Protein AF-0000000075062071 (afdb_homodimer)

Secondary structure (DSSP, 8-state):
-------------------HHHHHHHHTT--S---S-----EEEEEEEEEEE-TTS-EEEEEEEEEEEE-TT-EEEEE--TTSSHHHHHHHHTT---TTEEEEEEEEETTB-----BTTEEEE-SS----TTSBHHHHHHHHHHHHS-TTS-HHHHHHHHHHHHHHTT-GGGTTSB---SSS----HHHHHHHHHHHHHTT--SEEEEESTTTT--HHHHHHHHHHHHHHHHTT-EEEEEESS--HHHHTT-SEEEEEETTEEEEEEEHHHHHHHHHHTT-PPPTTS-HHHHHHHHT-THHHHHHHHHHHH--------S-GGGTS-HHHHHHHHHHHHHTSHHHHHHHHHHHHHHH---------S--S-HHHHHHHHHHHHHHHHHH-IIIIIHHHHHHHHHHHHHHHHTTT-TTSHHHHHHHHHHHHHIIIIIHHGGGGGHHHHHHHHHHHHHHHHTT-S-HHHHHHHHHHHHHHHHHHHHHHHHHHHHHHHT-S-SHHHHHHHHHHHHHHHHHHHHHHHHHHTT-SSHHHHHHHHHHHHHHHHHTSSSSS-GGGSPTTTIIIIIHHH-HHHHHHHHHHHHHHTT-EE--SSTTSPPEEHHHIIIIIS---TTS-HHHHHHHHHHHHHHHHHHHHHHHHHHHHHHHHHHHHHHHHHHHHHHTTS-----GGGG-----STHHHHHHHHHHHTT-/-------------------HHHHHHHHTT--S---S-----EEEEEEEEEEE-TTS-EEEEEEEEEEEE-TT-EEEEE--TTSSHHHHHHHHTT---TTEEEEEEEEETTB-----BTTEEEE-SS----TTSBHHHHHHHHHHHHS-TTS-HHHHHHHHHHHHHHTT-GGGTTSB---SSS----HHHHHHHHHHHHHTT--SEEEEESTTTT--HHHHHHHHHHHHHHHHTT-EEEEEESS--HHHHTT-SEEEEEETTEEEEEEEHHHHHHHHHHTT-PPPTTS-HHHHHHHHT-THHHHHHHHHHHH--------S-GGGTS-HHHHHHHHHHHHHTSHHHHHHHHHHHHHHH---------S--S-HHHHHHHHHHHHHHHHHH-IIIIIHHHHHHHHHHHHHHHHTTT-TTSSHHHHHHHHHHHHIIIIIHHGGGGGHHHHHHHHHHHHHHHHTT-S-HHHHHHHHHHHHHHHHHHHHHHHHHHHHHHHT-S-SHHHHHHHHHHHHHHHHHHHHHHHHHHTT-SSHHHHHHHHHHHHHHHHHTSSSSS-GGGSPTTTIIIIIHHH-HHHHHHHHHHHHHHTT-EE--SSTTSPPEEHHHIIIIIS---TTS-HHHHHHHHHHHHHHHHHHHHHHHHHHHHHHHHHHHHHHHHHHHHHHTTS-----GGGG-----STHHHHHHHHHTTTT-

Organism: Cucurbita maxima (NCBI:txid3661)

Structure (mmCIF, N/CA/C/O backbone):
data_AF-0000000075062071-model_v1
#
loop_
_entity.id
_entity.type
_entity.pdbx_description
1 polymer 'ABC transporter G family member 11'
#
loop_
_atom_site.group_PDB
_atom_site.id
_atom_site.type_symbol
_atom_site.label_atom_id
_atom_site.label_alt_id
_atom_site.label_comp_id
_atom_site.label_asym_id
_atom_site.label_entity_id
_atom_site.label_seq_id
_atom_site.pdbx_PDB_ins_code
_atom_site.Cartn_x
_atom_site.Cartn_y
_atom_site.Cartn_z
_atom_site.occupancy
_atom_site.B_iso_or_equiv
_atom_site.auth_seq_id
_atom_site.auth_comp_id
_atom_site.auth_asym_id
_atom_site.auth_atom_id
_atom_site.pdbx_PDB_model_num
ATOM 1 N N . MET A 1 1 ? -57.875 64.312 19.984 1 25.91 1 MET A N 1
ATOM 2 C CA . MET A 1 1 ? -57.719 63.688 18.688 1 25.91 1 MET A CA 1
ATOM 3 C C . MET A 1 1 ? -56.5 62.781 18.688 1 25.91 1 MET A C 1
ATOM 5 O O . MET A 1 1 ? -55.375 63.25 18.609 1 25.91 1 MET A O 1
ATOM 9 N N . GLU A 1 2 ? -56.406 61.75 19.469 1 24.42 2 GLU A N 1
ATOM 10 C CA . GLU A 1 2 ? -55.5 60.812 20.141 1 24.42 2 GLU A CA 1
ATOM 11 C C . GLU A 1 2 ? -54.844 59.844 19.156 1 24.42 2 GLU A C 1
ATOM 13 O O . GLU A 1 2 ? -55.562 59.125 18.438 1 24.42 2 GLU A O 1
ATOM 18 N N . ILE A 1 3 ? -53.781 60.281 18.406 1 28.36 3 ILE A N 1
ATOM 19 C CA . ILE A 1 3 ? -53.094 59.625 17.312 1 28.36 3 ILE A CA 1
ATOM 20 C C . ILE A 1 3 ? -52.75 58.219 17.703 1 28.36 3 ILE A C 1
ATOM 22 O O . ILE A 1 3 ? -52 58 18.672 1 28.36 3 ILE A O 1
ATOM 26 N N . GLU A 1 4 ? -53.625 57.281 17.578 1 25.61 4 GLU A N 1
ATOM 27 C CA . GLU A 1 4 ? -53.562 55.844 17.859 1 25.61 4 GLU A CA 1
ATOM 28 C C . GLU A 1 4 ? -52.281 55.219 17.328 1 25.61 4 GLU A C 1
ATOM 30 O O . GLU A 1 4 ? -52 55.344 16.141 1 25.61 4 GLU A O 1
ATOM 35 N N . ALA A 1 5 ? -51.188 55.094 18.125 1 28.3 5 ALA A N 1
ATOM 36 C CA . ALA A 1 5 ? -49.812 54.594 18.062 1 28.3 5 ALA A CA 1
ATOM 37 C C . ALA A 1 5 ? -49.812 53.188 17.453 1 28.3 5 ALA A C 1
ATOM 39 O O . ALA A 1 5 ? -50.312 52.25 18.031 1 28.3 5 ALA A O 1
ATOM 40 N N . SER A 1 6 ? -50.031 53 16.156 1 24.84 6 SER A N 1
ATOM 41 C CA . SER A 1 6 ? -50 51.75 15.383 1 24.84 6 SER A CA 1
ATOM 42 C C . SER A 1 6 ? -48.812 50.906 15.734 1 24.84 6 SER A C 1
ATOM 44 O O . SER A 1 6 ? -47.656 51.344 15.633 1 24.84 6 SER A O 1
ATOM 46 N N . LYS A 1 7 ? -48.781 49.938 16.688 1 28.42 7 LYS A N 1
ATOM 47 C CA . LYS A 1 7 ? -47.938 48.969 17.344 1 28.42 7 LYS A CA 1
ATOM 48 C C . LYS A 1 7 ? -47.281 48.031 16.328 1 28.42 7 LYS A C 1
ATOM 50 O O . LYS A 1 7 ? -47.969 47.375 15.539 1 28.42 7 LYS A O 1
ATOM 55 N N . SER A 1 8 ? -46 48.406 15.883 1 26.2 8 SER A N 1
ATOM 56 C CA . SER A 1 8 ? -45.094 47.844 14.891 1 26.2 8 SER A CA 1
ATOM 57 C C . SER A 1 8 ? -44.938 46.344 15.055 1 26.2 8 SER A C 1
ATOM 59 O O . SER A 1 8 ? -44.781 45.844 16.172 1 26.2 8 SER A O 1
ATOM 61 N N . THR A 1 9 ? -45.531 45.406 14.258 1 26.28 9 THR A N 1
ATOM 62 C CA . THR A 1 9 ? -45.594 44 13.969 1 26.28 9 THR A CA 1
ATOM 63 C C . THR A 1 9 ? -44.188 43.375 14.047 1 26.28 9 THR A C 1
ATOM 65 O O . THR A 1 9 ? -43.219 43.938 13.555 1 26.28 9 THR A O 1
ATOM 68 N N . GLY A 1 10 ? -43.812 42.406 15.062 1 24.23 10 GLY A N 1
ATOM 69 C CA . GLY A 1 10 ? -42.719 41.625 15.641 1 24.23 10 GLY A CA 1
ATOM 70 C C . GLY A 1 10 ? -41.781 41.094 14.602 1 24.23 10 GLY A C 1
ATOM 71 O O . GLY A 1 10 ? -42.125 41.031 13.414 1 24.23 10 GLY A O 1
ATOM 72 N N . ASN A 1 11 ? -40.406 41 14.875 1 25.75 11 ASN A N 1
ATOM 73 C CA . ASN A 1 11 ? -39.094 40.75 14.258 1 25.75 11 ASN A CA 1
ATOM 74 C C . ASN A 1 11 ? -39.094 39.438 13.469 1 25.75 11 ASN A C 1
ATOM 76 O O . ASN A 1 11 ? -39.375 38.375 14.016 1 25.75 11 ASN A O 1
ATOM 80 N N . GLY A 1 12 ? -39.438 39.375 12.18 1 25.47 12 GLY A N 1
ATOM 81 C CA . GLY A 1 12 ? -39.312 38.375 11.117 1 25.47 12 GLY A CA 1
ATOM 82 C C . GLY A 1 12 ? -38 37.625 11.18 1 25.47 12 GLY A C 1
ATOM 83 O O . GLY A 1 12 ? -36.938 38.156 10.844 1 25.47 12 GLY A O 1
ATOM 84 N N . ALA A 1 13 ? -37.75 36.875 12.219 1 30.92 13 ALA A N 1
ATOM 85 C CA . ALA A 1 13 ? -36.719 35.844 12.172 1 30.92 13 ALA A CA 1
ATOM 86 C C . ALA A 1 13 ? -36.625 35.188 10.789 1 30.92 13 ALA A C 1
ATOM 88 O O . ALA A 1 13 ? -37.531 34.469 10.375 1 30.92 13 ALA A O 1
ATOM 89 N N . ALA A 1 14 ? -36.188 35.906 9.805 1 31.5 14 ALA A N 1
ATOM 90 C CA . ALA A 1 14 ? -35.781 35.438 8.477 1 31.5 14 ALA A CA 1
ATOM 91 C C . ALA A 1 14 ? -35.25 34 8.539 1 31.5 14 ALA A C 1
ATOM 93 O O . ALA A 1 14 ? -34.188 33.75 9.109 1 31.5 14 ALA A O 1
ATOM 94 N N . GLY A 1 15 ? -36.031 33 8.719 1 32.72 15 GLY A N 1
ATOM 95 C CA . GLY A 1 15 ? -35.781 31.578 8.57 1 32.72 15 GLY A CA 1
ATOM 96 C C . GLY A 1 15 ? -34.812 31.281 7.438 1 32.72 15 GLY A C 1
ATOM 97 O O . GLY A 1 15 ? -35.031 31.688 6.297 1 32.72 15 GLY A O 1
ATOM 98 N N . ILE A 1 16 ? -33.531 31.422 7.637 1 37.22 16 ILE A N 1
ATOM 99 C CA . ILE A 1 16 ? -32.469 31 6.715 1 37.22 16 ILE A CA 1
ATOM 100 C C . ILE A 1 16 ? -32.938 29.781 5.926 1 37.22 16 ILE A C 1
ATOM 102 O O . ILE A 1 16 ? -33.062 28.688 6.473 1 37.22 16 ILE A O 1
ATOM 106 N N . GLY A 1 17 ? -34 29.859 5.125 1 36.31 17 GLY A N 1
ATOM 107 C CA . GLY A 1 17 ? -34.656 28.891 4.258 1 36.31 17 GLY A CA 1
ATOM 108 C C . GLY A 1 17 ? -33.656 28.125 3.387 1 36.31 17 GLY A C 1
ATOM 109 O O . GLY A 1 17 ? -32.594 28.641 3.08 1 36.31 17 GLY A O 1
ATOM 110 N N . LEU A 1 18 ? -33.625 26.812 3.432 1 44.75 18 LEU A N 1
ATOM 111 C CA . LEU A 1 18 ? -32.938 25.875 2.57 1 44.75 18 LEU A CA 1
ATOM 112 C C . LEU A 1 18 ? -33.062 26.266 1.104 1 44.75 18 LEU A C 1
ATOM 114 O O . LEU A 1 18 ? -34.031 26.922 0.722 1 44.75 18 LEU A O 1
ATOM 118 N N . SER A 1 19 ? -32.031 26.297 0.402 1 45.47 19 SER A N 1
ATOM 119 C CA . SER A 1 19 ? -32.156 26.438 -1.041 1 45.47 19 SER A CA 1
ATOM 120 C C . SER A 1 19 ? -33.344 25.609 -1.558 1 45.47 19 SER A C 1
ATOM 122 O O . SER A 1 19 ? -33.719 24.609 -0.945 1 45.47 19 SER A O 1
ATOM 124 N N . PRO A 1 20 ? -34.156 26.188 -2.416 1 43.16 20 PRO A N 1
ATOM 125 C CA . PRO A 1 20 ? -35.344 25.531 -2.955 1 43.16 20 PRO A CA 1
ATOM 126 C C . PRO A 1 20 ? -35.094 24.062 -3.314 1 43.16 20 PRO A C 1
ATOM 128 O O . PRO A 1 20 ? -35.969 23.234 -3.145 1 43.16 20 PRO A O 1
ATOM 131 N N . LEU A 1 21 ? -33.969 23.859 -3.852 1 43.28 21 LEU A N 1
ATOM 132 C CA . LEU A 1 21 ? -33.719 22.484 -4.262 1 43.28 21 LEU A CA 1
ATOM 133 C C . LEU A 1 21 ? -33.625 21.562 -3.051 1 43.28 21 LEU A C 1
ATOM 135 O O . LEU A 1 21 ? -34.125 20.438 -3.076 1 43.28 21 LEU A O 1
ATOM 139 N N . SER A 1 22 ? -33.094 22.078 -2.045 1 49.66 22 SER A N 1
ATOM 140 C CA . SER A 1 22 ? -33 21.297 -0.816 1 49.66 22 SER A CA 1
ATOM 141 C C . SER A 1 22 ? -34.375 21.062 -0.21 1 49.66 22 SER A C 1
ATOM 143 O O . SER A 1 22 ? -34.656 19.984 0.322 1 49.66 22 SER A O 1
ATOM 145 N N . GLU A 1 23 ? -35.188 22.047 -0.355 1 48.25 23 GLU A N 1
ATOM 146 C CA . GLU A 1 23 ? -36.562 21.953 0.166 1 48.25 23 GLU A CA 1
ATOM 147 C C . GLU A 1 23 ? -37.344 20.859 -0.552 1 48.25 23 GLU A C 1
ATOM 149 O O . GLU A 1 23 ? -38.125 20.125 0.074 1 48.25 23 GLU A O 1
ATOM 154 N N . THR A 1 24 ? -37.094 20.812 -1.845 1 45.97 24 THR A N 1
ATOM 155 C CA . THR A 1 24 ? -37.875 19.828 -2.604 1 45.97 24 THR A CA 1
ATOM 156 C C . THR A 1 24 ? -37.469 18.406 -2.219 1 45.97 24 THR A C 1
ATOM 158 O O . THR A 1 24 ? -38.312 17.531 -2.113 1 45.97 24 THR A O 1
ATOM 161 N N . LEU A 1 25 ? -36.219 18.156 -2.1 1 49.75 25 LEU A N 1
ATOM 162 C CA . LEU A 1 25 ? -35.75 16.812 -1.772 1 49.75 25 LEU A CA 1
ATOM 163 C C . LEU A 1 25 ? -36.281 16.375 -0.407 1 49.75 25 LEU A C 1
ATOM 165 O O . LEU A 1 25 ? -36.625 15.203 -0.221 1 49.75 25 LEU A O 1
ATOM 169 N N . TRP A 1 26 ? -36.469 17.328 0.489 1 49.81 26 TRP A N 1
ATOM 170 C CA . TRP A 1 26 ? -36.875 17.016 1.854 1 49.81 26 TRP A CA 1
ATOM 171 C C . TRP A 1 26 ? -38.375 17.172 2.029 1 49.81 26 TRP A C 1
ATOM 173 O O . TRP A 1 26 ? -39 16.5 2.867 1 49.81 26 TRP A O 1
ATOM 183 N N . ARG A 1 27 ? -39.125 18.031 1.349 1 46.03 27 ARG A N 1
ATOM 184 C CA . ARG A 1 27 ? -40.562 18.156 1.433 1 46.03 27 ARG A CA 1
ATOM 185 C C . ARG A 1 27 ? -41.25 16.859 0.984 1 46.03 27 ARG A C 1
ATOM 187 O O . ARG A 1 27 ? -42.312 16.484 1.53 1 46.03 27 ARG A O 1
ATOM 194 N N . GLU A 1 28 ? -40.844 16.312 -0.117 1 44.28 28 GLU A N 1
ATOM 195 C CA . GLU A 1 28 ? -41.562 15.133 -0.619 1 44.28 28 GLU A CA 1
ATOM 196 C C . GLU A 1 28 ? -41.469 13.977 0.371 1 44.28 28 GLU A C 1
ATOM 198 O O . GLU A 1 28 ? -42.344 13.109 0.393 1 44.28 28 GLU A O 1
ATOM 203 N N . LYS A 1 29 ? -40.531 13.812 1.103 1 45.44 29 LYS A N 1
ATOM 204 C CA . LYS A 1 29 ? -40.375 12.641 1.963 1 45.44 29 LYS A CA 1
ATOM 205 C C . LYS A 1 29 ? -40.875 12.914 3.371 1 45.44 29 LYS A C 1
ATOM 207 O O . LYS A 1 29 ? -40.906 12.023 4.223 1 45.44 29 LYS A O 1
ATOM 212 N N . ALA A 1 30 ? -40.938 14.188 3.93 1 43.5 30 ALA A N 1
ATOM 213 C CA . ALA A 1 30 ? -41.531 14.438 5.25 1 43.5 30 ALA A CA 1
ATOM 214 C C . ALA A 1 30 ? -43.031 14.156 5.258 1 43.5 30 ALA A C 1
ATOM 216 O O . ALA A 1 30 ? -43.812 14.898 4.656 1 43.5 30 ALA A O 1
ATOM 217 N N . LYS A 1 31 ? -43.531 13.078 5.012 1 37.41 31 LYS A N 1
ATOM 218 C CA . LYS A 1 31 ? -44.938 12.859 5.281 1 37.41 31 LYS A CA 1
ATOM 219 C C . LYS A 1 31 ? -45.438 13.727 6.441 1 37.41 31 LYS A C 1
ATOM 221 O O . LYS A 1 31 ? -46.625 13.828 6.684 1 37.41 31 LYS A O 1
ATOM 226 N N . THR A 1 32 ? -44.906 13.391 7.754 1 36.38 32 THR A N 1
ATOM 227 C CA . THR A 1 32 ? -45.625 13.914 8.914 1 36.38 32 THR A CA 1
ATOM 228 C C . THR A 1 32 ? -45.75 15.438 8.82 1 36.38 32 THR A C 1
ATOM 230 O O . THR A 1 32 ? -44.969 16.078 8.117 1 36.38 32 THR A O 1
ATOM 233 N N . GLU A 1 33 ? -46.594 16.031 9.992 1 34.31 33 GLU A N 1
ATOM 234 C CA . GLU A 1 33 ? -46.875 17.406 10.391 1 34.31 33 GLU A CA 1
ATOM 235 C C . GLU A 1 33 ? -45.625 18.281 10.328 1 34.31 33 GLU A C 1
ATOM 237 O O . GLU A 1 33 ? -44.656 18.031 11.055 1 34.31 33 GLU A O 1
ATOM 242 N N . ILE A 1 34 ? -45.25 18.625 9.328 1 38.81 34 ILE A N 1
ATOM 243 C CA . ILE A 1 34 ? -44.219 19.625 9.102 1 38.81 34 ILE A CA 1
ATOM 244 C C . ILE A 1 34 ? -44.375 20.766 10.102 1 38.81 34 ILE A C 1
ATOM 246 O O . ILE A 1 34 ? -45.219 21.641 9.922 1 38.81 34 ILE A O 1
ATOM 250 N N . VAL A 1 35 ? -44.719 20.484 11.375 1 37.69 35 VAL A N 1
ATOM 251 C CA . VAL A 1 35 ? -44.938 21.75 12.062 1 37.69 35 VAL A CA 1
ATOM 252 C C . VAL A 1 35 ? -43.812 22.719 11.719 1 37.69 35 VAL A C 1
ATOM 254 O O . VAL A 1 35 ? -44.031 23.906 11.484 1 37.69 35 VAL A O 1
ATOM 257 N N . GLY A 1 36 ? -42.406 22.641 12.484 1 39.09 36 GLY A N 1
ATOM 258 C CA . GLY A 1 36 ? -41.344 23.625 12.633 1 39.09 36 GLY A CA 1
ATOM 259 C C . GLY A 1 36 ? -40.188 23.375 11.695 1 39.09 36 GLY A C 1
ATOM 260 O O . GLY A 1 36 ? -40.188 22.422 10.914 1 39.09 36 GLY A O 1
ATOM 261 N N . GLY A 1 37 ? -39.156 24.391 11.641 1 46.62 37 GLY A N 1
ATOM 262 C CA . GLY A 1 37 ? -37.969 24.578 10.844 1 46.62 37 GLY A CA 1
ATOM 263 C C . GLY A 1 37 ? -37.094 23.344 10.758 1 46.62 37 GLY A C 1
ATOM 264 O O . GLY A 1 37 ? -36.969 22.594 11.727 1 46.62 37 GLY A O 1
ATOM 265 N N . VAL A 1 38 ? -36.906 22.641 9.594 1 55.25 38 VAL A N 1
ATOM 266 C CA . VAL A 1 38 ? -36.219 21.438 9.117 1 55.25 38 VAL A CA 1
ATOM 267 C C . VAL A 1 38 ? -34.719 21.5 9.516 1 55.25 38 VAL A C 1
ATOM 269 O O . VAL A 1 38 ? -33.906 20.828 8.914 1 55.25 38 VAL A O 1
ATOM 272 N N . SER A 1 39 ? -34.281 22.125 10.43 1 71.81 39 SER A N 1
ATOM 273 C CA . SER A 1 39 ? -32.906 22.234 10.867 1 71.81 39 SER A CA 1
ATOM 274 C C . SER A 1 39 ? -32.562 21.125 11.867 1 71.81 39 SER A C 1
ATOM 276 O O . SER A 1 39 ? -33.438 20.594 12.531 1 71.81 39 SER A O 1
ATOM 278 N N . ALA A 1 40 ? -31.297 20.484 11.719 1 81.25 40 ALA A N 1
ATOM 279 C CA . ALA A 1 40 ? -30.844 19.422 12.609 1 81.25 40 ALA A CA 1
ATOM 280 C C . ALA A 1 40 ? -30.109 20 13.82 1 81.25 40 ALA A C 1
ATOM 282 O O . ALA A 1 40 ? -29.094 20.672 13.68 1 81.25 40 ALA A O 1
ATOM 283 N N . ARG A 1 41 ? -30.781 19.781 14.984 1 85.5 41 ARG A N 1
ATOM 284 C CA . ARG A 1 41 ? -30.156 20.156 16.25 1 85.5 41 ARG A CA 1
ATOM 285 C C . ARG A 1 41 ? -29.641 18.938 17 1 85.5 41 ARG A C 1
ATOM 287 O O . ARG A 1 41 ? -30.406 18 17.25 1 85.5 41 ARG A O 1
ATOM 294 N N . LEU A 1 42 ? -28.359 18.953 17.266 1 89.94 42 LEU A N 1
ATOM 295 C CA . LEU A 1 42 ? -27.75 17.828 17.953 1 89.94 42 LEU A CA 1
ATOM 296 C C . LEU A 1 42 ? -27.344 18.203 19.375 1 89.94 42 LEU A C 1
ATOM 298 O O . LEU A 1 42 ? -26.766 19.281 19.594 1 89.94 42 LEU A O 1
ATOM 302 N N . THR A 1 43 ? -27.812 17.375 20.344 1 91.12 43 THR A N 1
ATOM 303 C CA . THR A 1 43 ? -27.438 17.578 21.734 1 91.12 43 THR A CA 1
ATOM 304 C C . THR A 1 43 ? -26.906 16.297 22.344 1 91.12 43 THR A C 1
ATOM 306 O O . THR A 1 43 ? -27.344 15.195 21.984 1 91.12 43 THR A O 1
ATOM 309 N N . TRP A 1 44 ? -25.906 16.391 23.125 1 91.5 44 TRP A N 1
ATOM 310 C CA . TRP A 1 44 ? -25.422 15.25 23.906 1 91.5 44 TRP A CA 1
ATOM 311 C C . TRP A 1 44 ? -25.156 15.648 25.359 1 91.5 44 TRP A C 1
ATOM 313 O O . TRP A 1 44 ? -24.703 16.766 25.625 1 91.5 44 TRP A O 1
ATOM 323 N N . LYS A 1 45 ? -25.578 14.773 26.203 1 91.75 45 LYS A N 1
ATOM 324 C CA . LYS A 1 45 ? -25.469 15.031 27.641 1 91.75 45 LYS A CA 1
ATOM 325 C C . LYS A 1 45 ? -24.766 13.883 28.359 1 91.75 45 LYS A C 1
ATOM 327 O O . LYS A 1 45 ? -25.172 12.727 28.234 1 91.75 45 LYS A O 1
ATOM 332 N N . ASP A 1 46 ? -23.703 14.234 29.109 1 91.38 46 ASP A N 1
ATOM 333 C CA . ASP A 1 46 ? -22.953 13.297 29.938 1 91.38 46 ASP A CA 1
ATOM 334 C C . ASP A 1 46 ? -22.516 12.078 29.125 1 91.38 46 ASP A C 1
ATOM 336 O O . ASP A 1 46 ? -22.781 10.938 29.516 1 91.38 46 ASP A O 1
ATOM 340 N N . LEU A 1 47 ? -21.953 12.383 28.062 1 91.25 47 LEU A N 1
ATOM 341 C CA . LEU A 1 47 ? -21.531 11.32 27.156 1 91.25 47 LEU A CA 1
ATOM 342 C C . LEU A 1 47 ? -20.219 10.695 27.641 1 91.25 47 LEU A C 1
ATOM 344 O O . LEU A 1 47 ? -19.219 11.391 27.828 1 91.25 47 LEU A O 1
ATOM 348 N N . THR A 1 48 ? -20.219 9.414 27.922 1 92.25 48 THR A N 1
ATOM 349 C CA . THR A 1 48 ? -19.047 8.664 28.344 1 92.25 48 THR A CA 1
ATOM 350 C C . THR A 1 48 ? -18.859 7.438 27.469 1 92.25 48 THR A C 1
ATOM 352 O O . THR A 1 48 ? -19.812 6.715 27.172 1 92.25 48 THR A O 1
ATOM 355 N N . VAL A 1 49 ? -17.688 7.32 26.953 1 90.12 49 VAL A N 1
ATOM 356 C CA . VAL A 1 49 ? -17.359 6.184 26.109 1 90.12 49 VAL A CA 1
ATOM 357 C C . VAL A 1 49 ? -16.234 5.371 26.719 1 90.12 49 VAL A C 1
ATOM 359 O O . VAL A 1 49 ? -15.18 5.922 27.062 1 90.12 49 VAL A O 1
ATOM 362 N N . MET A 1 50 ? -16.453 4.109 26.859 1 86.75 50 MET A N 1
ATOM 363 C CA . MET A 1 50 ? -15.445 3.189 27.391 1 86.75 50 MET A CA 1
ATOM 364 C C . MET A 1 50 ? -15.078 2.131 26.359 1 86.75 50 MET A C 1
ATOM 366 O O . MET A 1 50 ? -15.945 1.646 25.625 1 86.75 50 MET A O 1
ATOM 370 N N . VAL A 1 51 ? -13.773 1.875 26.203 1 82.25 51 VAL A N 1
ATOM 371 C CA . VAL A 1 51 ? -13.312 0.876 25.25 1 82.25 51 VAL A CA 1
ATOM 372 C C . VAL A 1 51 ? -12.617 -0.263 26 1 82.25 51 VAL A C 1
ATOM 374 O O . VAL A 1 51 ? -11.891 -0.03 26.969 1 82.25 51 VAL A O 1
ATOM 377 N N . SER A 1 52 ? -12.914 -1.445 25.578 1 77.19 52 SER A N 1
ATOM 378 C CA . SER A 1 52 ? -12.25 -2.617 26.156 1 77.19 52 SER A CA 1
ATOM 379 C C . SER A 1 52 ? -10.953 -2.93 25.406 1 77.19 52 SER A C 1
ATOM 381 O O . SER A 1 52 ? -10.938 -3.018 24.188 1 77.19 52 SER A O 1
ATOM 383 N N . LEU A 1 53 ? -9.836 -2.869 26.094 1 72.56 53 LEU A N 1
ATOM 384 C CA . LEU A 1 53 ? -8.539 -3.195 25.516 1 72.56 53 LEU A CA 1
ATOM 385 C C . LEU A 1 53 ? -8.328 -4.707 25.469 1 72.56 53 LEU A C 1
ATOM 387 O O . LEU A 1 53 ? -9.086 -5.461 26.078 1 72.56 53 LEU A O 1
ATOM 391 N N . SER A 1 54 ? -7.367 -5.156 24.609 1 63.84 54 SER A N 1
ATOM 392 C CA . SER A 1 54 ? -7.082 -6.574 24.406 1 63.84 54 SER A CA 1
ATOM 393 C C . SER A 1 54 ? -6.711 -7.258 25.719 1 63.84 54 SER A C 1
ATOM 395 O O . SER A 1 54 ? -6.984 -8.445 25.906 1 63.84 54 SER A O 1
ATOM 397 N N . ASN A 1 55 ? -6.109 -6.492 26.719 1 61.78 55 ASN A N 1
ATOM 398 C CA . ASN A 1 55 ? -5.695 -7.078 27.984 1 61.78 55 ASN A CA 1
ATOM 399 C C . ASN A 1 55 ? -6.855 -7.145 28.984 1 61.78 55 ASN A C 1
ATOM 401 O O . ASN A 1 55 ? -6.68 -7.566 30.125 1 61.78 55 ASN A O 1
ATOM 405 N N . GLY A 1 56 ? -8.062 -6.828 28.469 1 63.06 56 GLY A N 1
ATOM 406 C CA . GLY A 1 56 ? -9.234 -6.922 29.328 1 63.06 56 GLY A CA 1
ATOM 407 C C . GLY A 1 56 ? -9.5 -5.652 30.109 1 63.06 56 GLY A C 1
ATOM 408 O O . GLY A 1 56 ? -10.539 -5.531 30.766 1 63.06 56 GLY A O 1
ATOM 409 N N . GLU A 1 57 ? -8.539 -4.789 30.016 1 72.31 57 GLU A N 1
ATOM 410 C CA . GLU A 1 57 ? -8.734 -3.557 30.766 1 72.31 57 GLU A CA 1
ATOM 411 C C . GLU A 1 57 ? -9.633 -2.582 30.016 1 72.31 57 GLU A C 1
ATOM 413 O O . GLU A 1 57 ? -9.672 -2.586 28.781 1 72.31 57 GLU A O 1
ATOM 418 N N . VAL A 1 58 ? -10.547 -1.978 30.812 1 76.81 58 VAL A N 1
ATOM 419 C CA . VAL A 1 58 ? -11.461 -0.993 30.234 1 76.81 58 VAL A CA 1
ATOM 420 C C . VAL A 1 58 ? -10.867 0.407 30.391 1 76.81 58 VAL A C 1
ATOM 422 O O . VAL A 1 58 ? -10.406 0.781 31.469 1 76.81 58 VAL A O 1
ATOM 425 N N . GLN A 1 59 ? -10.703 1.089 29.344 1 82 59 GLN A N 1
ATOM 426 C CA . GLN A 1 59 ? -10.18 2.451 29.344 1 82 59 GLN A CA 1
ATOM 427 C C . GLN A 1 59 ? -11.273 3.457 28.984 1 82 59 GLN A C 1
ATOM 429 O O . GLN A 1 59 ? -12.031 3.246 28.031 1 82 59 GLN A O 1
ATOM 434 N N . LYS A 1 60 ? -11.453 4.438 29.922 1 84.69 60 LYS A N 1
ATOM 435 C CA . LYS A 1 60 ? -12.383 5.52 29.609 1 84.69 60 LYS A CA 1
ATOM 436 C C . LYS A 1 60 ? -11.766 6.504 28.625 1 84.69 60 LYS A C 1
ATOM 438 O O . LYS A 1 60 ? -10.797 7.195 28.938 1 84.69 60 LYS A O 1
ATOM 443 N N . VAL A 1 61 ? -12.273 6.566 27.453 1 86.94 61 VAL A N 1
ATOM 444 C CA . VAL A 1 61 ? -11.758 7.457 26.422 1 86.94 61 VAL A CA 1
ATOM 445 C C . VAL A 1 61 ? -12.43 8.828 26.531 1 86.94 61 VAL A C 1
ATOM 447 O O . VAL A 1 61 ? -11.781 9.859 26.375 1 86.94 61 VAL A O 1
ATOM 450 N N . LEU A 1 62 ? -13.742 8.852 26.734 1 92.12 62 LEU A N 1
ATOM 451 C CA . LEU A 1 62 ? -14.5 10.078 26.953 1 92.12 62 LEU A CA 1
ATOM 452 C C . LEU A 1 62 ? -15.195 10.047 28.312 1 92.12 62 LEU A C 1
ATOM 454 O O . LEU A 1 62 ? -15.703 9.008 28.734 1 92.12 62 LEU A O 1
ATOM 458 N N . GLU A 1 63 ? -15.172 11.258 28.984 1 93.06 63 GLU A N 1
ATOM 459 C CA . GLU A 1 63 ? -15.719 11.297 30.328 1 93.06 63 GLU A CA 1
ATOM 460 C C . GLU A 1 63 ? -16.734 12.43 30.484 1 93.06 63 GLU A C 1
ATOM 462 O O . GLU A 1 63 ? -16.359 13.562 30.812 1 93.06 63 GLU A O 1
ATOM 467 N N . GLY A 1 64 ? -17.938 12.109 30.422 1 90.69 64 GLY A N 1
ATOM 468 C CA . GLY A 1 64 ? -19.031 13 30.766 1 90.69 64 GLY A CA 1
ATOM 469 C C . GLY A 1 64 ? -19.062 14.266 29.922 1 90.69 64 GLY A C 1
ATOM 470 O O . GLY A 1 64 ? -19.109 15.375 30.469 1 90.69 64 GLY A O 1
ATOM 471 N N . LEU A 1 65 ? -19.078 14.172 28.672 1 93.5 65 LEU A N 1
ATOM 472 C CA . LEU A 1 65 ? -19.062 15.312 27.766 1 93.5 65 LEU A CA 1
ATOM 473 C C . LEU A 1 65 ? -20.469 15.82 27.5 1 93.5 65 LEU A C 1
ATOM 475 O O . LEU A 1 65 ? -21.391 15.023 27.328 1 93.5 65 LEU A O 1
ATOM 479 N N . THR A 1 66 ? -20.672 17.078 27.625 1 93.88 66 THR A N 1
ATOM 480 C CA . THR A 1 66 ? -21.938 17.734 27.328 1 93.88 66 THR A CA 1
ATOM 481 C C . THR A 1 66 ? -21.734 18.844 26.297 1 93.88 66 THR A C 1
ATOM 483 O O . THR A 1 66 ? -20.766 19.594 26.359 1 93.88 66 THR A O 1
ATOM 486 N N . GLY A 1 67 ? -22.547 18.922 25.328 1 93.62 67 GLY A N 1
ATOM 487 C CA . GLY A 1 67 ? -22.469 19.938 24.297 1 93.62 67 GLY A CA 1
ATOM 488 C C . GLY A 1 67 ? -23.641 19.922 23.344 1 93.62 67 GLY A C 1
ATOM 489 O O . GLY A 1 67 ? -24.609 19.172 23.547 1 93.62 67 GLY A O 1
ATOM 490 N N . TYR A 1 68 ? -23.625 20.859 22.453 1 93.75 68 TYR A N 1
ATOM 491 C CA . TYR A 1 68 ? -24.703 20.938 21.469 1 93.75 68 TYR A CA 1
ATOM 492 C C . TYR A 1 68 ? -24.172 21.484 20.156 1 93.75 68 TYR A C 1
ATOM 494 O O . TYR A 1 68 ? -23.078 22.062 20.094 1 93.75 68 TYR A O 1
ATOM 502 N N . ALA A 1 69 ? -24.859 21.266 19.094 1 92.38 69 ALA A N 1
ATOM 503 C CA . ALA A 1 69 ? -24.625 21.812 17.766 1 92.38 69 ALA A CA 1
ATOM 504 C C . ALA A 1 69 ? -25.922 22.297 17.141 1 92.38 69 ALA A C 1
ATOM 506 O O . ALA A 1 69 ? -26.922 21.562 17.109 1 92.38 69 ALA A O 1
ATOM 507 N N . GLU A 1 70 ? -25.906 23.516 16.781 1 89.88 70 GLU A N 1
ATOM 508 C CA . GLU A 1 70 ? -27.094 24.141 16.203 1 89.88 70 GLU A CA 1
ATOM 509 C C . GLU A 1 70 ? -26.922 24.375 14.703 1 89.88 70 GLU A C 1
ATOM 511 O O . GLU A 1 70 ? -25.797 24.484 14.211 1 89.88 70 GLU A O 1
ATOM 516 N N . PRO A 1 71 ? -28.062 24.438 14.055 1 89.56 71 PRO A N 1
ATOM 517 C CA . PRO A 1 71 ? -27.984 24.75 12.625 1 89.56 71 PRO A CA 1
ATOM 518 C C . PRO A 1 71 ? -27.422 26.156 12.367 1 89.56 71 PRO A C 1
ATOM 520 O O . PRO A 1 71 ? -27.719 27.094 13.109 1 89.56 71 PRO A O 1
ATOM 523 N N . GLY A 1 72 ? -26.547 26.281 11.383 1 88.75 72 GLY A N 1
ATOM 524 C CA . GLY A 1 72 ? -25.953 27.562 11.039 1 88.75 72 GLY A CA 1
ATOM 525 C C . GLY A 1 72 ? -24.625 27.812 11.727 1 88.75 72 GLY A C 1
ATOM 526 O O . GLY A 1 72 ? -24.016 28.875 11.531 1 88.75 72 GLY A O 1
ATOM 527 N N . THR A 1 73 ? -24.297 26.828 12.5 1 90.94 73 THR A N 1
ATOM 528 C CA . THR A 1 73 ? -23.047 27.016 13.234 1 90.94 73 THR A CA 1
ATOM 529 C C . THR A 1 73 ? -22 25.984 12.789 1 90.94 73 THR A C 1
ATOM 531 O O . THR A 1 73 ? -22.328 24.828 12.531 1 90.94 73 THR A O 1
ATOM 534 N N . PHE A 1 74 ? -20.844 26.484 12.602 1 94.44 74 PHE A N 1
ATOM 535 C CA . PHE A 1 74 ? -19.688 25.656 12.305 1 94.44 74 PHE A CA 1
ATOM 536 C C . PHE A 1 74 ? -18.875 25.391 13.562 1 94.44 74 PHE A C 1
ATOM 538 O O . PHE A 1 74 ? -18.156 26.266 14.039 1 94.44 74 PHE A O 1
ATOM 545 N N . THR A 1 75 ? -18.984 24.141 14.133 1 95.81 75 THR A N 1
ATOM 546 C CA . THR A 1 75 ? -18.312 23.766 15.375 1 95.81 75 THR A CA 1
ATOM 547 C C . THR A 1 75 ? -17.016 23.047 15.094 1 95.81 75 THR A C 1
ATOM 549 O O . THR A 1 75 ? -17 22.047 14.367 1 95.81 75 THR A O 1
ATOM 552 N N . ALA A 1 76 ? -15.898 23.5 15.633 1 95.81 76 ALA A N 1
ATOM 553 C CA . ALA A 1 76 ? -14.586 22.875 15.5 1 95.81 76 ALA A CA 1
ATOM 554 C C . ALA A 1 76 ? -14.219 22.094 16.75 1 95.81 76 ALA A C 1
ATOM 556 O O . ALA A 1 76 ? -14.227 22.641 17.859 1 95.81 76 ALA A O 1
ATOM 557 N N . LEU A 1 77 ? -14.078 20.859 16.578 1 95.5 77 LEU A N 1
ATOM 558 C CA . LEU A 1 77 ? -13.578 20 17.641 1 95.5 77 LEU A CA 1
ATOM 559 C C . LEU A 1 77 ? -12.055 19.922 17.609 1 95.5 77 LEU A C 1
ATOM 561 O O . LEU A 1 77 ? -11.469 19.422 16.656 1 95.5 77 LEU A O 1
ATOM 565 N N . MET A 1 78 ? -11.422 20.453 18.656 1 93.94 78 MET A N 1
ATOM 566 C CA . MET A 1 78 ? -9.969 20.516 18.688 1 93.94 78 MET A CA 1
ATOM 567 C C . MET A 1 78 ? -9.414 19.875 19.953 1 93.94 78 MET A C 1
ATOM 569 O O . MET A 1 78 ? -10.117 19.766 20.953 1 93.94 78 MET A O 1
ATOM 573 N N . GLY A 1 79 ? -8.234 19.422 19.922 1 90.31 79 GLY A N 1
ATOM 574 C CA . GLY A 1 79 ? -7.523 18.766 21.016 1 90.31 79 GLY A CA 1
ATOM 575 C C . GLY A 1 79 ? -6.273 18.047 20.562 1 90.31 79 GLY A C 1
ATOM 576 O O . GLY A 1 79 ? -6.07 17.812 19.375 1 90.31 79 GLY A O 1
ATOM 577 N N . PRO A 1 80 ? -5.508 17.766 21.547 1 86.94 80 PRO A N 1
ATOM 578 C CA . PRO A 1 80 ? -4.293 17.016 21.219 1 86.94 80 PRO A CA 1
ATOM 579 C C . PRO A 1 80 ? -4.59 15.602 20.734 1 86.94 80 PRO A C 1
ATOM 581 O O . PRO A 1 80 ? -5.742 15.164 20.75 1 86.94 80 PRO A O 1
ATOM 584 N N . SER A 1 81 ? -3.537 14.984 20.172 1 79 81 SER A N 1
ATOM 585 C CA . SER A 1 81 ? -3.701 13.617 19.688 1 79 81 SER A CA 1
ATOM 586 C C . SER A 1 81 ? -4.09 12.672 20.828 1 79 81 SER A C 1
ATOM 588 O O . SER A 1 81 ? -3.518 12.734 21.906 1 79 81 SER A O 1
ATOM 590 N N . GLY A 1 82 ? -5.094 11.859 20.672 1 78.75 82 GLY A N 1
ATOM 591 C CA . GLY A 1 82 ? -5.543 10.898 21.672 1 78.75 82 GLY A CA 1
ATOM 592 C C . GLY A 1 82 ? -6.539 11.477 22.656 1 78.75 82 GLY A C 1
ATOM 593 O O . GLY A 1 82 ? -6.844 10.859 23.672 1 78.75 82 GLY A O 1
ATOM 594 N N . SER A 1 83 ? -6.973 12.664 22.359 1 85.94 83 SER A N 1
ATOM 595 C CA . SER A 1 83 ? -7.898 13.312 23.297 1 85.94 83 SER A CA 1
ATOM 596 C C . SER A 1 83 ? -9.312 12.75 23.141 1 85.94 83 SER A C 1
ATOM 598 O O . SER A 1 83 ? -10.172 13 23.984 1 85.94 83 SER A O 1
ATOM 600 N N . GLY A 1 84 ? -9.562 12.008 22.062 1 87.56 84 GLY A N 1
ATOM 601 C CA . GLY A 1 84 ? -10.875 11.406 21.875 1 87.56 84 GLY A CA 1
ATOM 602 C C . GLY A 1 84 ? -11.719 12.109 20.828 1 87.56 84 GLY A C 1
ATOM 603 O O . GLY A 1 84 ? -12.938 11.93 20.781 1 87.56 84 GLY A O 1
ATOM 604 N N . LYS A 1 85 ? -11.141 12.984 20 1 90.44 85 LYS A N 1
ATOM 605 C CA . LYS A 1 85 ? -11.875 13.742 18.984 1 90.44 85 LYS A CA 1
ATOM 606 C C . LYS A 1 85 ? -12.641 12.812 18.047 1 90.44 85 LYS A C 1
ATOM 608 O O . LYS A 1 85 ? -13.844 12.992 17.828 1 90.44 85 LYS A O 1
ATOM 613 N N . SER A 1 86 ? -11.953 11.82 17.531 1 87.69 86 SER A N 1
ATOM 614 C CA . SER A 1 86 ? -12.57 10.891 16.594 1 87.69 86 SER A CA 1
ATOM 615 C C . SER A 1 86 ? -13.602 10.008 17.281 1 87.69 86 SER A C 1
ATOM 617 O O . SER A 1 86 ? -14.633 9.672 16.688 1 87.69 86 SER A O 1
ATOM 619 N N . THR A 1 87 ? -13.375 9.609 18.531 1 87.62 87 THR A N 1
ATOM 620 C CA . THR A 1 87 ? -14.328 8.812 19.281 1 87.62 87 THR A CA 1
ATOM 621 C C . THR A 1 87 ? -15.609 9.594 19.547 1 87.62 87 THR A C 1
ATOM 623 O O . THR A 1 87 ? -16.703 9.031 19.5 1 87.62 87 THR A O 1
ATOM 626 N N . LEU A 1 88 ? -15.43 10.844 19.844 1 92 88 LEU A N 1
ATOM 627 C CA . LEU A 1 88 ? -16.609 11.68 20.047 1 92 88 LEU A CA 1
ATOM 628 C C . LEU A 1 88 ? -17.406 11.805 18.766 1 92 88 LEU A C 1
ATOM 630 O O . LEU A 1 88 ? -18.641 11.68 18.781 1 92 88 LEU A O 1
ATOM 634 N N . LEU A 1 89 ? -16.734 12.078 17.641 1 90.38 89 LEU A N 1
ATOM 635 C CA . LEU A 1 89 ? -17.422 12.18 16.359 1 90.38 89 LEU A CA 1
ATOM 636 C C . LEU A 1 89 ? -18.125 10.867 16.016 1 90.38 89 LEU A C 1
ATOM 638 O O . LEU A 1 89 ? -19.25 10.875 15.5 1 90.38 89 LEU A O 1
ATOM 642 N N . ASP A 1 90 ? -17.438 9.758 16.312 1 86.44 90 ASP A N 1
ATOM 643 C CA . ASP A 1 90 ? -18.031 8.445 16.047 1 86.44 90 ASP A CA 1
ATOM 644 C C . ASP A 1 90 ? -19.234 8.195 16.938 1 86.44 90 ASP A C 1
ATOM 646 O O . ASP A 1 90 ? -20.219 7.578 16.516 1 86.44 90 ASP A O 1
ATOM 650 N N . ALA A 1 91 ? -19.125 8.602 18.125 1 86.31 91 ALA A N 1
ATOM 651 C CA . ALA A 1 91 ? -20.234 8.438 19.062 1 86.31 91 ALA A CA 1
ATOM 652 C C . ALA A 1 91 ? -21.453 9.266 18.625 1 86.31 91 ALA A C 1
ATOM 654 O O . ALA A 1 91 ? -22.578 8.797 18.688 1 86.31 91 ALA A O 1
ATOM 655 N N . LEU A 1 92 ? -21.156 10.461 18.203 1 88.19 92 LEU A N 1
ATOM 656 C CA . LEU A 1 92 ? -22.234 11.359 17.781 1 88.19 92 LEU A CA 1
ATOM 657 C C . LEU A 1 92 ? -22.875 10.875 16.484 1 88.19 92 LEU A C 1
ATOM 659 O O . LEU A 1 92 ? -24.062 11.094 16.25 1 88.19 92 LEU A O 1
ATOM 663 N N . SER A 1 93 ? -22.094 10.258 15.641 1 82.44 93 SER A N 1
ATOM 664 C CA . SER A 1 93 ? -22.609 9.789 14.359 1 82.44 93 SER A CA 1
ATOM 665 C C . SER A 1 93 ? -23.141 8.359 14.469 1 82.44 93 SER A C 1
ATOM 667 O O . SER A 1 93 ? -23.5 7.75 13.461 1 82.44 93 SER A O 1
ATOM 669 N N . SER A 1 94 ? -23.094 7.793 15.617 1 76.06 94 SER A N 1
ATOM 670 C CA . SER A 1 94 ? -23.578 6.441 15.875 1 76.06 94 SER A CA 1
ATOM 671 C C . SER A 1 94 ? -22.766 5.406 15.109 1 76.06 94 SER A C 1
ATOM 673 O O . SER A 1 94 ? -23.328 4.469 14.531 1 76.06 94 SER A O 1
ATOM 675 N N . ARG A 1 95 ? -21.484 5.715 14.969 1 72.94 95 ARG A N 1
ATOM 676 C CA . ARG A 1 95 ? -20.578 4.809 14.266 1 72.94 95 ARG A CA 1
ATOM 677 C C . ARG A 1 95 ? -19.547 4.223 15.219 1 72.94 95 ARG A C 1
ATOM 679 O O . ARG A 1 95 ? -18.422 3.896 14.805 1 72.94 95 ARG A O 1
ATOM 686 N N . LEU A 1 96 ? -19.844 4.109 16.359 1 70.75 96 LEU A N 1
ATOM 687 C CA . LEU A 1 96 ? -18.891 3.613 17.344 1 70.75 96 LEU A CA 1
ATOM 688 C C . LEU A 1 96 ? -18.562 2.143 17.094 1 70.75 96 LEU A C 1
ATOM 690 O O . LEU A 1 96 ? -19.438 1.375 16.672 1 70.75 96 LEU A O 1
ATOM 694 N N . ALA A 1 97 ? -17.297 1.845 17.359 1 65.38 97 ALA A N 1
ATOM 695 C CA . ALA A 1 97 ? -16.828 0.467 17.219 1 65.38 97 ALA A CA 1
ATOM 696 C C . ALA A 1 97 ? -17.578 -0.463 18.172 1 65.38 97 ALA A C 1
ATOM 698 O O . ALA A 1 97 ? -18.125 -0.018 19.188 1 65.38 97 ALA A O 1
ATOM 699 N N . SER A 1 98 ? -17.594 -1.678 17.922 1 63.94 98 SER A N 1
ATOM 700 C CA . SER A 1 98 ? -18.359 -2.684 18.656 1 63.94 98 SER A CA 1
ATOM 701 C C . SER A 1 98 ? -17.75 -2.932 20.031 1 63.94 98 SER A C 1
ATOM 703 O O . SER A 1 98 ? -18.422 -3.396 20.953 1 63.94 98 SER A O 1
ATOM 705 N N . ASN A 1 99 ? -16.5 -2.584 20.141 1 68.69 99 ASN A N 1
ATOM 706 C CA . ASN A 1 99 ? -15.852 -2.803 21.438 1 68.69 99 ASN A CA 1
ATOM 707 C C . ASN A 1 99 ? -16 -1.591 22.344 1 68.69 99 ASN A C 1
ATOM 709 O O . ASN A 1 99 ? -15.383 -1.525 23.406 1 68.69 99 ASN A O 1
ATOM 713 N N . ALA A 1 100 ? -16.797 -0.684 21.875 1 74.31 100 ALA A N 1
ATOM 714 C CA . ALA A 1 100 ? -16.969 0.536 22.656 1 74.31 100 ALA A CA 1
ATOM 715 C C . ALA A 1 100 ? -18.359 0.603 23.281 1 74.31 100 ALA A C 1
ATOM 717 O O . ALA A 1 100 ? -19.344 0.18 22.656 1 74.31 100 ALA A O 1
ATOM 718 N N . PHE A 1 101 ? -18.391 0.959 24.578 1 79.06 101 PHE A N 1
ATOM 719 C CA . PHE A 1 101 ? -19.641 1.117 25.312 1 79.06 101 PHE A CA 1
ATOM 720 C C . PHE A 1 101 ? -19.953 2.592 25.531 1 79.06 101 PHE A C 1
ATOM 722 O O . PHE A 1 101 ? -19.078 3.373 25.891 1 79.06 101 PHE A O 1
ATOM 729 N N . LEU A 1 102 ? -21.141 2.947 25.109 1 83.44 102 LEU A N 1
ATOM 730 C CA . LEU A 1 102 ? -21.578 4.34 25.188 1 83.44 102 LEU A CA 1
ATOM 731 C C . LEU A 1 102 ? -22.562 4.547 26.312 1 83.44 102 LEU A C 1
ATOM 733 O O . LEU A 1 102 ? -23.469 3.73 26.516 1 83.44 102 LEU A O 1
ATOM 737 N N . SER A 1 103 ? -22.188 5.465 27.234 1 84.19 103 SER A N 1
ATOM 738 C CA . SER A 1 103 ? -23.125 5.926 28.25 1 84.19 103 SER A CA 1
ATOM 739 C C . SER A 1 103 ? -23.453 7.402 28.078 1 84.19 103 SER A C 1
ATOM 741 O O . SER A 1 103 ? -22.625 8.18 27.594 1 84.19 103 SER A O 1
ATOM 743 N N . GLY A 1 104 ? -24.688 7.812 28.234 1 86.44 104 GLY A N 1
ATOM 744 C CA . GLY A 1 104 ? -25.172 9.172 28.016 1 86.44 104 GLY A CA 1
ATOM 745 C C . GLY A 1 104 ? -26.281 9.258 27 1 86.44 104 GLY A C 1
ATOM 746 O O . GLY A 1 104 ? -26.828 8.234 26.578 1 86.44 104 GLY A O 1
ATOM 747 N N . THR A 1 105 ? -26.719 10.453 26.734 1 85.44 105 THR A N 1
ATOM 748 C CA . THR A 1 105 ? -27.844 10.617 25.828 1 85.44 105 THR A CA 1
ATOM 749 C C . THR A 1 105 ? -27.469 11.508 24.656 1 85.44 105 THR A C 1
ATOM 751 O O . THR A 1 105 ? -26.812 12.531 24.828 1 85.44 105 THR A O 1
ATOM 754 N N . ILE A 1 106 ? -27.703 11.039 23.531 1 86.88 106 ILE A N 1
ATOM 755 C CA . ILE A 1 106 ? -27.562 11.812 22.297 1 86.88 106 ILE A CA 1
ATOM 756 C C . ILE A 1 106 ? -28.938 12.031 21.672 1 86.88 106 ILE A C 1
ATOM 758 O O . ILE A 1 106 ? -29.672 11.07 21.438 1 86.88 106 ILE A O 1
ATOM 762 N N . LEU A 1 107 ? -29.281 13.227 21.516 1 85.25 107 LEU A N 1
ATOM 763 C CA . LEU A 1 107 ? -30.594 13.531 20.984 1 85.25 107 LEU A CA 1
ATOM 764 C C . LEU A 1 107 ? -30.484 14.352 19.688 1 85.25 107 LEU A C 1
ATOM 766 O O . LEU A 1 107 ? -29.672 15.273 19.609 1 85.25 107 LEU A O 1
ATOM 770 N N . LEU A 1 108 ? -31.172 13.898 18.719 1 83.75 108 LEU A N 1
ATOM 771 C CA . LEU A 1 108 ? -31.328 14.664 17.484 1 83.75 108 LEU A CA 1
ATOM 772 C C . LEU A 1 108 ? -32.719 15.289 17.406 1 83.75 108 LEU A C 1
ATOM 774 O O . LEU A 1 108 ? -33.719 14.57 17.391 1 83.75 108 LEU A O 1
ATOM 778 N N . ASN A 1 109 ? -32.75 16.531 17.328 1 81.94 109 ASN A N 1
ATOM 779 C CA . ASN A 1 109 ? -34 17.25 17.375 1 81.94 109 ASN A CA 1
ATOM 780 C C . ASN A 1 109 ? -34.875 16.781 18.547 1 81.94 109 ASN A C 1
ATOM 782 O O . ASN A 1 109 ? -36.062 16.531 18.375 1 81.94 109 ASN A O 1
ATOM 786 N N . GLY A 1 110 ? -34.219 16.469 19.641 1 76.69 110 GLY A N 1
ATOM 787 C CA . GLY A 1 110 ? -34.938 16.125 20.875 1 76.69 110 GLY A CA 1
ATOM 788 C C . GLY A 1 110 ? -35.312 14.656 20.953 1 76.69 110 GLY A C 1
ATOM 789 O O . GLY A 1 110 ? -35.938 14.227 21.922 1 76.69 110 GLY A O 1
ATOM 790 N N . ARG A 1 111 ? -34.969 13.961 19.969 1 76.56 111 ARG A N 1
ATOM 791 C CA . ARG A 1 111 ? -35.344 12.547 19.984 1 76.56 111 ARG A CA 1
ATOM 792 C C . ARG A 1 111 ? -34.094 11.664 19.953 1 76.56 111 ARG A C 1
ATOM 794 O O . ARG A 1 111 ? -33.062 12.047 19.406 1 76.56 111 ARG A O 1
ATOM 801 N N . LYS A 1 112 ? -34.281 10.562 20.703 1 70.56 112 LYS A N 1
ATOM 802 C CA . LYS A 1 112 ? -33.188 9.602 20.734 1 70.56 112 LYS A CA 1
ATOM 803 C C . LYS A 1 112 ? -33.125 8.797 19.438 1 70.56 112 LYS A C 1
ATOM 805 O O . LYS A 1 112 ? -34.062 8.07 19.094 1 70.56 112 LYS A O 1
ATOM 810 N N . THR A 1 113 ? -32.75 9.5 18.328 1 58.34 113 THR A N 1
ATOM 811 C CA . THR A 1 113 ? -32.781 8.734 17.078 1 58.34 113 THR A CA 1
ATOM 812 C C . THR A 1 113 ? -31.359 8.305 16.688 1 58.34 113 THR A C 1
ATOM 814 O O . THR A 1 113 ? -30.391 9.008 16.984 1 58.34 113 THR A O 1
ATOM 817 N N . LYS A 1 114 ? -31.266 7.047 16.406 1 56.5 114 LYS A N 1
ATOM 818 C CA . LYS A 1 114 ? -30.047 6.582 15.758 1 56.5 114 LYS A CA 1
ATOM 819 C C . LYS A 1 114 ? -29.859 7.258 14.398 1 56.5 114 LYS A C 1
ATOM 821 O O . LYS A 1 114 ? -30.797 7.383 13.625 1 56.5 114 LYS A O 1
ATOM 826 N N . LEU A 1 115 ? -28.891 8.07 14.344 1 55.75 115 LEU A N 1
ATOM 827 C CA . LEU A 1 115 ? -28.609 8.812 13.109 1 55.75 115 LEU A CA 1
ATOM 828 C C . LEU A 1 115 ? -28.641 7.875 11.906 1 55.75 115 LEU A C 1
ATOM 830 O O . LEU A 1 115 ? -27.984 6.836 11.906 1 55.75 115 LEU A O 1
ATOM 834 N N . SER A 1 116 ? -29.797 7.875 11.164 1 55.59 116 SER A N 1
ATOM 835 C CA . SER A 1 116 ? -29.969 7.074 9.953 1 55.59 116 SER A CA 1
ATOM 836 C C . SER A 1 116 ? -29.078 7.598 8.82 1 55.59 116 SER A C 1
ATOM 838 O O . SER A 1 116 ? -28.688 8.766 8.82 1 55.59 116 SER A O 1
ATOM 840 N N . PHE A 1 117 ? -28.766 6.703 7.934 1 55.94 117 PHE A N 1
ATOM 841 C CA . PHE A 1 117 ? -28.047 7.008 6.695 1 55.94 117 PHE A CA 1
ATOM 842 C C . PHE A 1 117 ? -28.812 8.031 5.871 1 55.94 117 PHE A C 1
ATOM 844 O O . PHE A 1 117 ? -30.047 7.988 5.789 1 55.94 117 PHE A O 1
ATOM 851 N N . GLY A 1 118 ? -28.172 9.281 5.516 1 59.56 118 GLY A N 1
ATOM 852 C CA . GLY A 1 118 ? -28.766 10.305 4.66 1 59.56 118 GLY A CA 1
ATOM 853 C C . GLY A 1 118 ? -28.984 11.625 5.375 1 59.56 118 GLY A C 1
ATOM 854 O O . GLY A 1 118 ? -28.797 12.688 4.789 1 59.56 118 GLY A O 1
ATOM 855 N N . ALA A 1 119 ? -29.469 11.406 6.602 1 64.88 119 ALA A N 1
ATOM 856 C CA . ALA A 1 119 ? -29.656 12.648 7.348 1 64.88 119 ALA A CA 1
ATOM 857 C C . ALA A 1 119 ? -28.312 13.211 7.82 1 64.88 119 ALA A C 1
ATOM 859 O O . ALA A 1 119 ? -28.141 14.43 7.898 1 64.88 119 ALA A O 1
ATOM 860 N N . ALA A 1 120 ? -27.5 12.242 8.016 1 77.81 120 ALA A N 1
ATOM 861 C CA . ALA A 1 120 ? -26.172 12.625 8.469 1 77.81 120 ALA A CA 1
ATOM 862 C C . ALA A 1 120 ? -25.094 12.102 7.523 1 77.81 120 ALA A C 1
ATOM 864 O O . ALA A 1 120 ? -25.234 11.008 6.965 1 77.81 120 ALA A O 1
ATOM 865 N N . ALA A 1 121 ? -24.266 13 7.176 1 82.12 121 ALA A N 1
ATOM 866 C CA . ALA A 1 121 ? -23.141 12.602 6.336 1 82.12 121 ALA A CA 1
ATOM 867 C C . ALA A 1 121 ? -21.828 12.625 7.125 1 82.12 121 ALA A C 1
ATOM 869 O O . ALA A 1 121 ? -21.625 13.492 7.973 1 82.12 121 ALA A O 1
ATOM 870 N N . TYR A 1 122 ? -21.109 11.586 6.918 1 83.94 122 TYR A N 1
ATOM 871 C CA . TYR A 1 122 ? -19.812 11.469 7.574 1 83.94 122 TYR A CA 1
ATOM 872 C C . TYR A 1 122 ? -18.688 11.43 6.547 1 83.94 122 TYR A C 1
ATOM 874 O O . TYR A 1 122 ? -18.703 10.602 5.637 1 83.94 122 TYR A O 1
ATOM 882 N N . VAL A 1 123 ? -17.844 12.359 6.633 1 83.75 123 VAL A N 1
ATOM 883 C CA . VAL A 1 123 ? -16.656 12.383 5.781 1 83.75 123 VAL A CA 1
ATOM 884 C C . VAL A 1 123 ? -15.445 11.906 6.578 1 83.75 123 VAL A C 1
ATOM 886 O O . VAL A 1 123 ? -15.062 12.531 7.566 1 83.75 123 VAL A O 1
ATOM 889 N N . THR A 1 124 ? -14.867 10.797 6.133 1 80.88 124 THR A N 1
ATOM 890 C CA . THR A 1 124 ? -13.727 10.219 6.836 1 80.88 124 THR A CA 1
ATOM 891 C C . THR A 1 124 ? -12.43 10.891 6.406 1 80.88 124 THR A C 1
ATOM 893 O O . THR A 1 124 ? -12.414 11.695 5.473 1 80.88 124 THR A O 1
ATOM 896 N N . GLN A 1 125 ? -11.414 10.445 7.078 1 75.75 125 GLN A N 1
ATOM 897 C CA . GLN A 1 125 ? -10.094 11.031 6.836 1 75.75 125 GLN A CA 1
ATOM 898 C C . GLN A 1 125 ? -9.492 10.508 5.535 1 75.75 125 GLN A C 1
ATOM 900 O O . GLN A 1 125 ? -8.844 11.258 4.801 1 75.75 125 GLN A O 1
ATOM 905 N N . ASP A 1 126 ? -9.742 9.266 5.211 1 75.81 126 ASP A N 1
ATOM 906 C CA . ASP A 1 126 ? -9.156 8.672 4.016 1 75.81 126 ASP A CA 1
ATOM 907 C C . ASP A 1 126 ? -10.07 8.859 2.805 1 75.81 126 ASP A C 1
ATOM 909 O O . ASP A 1 126 ? -11.289 8.695 2.91 1 75.81 126 ASP A O 1
ATOM 913 N N . ASP A 1 127 ? -9.383 9.328 1.725 1 77.06 127 ASP A N 1
ATOM 914 C CA . ASP A 1 127 ? -10.133 9.539 0.492 1 77.06 127 ASP A CA 1
ATOM 915 C C . ASP A 1 127 ? -9.992 8.344 -0.445 1 77.06 127 ASP A C 1
ATOM 917 O O . ASP A 1 127 ? -9.039 8.258 -1.214 1 77.06 127 ASP A O 1
ATOM 921 N N . ASN A 1 128 ? -10.836 7.395 -0.332 1 83.88 128 ASN A N 1
ATOM 922 C CA . ASN A 1 128 ? -10.82 6.266 -1.257 1 83.88 128 ASN A CA 1
ATOM 923 C C . ASN A 1 128 ? -11.758 6.496 -2.438 1 83.88 128 ASN A C 1
ATOM 925 O O . ASN A 1 128 ? -12.953 6.215 -2.348 1 83.88 128 ASN A O 1
ATOM 929 N N . LEU A 1 129 ? -11.258 7.137 -3.5 1 90.38 129 LEU A N 1
ATOM 930 C CA . LEU A 1 129 ? -12.016 7.414 -4.715 1 90.38 129 LEU A CA 1
ATOM 931 C C . LEU A 1 129 ? -11.484 6.598 -5.887 1 90.38 129 LEU A C 1
ATOM 933 O O . LEU A 1 129 ? -10.367 6.078 -5.828 1 90.38 129 LEU A O 1
ATOM 937 N N . ILE A 1 130 ? -12.352 6.461 -6.812 1 92 130 ILE A N 1
ATOM 938 C CA . ILE A 1 130 ? -11.938 5.77 -8.023 1 92 130 ILE A CA 1
ATOM 939 C C . ILE A 1 130 ? -11.07 6.699 -8.875 1 92 130 ILE A C 1
ATOM 941 O O . ILE A 1 130 ? -11.555 7.711 -9.383 1 92 130 ILE A O 1
ATOM 945 N N . GLY A 1 131 ? -9.852 6.367 -9.086 1 91.19 131 GLY A N 1
ATOM 946 C CA . GLY A 1 131 ? -8.859 7.25 -9.672 1 91.19 131 GLY A CA 1
ATOM 947 C C . GLY A 1 131 ? -9.055 7.457 -11.164 1 91.19 131 GLY A C 1
ATOM 948 O O . GLY A 1 131 ? -8.609 8.469 -11.719 1 91.19 131 GLY A O 1
ATOM 949 N N . THR A 1 132 ? -9.797 6.629 -11.836 1 93.31 132 THR A N 1
ATOM 950 C CA . THR A 1 132 ? -9.898 6.688 -13.289 1 93.31 132 THR A CA 1
ATOM 951 C C . THR A 1 132 ? -11.055 7.59 -13.711 1 93.31 132 THR A C 1
ATOM 953 O O . THR A 1 132 ? -11.141 7.984 -14.875 1 93.31 132 THR A O 1
ATOM 956 N N . LEU A 1 133 ? -11.875 7.914 -12.805 1 94.94 133 LEU A N 1
ATOM 957 C CA . LEU A 1 133 ? -13.031 8.75 -13.125 1 94.94 133 LEU A CA 1
ATOM 958 C C . LEU A 1 133 ? -12.68 10.227 -13 1 94.94 133 LEU A C 1
ATOM 960 O O . LEU A 1 133 ? -11.781 10.602 -12.242 1 94.94 133 LEU A O 1
ATOM 964 N N . THR A 1 134 ? -13.344 11.008 -13.789 1 96.25 134 THR A N 1
ATOM 965 C CA . THR A 1 134 ? -13.219 12.453 -13.641 1 96.25 134 THR A CA 1
ATOM 966 C C . THR A 1 134 ? -14.031 12.945 -12.445 1 96.25 134 THR A C 1
ATOM 968 O O . THR A 1 134 ? -14.852 12.211 -11.898 1 96.25 134 THR A O 1
ATOM 971 N N . VAL A 1 135 ? -13.758 14.164 -12.062 1 96.19 135 VAL A N 1
ATOM 972 C CA . VAL A 1 135 ? -14.477 14.773 -10.945 1 96.19 135 VAL A CA 1
ATOM 973 C C . VAL A 1 135 ? -15.969 14.812 -11.258 1 96.19 135 VAL A C 1
ATOM 975 O O . VAL A 1 135 ? -16.797 14.383 -10.445 1 96.19 135 VAL A O 1
ATOM 978 N N . ARG A 1 136 ? -16.312 15.203 -12.398 1 96.25 136 ARG A N 1
ATOM 979 C CA . ARG A 1 136 ? -17.703 15.305 -12.82 1 96.25 136 ARG A CA 1
ATOM 980 C C . ARG A 1 136 ? -18.375 13.938 -12.844 1 96.25 136 ARG A C 1
ATOM 982 O O . ARG A 1 136 ? -19.5 13.781 -12.367 1 96.25 136 ARG A O 1
ATOM 989 N N . GLU A 1 137 ? -17.734 13.016 -13.359 1 95.75 137 GLU A N 1
ATOM 990 C CA . GLU A 1 137 ? -18.266 11.656 -13.414 1 95.75 137 GLU A CA 1
ATOM 991 C C . GLU A 1 137 ? -18.484 11.086 -12.016 1 95.75 137 GLU A C 1
ATOM 993 O O . GLU A 1 137 ? -19.484 10.43 -11.75 1 95.75 137 GLU A O 1
ATOM 998 N N . THR A 1 138 ? -17.469 11.289 -11.203 1 95.62 138 THR A N 1
ATOM 999 C CA . THR A 1 138 ? -17.547 10.773 -9.844 1 95.62 138 THR A CA 1
ATOM 1000 C C . THR A 1 138 ? -18.781 11.32 -9.117 1 95.62 138 THR A C 1
ATOM 1002 O O . THR A 1 138 ? -19.531 10.562 -8.492 1 95.62 138 THR A O 1
ATOM 1005 N N . ILE A 1 139 ? -19.016 12.586 -9.234 1 95.06 139 ILE A N 1
ATOM 1006 C CA . ILE A 1 139 ? -20.156 13.227 -8.578 1 95.06 139 ILE A CA 1
ATOM 1007 C C . ILE A 1 139 ? -21.453 12.797 -9.258 1 95.06 139 ILE A C 1
ATOM 1009 O O . ILE A 1 139 ? -22.469 12.555 -8.594 1 95.06 139 ILE A O 1
ATOM 1013 N N . ALA A 1 140 ? -21.406 12.648 -10.531 1 94.62 140 ALA A N 1
ATOM 1014 C CA . ALA A 1 140 ? -22.578 12.258 -11.289 1 94.62 140 ALA A CA 1
ATOM 1015 C C . ALA A 1 140 ? -23.016 10.836 -10.938 1 94.62 140 ALA A C 1
ATOM 1017 O O . ALA A 1 140 ? -24.219 10.57 -10.758 1 94.62 140 ALA A O 1
ATOM 1018 N N . TYR A 1 141 ? -22.109 9.93 -10.875 1 94.12 141 TYR A N 1
ATOM 1019 C CA . TYR A 1 141 ? -22.438 8.555 -10.516 1 94.12 141 TYR A CA 1
ATOM 1020 C C . TYR A 1 141 ? -22.984 8.477 -9.094 1 94.12 141 TYR A C 1
ATOM 1022 O O . TYR A 1 141 ? -23.938 7.73 -8.82 1 94.12 141 TYR A O 1
ATOM 1030 N N . SER A 1 142 ? -22.359 9.219 -8.234 1 91.94 142 SER A N 1
ATOM 1031 C CA . SER A 1 142 ? -22.859 9.227 -6.863 1 91.94 142 SER A CA 1
ATOM 1032 C C . SER A 1 142 ? -24.266 9.781 -6.785 1 91.94 142 SER A C 1
ATOM 1034 O O . SER A 1 142 ? -25.094 9.297 -6.008 1 91.94 142 SER A O 1
ATOM 1036 N N . ALA A 1 143 ? -24.531 10.781 -7.559 1 90.94 143 ALA A N 1
ATOM 1037 C CA . ALA A 1 143 ? -25.859 11.375 -7.598 1 90.94 143 ALA A CA 1
ATOM 1038 C C . ALA A 1 143 ? -26.891 10.367 -8.094 1 90.94 143 ALA A C 1
ATOM 1040 O O . ALA A 1 143 ? -28 10.281 -7.543 1 90.94 143 ALA A O 1
ATOM 1041 N N . ARG A 1 144 ? -26.516 9.664 -9.055 1 90.5 144 ARG A N 1
ATOM 1042 C CA . ARG A 1 144 ? -27.438 8.688 -9.633 1 90.5 144 ARG A CA 1
ATOM 1043 C C . ARG A 1 144 ? -27.656 7.516 -8.688 1 90.5 144 ARG A C 1
ATOM 1045 O O . ARG A 1 144 ? -28.703 6.855 -8.742 1 90.5 144 ARG A O 1
ATOM 1052 N N . LEU A 1 145 ? -26.75 7.289 -7.852 1 89.88 145 LEU A N 1
ATOM 1053 C CA . LEU A 1 145 ? -26.828 6.168 -6.918 1 89.88 145 LEU A CA 1
ATOM 1054 C C . LEU A 1 145 ? -27.656 6.539 -5.695 1 89.88 145 LEU A C 1
ATOM 1056 O O . LEU A 1 145 ? -28.266 5.672 -5.066 1 89.88 145 LEU A O 1
ATOM 1060 N N . ARG A 1 146 ? -27.75 7.812 -5.41 1 86.19 146 ARG A N 1
ATOM 1061 C CA . ARG A 1 146 ? -28.328 8.195 -4.125 1 86.19 146 ARG A CA 1
ATOM 1062 C C . ARG A 1 146 ? -29.656 8.93 -4.324 1 86.19 146 ARG A C 1
ATOM 1064 O O . ARG A 1 146 ? -30.531 8.891 -3.455 1 86.19 146 ARG A O 1
ATOM 1071 N N . LEU A 1 147 ? -29.797 9.617 -5.367 1 85.44 147 LEU A N 1
ATOM 1072 C CA . LEU A 1 147 ? -30.984 10.422 -5.602 1 85.44 147 LEU A CA 1
ATOM 1073 C C . LEU A 1 147 ? -32.125 9.555 -6.125 1 85.44 147 LEU A C 1
ATOM 1075 O O . LEU A 1 147 ? -31.891 8.508 -6.727 1 85.44 147 LEU A O 1
ATOM 1079 N N . PRO A 1 148 ? -33.281 9.984 -5.836 1 84.69 148 PRO A N 1
ATOM 1080 C CA . PRO A 1 148 ? -34.438 9.188 -6.234 1 84.69 148 PRO A CA 1
ATOM 1081 C C . PRO A 1 148 ? -34.562 9.031 -7.75 1 84.69 148 PRO A C 1
ATOM 1083 O O . PRO A 1 148 ? -34.188 9.938 -8.5 1 84.69 148 PRO A O 1
ATOM 1086 N N . ASP A 1 149 ? -35.156 7.957 -8.141 1 84.88 149 ASP A N 1
ATOM 1087 C CA . ASP A 1 149 ? -35.312 7.613 -9.547 1 84.88 149 ASP A CA 1
ATOM 1088 C C . ASP A 1 149 ? -36.281 8.586 -10.242 1 84.88 149 ASP A C 1
ATOM 1090 O O . ASP A 1 149 ? -36.125 8.859 -11.438 1 84.88 149 ASP A O 1
ATOM 1094 N N . LYS A 1 150 ? -37.188 9.047 -9.5 1 82.75 150 LYS A N 1
ATOM 1095 C CA . LYS A 1 150 ? -38.25 9.859 -10.078 1 82.75 150 LYS A CA 1
ATOM 1096 C C . LYS A 1 150 ? -37.75 11.258 -10.43 1 82.75 150 LYS A C 1
ATOM 1098 O O . LYS A 1 150 ? -38.344 11.969 -11.227 1 82.75 150 LYS A O 1
ATOM 1103 N N . MET A 1 151 ? -36.625 11.562 -9.953 1 85.56 151 MET A N 1
ATOM 1104 C CA . MET A 1 151 ? -36.062 12.867 -10.25 1 85.56 151 MET A CA 1
ATOM 1105 C C . MET A 1 151 ? -35.562 12.93 -11.68 1 85.56 151 MET A C 1
ATOM 1107 O O . MET A 1 151 ? -34.781 12.062 -12.109 1 85.56 151 MET A O 1
ATOM 1111 N N . PRO A 1 152 ? -36.094 13.883 -12.422 1 88.44 152 PRO A N 1
ATOM 1112 C CA . PRO A 1 152 ? -35.656 14.008 -13.805 1 88.44 152 PRO A CA 1
ATOM 1113 C C . PRO A 1 152 ? -34.156 14.273 -13.914 1 88.44 152 PRO A C 1
ATOM 1115 O O . PRO A 1 152 ? -33.562 14.875 -13.016 1 88.44 152 PRO A O 1
ATOM 1118 N N . TRP A 1 153 ? -33.625 13.906 -14.977 1 88.12 153 TRP A N 1
ATOM 1119 C CA . TRP A 1 153 ? -32.156 14 -15.195 1 88.12 153 TRP A CA 1
ATOM 1120 C C . TRP A 1 153 ? -31.719 15.453 -15.234 1 88.12 153 TRP A C 1
ATOM 1122 O O . TRP A 1 153 ? -30.609 15.781 -14.789 1 88.12 153 TRP A O 1
ATOM 1132 N N . GLU A 1 154 ? -32.531 16.312 -15.711 1 90.62 154 GLU A N 1
ATOM 1133 C CA . GLU A 1 154 ? -32.188 17.719 -15.781 1 90.62 154 GLU A CA 1
ATOM 1134 C C . GLU A 1 154 ? -31.969 18.312 -14.398 1 90.62 154 GLU A C 1
ATOM 1136 O O . GLU A 1 154 ? -31.062 19.109 -14.188 1 90.62 154 GLU A O 1
ATOM 1141 N N . GLN A 1 155 ? -32.75 17.859 -13.523 1 89.12 155 GLN A N 1
ATOM 1142 C CA . GLN A 1 155 ? -32.625 18.328 -12.148 1 89.12 155 GLN A CA 1
ATOM 1143 C C . GLN A 1 155 ? -31.375 17.75 -11.492 1 89.12 155 GLN A C 1
ATOM 1145 O O . GLN A 1 155 ? -30.703 18.422 -10.719 1 89.12 155 GLN A O 1
ATOM 1150 N N . LYS A 1 156 ? -31.188 16.531 -11.789 1 89.69 156 LYS A N 1
ATOM 1151 C CA . LYS A 1 156 ? -29.984 15.914 -11.25 1 89.69 156 LYS A CA 1
ATOM 1152 C C . LYS A 1 156 ? -28.719 16.609 -11.766 1 89.69 156 LYS A C 1
ATOM 1154 O O . LYS A 1 156 ? -27.797 16.859 -11.008 1 89.69 156 LYS A O 1
ATOM 1159 N N . ARG A 1 157 ? -28.766 16.891 -13.039 1 92.06 157 ARG A N 1
ATOM 1160 C CA . ARG A 1 157 ? -27.625 17.547 -13.656 1 92.06 157 ARG A CA 1
ATOM 1161 C C . ARG A 1 157 ? -27.406 18.938 -13.055 1 92.06 157 ARG A C 1
ATOM 1163 O O . ARG A 1 157 ? -26.266 19.359 -12.852 1 92.06 157 ARG A O 1
ATOM 1170 N N . ALA A 1 158 ? -28.422 19.562 -12.836 1 90.19 158 ALA A N 1
ATOM 1171 C CA . ALA A 1 158 ? -28.344 20.891 -12.219 1 90.19 158 ALA A CA 1
ATOM 1172 C C . ALA A 1 158 ? -27.75 20.797 -10.812 1 90.19 158 ALA A C 1
ATOM 1174 O O . ALA A 1 158 ? -26.969 21.656 -10.406 1 90.19 158 ALA A O 1
ATOM 1175 N N . LEU A 1 159 ? -28.156 19.797 -10.164 1 88.62 159 LEU A N 1
ATOM 1176 C CA . LEU A 1 159 ? -27.641 19.578 -8.82 1 88.62 159 LEU A CA 1
ATOM 1177 C C . LEU A 1 159 ? -26.156 19.266 -8.844 1 88.62 159 LEU A C 1
ATOM 1179 O O . LEU A 1 159 ? -25.406 19.734 -7.984 1 88.62 159 LEU A O 1
ATOM 1183 N N . ILE A 1 160 ? -25.812 18.516 -9.805 1 92.56 160 ILE A N 1
ATOM 1184 C CA . ILE A 1 160 ? -24.422 18.141 -9.953 1 92.56 160 ILE A CA 1
ATOM 1185 C C . ILE A 1 160 ? -23.578 19.375 -10.25 1 92.56 160 ILE A C 1
ATOM 1187 O O . ILE A 1 160 ? -22.562 19.609 -9.602 1 92.56 160 ILE A O 1
ATOM 1191 N N . GLU A 1 161 ? -24.031 20.141 -11.172 1 91.06 161 GLU A N 1
ATOM 1192 C CA . GLU A 1 161 ? -23.281 21.328 -11.555 1 91.06 161 GLU A CA 1
ATOM 1193 C C . GLU A 1 161 ? -23.234 22.344 -10.422 1 91.06 161 GLU A C 1
ATOM 1195 O O . GLU A 1 161 ? -22.219 23.016 -10.219 1 91.06 161 GLU A O 1
ATOM 1200 N N . SER A 1 162 ? -24.297 22.375 -9.727 1 86.38 162 SER A N 1
ATOM 1201 C CA . SER A 1 162 ? -24.344 23.281 -8.586 1 86.38 162 SER A CA 1
ATOM 1202 C C . SER A 1 162 ? -23.359 22.859 -7.492 1 86.38 162 SER A C 1
ATOM 1204 O O . SER A 1 162 ? -22.719 23.688 -6.859 1 86.38 162 SER A O 1
ATOM 1206 N N . THR A 1 163 ? -23.312 21.609 -7.27 1 88.69 163 THR A N 1
ATOM 1207 C CA . THR A 1 163 ? -22.406 21.094 -6.262 1 88.69 163 THR A CA 1
ATOM 1208 C C . THR A 1 163 ? -20.953 21.328 -6.672 1 88.69 163 THR A C 1
ATOM 1210 O O . THR A 1 163 ? -20.109 21.656 -5.836 1 88.69 163 THR A O 1
ATOM 1213 N N . ILE A 1 164 ? -20.688 21.172 -7.961 1 91.31 164 ILE A N 1
ATOM 1214 C CA . ILE A 1 164 ? -19.344 21.391 -8.484 1 91.31 164 ILE A CA 1
ATOM 1215 C C . ILE A 1 164 ? -18.953 22.844 -8.281 1 91.31 164 ILE A C 1
ATOM 1217 O O . ILE A 1 164 ? -17.828 23.141 -7.84 1 91.31 164 ILE A O 1
ATOM 1221 N N . ILE A 1 165 ? -19.859 23.656 -8.469 1 84.56 165 ILE A N 1
ATOM 1222 C CA . ILE A 1 165 ? -19.609 25.094 -8.336 1 84.56 165 ILE A CA 1
ATOM 1223 C C . ILE A 1 165 ? -19.469 25.453 -6.855 1 84.56 165 ILE A C 1
ATOM 1225 O O . ILE A 1 165 ? -18.578 26.203 -6.469 1 84.56 165 ILE A O 1
ATOM 1229 N N . GLU A 1 166 ? -20.312 24.859 -6.094 1 80.25 166 GLU A N 1
ATOM 1230 C CA . GLU A 1 166 ? -20.312 25.141 -4.66 1 80.25 166 GLU A CA 1
ATOM 1231 C C . GLU A 1 166 ? -18.984 24.719 -4.02 1 80.25 166 GLU A C 1
ATOM 1233 O O . GLU A 1 166 ? -18.531 25.344 -3.064 1 80.25 166 GLU A O 1
ATOM 1238 N N . MET A 1 167 ? -18.422 23.703 -4.574 1 86.88 167 MET A N 1
ATOM 1239 C CA . MET A 1 167 ? -17.188 23.188 -3.998 1 86.88 167 MET A CA 1
ATOM 1240 C C . MET A 1 167 ? -15.969 23.766 -4.727 1 86.88 167 MET A C 1
ATOM 1242 O O . MET A 1 167 ? -14.836 23.438 -4.387 1 86.88 167 MET A O 1
ATOM 1246 N N . GLY A 1 168 ? -16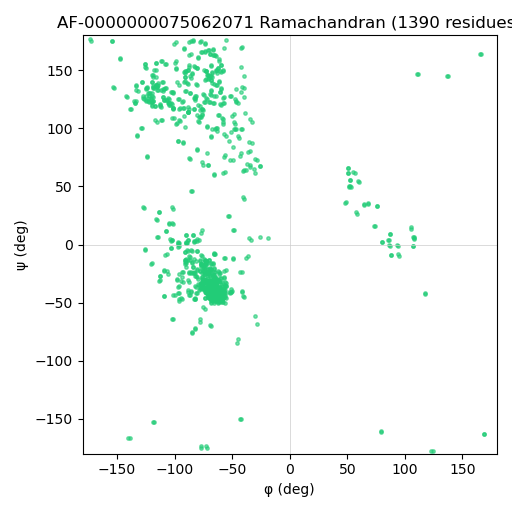.141 24.609 -5.699 1 83.12 168 GLY A N 1
ATOM 1247 C CA . GLY A 1 168 ? -15.055 25.234 -6.434 1 83.12 168 GLY A CA 1
ATOM 1248 C C . GLY A 1 168 ? -14.281 24.25 -7.293 1 83.12 168 GLY A C 1
ATOM 1249 O O . GLY A 1 168 ? -13.055 24.312 -7.367 1 83.12 168 GLY A O 1
ATOM 1250 N N . LEU A 1 169 ? -14.953 23.312 -7.84 1 88.69 169 LEU A N 1
ATOM 1251 C CA . LEU A 1 169 ? -14.297 22.266 -8.625 1 88.69 169 LEU A CA 1
ATOM 1252 C C . LEU A 1 169 ? -14.523 22.5 -10.117 1 88.69 169 LEU A C 1
ATOM 1254 O O . LEU A 1 169 ? -14.305 21.594 -10.922 1 88.69 169 LEU A O 1
ATOM 1258 N N . GLN A 1 170 ? -14.883 23.641 -10.547 1 87.56 170 GLN A N 1
ATOM 1259 C CA . GLN A 1 170 ? -15.234 23.922 -11.938 1 87.56 170 GLN A CA 1
ATOM 1260 C C . GLN A 1 170 ? -14.023 23.797 -12.852 1 87.56 170 GLN A C 1
ATOM 1262 O O . GLN A 1 170 ? -14.117 23.266 -13.961 1 87.56 170 GLN A O 1
ATOM 1267 N N . ASP A 1 171 ? -12.852 24.188 -12.422 1 84.88 171 ASP A N 1
ATOM 1268 C CA . ASP A 1 171 ? -11.648 24.188 -13.25 1 84.88 171 ASP A CA 1
ATOM 1269 C C . ASP A 1 171 ? -11.125 22.781 -13.469 1 84.88 171 ASP A C 1
ATOM 1271 O O . ASP A 1 171 ? -10.414 22.516 -14.445 1 84.88 171 ASP A O 1
ATOM 1275 N N . CYS A 1 172 ? -11.445 21.922 -12.516 1 88.88 172 CYS A N 1
ATOM 1276 C CA . CYS A 1 172 ? -10.922 20.562 -12.625 1 88.88 172 CYS A CA 1
ATOM 1277 C C . CYS A 1 172 ? -12.047 19.547 -12.805 1 88.88 172 CYS A C 1
ATOM 1279 O O . CYS A 1 172 ? -11.867 18.359 -12.531 1 88.88 172 CYS A O 1
ATOM 1281 N N . ALA A 1 173 ? -13.156 19.969 -13.234 1 93.38 173 ALA A N 1
ATOM 1282 C CA . ALA A 1 173 ? -14.344 19.109 -13.328 1 93.38 173 ALA A CA 1
ATOM 1283 C C . ALA A 1 173 ? -14.109 17.953 -14.297 1 93.38 173 ALA A C 1
ATOM 1285 O O . ALA A 1 173 ? -14.641 16.859 -14.102 1 93.38 173 ALA A O 1
ATOM 1286 N N . ASP A 1 174 ? -13.297 18.141 -15.312 1 94 174 ASP A N 1
ATOM 1287 C CA . ASP A 1 174 ? -13.094 17.109 -16.328 1 94 174 ASP A CA 1
ATOM 1288 C C . ASP A 1 174 ? -11.719 16.453 -16.188 1 94 174 ASP A C 1
ATOM 1290 O O . ASP A 1 174 ? -11.273 15.727 -17.078 1 94 174 ASP A O 1
ATOM 1294 N N . THR A 1 175 ? -11.109 16.719 -15.125 1 93.44 175 THR A N 1
ATOM 1295 C CA . THR A 1 175 ? -9.836 16.094 -14.828 1 93.44 175 THR A CA 1
ATOM 1296 C C . THR A 1 175 ? -10.039 14.797 -14.039 1 93.44 175 THR A C 1
ATOM 1298 O O . THR A 1 175 ? -10.961 14.703 -13.234 1 93.44 175 THR A O 1
ATOM 1301 N N . VAL A 1 176 ? -9.227 13.828 -14.297 1 94.38 176 VAL A N 1
ATOM 1302 C CA . VAL A 1 176 ? -9.328 12.539 -13.609 1 94.38 176 VAL A CA 1
ATOM 1303 C C . VAL A 1 176 ? -8.836 12.688 -12.172 1 94.38 176 VAL A C 1
ATOM 1305 O O . VAL A 1 176 ? -8.031 13.578 -11.867 1 94.38 176 VAL A O 1
ATOM 1308 N N . ILE A 1 177 ? -9.344 11.953 -11.234 1 93.12 177 ILE A N 1
ATOM 1309 C CA . ILE A 1 177 ? -8.938 11.969 -9.828 1 93.12 177 ILE A CA 1
ATOM 1310 C C . ILE A 1 177 ? -7.488 11.516 -9.703 1 93.12 177 ILE A C 1
ATOM 1312 O O . ILE A 1 177 ? -6.695 12.141 -9 1 93.12 177 ILE A O 1
ATOM 1316 N N . GLY A 1 178 ? -7.125 10.508 -10.414 1 87.56 178 GLY A N 1
ATOM 1317 C CA . GLY A 1 178 ? -5.73 10.102 -10.469 1 87.56 178 GLY A CA 1
ATOM 1318 C C . GLY A 1 178 ? -5.465 8.781 -9.781 1 87.56 178 GLY A C 1
ATOM 1319 O O . GLY A 1 178 ? -6.168 8.414 -8.836 1 87.56 178 GLY A O 1
ATOM 1320 N N . ASN A 1 179 ? -4.527 8.008 -10.289 1 79.12 179 ASN A N 1
ATOM 1321 C CA . ASN A 1 179 ? -3.994 6.766 -9.742 1 79.12 179 ASN A CA 1
ATOM 1322 C C . ASN A 1 179 ? -2.479 6.68 -9.906 1 79.12 179 ASN A C 1
ATOM 1324 O O . ASN A 1 179 ? -1.813 7.699 -10.102 1 79.12 179 ASN A O 1
ATOM 1328 N N . TRP A 1 180 ? -1.904 5.57 -9.719 1 67.88 180 TRP A N 1
ATOM 1329 C CA . TRP A 1 180 ? -0.455 5.406 -9.758 1 67.88 180 TRP A CA 1
ATOM 1330 C C . TRP A 1 180 ? 0.09 5.68 -11.156 1 67.88 180 TRP A C 1
ATOM 1332 O O . TRP A 1 180 ? 1.236 6.105 -11.312 1 67.88 180 TRP A O 1
ATOM 1342 N N . HIS A 1 181 ? -0.719 5.543 -12.148 1 70 181 HIS A N 1
ATOM 1343 C CA . HIS A 1 181 ? -0.229 5.699 -13.508 1 70 181 HIS A CA 1
ATOM 1344 C C . HIS A 1 181 ? -0.752 6.984 -14.141 1 70 181 HIS A C 1
ATOM 1346 O O . HIS A 1 181 ? -0.158 7.504 -15.086 1 70 181 HIS A O 1
ATOM 1352 N N . LEU A 1 182 ? -1.911 7.477 -13.57 1 76.06 182 LEU A N 1
ATOM 1353 C CA . LEU A 1 182 ? -2.529 8.68 -14.109 1 76.06 182 LEU A CA 1
ATOM 1354 C C . LEU A 1 182 ? -2.432 9.836 -13.125 1 76.06 182 LEU A C 1
ATOM 1356 O O . LEU A 1 182 ? -2.938 9.75 -12 1 76.06 182 LEU A O 1
ATOM 1360 N N . ARG A 1 183 ? -1.749 10.898 -13.555 1 80.81 183 ARG A N 1
ATOM 1361 C CA . ARG A 1 183 ? -1.701 12.094 -12.711 1 80.81 183 ARG A CA 1
ATOM 1362 C C . ARG A 1 183 ? -3.062 12.773 -12.648 1 80.81 183 ARG A C 1
ATOM 1364 O O . ARG A 1 183 ? -3.713 12.969 -13.68 1 80.81 183 ARG A O 1
ATOM 1371 N N . GLY A 1 184 ? -3.568 12.922 -11.469 1 87.69 184 GLY A N 1
ATOM 1372 C CA . GLY A 1 184 ? -4.891 13.508 -11.328 1 87.69 184 GLY A CA 1
ATOM 1373 C C . GLY A 1 184 ? -4.887 14.805 -10.531 1 87.69 184 GLY A C 1
ATOM 1374 O O . GLY A 1 184 ? -3.93 15.57 -10.602 1 87.69 184 GLY A O 1
ATOM 1375 N N . ILE A 1 185 ? -5.965 15.062 -9.938 1 88.06 185 ILE A N 1
ATOM 1376 C CA . ILE A 1 185 ? -6.211 16.297 -9.203 1 88.06 185 ILE A CA 1
ATOM 1377 C C . ILE A 1 185 ? -5.355 16.328 -7.938 1 88.06 185 ILE A C 1
ATOM 1379 O O . ILE A 1 185 ? -4.75 15.32 -7.562 1 88.06 185 ILE A O 1
ATOM 1383 N N . SER A 1 186 ? -5.227 17.516 -7.367 1 81.12 186 SER A N 1
ATOM 1384 C CA . SER A 1 186 ? -4.418 17.719 -6.168 1 81.12 186 SER A CA 1
ATOM 1385 C C . SER A 1 186 ? -5.102 17.156 -4.934 1 81.12 186 SER A C 1
ATOM 1387 O O . SER A 1 186 ? -6.277 16.781 -4.984 1 81.12 186 SER A O 1
ATOM 1389 N N . GLY A 1 187 ? -4.359 17.016 -3.85 1 81.62 187 GLY A N 1
ATOM 1390 C CA . GLY A 1 187 ? -4.91 16.516 -2.604 1 81.62 187 GLY A CA 1
ATOM 1391 C C . GLY A 1 187 ? -6.059 17.344 -2.074 1 81.62 187 GLY A C 1
ATOM 1392 O O . GLY A 1 187 ? -7.043 16.812 -1.562 1 81.62 187 GLY A O 1
ATOM 1393 N N . GLY A 1 188 ? -5.922 18.641 -2.211 1 83.25 188 GLY A N 1
ATOM 1394 C CA . GLY A 1 188 ? -6.992 19.531 -1.772 1 83.25 188 GLY A CA 1
ATOM 1395 C C . GLY A 1 188 ? -8.258 19.391 -2.602 1 83.25 188 GLY A C 1
ATOM 1396 O O . GLY A 1 188 ? -9.367 19.438 -2.066 1 83.25 188 GLY A O 1
ATOM 1397 N N . GLU A 1 189 ? -8.039 19.234 -3.885 1 86.19 189 GLU A N 1
ATOM 1398 C CA . GLU A 1 189 ? -9.18 19.031 -4.77 1 86.19 189 GLU A CA 1
ATOM 1399 C C . GLU A 1 189 ? -9.852 17.688 -4.496 1 86.19 189 GLU A C 1
ATOM 1401 O O . GLU A 1 189 ? -11.078 17.578 -4.539 1 86.19 189 GLU A O 1
ATOM 1406 N N . LYS A 1 190 ? -9.031 16.734 -4.195 1 90.75 190 LYS A N 1
ATOM 1407 C CA . LYS A 1 190 ? -9.562 15.414 -3.881 1 90.75 190 LYS A CA 1
ATOM 1408 C C . LYS A 1 190 ? -10.438 15.445 -2.631 1 90.75 190 LYS A C 1
ATOM 1410 O O . LYS A 1 190 ? -11.477 14.797 -2.576 1 90.75 190 LYS A O 1
ATOM 1415 N N . ARG A 1 191 ? -10.016 16.156 -1.693 1 89.19 191 ARG A N 1
ATOM 1416 C CA . ARG A 1 191 ? -10.781 16.297 -0.464 1 89.19 191 ARG A CA 1
ATOM 1417 C C . ARG A 1 191 ? -12.125 16.984 -0.733 1 89.19 191 ARG A C 1
ATOM 1419 O O . ARG A 1 191 ? -13.148 16.578 -0.185 1 89.19 191 ARG A O 1
ATOM 1426 N N . ARG A 1 192 ? -12.078 17.984 -1.511 1 88.62 192 ARG A N 1
ATOM 1427 C CA . ARG A 1 192 ? -13.305 18.719 -1.838 1 88.62 192 ARG A CA 1
ATOM 1428 C C . ARG A 1 192 ? -14.266 17.828 -2.623 1 88.62 192 ARG A C 1
ATOM 1430 O O . ARG A 1 192 ? -15.484 17.953 -2.477 1 88.62 192 ARG A O 1
ATOM 1437 N N . VAL A 1 193 ? -13.711 16.969 -3.416 1 92.69 193 VAL A N 1
ATOM 1438 C CA . VAL A 1 193 ? -14.555 16.016 -4.141 1 92.69 193 VAL A CA 1
ATOM 1439 C C . VAL A 1 193 ? -15.211 15.062 -3.158 1 92.69 193 VAL A C 1
ATOM 1441 O O . VAL A 1 193 ? -16.391 14.742 -3.295 1 92.69 193 VAL A O 1
ATOM 1444 N N . SER A 1 194 ? -14.445 14.562 -2.209 1 90.81 194 SER A N 1
ATOM 1445 C CA . SER A 1 194 ? -14.977 13.656 -1.195 1 90.81 194 SER A CA 1
ATOM 1446 C C . SER A 1 194 ? -16.125 14.305 -0.423 1 90.81 194 SER A C 1
ATOM 1448 O O . SER A 1 194 ? -17.109 13.641 -0.099 1 90.81 194 SER A O 1
ATOM 1450 N N . ILE A 1 195 ? -15.992 15.531 -0.154 1 88.31 195 ILE A N 1
ATOM 1451 C CA . ILE A 1 195 ? -17.031 16.266 0.556 1 88.31 195 ILE A CA 1
ATOM 1452 C C . ILE A 1 195 ? -18.234 16.469 -0.366 1 88.31 195 ILE A C 1
ATOM 1454 O O . ILE A 1 195 ? -19.391 16.344 0.063 1 88.31 195 ILE A O 1
ATOM 1458 N N . ALA A 1 196 ? -17.938 16.797 -1.617 1 90.06 196 ALA A N 1
ATOM 1459 C CA . ALA A 1 196 ? -18.984 17.031 -2.602 1 90.06 196 ALA A CA 1
ATOM 1460 C C . ALA A 1 196 ? -19.906 15.82 -2.732 1 90.06 196 ALA A C 1
ATOM 1462 O O . ALA A 1 196 ? -21.125 15.969 -2.859 1 90.06 196 ALA A O 1
ATOM 1463 N N . ILE A 1 197 ? -19.328 14.688 -2.686 1 90.19 197 ILE A N 1
ATOM 1464 C CA . ILE A 1 197 ? -20.094 13.445 -2.828 1 90.19 197 ILE A CA 1
ATOM 1465 C C . ILE A 1 197 ? -21.062 13.297 -1.654 1 90.19 197 ILE A C 1
ATOM 1467 O O . ILE A 1 197 ? -22.188 12.828 -1.828 1 90.19 197 ILE A O 1
ATOM 1471 N N . GLU A 1 198 ? -20.672 13.734 -0.522 1 84.44 198 GLU A N 1
ATOM 1472 C CA . GLU A 1 198 ? -21.5 13.555 0.676 1 84.44 198 GLU A CA 1
ATOM 1473 C C . GLU A 1 198 ? -22.562 14.633 0.789 1 84.44 198 GLU A C 1
ATOM 1475 O O . GLU A 1 198 ? -23.625 14.406 1.375 1 84.44 198 GLU A O 1
ATOM 1480 N N . ILE A 1 199 ? -22.312 15.758 0.182 1 83.31 199 ILE A N 1
ATOM 1481 C CA . ILE A 1 199 ? -23.25 16.859 0.362 1 83.31 199 ILE A CA 1
ATOM 1482 C C . ILE A 1 199 ? -24.312 16.812 -0.74 1 83.31 199 ILE A C 1
ATOM 1484 O O . ILE A 1 199 ? -25.25 17.609 -0.726 1 83.31 199 ILE A O 1
ATOM 1488 N N . LEU A 1 200 ? -24.094 15.953 -1.615 1 82.31 200 LEU A N 1
ATOM 1489 C CA . LEU A 1 200 ? -25 15.828 -2.744 1 82.31 200 LEU A CA 1
ATOM 1490 C C . LEU A 1 200 ? -26.438 15.617 -2.264 1 82.31 200 LEU A C 1
ATOM 1492 O O . LEU A 1 200 ? -27.375 16.125 -2.871 1 82.31 200 LEU A O 1
ATOM 1496 N N . MET A 1 201 ? -26.516 14.852 -1.132 1 76.62 201 MET A N 1
ATOM 1497 C CA . MET A 1 201 ? -27.844 14.555 -0.594 1 76.62 201 MET A CA 1
ATOM 1498 C C . MET A 1 201 ? -28.344 15.703 0.277 1 76.62 201 MET A C 1
ATOM 1500 O O . MET A 1 201 ? -29.453 15.641 0.807 1 76.62 201 MET A O 1
ATOM 1504 N N . ARG A 1 202 ? -27.578 16.672 0.343 1 77.94 202 ARG A N 1
ATOM 1505 C CA . ARG A 1 202 ? -27.906 17.844 1.144 1 77.94 202 ARG A CA 1
ATOM 1506 C C . ARG A 1 202 ? -28.266 17.453 2.576 1 77.94 202 ARG A C 1
ATOM 1508 O O . ARG A 1 202 ? -29.328 17.797 3.078 1 77.94 202 ARG A O 1
ATOM 1515 N N . PRO A 1 203 ? -27.344 16.766 3.133 1 80.94 203 PRO A N 1
ATOM 1516 C CA . PRO A 1 203 ? -27.578 16.391 4.531 1 80.94 203 PRO A CA 1
ATOM 1517 C C . PRO A 1 203 ? -27.656 17.609 5.457 1 80.94 203 PRO A C 1
ATOM 1519 O O . PRO A 1 203 ? -27.062 18.656 5.172 1 80.94 203 PRO A O 1
ATOM 1522 N N . ARG A 1 204 ? -28.453 17.422 6.527 1 83.81 204 ARG A N 1
ATOM 1523 C CA . ARG A 1 204 ? -28.609 18.516 7.477 1 83.81 204 ARG A CA 1
ATOM 1524 C C . ARG A 1 204 ? -27.516 18.484 8.539 1 83.81 204 ARG A C 1
ATOM 1526 O O . ARG A 1 204 ? -27.234 19.5 9.164 1 83.81 204 ARG A O 1
ATOM 1533 N N . LEU A 1 205 ? -27.016 17.328 8.68 1 87.69 205 LEU A N 1
ATOM 1534 C CA . LEU A 1 205 ? -25.938 17.156 9.641 1 87.69 205 LEU A CA 1
ATOM 1535 C C . LEU A 1 205 ? -24.672 16.641 8.953 1 87.69 205 LEU A C 1
ATOM 1537 O O . LEU A 1 205 ? -24.719 15.641 8.242 1 87.69 205 LEU A O 1
ATOM 1541 N N . LEU A 1 206 ? -23.656 17.391 9.117 1 90.44 206 LEU A N 1
ATOM 1542 C CA . LEU A 1 206 ? -22.391 17.016 8.484 1 90.44 206 LEU A CA 1
ATOM 1543 C C . LEU A 1 206 ? -21.297 16.797 9.523 1 90.44 206 LEU A C 1
ATOM 1545 O O . LEU A 1 206 ? -21.047 17.688 10.352 1 90.44 206 LEU A O 1
ATOM 1549 N N . PHE A 1 207 ? -20.75 15.609 9.57 1 91.94 207 PHE A N 1
ATOM 1550 C CA . PHE A 1 207 ? -19.609 15.289 10.414 1 91.94 207 PHE A CA 1
ATOM 1551 C C . PHE A 1 207 ? -18.344 15.117 9.57 1 91.94 207 PHE A C 1
ATOM 1553 O O . PHE A 1 207 ? -18.344 14.344 8.602 1 91.94 207 PHE A O 1
ATOM 1560 N N . LEU A 1 208 ? -17.312 15.844 9.859 1 93.19 208 LEU A N 1
ATOM 1561 C CA . LEU A 1 208 ? -16.062 15.727 9.117 1 93.19 208 LEU A CA 1
ATOM 1562 C C . LEU A 1 208 ? -14.906 15.391 10.055 1 93.19 208 LEU A C 1
ATOM 1564 O O . LEU A 1 208 ? -14.688 16.094 11.055 1 93.19 208 LEU A O 1
ATOM 1568 N N . ASP A 1 209 ? -14.266 14.312 9.75 1 90.62 209 ASP A N 1
ATOM 1569 C CA . ASP A 1 209 ? -13.102 13.922 10.539 1 90.62 209 ASP A CA 1
ATOM 1570 C C . ASP A 1 209 ? -11.805 14.391 9.883 1 90.62 209 ASP A C 1
ATOM 1572 O O . ASP A 1 209 ? -11.352 13.797 8.898 1 90.62 209 ASP A O 1
ATOM 1576 N N . GLU A 1 210 ? -11.195 15.352 10.406 1 89.12 210 GLU A N 1
ATOM 1577 C CA . GLU A 1 210 ? -9.922 15.938 9.992 1 89.12 210 GLU A CA 1
ATOM 1578 C C . GLU A 1 210 ? -9.93 16.266 8.5 1 89.12 210 GLU A C 1
ATOM 1580 O O . GLU A 1 210 ? -9.039 15.82 7.766 1 89.12 210 GLU A O 1
ATOM 1585 N N . PRO A 1 211 ? -10.812 17.125 8.078 1 89.56 211 PRO A N 1
ATOM 1586 C CA . PRO A 1 211 ? -10.93 17.469 6.652 1 89.56 211 PRO A CA 1
ATOM 1587 C C . PRO A 1 211 ? -9.734 18.266 6.133 1 89.56 211 PRO A C 1
ATOM 1589 O O . PRO A 1 211 ? -9.516 18.328 4.922 1 89.56 211 PRO A O 1
ATOM 1592 N N . THR A 1 212 ? -8.969 18.906 7.027 1 87.56 212 THR A N 1
ATOM 1593 C CA . THR A 1 212 ? -7.875 19.781 6.59 1 87.56 212 THR A CA 1
ATOM 1594 C C . THR A 1 212 ? -6.531 19.078 6.766 1 87.56 212 THR A C 1
ATOM 1596 O O . THR A 1 212 ? -5.48 19.656 6.488 1 87.56 212 THR A O 1
ATOM 1599 N N . SER A 1 213 ? -6.539 17.891 7.176 1 80.75 213 SER A N 1
ATOM 1600 C CA . SER A 1 213 ? -5.293 17.156 7.41 1 80.75 213 SER A CA 1
ATOM 1601 C C . SER A 1 213 ? -4.566 16.875 6.102 1 80.75 213 SER A C 1
ATOM 1603 O O . SER A 1 213 ? -5.191 16.469 5.121 1 80.75 213 SER A O 1
ATOM 1605 N N . GLY A 1 214 ? -3.295 17.156 6.07 1 72.19 214 GLY A N 1
ATOM 1606 C CA . GLY A 1 214 ? -2.48 16.859 4.902 1 72.19 214 GLY A CA 1
ATOM 1607 C C . GLY A 1 214 ? -2.619 17.875 3.795 1 72.19 214 GLY A C 1
ATOM 1608 O O . GLY A 1 214 ? -2.068 17.703 2.707 1 72.19 214 GLY A O 1
ATOM 1609 N N . LEU A 1 215 ? -3.418 18.922 4.039 1 79.19 215 LEU A N 1
ATOM 1610 C CA . LEU A 1 215 ? -3.617 19.953 3.029 1 79.19 215 LEU A CA 1
ATOM 1611 C C . LEU A 1 215 ? -2.73 21.156 3.309 1 79.19 215 LEU A C 1
ATOM 1613 O O . LEU A 1 215 ? -2.346 21.406 4.453 1 79.19 215 LEU A O 1
ATOM 1617 N N . ASP A 1 216 ? -2.383 21.859 2.227 1 76.56 216 ASP A N 1
ATOM 1618 C CA . ASP A 1 216 ? -1.678 23.125 2.4 1 76.56 216 ASP A CA 1
ATOM 1619 C C . ASP A 1 216 ? -2.621 24.203 2.912 1 76.56 216 ASP A C 1
ATOM 1621 O O . ASP A 1 216 ? -3.836 24.016 2.955 1 76.56 216 ASP A O 1
ATOM 1625 N N . SER A 1 217 ? -2.15 25.266 3.232 1 78.69 217 SER A N 1
ATOM 1626 C CA . SER A 1 217 ? -2.902 26.344 3.887 1 78.69 217 SER A CA 1
ATOM 1627 C C . SER A 1 217 ? -3.998 26.875 2.977 1 78.69 217 SER A C 1
ATOM 1629 O O . SER A 1 217 ? -5.121 27.125 3.426 1 78.69 217 SER A O 1
ATOM 1631 N N . ALA A 1 218 ? -3.605 27.016 1.716 1 79.5 218 ALA A N 1
ATOM 1632 C CA . ALA A 1 218 ? -4.598 27.578 0.797 1 79.5 218 ALA A CA 1
ATOM 1633 C C . ALA A 1 218 ? -5.758 26.609 0.593 1 79.5 218 ALA A C 1
ATOM 1635 O O . ALA A 1 218 ? -6.922 27.016 0.586 1 79.5 218 ALA A O 1
ATOM 1636 N N . SER A 1 219 ? -5.406 25.406 0.429 1 82.5 219 SER A N 1
ATOM 1637 C CA . SER A 1 219 ? -6.43 24.391 0.242 1 82.5 219 SER A CA 1
ATOM 1638 C C . SER A 1 219 ? -7.27 24.203 1.504 1 82.5 219 SER A C 1
ATOM 1640 O O . SER A 1 219 ? -8.484 24.016 1.425 1 82.5 219 SER A O 1
ATOM 1642 N N . ALA A 1 220 ? -6.605 24.203 2.637 1 86.69 220 ALA A N 1
ATOM 1643 C CA . ALA A 1 220 ? -7.332 24.078 3.9 1 86.69 220 ALA A CA 1
ATOM 1644 C C . ALA A 1 220 ? -8.312 25.25 4.078 1 86.69 220 ALA A C 1
ATOM 1646 O O . ALA A 1 220 ? -9.43 25.047 4.547 1 86.69 220 ALA A O 1
ATOM 1647 N N . PHE A 1 221 ? -7.855 26.438 3.779 1 85.81 221 PHE A N 1
ATOM 1648 C CA . PHE A 1 221 ? -8.711 27.609 3.857 1 85.81 221 PHE A CA 1
ATOM 1649 C C . PHE A 1 221 ? -9.914 27.469 2.932 1 85.81 221 PHE A C 1
ATOM 1651 O O . PHE A 1 221 ? -11.039 27.797 3.316 1 85.81 221 PHE A O 1
ATOM 1658 N N . PHE A 1 222 ? -9.586 26.938 1.762 1 83.88 222 PHE A N 1
ATOM 1659 C CA . PHE A 1 222 ? -10.648 26.75 0.775 1 83.88 222 PHE A CA 1
ATOM 1660 C C . PHE A 1 222 ? -11.695 25.766 1.279 1 83.88 222 PHE A C 1
ATOM 1662 O O . PHE A 1 222 ? -12.898 26.047 1.202 1 83.88 222 PHE A O 1
ATOM 1669 N N . VAL A 1 223 ? -11.305 24.734 1.77 1 87.38 223 VAL A N 1
ATOM 1670 C CA . VAL A 1 223 ? -12.203 23.688 2.26 1 87.38 223 VAL A CA 1
ATOM 1671 C C . VAL A 1 223 ? -13.016 24.219 3.439 1 87.38 223 VAL A C 1
ATOM 1673 O O . VAL A 1 223 ? -14.227 24.016 3.508 1 87.38 223 VAL A O 1
ATOM 1676 N N . THR A 1 224 ? -12.414 24.891 4.371 1 90.56 224 THR A N 1
ATOM 1677 C CA . THR A 1 224 ? -13.094 25.406 5.555 1 90.56 224 THR A CA 1
ATOM 1678 C C . THR A 1 224 ? -14.102 26.484 5.176 1 90.56 224 THR A C 1
ATOM 1680 O O . THR A 1 224 ? -15.188 26.547 5.758 1 90.56 224 THR A O 1
ATOM 1683 N N . GLN A 1 225 ? -13.703 27.266 4.242 1 87.25 225 GLN A N 1
ATOM 1684 C CA . GLN A 1 225 ? -14.625 28.297 3.77 1 87.25 225 GLN A CA 1
ATOM 1685 C C . GLN A 1 225 ? -15.859 27.672 3.135 1 87.25 225 GLN A C 1
ATOM 1687 O O . GLN A 1 225 ? -16.969 28.172 3.299 1 87.25 225 GLN A O 1
ATOM 1692 N N . THR A 1 226 ? -15.594 26.703 2.43 1 84.5 226 THR A N 1
ATOM 1693 C CA . THR A 1 226 ? -16.703 25.984 1.806 1 84.5 226 THR A CA 1
ATOM 1694 C C . THR A 1 226 ? -17.609 25.375 2.865 1 84.5 226 THR A C 1
ATOM 1696 O O . THR A 1 226 ? -18.844 25.438 2.754 1 84.5 226 THR A O 1
ATOM 1699 N N . LEU A 1 227 ? -17.078 24.828 3.83 1 88.44 227 LEU A N 1
ATOM 1700 C CA . LEU A 1 227 ? -17.844 24.234 4.906 1 88.44 227 LEU A CA 1
ATOM 1701 C C . LEU A 1 227 ? -18.625 25.297 5.688 1 88.44 227 LEU A C 1
ATOM 1703 O O . LEU A 1 227 ? -19.75 25.047 6.125 1 88.44 227 LEU A O 1
ATOM 1707 N N . ARG A 1 228 ? -18 26.406 5.906 1 90.12 228 ARG A N 1
ATOM 1708 C CA . ARG A 1 228 ? -18.672 27.516 6.586 1 90.12 228 ARG A CA 1
ATOM 1709 C C . ARG A 1 228 ? -19.875 28 5.785 1 90.12 228 ARG A C 1
ATOM 1711 O O . ARG A 1 228 ? -20.922 28.297 6.355 1 90.12 228 ARG A O 1
ATOM 1718 N N . ALA A 1 229 ? -19.625 28.047 4.508 1 83.19 229 ALA A N 1
ATOM 1719 C CA . ALA A 1 229 ? -20.734 28.453 3.635 1 83.19 229 ALA A CA 1
ATOM 1720 C C . ALA A 1 229 ? -21.891 27.469 3.721 1 83.19 229 ALA A C 1
ATOM 1722 O O . ALA A 1 229 ? -23.062 27.859 3.695 1 83.19 229 ALA A O 1
ATOM 1723 N N . LEU A 1 230 ? -21.578 26.281 3.824 1 83.44 230 LEU A N 1
ATOM 1724 C CA . LEU A 1 230 ? -22.594 25.25 3.959 1 83.44 230 LEU A CA 1
ATOM 1725 C C . LEU A 1 230 ? -23.328 25.391 5.285 1 83.44 230 LEU A C 1
ATOM 1727 O O . LEU A 1 230 ? -24.547 25.172 5.352 1 83.44 230 LEU A O 1
ATOM 1731 N N . SER A 1 231 ? -22.625 25.672 6.301 1 87.88 231 SER A N 1
ATOM 1732 C CA . SER A 1 231 ? -23.25 25.875 7.605 1 87.88 231 SER A CA 1
ATOM 1733 C C . SER A 1 231 ? -24.188 27.078 7.602 1 87.88 231 SER A C 1
ATOM 1735 O O . SER A 1 231 ? -25.25 27.031 8.219 1 87.88 231 SER A O 1
ATOM 1737 N N . ARG A 1 232 ? -23.828 28.094 6.945 1 83.94 232 ARG A N 1
ATOM 1738 C CA . ARG A 1 232 ? -24.625 29.312 6.895 1 83.94 232 ARG A CA 1
ATOM 1739 C C . ARG A 1 232 ? -25.922 29.094 6.129 1 83.94 232 ARG A C 1
ATOM 1741 O O . ARG A 1 232 ? -26.906 29.812 6.332 1 83.94 232 ARG A O 1
ATOM 1748 N N . ASP A 1 233 ? -25.875 28.062 5.328 1 78.5 233 ASP A N 1
ATOM 1749 C CA . ASP A 1 233 ? -27.078 27.703 4.594 1 78.5 233 ASP A CA 1
ATOM 1750 C C . ASP A 1 233 ? -28.031 26.906 5.477 1 78.5 233 ASP A C 1
ATOM 1752 O O . ASP A 1 233 ? -29.078 26.453 5.012 1 78.5 233 ASP A O 1
ATOM 1756 N N . GLY A 1 234 ? -27.719 26.734 6.73 1 80.81 234 GLY A N 1
ATOM 1757 C CA . GLY A 1 234 ? -28.641 26.125 7.668 1 80.81 234 GLY A CA 1
ATOM 1758 C C . GLY A 1 234 ? -28.234 24.719 8.094 1 80.81 234 GLY A C 1
ATOM 1759 O O . GLY A 1 234 ? -28.984 24.031 8.773 1 80.81 234 GLY A O 1
ATOM 1760 N N . ARG A 1 235 ? -27.172 24.312 7.703 1 86.44 235 ARG A N 1
ATOM 1761 C CA . ARG A 1 235 ? -26.703 22.984 8.062 1 86.44 235 ARG A CA 1
ATOM 1762 C C . ARG A 1 235 ? -25.875 23.031 9.344 1 86.44 235 ARG A C 1
ATOM 1764 O O . ARG A 1 235 ? -25.328 24.078 9.711 1 86.44 235 ARG A O 1
ATOM 1771 N N . THR A 1 236 ? -25.969 21.891 10.055 1 90.81 236 THR A N 1
ATOM 1772 C CA . THR A 1 236 ? -25.125 21.734 11.227 1 90.81 236 THR A CA 1
ATOM 1773 C C . THR A 1 236 ? -23.828 21.016 10.859 1 90.81 236 THR A C 1
ATOM 1775 O O . THR A 1 236 ? -23.859 19.891 10.352 1 90.81 236 THR A O 1
ATOM 1778 N N . VAL A 1 237 ? -22.734 21.688 11.039 1 93.12 237 VAL A N 1
ATOM 1779 C CA . VAL A 1 237 ? -21.453 21.141 10.625 1 93.12 237 VAL A CA 1
ATOM 1780 C C . VAL A 1 237 ? -20.547 20.984 11.836 1 93.12 237 VAL A C 1
ATOM 1782 O O . VAL A 1 237 ? -20.344 21.938 12.602 1 93.12 237 VAL A O 1
ATOM 1785 N N . ILE A 1 238 ? -20.047 19.797 12.102 1 94.69 238 ILE A N 1
ATOM 1786 C CA . ILE A 1 238 ? -19.047 19.531 13.141 1 94.69 238 ILE A CA 1
ATOM 1787 C C . ILE A 1 238 ? -17.797 18.938 12.508 1 94.69 238 ILE A C 1
ATOM 1789 O O . ILE A 1 238 ? -17.875 17.953 11.758 1 94.69 238 ILE A O 1
ATOM 1793 N N . ALA A 1 239 ? -16.656 19.5 12.742 1 94.69 239 ALA A N 1
ATOM 1794 C CA . ALA A 1 239 ? -15.414 19.016 12.148 1 94.69 239 ALA A CA 1
ATOM 1795 C C . ALA A 1 239 ? -14.312 18.922 13.195 1 94.69 239 ALA A C 1
ATOM 1797 O O . ALA A 1 239 ? -14.203 19.766 14.078 1 94.69 239 ALA A O 1
ATOM 1798 N N . SER A 1 240 ? -13.641 17.812 13.18 1 94.12 240 SER A N 1
ATOM 1799 C CA . SER A 1 240 ? -12.445 17.703 14 1 94.12 240 SER A CA 1
ATOM 1800 C C . SER A 1 240 ? -11.234 18.328 13.305 1 94.12 240 SER A C 1
ATOM 1802 O O . SER A 1 240 ? -11 18.078 12.125 1 94.12 240 SER A O 1
ATOM 1804 N N . ILE A 1 241 ? -10.547 19.219 14 1 90.5 241 ILE A N 1
ATOM 1805 C CA . ILE A 1 241 ? -9.398 19.906 13.438 1 90.5 241 ILE A CA 1
ATOM 1806 C C . ILE A 1 241 ? -8.18 19.703 14.328 1 90.5 241 ILE A C 1
ATOM 1808 O O . ILE A 1 241 ? -8.273 19.797 15.555 1 90.5 241 ILE A O 1
ATOM 1812 N N . HIS A 1 242 ? -7.137 19.422 13.789 1 80.88 242 HIS A N 1
ATOM 1813 C CA . HIS A 1 242 ? -5.918 19.219 14.562 1 80.88 242 HIS A CA 1
ATOM 1814 C C . HIS A 1 242 ? -5.215 20.547 14.836 1 80.88 242 HIS A C 1
ATOM 1816 O O . HIS A 1 242 ? -5.129 20.984 15.984 1 80.88 242 HIS A O 1
ATOM 1822 N N . GLN A 1 243 ? -4.543 21.125 13.844 1 81.31 243 GLN A N 1
ATOM 1823 C CA . GLN A 1 243 ? -3.82 22.375 13.984 1 81.31 243 GLN A CA 1
ATOM 1824 C C . GLN A 1 243 ? -4.133 23.328 12.828 1 81.31 243 GLN A C 1
ATOM 1826 O O . GLN A 1 243 ? -3.389 23.391 11.852 1 81.31 243 GLN A O 1
ATOM 1831 N N . PRO A 1 244 ? -5.102 24.156 13.078 1 85.62 244 PRO A N 1
ATOM 1832 C CA . PRO A 1 244 ? -5.473 25.062 11.992 1 85.62 244 PRO A CA 1
ATOM 1833 C C . PRO A 1 244 ? -4.578 26.297 11.93 1 85.62 244 PRO A C 1
ATOM 1835 O O . PRO A 1 244 ? -3.971 26.688 12.938 1 85.62 244 PRO A O 1
ATOM 1838 N N . SER A 1 245 ? -4.465 26.875 10.742 1 85.12 245 SER A N 1
ATOM 1839 C CA . SER A 1 245 ? -3.82 28.172 10.594 1 85.12 245 SER A CA 1
ATOM 1840 C C . SER A 1 245 ? -4.68 29.281 11.18 1 85.12 245 SER A C 1
ATOM 1842 O O . SER A 1 245 ? -5.848 29.062 11.516 1 85.12 245 SER A O 1
ATOM 1844 N N . SER A 1 246 ? -4.129 30.438 11.344 1 84.38 246 SER A N 1
ATOM 1845 C CA . SER A 1 246 ? -4.844 31.562 11.93 1 84.38 246 SER A CA 1
ATOM 1846 C C . SER A 1 246 ? -6.051 31.953 11.078 1 84.38 246 SER A C 1
ATOM 1848 O O . SER A 1 246 ? -7.117 32.25 11.609 1 84.38 246 SER A O 1
ATOM 1850 N N . GLU A 1 247 ? -5.828 31.828 9.805 1 81.5 247 GLU A N 1
ATOM 1851 C CA . GLU A 1 247 ? -6.91 32.188 8.898 1 81.5 247 GLU A CA 1
ATOM 1852 C C . GLU A 1 247 ? -8.055 31.188 8.961 1 81.5 247 GLU A C 1
ATOM 1854 O O . GLU A 1 247 ? -9.227 31.562 8.867 1 81.5 247 GLU A O 1
ATOM 1859 N N . VAL A 1 248 ? -7.754 30.016 9.117 1 87.88 248 VAL A N 1
ATOM 1860 C CA . VAL A 1 248 ? -8.75 28.953 9.172 1 87.88 248 VAL A CA 1
ATOM 1861 C C . VAL A 1 248 ? -9.477 29 10.516 1 87.88 248 VAL A C 1
ATOM 1863 O O . VAL A 1 248 ? -10.688 28.781 10.578 1 87.88 248 VAL A O 1
ATOM 1866 N N . PHE A 1 249 ? -8.773 29.328 11.57 1 89.12 249 PHE A N 1
ATOM 1867 C CA . PHE A 1 249 ? -9.352 29.359 12.914 1 89.12 249 PHE A CA 1
ATOM 1868 C C . PHE A 1 249 ? -10.43 30.422 13.016 1 89.12 249 PHE A C 1
ATOM 1870 O O . PHE A 1 249 ? -11.43 30.25 13.719 1 89.12 249 PHE A O 1
ATOM 1877 N N . GLU A 1 250 ? -10.242 31.469 12.328 1 85.81 250 GLU A N 1
ATOM 1878 C CA . GLU A 1 250 ? -11.172 32.594 12.383 1 85.81 250 GLU A CA 1
ATOM 1879 C C . GLU A 1 250 ? -12.5 32.25 11.719 1 85.81 250 GLU A C 1
ATOM 1881 O O . GLU A 1 250 ? -13.508 32.906 11.938 1 85.81 250 GLU A O 1
ATOM 1886 N N . LEU A 1 251 ? -12.5 31.188 11.016 1 89.5 251 LEU A N 1
ATOM 1887 C CA . LEU A 1 251 ? -13.695 30.828 10.258 1 89.5 251 LEU A CA 1
ATOM 1888 C C . LEU A 1 251 ? -14.656 30 11.109 1 89.5 251 LEU A C 1
ATOM 1890 O O . LEU A 1 251 ? -15.82 29.828 10.75 1 89.5 251 LEU A O 1
ATOM 1894 N N . PHE A 1 252 ? -14.242 29.578 12.242 1 93.69 252 PHE A N 1
ATOM 1895 C CA . PHE A 1 252 ? -15.086 28.75 13.094 1 93.69 252 PHE A CA 1
ATOM 1896 C C . PHE A 1 252 ? -16 29.609 13.953 1 93.69 252 PHE A C 1
ATOM 1898 O O . PHE A 1 252 ? -15.617 30.688 14.391 1 93.69 252 PHE A O 1
ATOM 1905 N N . ASP A 1 253 ? -17.156 29.141 14.242 1 93.88 253 ASP A N 1
ATOM 1906 C CA . ASP A 1 253 ? -18.109 29.828 15.094 1 93.88 253 ASP A CA 1
ATOM 1907 C C . ASP A 1 253 ? -18.031 29.328 16.531 1 93.88 253 ASP A C 1
ATOM 1909 O O . ASP A 1 253 ? -18.031 30.125 17.469 1 93.88 253 ASP A O 1
ATOM 1913 N N . GLN A 1 254 ? -18.047 28.062 16.625 1 95.19 254 GLN A N 1
ATOM 1914 C CA . GLN A 1 254 ? -18.016 27.406 17.938 1 95.19 254 GLN A CA 1
ATOM 1915 C C . GLN A 1 254 ? -16.781 26.531 18.094 1 95.19 254 GLN A C 1
ATOM 1917 O O . GLN A 1 254 ? -16.312 25.938 17.109 1 95.19 254 GLN A O 1
ATOM 1922 N N . LEU A 1 255 ? -16.297 26.484 19.312 1 95.44 255 LEU A N 1
ATOM 1923 C CA . LEU A 1 255 ? -15.094 25.734 19.609 1 95.44 255 LEU A CA 1
ATOM 1924 C C . LEU A 1 255 ? -15.336 24.719 20.719 1 95.44 255 LEU A C 1
ATOM 1926 O O . LEU A 1 255 ? -15.93 25.047 21.734 1 95.44 255 LEU A O 1
ATOM 1930 N N . TYR A 1 256 ? -15.062 23.5 20.438 1 95.88 256 TYR A N 1
ATOM 1931 C CA . TYR A 1 256 ? -15.07 22.406 21.422 1 95.88 256 TYR A CA 1
ATOM 1932 C C . TYR A 1 256 ? -13.656 21.906 21.688 1 95.88 256 TYR A C 1
ATOM 1934 O O . TYR A 1 256 ? -13.07 21.234 20.828 1 95.88 256 TYR A O 1
ATOM 1942 N N . LEU A 1 257 ? -13.117 22.219 22.844 1 95.56 257 LEU A N 1
ATOM 1943 C CA . LEU A 1 257 ? -11.758 21.828 23.188 1 95.56 257 LEU A CA 1
ATOM 1944 C C . LEU A 1 257 ? -11.758 20.641 24.141 1 95.56 257 LEU A C 1
ATOM 1946 O O . LEU A 1 257 ? -12.344 20.703 25.219 1 95.56 257 LEU A O 1
ATOM 1950 N N . LEU A 1 258 ? -11.102 19.609 23.672 1 94.25 258 LEU A N 1
ATOM 1951 C CA . LEU A 1 258 ? -11.023 18.359 24.438 1 94.25 258 LEU A CA 1
ATOM 1952 C C . LEU A 1 258 ? -9.586 18.062 24.844 1 94.25 258 LEU A C 1
ATOM 1954 O O . LEU A 1 258 ? -8.656 18.297 24.078 1 94.25 258 LEU A O 1
ATOM 1958 N N . SER A 1 259 ? -9.414 17.641 26.047 1 92.62 259 SER A N 1
ATOM 1959 C CA . SER A 1 259 ? -8.125 17.141 26.516 1 92.62 259 SER A CA 1
ATOM 1960 C C . SER A 1 259 ? -8.305 15.953 27.453 1 92.62 259 SER A C 1
ATOM 1962 O O . SER A 1 259 ? -9.062 16.016 28.422 1 92.62 259 SER A O 1
ATOM 1964 N N . GLY A 1 260 ? -7.676 14.859 27.234 1 87.44 260 GLY A N 1
ATOM 1965 C CA . GLY A 1 260 ? -7.77 13.656 28.047 1 87.44 260 GLY A CA 1
ATOM 1966 C C . GLY A 1 260 ? -9.18 13.125 28.172 1 87.44 260 GLY A C 1
ATOM 1967 O O . GLY A 1 260 ? -9.57 12.602 29.219 1 87.44 260 GLY A O 1
ATOM 1968 N N . GLY A 1 261 ? -9.961 13.375 27.234 1 91.25 261 GLY A N 1
ATOM 1969 C CA . GLY A 1 261 ? -11.328 12.883 27.25 1 91.25 261 GLY A CA 1
ATOM 1970 C C . GLY A 1 261 ? -12.289 13.789 28 1 91.25 261 GLY A C 1
ATOM 1971 O O . GLY A 1 261 ? -13.461 13.453 28.172 1 91.25 261 GLY A O 1
ATOM 1972 N N . LYS A 1 262 ? -11.836 14.898 28.453 1 93.25 262 LYS A N 1
ATOM 1973 C CA . LYS A 1 262 ? -12.656 15.844 29.203 1 93.25 262 LYS A CA 1
ATOM 1974 C C . LYS A 1 262 ? -12.805 17.156 28.453 1 93.25 262 LYS A C 1
ATOM 1976 O O . LYS A 1 262 ? -11.961 17.516 27.625 1 93.25 262 LYS A O 1
ATOM 1981 N N . THR A 1 263 ? -13.867 17.875 28.75 1 94.94 263 THR A N 1
ATOM 1982 C CA . THR A 1 263 ? -14.109 19.172 28.109 1 94.94 263 THR A CA 1
ATOM 1983 C C . THR A 1 263 ? -13.328 20.281 28.797 1 94.94 263 THR A C 1
ATOM 1985 O O . THR A 1 263 ? -13.469 20.484 30 1 94.94 263 THR A O 1
ATOM 1988 N N . VAL A 1 264 ? -12.578 20.953 28.062 1 94.69 264 VAL A N 1
ATOM 1989 C CA . VAL A 1 264 ? -11.805 22.078 28.594 1 94.69 264 VAL A CA 1
ATOM 1990 C C . VAL A 1 264 ? -12.547 23.391 28.344 1 94.69 264 VAL A C 1
ATOM 1992 O O . VAL A 1 264 ? -12.531 24.297 29.172 1 94.69 264 VAL A O 1
ATOM 1995 N N . TYR A 1 265 ? -13.086 23.453 27.156 1 95.12 265 TYR A N 1
ATOM 1996 C CA . TYR A 1 265 ? -13.836 24.641 26.766 1 95.12 265 TYR A CA 1
ATOM 1997 C C . TYR A 1 265 ? -14.898 24.312 25.719 1 95.12 265 TYR A C 1
ATOM 1999 O O . TYR A 1 265 ? -14.656 23.484 24.828 1 95.12 265 TYR A O 1
ATOM 2007 N N . PHE A 1 266 ? -16.047 24.797 25.891 1 96.06 266 PHE A N 1
ATOM 2008 C CA . PHE A 1 266 ? -17.109 24.734 24.906 1 96.06 266 PHE A CA 1
ATOM 2009 C C . PHE A 1 266 ? -17.859 26.047 24.812 1 96.06 266 PHE A C 1
ATOM 2011 O O . PHE A 1 266 ? -18.422 26.516 25.812 1 96.06 266 PHE A O 1
ATOM 2018 N N . GLY A 1 267 ? -17.781 26.656 23.656 1 93.62 267 GLY A N 1
ATOM 2019 C CA . GLY A 1 267 ? -18.438 27.922 23.453 1 93.62 267 GLY A CA 1
ATOM 2020 C C . GLY A 1 267 ? -18.031 28.625 22.172 1 93.62 267 GLY A C 1
ATOM 2021 O O . GLY A 1 267 ? -17.516 27.984 21.25 1 93.62 267 GLY A O 1
ATOM 2022 N N . LEU A 1 268 ? -18.312 29.891 22.094 1 93.81 268 LEU A N 1
ATOM 2023 C CA . LEU A 1 268 ? -17.984 30.672 20.906 1 93.81 268 LEU A CA 1
ATOM 2024 C C . LEU A 1 268 ? -16.484 30.906 20.812 1 93.81 268 LEU A C 1
ATOM 2026 O O . LEU A 1 268 ? -15.805 31.078 21.828 1 93.81 268 LEU A O 1
ATOM 2030 N N . VAL A 1 269 ? -15.953 30.938 19.625 1 92.94 269 VAL A N 1
ATOM 2031 C CA . VAL A 1 269 ? -14.523 31.109 19.391 1 92.94 269 VAL A CA 1
ATOM 2032 C C . VAL A 1 269 ? -14.094 32.5 19.875 1 92.94 269 VAL A C 1
ATOM 2034 O O . VAL A 1 269 ? -13 32.656 20.422 1 92.94 269 VAL A O 1
ATOM 2037 N N . SER A 1 270 ? -14.898 33.5 19.719 1 88.44 270 SER A N 1
ATOM 2038 C CA . SER A 1 270 ? -14.586 34.875 20.109 1 88.44 270 SER A CA 1
ATOM 2039 C C . SER A 1 270 ? -14.422 35 21.625 1 88.44 270 SER A C 1
ATOM 2041 O O . SER A 1 270 ? -13.641 35.812 22.094 1 88.44 270 SER A O 1
ATOM 2043 N N . GLU A 1 271 ? -15.109 34.125 22.281 1 92.25 271 GLU A N 1
ATOM 2044 C CA . GLU A 1 271 ? -15.086 34.188 23.75 1 92.25 271 GLU A CA 1
ATOM 2045 C C . GLU A 1 271 ? -13.953 33.344 24.312 1 92.25 271 GLU A C 1
ATOM 2047 O O . GLU A 1 271 ? -13.617 33.469 25.5 1 92.25 271 GLU A O 1
ATOM 2052 N N . ALA A 1 272 ? -13.453 32.562 23.5 1 91.81 272 ALA A N 1
ATOM 2053 C CA . ALA A 1 272 ? -12.406 31.656 23.969 1 91.81 272 ALA A CA 1
ATOM 2054 C C . ALA A 1 272 ? -11.156 32.438 24.391 1 91.81 272 ALA A C 1
ATOM 2056 O O . ALA A 1 272 ? -10.484 32.062 25.359 1 91.81 272 ALA A O 1
ATOM 2057 N N . TYR A 1 273 ? -10.883 33.5 23.703 1 89 273 TYR A N 1
ATOM 2058 C CA . TYR A 1 273 ? -9.734 34.344 24.016 1 89 273 TYR A CA 1
ATOM 2059 C C . TYR A 1 273 ? -9.836 34.906 25.422 1 89 273 TYR A C 1
ATOM 2061 O O . TYR A 1 273 ? -8.875 34.844 26.188 1 89 273 TYR A O 1
ATOM 2069 N N . GLU A 1 274 ? -10.984 35.438 25.672 1 90.12 274 GLU A N 1
ATOM 2070 C CA . GLU A 1 274 ? -11.219 36.031 26.984 1 90.12 274 GLU A CA 1
ATOM 2071 C C . GLU A 1 274 ? -11.266 34.969 28.078 1 90.12 274 GLU A C 1
ATOM 2073 O O . GLU A 1 274 ? -10.812 35.219 29.188 1 90.12 274 GLU A O 1
ATOM 2078 N N . PHE A 1 275 ? -11.867 33.875 27.812 1 92.88 275 PHE A N 1
ATOM 2079 C CA . PHE A 1 275 ? -11.938 32.781 28.781 1 92.88 275 PHE A CA 1
ATOM 2080 C C . PHE A 1 275 ? -10.547 32.344 29.234 1 92.88 275 PHE A C 1
ATOM 2082 O O . PHE A 1 275 ? -10.297 32.219 30.422 1 92.88 275 PHE A O 1
ATOM 2089 N N . PHE A 1 276 ? -9.617 32.188 28.297 1 92.38 276 PHE A N 1
ATOM 2090 C CA . PHE A 1 276 ? -8.258 31.766 28.625 1 92.38 276 PHE A CA 1
ATOM 2091 C C . PHE A 1 276 ? -7.512 32.875 29.359 1 92.38 276 PHE A C 1
ATOM 2093 O O . PHE A 1 276 ? -6.707 32.594 30.25 1 92.38 276 PHE A O 1
ATOM 2100 N N . ALA A 1 277 ? -7.789 34.094 28.953 1 89.81 277 ALA A N 1
ATOM 2101 C CA . ALA A 1 277 ? -7.172 35.219 29.656 1 89.81 277 ALA A CA 1
ATOM 2102 C C . ALA A 1 277 ? -7.641 35.281 31.109 1 89.81 277 ALA A C 1
ATOM 2104 O O . ALA A 1 277 ? -6.84 35.5 32.031 1 89.81 277 ALA A O 1
ATOM 2105 N N . GLN A 1 278 ? -8.914 35.031 31.359 1 91.38 278 GLN A N 1
ATOM 2106 C CA . GLN A 1 278 ? -9.492 35.094 32.688 1 91.38 278 GLN A CA 1
ATOM 2107 C C . GLN A 1 278 ? -9.031 33.875 33.531 1 91.38 278 GLN A C 1
ATOM 2109 O O . GLN A 1 278 ? -8.922 34 34.75 1 91.38 278 GLN A O 1
ATOM 2114 N N . ALA A 1 279 ? -8.797 32.812 32.875 1 91.12 279 ALA A N 1
ATOM 2115 C CA . ALA A 1 279 ? -8.359 31.609 33.562 1 91.12 279 ALA A CA 1
ATOM 2116 C C . ALA A 1 279 ? -6.883 31.703 33.938 1 91.12 279 ALA A C 1
ATOM 2118 O O . ALA A 1 279 ? -6.363 30.844 34.656 1 91.12 279 ALA A O 1
ATOM 2119 N N . GLY A 1 280 ? -6.16 32.75 33.438 1 87 280 GLY A N 1
ATOM 2120 C CA . GLY A 1 280 ? -4.773 32.938 33.812 1 87 280 GLY A CA 1
ATOM 2121 C C . GLY A 1 280 ? -3.793 32.594 32.719 1 87 280 GLY A C 1
ATOM 2122 O O . GLY A 1 280 ? -2.582 32.562 32.938 1 87 280 GLY A O 1
ATOM 2123 N N . PHE A 1 281 ? -4.344 32.312 31.594 1 89.06 281 PHE A N 1
ATOM 2124 C CA . PHE A 1 281 ? -3.473 31.953 30.484 1 89.06 281 PHE A CA 1
ATOM 2125 C C . PHE A 1 281 ? -3.713 32.844 29.281 1 89.06 281 PHE A C 1
ATOM 2127 O O . PHE A 1 281 ? -4.164 32.406 28.234 1 89.06 281 PHE A O 1
ATOM 2134 N N . PRO A 1 282 ? -3.248 34.031 29.328 1 87.44 282 PRO A N 1
ATOM 2135 C CA . PRO A 1 282 ? -3.471 34.938 28.203 1 87.44 282 PRO A CA 1
ATOM 2136 C C . PRO A 1 282 ? -2.631 34.594 26.969 1 87.44 282 PRO A C 1
ATOM 2138 O O . PRO A 1 282 ? -1.505 34.094 27.109 1 87.44 282 PRO A O 1
ATOM 2141 N N . CYS A 1 283 ? -3.186 34.75 25.844 1 86.25 283 CYS A N 1
ATOM 2142 C CA . CYS A 1 283 ? -2.504 34.469 24.594 1 86.25 283 CYS A CA 1
ATOM 2143 C C . CYS A 1 283 ? -1.449 35.531 24.281 1 86.25 283 CYS A C 1
ATOM 2145 O O . CYS A 1 283 ? -1.748 36.719 24.281 1 86.25 283 CYS A O 1
ATOM 2147 N N . PRO A 1 284 ? -0.211 35.094 24.047 1 82.06 284 PRO A N 1
ATOM 2148 C CA . PRO A 1 284 ? 0.84 36.062 23.703 1 82.06 284 PRO A CA 1
ATOM 2149 C C . PRO A 1 284 ? 0.585 36.75 22.375 1 82.06 284 PRO A C 1
ATOM 2151 O O . PRO A 1 284 ? -0.173 36.25 21.547 1 82.06 284 PRO A O 1
ATOM 2154 N N . ALA A 1 285 ? 1.32 37.844 22.25 1 78.25 285 ALA A N 1
ATOM 2155 C CA . ALA A 1 285 ? 1.196 38.594 21 1 78.25 285 ALA A CA 1
ATOM 2156 C C . ALA A 1 285 ? 1.827 37.844 19.844 1 78.25 285 ALA A C 1
ATOM 2158 O O . ALA A 1 285 ? 2.811 37.125 20.031 1 78.25 285 ALA A O 1
ATOM 2159 N N . LEU A 1 286 ? 1.289 37.875 18.672 1 77.44 286 LEU A N 1
ATOM 2160 C CA . LEU A 1 286 ? 1.814 37.312 17.438 1 77.44 286 LEU A CA 1
ATOM 2161 C C . LEU A 1 286 ? 1.704 35.781 17.422 1 77.44 286 LEU A C 1
ATOM 2163 O O . LEU A 1 286 ? 2.551 35.094 16.844 1 77.44 286 LEU A O 1
ATOM 2167 N N . ARG A 1 287 ? 0.882 35.312 18.328 1 82.56 287 ARG A N 1
ATOM 2168 C CA . ARG A 1 287 ? 0.623 33.875 18.344 1 82.56 287 ARG A CA 1
ATOM 2169 C C . ARG A 1 287 ? -0.802 33.562 17.891 1 82.56 287 ARG A C 1
ATOM 2171 O O . ARG A 1 287 ? -1.736 34.281 18.234 1 82.56 287 ARG A O 1
ATOM 2178 N N . ASN A 1 288 ? -0.827 32.531 17.156 1 85.44 288 ASN A N 1
ATOM 2179 C CA . ASN A 1 288 ? -2.146 32.031 16.797 1 85.44 288 ASN A CA 1
ATOM 2180 C C . ASN A 1 288 ? -2.893 31.5 18.016 1 85.44 288 ASN A C 1
ATOM 2182 O O . ASN A 1 288 ? -2.365 30.656 18.75 1 85.44 288 ASN A O 1
ATOM 2186 N N . PRO A 1 289 ? -4.035 32.031 18.312 1 86.88 289 PRO A N 1
ATOM 2187 C CA . PRO A 1 289 ? -4.789 31.578 19.484 1 86.88 289 PRO A CA 1
ATOM 2188 C C . PRO A 1 289 ? -4.969 30.062 19.531 1 86.88 289 PRO A C 1
ATOM 2190 O O . PRO A 1 289 ? -4.887 29.453 20.609 1 86.88 289 PRO A O 1
ATOM 2193 N N . SER A 1 290 ? -5.242 29.484 18.422 1 88.62 290 SER A N 1
ATOM 2194 C CA . SER A 1 290 ? -5.422 28.031 18.391 1 88.62 290 SER A CA 1
ATOM 2195 C C . SER A 1 290 ? -4.164 27.312 18.859 1 88.62 290 SER A C 1
ATOM 2197 O O . SER A 1 290 ? -4.25 26.312 19.562 1 88.62 290 SER A O 1
ATOM 2199 N N . ASP A 1 291 ? -3.016 27.828 18.469 1 87.56 291 ASP A N 1
ATOM 2200 C CA . ASP A 1 291 ? -1.755 27.25 18.906 1 87.56 291 ASP A CA 1
ATOM 2201 C C . ASP A 1 291 ? -1.594 27.375 20.422 1 87.56 291 ASP A C 1
ATOM 2203 O O . ASP A 1 291 ? -1.088 26.453 21.078 1 87.56 291 ASP A O 1
ATOM 2207 N N . HIS A 1 292 ? -2.002 28.484 20.875 1 87.62 292 HIS A N 1
ATOM 2208 C CA . HIS A 1 292 ? -1.9 28.75 22.297 1 87.62 292 HIS A CA 1
ATOM 2209 C C . HIS A 1 292 ? -2.807 27.812 23.094 1 87.62 292 HIS A C 1
ATOM 2211 O O . HIS A 1 292 ? -2.389 27.25 24.109 1 87.62 292 HIS A O 1
ATOM 2217 N N . PHE A 1 293 ? -4.035 27.656 22.656 1 90.19 293 PHE A N 1
ATOM 2218 C CA . PHE A 1 293 ? -4.984 26.781 23.344 1 90.19 293 PHE A CA 1
ATOM 2219 C C . PHE A 1 293 ? -4.477 25.344 23.375 1 90.19 293 PHE A C 1
ATOM 2221 O O . PHE A 1 293 ? -4.535 24.688 24.406 1 90.19 293 PHE A O 1
ATOM 2228 N N . LEU A 1 294 ? -3.992 24.922 22.266 1 87.38 294 LEU A N 1
ATOM 2229 C CA . LEU A 1 294 ? -3.525 23.531 22.156 1 87.38 294 LEU A CA 1
ATOM 2230 C C . LEU A 1 294 ? -2.279 23.312 23.016 1 87.38 294 LEU A C 1
ATOM 2232 O O . LEU A 1 294 ? -2.08 22.234 23.547 1 87.38 294 LEU A O 1
ATOM 2236 N N . ARG A 1 295 ? -1.444 24.297 23.031 1 84.88 295 ARG A N 1
ATOM 2237 C CA . ARG A 1 295 ? -0.245 24.188 23.859 1 84.88 295 ARG A CA 1
ATOM 2238 C C . ARG A 1 295 ? -0.605 24.078 25.328 1 84.88 295 ARG A C 1
ATOM 2240 O O . ARG A 1 295 ? 0.054 23.359 26.078 1 84.88 295 ARG A O 1
ATOM 2247 N N . CYS A 1 296 ? -1.62 24.75 25.703 1 86.5 296 CYS A N 1
ATOM 2248 C CA . CYS A 1 296 ? -2.041 24.766 27.094 1 86.5 296 CYS A CA 1
ATOM 2249 C C . CYS A 1 296 ? -2.629 23.422 27.5 1 86.5 296 CYS A C 1
ATOM 2251 O O . CYS A 1 296 ? -2.545 23.031 28.672 1 86.5 296 CYS A O 1
ATOM 2253 N N . ILE A 1 297 ? -3.121 22.703 26.562 1 88.44 297 ILE A N 1
ATOM 2254 C CA . ILE A 1 297 ? -3.902 21.531 26.953 1 88.44 297 ILE A CA 1
ATOM 2255 C C . ILE A 1 297 ? -3.188 20.266 26.5 1 88.44 297 ILE A C 1
ATOM 2257 O O . ILE A 1 297 ? -3.76 19.172 26.547 1 88.44 297 ILE A O 1
ATOM 2261 N N . ASN A 1 298 ? -2.027 20.344 26 1 86 298 ASN A N 1
ATOM 2262 C CA . ASN A 1 298 ? -1.289 19.188 25.516 1 86 298 ASN A CA 1
ATOM 2263 C C . ASN A 1 298 ? -0.224 18.734 26.5 1 86 298 ASN A C 1
ATOM 2265 O O . ASN A 1 298 ? 0.826 19.375 26.625 1 86 298 ASN A O 1
ATOM 2269 N N . SER A 1 299 ? -0.435 17.656 27.109 1 80.5 299 SER A N 1
ATOM 2270 C CA . SER A 1 299 ? 0.474 17.141 28.125 1 80.5 299 SER A CA 1
ATOM 2271 C C . SER A 1 299 ? 1.754 16.594 27.5 1 80.5 299 SER A C 1
ATOM 2273 O O . SER A 1 299 ? 2.752 16.406 28.203 1 80.5 299 SER A O 1
ATOM 2275 N N . ASP A 1 300 ? 1.74 16.406 26.266 1 77.56 300 ASP A N 1
ATOM 2276 C CA . ASP A 1 300 ? 2.91 15.836 25.609 1 77.56 300 ASP A CA 1
ATOM 2277 C C . ASP A 1 300 ? 4.078 16.812 25.609 1 77.56 300 ASP A C 1
ATOM 2279 O O . ASP A 1 300 ? 5.242 16.406 25.578 1 77.56 300 ASP A O 1
ATOM 2283 N N . PHE A 1 301 ? 3.758 18.078 25.734 1 75.31 301 PHE A N 1
ATOM 2284 C CA . PHE A 1 301 ? 4.805 19.078 25.75 1 75.31 301 PHE A CA 1
ATOM 2285 C C . PHE A 1 301 ? 5.668 18.938 27 1 75.31 301 PHE A C 1
ATOM 2287 O O . PHE A 1 301 ? 6.871 19.219 26.969 1 75.31 301 PHE A O 1
ATOM 2294 N N . ASP A 1 302 ? 5.016 18.578 28 1 76.44 302 ASP A N 1
ATOM 2295 C CA . ASP A 1 302 ? 5.766 18.391 29.25 1 76.44 302 ASP A CA 1
ATOM 2296 C C . ASP A 1 302 ? 6.711 17.188 29.125 1 76.44 302 ASP A C 1
ATOM 2298 O O . ASP A 1 302 ? 7.832 17.234 29.641 1 76.44 302 ASP A O 1
ATOM 2302 N N . LYS A 1 303 ? 6.18 16.188 28.516 1 74.19 303 LYS A N 1
ATOM 2303 C CA . LYS A 1 303 ? 7.043 15.023 28.297 1 74.19 303 LYS A CA 1
ATOM 2304 C C . LYS A 1 303 ? 8.242 15.391 27.438 1 74.19 303 LYS A C 1
ATOM 2306 O O . LYS A 1 303 ? 9.359 14.938 27.688 1 74.19 303 LYS A O 1
ATOM 2311 N N . VAL A 1 304 ? 7.992 16.188 26.5 1 74.75 304 VAL A N 1
ATOM 2312 C CA . VAL A 1 304 ? 9.055 16.609 25.594 1 74.75 304 VAL A CA 1
ATOM 2313 C C . VAL A 1 304 ? 10.07 17.453 26.344 1 74.75 304 VAL A C 1
ATOM 2315 O O . VAL A 1 304 ? 11.281 17.266 26.203 1 74.75 304 VAL A O 1
ATOM 2318 N N . LYS A 1 305 ? 9.586 18.375 27.125 1 72.81 305 LYS A N 1
ATOM 2319 C CA . LYS A 1 305 ? 10.477 19.25 27.891 1 72.81 305 LYS A CA 1
ATOM 2320 C C . LYS A 1 305 ? 11.305 18.453 28.891 1 72.81 305 LYS A C 1
ATOM 2322 O O . LYS A 1 305 ? 12.492 18.719 29.078 1 72.81 305 LYS A O 1
ATOM 2327 N N . ALA A 1 306 ? 10.617 17.484 29.438 1 73.69 306 ALA A N 1
ATOM 2328 C CA . ALA A 1 306 ? 11.312 16.625 30.391 1 73.69 306 ALA A CA 1
ATOM 2329 C C . ALA A 1 306 ? 12.406 15.812 29.719 1 73.69 306 ALA A C 1
ATOM 2331 O O . ALA A 1 306 ? 13.508 15.664 30.25 1 73.69 306 ALA A O 1
ATOM 2332 N N . THR A 1 307 ? 12.07 15.352 28.578 1 73.12 307 THR A N 1
ATOM 2333 C CA . THR A 1 307 ? 13.031 14.547 27.828 1 73.12 307 THR A CA 1
ATOM 2334 C C . THR A 1 307 ? 14.195 15.414 27.344 1 73.12 307 THR A C 1
ATOM 2336 O O . THR A 1 307 ? 15.344 14.977 27.359 1 73.12 307 THR A O 1
ATOM 2339 N N . LEU A 1 308 ? 13.875 16.594 26.922 1 70.19 308 LEU A N 1
ATOM 2340 C CA . LEU A 1 308 ? 14.906 17.5 26.422 1 70.19 308 LEU A CA 1
ATOM 2341 C C . LEU A 1 308 ? 15.812 17.969 27.547 1 70.19 308 LEU A C 1
ATOM 2343 O O . LEU A 1 308 ? 17.016 18.141 27.359 1 70.19 308 LEU A O 1
ATOM 2347 N N . LYS A 1 309 ? 15.211 18.312 28.672 1 64.19 309 LYS A N 1
ATOM 2348 C CA . LYS A 1 309 ? 16 18.703 29.844 1 64.19 309 LYS A CA 1
ATOM 2349 C C . LYS A 1 309 ? 16.984 17.609 30.234 1 64.19 309 LYS A C 1
ATOM 2351 O O . LYS A 1 309 ? 18.109 17.891 30.641 1 64.19 309 LYS A O 1
ATOM 2356 N N . GLY A 1 310 ? 16.438 16.375 30.188 1 57.06 310 GLY A N 1
ATOM 2357 C CA . GLY A 1 310 ? 17.312 15.25 30.484 1 57.06 310 GLY A CA 1
ATOM 2358 C C . GLY A 1 310 ? 18.375 15.023 29.422 1 57.06 310 GLY A C 1
ATOM 2359 O O . GLY A 1 310 ? 19.469 14.523 29.734 1 57.06 310 GLY A O 1
ATOM 2360 N N . SER A 1 311 ? 17.922 15.055 28.266 1 56.25 311 SER A N 1
ATOM 2361 C CA . SER A 1 311 ? 18.844 14.758 27.172 1 56.25 311 SER A CA 1
ATOM 2362 C C . SER A 1 311 ? 19.875 15.859 27.016 1 56.25 311 SER A C 1
ATOM 2364 O O . SER A 1 311 ? 21.078 15.586 26.875 1 56.25 311 SER A O 1
ATOM 2366 N N . MET A 1 312 ? 19.391 17.188 26.484 1 51.75 312 MET A N 1
ATOM 2367 C CA . MET A 1 312 ? 20.312 18.219 26.016 1 51.75 312 MET A CA 1
ATOM 2368 C C . MET A 1 312 ? 20.688 19.156 27.156 1 51.75 312 MET A C 1
ATOM 2370 O O . MET A 1 312 ? 19.859 19.484 28 1 51.75 312 MET A O 1
ATOM 2374 N N . LYS A 1 313 ? 21.875 19.062 27.828 1 47.53 313 LYS A N 1
ATOM 2375 C CA . LYS A 1 313 ? 22.469 20.188 28.547 1 47.53 313 LYS A CA 1
ATOM 2376 C C . LYS A 1 313 ? 21.875 21.516 28.062 1 47.53 313 LYS A C 1
ATOM 2378 O O . LYS A 1 313 ? 22.531 22.562 28.172 1 47.53 313 LYS A O 1
ATOM 2383 N N . LEU A 1 314 ? 20.938 21.438 27.25 1 48.59 314 LEU A N 1
ATOM 2384 C CA . LEU A 1 314 ? 20.516 22.688 26.609 1 48.59 314 LEU A CA 1
ATOM 2385 C C . LEU A 1 314 ? 19.781 23.578 27.609 1 48.59 314 LEU A C 1
ATOM 2387 O O . LEU A 1 314 ? 18.891 23.125 28.312 1 48.59 314 LEU A O 1
ATOM 2391 N N . ARG A 1 315 ? 20.531 24.547 28.062 1 44.5 315 ARG A N 1
ATOM 2392 C CA . ARG A 1 315 ? 20 25.734 28.734 1 44.5 315 ARG A CA 1
ATOM 2393 C C . ARG A 1 315 ? 18.719 26.219 28.062 1 44.5 315 ARG A C 1
ATOM 2395 O O . ARG A 1 315 ? 18.766 26.75 26.953 1 44.5 315 ARG A O 1
ATOM 2402 N N . PHE A 1 316 ? 17.656 25.422 28.078 1 47.97 316 PHE A N 1
ATOM 2403 C CA . PHE A 1 316 ? 16.406 26.047 27.641 1 47.97 316 PHE A CA 1
ATOM 2404 C C . PHE A 1 316 ? 16.344 27.5 28.078 1 47.97 316 PHE A C 1
ATOM 2406 O O . PHE A 1 316 ? 16.5 27.797 29.266 1 47.97 316 PHE A O 1
ATOM 2413 N N . GLU A 1 317 ? 16.828 28.375 27.344 1 44.38 317 GLU A N 1
ATOM 2414 C CA . GLU A 1 317 ? 16.609 29.766 27.688 1 44.38 317 GLU A CA 1
ATOM 2415 C C . GLU A 1 317 ? 15.18 30 28.156 1 44.38 317 GLU A C 1
ATOM 2417 O O . GLU A 1 317 ? 14.227 29.469 27.578 1 44.38 317 GLU A O 1
ATOM 2422 N N . SER A 1 318 ? 14.969 30.062 29.438 1 44.41 318 SER A N 1
ATOM 2423 C CA . SER A 1 318 ? 13.75 30.438 30.141 1 44.41 318 SER A CA 1
ATOM 2424 C C . SER A 1 318 ? 12.875 31.359 29.297 1 44.41 318 SER A C 1
ATOM 2426 O O . SER A 1 318 ? 13.273 32.469 28.969 1 44.41 318 SER A O 1
ATOM 2428 N N . SER A 1 319 ? 12.344 30.906 28.266 1 50 319 SER A N 1
ATOM 2429 C CA . SER A 1 319 ? 11.398 31.812 27.641 1 50 319 SER A CA 1
ATOM 2430 C C . SER A 1 319 ? 10.375 32.344 28.641 1 50 319 SER A C 1
ATOM 2432 O O . SER A 1 319 ? 10.07 31.672 29.625 1 50 319 SER A O 1
ATOM 2434 N N . ASP A 1 320 ? 10.172 33.562 28.766 1 50.78 320 ASP A N 1
ATOM 2435 C CA . ASP A 1 320 ? 9.219 34.344 29.547 1 50.78 320 ASP A CA 1
ATOM 2436 C C . ASP A 1 320 ? 7.793 33.812 29.359 1 50.78 320 ASP A C 1
ATOM 2438 O O . ASP A 1 320 ? 6.828 34.531 29.672 1 50.78 320 ASP A O 1
ATOM 2442 N N . ASP A 1 321 ? 7.586 32.656 28.781 1 57 321 ASP A N 1
ATOM 2443 C CA . ASP A 1 321 ? 6.203 32.219 28.641 1 57 321 ASP A CA 1
ATOM 2444 C C . ASP A 1 321 ? 5.652 31.688 29.953 1 57 321 ASP A C 1
ATOM 2446 O O . ASP A 1 321 ? 6.262 30.812 30.594 1 57 321 ASP A O 1
ATOM 2450 N N . PRO A 1 322 ? 4.723 32.406 30.594 1 57.84 322 PRO A N 1
ATOM 2451 C CA . PRO A 1 322 ? 4.121 31.969 31.859 1 57.84 322 PRO A CA 1
ATOM 2452 C C . PRO A 1 322 ? 3.766 30.484 31.875 1 57.84 322 PRO A C 1
ATOM 2454 O O . PRO A 1 322 ? 3.727 29.875 32.938 1 57.84 322 PRO A O 1
ATOM 2457 N N . LEU A 1 323 ? 3.574 29.891 30.672 1 63.34 323 LEU A N 1
ATOM 2458 C CA . LEU A 1 323 ? 3.195 28.484 30.609 1 63.34 323 LEU A CA 1
ATOM 2459 C C . LEU A 1 323 ? 4.375 27.594 30.969 1 63.34 323 LEU A C 1
ATOM 2461 O O . LEU A 1 323 ? 4.188 26.422 31.312 1 63.34 323 LEU A O 1
ATOM 2465 N N . GLU A 1 324 ? 5.547 28.156 30.969 1 64.44 324 GLU A N 1
ATOM 2466 C CA . GLU A 1 324 ? 6.73 27.344 31.25 1 64.44 324 GLU A CA 1
ATOM 2467 C C . GLU A 1 324 ? 6.855 27.047 32.75 1 64.44 324 GLU A C 1
ATOM 2469 O O . GLU A 1 324 ? 7.48 26.062 33.125 1 64.44 324 GLU A O 1
ATOM 2474 N N . GLN A 1 325 ? 6.145 27.891 33.531 1 64.25 325 GLN A N 1
ATOM 2475 C CA . GLN A 1 325 ? 6.305 27.719 34.969 1 64.25 325 GLN A CA 1
ATOM 2476 C C . GLN A 1 325 ? 5.266 26.734 35.531 1 64.25 325 GLN A C 1
ATOM 2478 O O . GLN A 1 325 ? 5.434 26.203 36.625 1 64.25 325 GLN A O 1
ATOM 2483 N N . ILE A 1 326 ? 4.188 26.516 34.781 1 73.38 326 ILE A N 1
ATOM 2484 C CA . ILE A 1 326 ? 3.113 25.656 35.25 1 73.38 326 ILE A CA 1
ATOM 2485 C C . ILE A 1 326 ? 3.084 24.359 34.438 1 73.38 326 ILE A C 1
ATOM 2487 O O . ILE A 1 326 ? 3.303 24.375 33.219 1 73.38 326 ILE A O 1
ATOM 2491 N N . SER A 1 327 ? 3.002 23.25 35.188 1 80.5 327 SER A N 1
ATOM 2492 C CA . SER A 1 327 ? 2.857 21.969 34.5 1 80.5 327 SER A CA 1
ATOM 2493 C C . SER A 1 327 ? 1.576 21.938 33.688 1 80.5 327 SER A C 1
ATOM 2495 O O . SER A 1 327 ? 0.573 22.547 34.031 1 80.5 327 SER A O 1
ATOM 2497 N N . THR A 1 328 ? 1.644 21.375 32.531 1 84.62 328 THR A N 1
ATOM 2498 C CA . THR A 1 328 ? 0.484 21.281 31.656 1 84.62 328 THR A CA 1
ATOM 2499 C C . THR A 1 328 ? -0.672 20.578 32.344 1 84.62 328 THR A C 1
ATOM 2501 O O . THR A 1 328 ? -1.838 20.906 32.125 1 84.62 328 THR A O 1
ATOM 2504 N N . ALA A 1 329 ? -0.387 19.562 33.219 1 84.12 329 ALA A N 1
ATOM 2505 C CA . ALA A 1 329 ? -1.439 18.859 33.938 1 84.12 329 ALA A CA 1
ATOM 2506 C C . ALA A 1 329 ? -2.197 19.828 34.875 1 84.12 329 ALA A C 1
ATOM 2508 O O . ALA A 1 329 ? -3.42 19.75 34.969 1 84.12 329 ALA A O 1
ATOM 2509 N N . GLU A 1 330 ? -1.433 20.656 35.469 1 86.88 330 GLU A N 1
ATOM 2510 C CA . GLU A 1 330 ? -2.047 21.656 36.344 1 86.88 330 GLU A CA 1
ATOM 2511 C C . GLU A 1 330 ? -2.848 22.672 35.531 1 86.88 330 GLU A C 1
ATOM 2513 O O . GLU A 1 330 ? -3.904 23.141 35.969 1 86.88 330 GLU A O 1
ATOM 2518 N N . ALA A 1 331 ? -2.281 23.047 34.438 1 89.12 331 ALA A N 1
ATOM 2519 C CA . ALA A 1 331 ? -2.998 23.969 33.562 1 89.12 331 ALA A CA 1
ATOM 2520 C C . ALA A 1 331 ? -4.328 23.375 33.094 1 89.12 331 ALA A C 1
ATOM 2522 O O . ALA A 1 331 ? -5.348 24.062 33.094 1 89.12 331 ALA A O 1
ATOM 2523 N N . ILE A 1 332 ? -4.355 22.156 32.781 1 90.81 332 ILE A N 1
ATOM 2524 C CA . ILE A 1 332 ? -5.559 21.469 32.312 1 90.81 332 ILE A CA 1
ATOM 2525 C C . ILE A 1 332 ? -6.586 21.422 33.438 1 90.81 332 ILE A C 1
ATOM 2527 O O . ILE A 1 332 ? -7.77 21.688 33.219 1 90.81 332 ILE A O 1
ATOM 2531 N N . ARG A 1 333 ? -6.141 21.047 34.625 1 90.62 333 ARG A N 1
ATOM 2532 C CA . ARG A 1 333 ? -7.039 20.969 35.781 1 90.62 333 ARG A CA 1
ATOM 2533 C C . ARG A 1 333 ? -7.648 22.344 36.094 1 90.62 333 ARG A C 1
ATOM 2535 O O . ARG A 1 333 ? -8.844 22.438 36.375 1 90.62 333 ARG A O 1
ATOM 2542 N N . THR A 1 334 ? -6.789 23.312 36 1 91.31 334 THR A N 1
ATOM 2543 C CA . THR A 1 334 ? -7.258 24.672 36.25 1 91.31 334 THR A CA 1
ATOM 2544 C C . THR A 1 334 ? -8.289 25.094 35.219 1 91.31 334 THR A C 1
ATOM 2546 O O . THR A 1 334 ? -9.305 25.703 35.562 1 91.31 334 THR A O 1
ATOM 2549 N N . LEU A 1 335 ? -8.023 24.797 34.031 1 93.31 335 LEU A N 1
ATOM 2550 C CA . LEU A 1 335 ? -8.914 25.188 32.969 1 93.31 335 LEU A CA 1
ATOM 2551 C C . LEU A 1 335 ? -10.234 24.422 33.031 1 93.31 335 LEU A C 1
ATOM 2553 O O . LEU A 1 335 ? -11.305 25 32.781 1 93.31 335 LEU A O 1
ATOM 2557 N N . ILE A 1 336 ? -10.188 23.156 33.375 1 93.12 336 ILE A N 1
ATOM 2558 C CA . ILE A 1 336 ? -11.398 22.328 33.5 1 93.12 336 ILE A CA 1
ATOM 2559 C C . ILE A 1 336 ? -12.25 22.859 34.656 1 93.12 336 ILE A C 1
ATOM 2561 O O . ILE A 1 336 ? -13.469 22.969 34.531 1 93.12 336 ILE A O 1
ATOM 2565 N N . ASP A 1 337 ? -11.609 23.125 35.75 1 93 337 ASP A N 1
ATOM 2566 C CA . ASP A 1 337 ? -12.32 23.641 36.906 1 93 337 ASP A CA 1
ATOM 2567 C C . ASP A 1 337 ? -12.906 25.031 36.625 1 93 337 ASP A C 1
ATOM 2569 O O . ASP A 1 337 ? -14.016 25.328 37.062 1 93 337 ASP A O 1
ATOM 2573 N N . PHE A 1 338 ? -12.102 25.781 35.938 1 93.38 338 PHE A N 1
ATOM 2574 C CA . PHE A 1 338 ? -12.578 27.109 35.562 1 93.38 338 PHE A CA 1
ATOM 2575 C C . PHE A 1 338 ? -13.773 27.016 34.625 1 93.38 338 PHE A C 1
ATOM 2577 O O . PHE A 1 338 ? -14.711 27.812 34.75 1 93.38 338 PHE A O 1
ATOM 2584 N N . TYR A 1 339 ? -13.781 26.156 33.75 1 94 339 TYR A N 1
ATOM 2585 C CA . TYR A 1 339 ? -14.891 25.984 32.812 1 94 339 TYR A CA 1
ATOM 2586 C C . TYR A 1 339 ? -16.141 25.531 33.531 1 94 339 TYR A C 1
ATOM 2588 O O . TYR A 1 339 ? -17.25 25.984 33.219 1 94 339 TYR A O 1
ATOM 2596 N N . ARG A 1 340 ? -16.031 24.609 34.469 1 91.5 340 ARG A N 1
ATOM 2597 C CA . ARG A 1 340 ? -17.172 24.078 35.188 1 91.5 340 ARG A CA 1
ATOM 2598 C C . ARG A 1 340 ? -17.906 25.172 35.938 1 91.5 340 ARG A C 1
ATOM 2600 O O . ARG A 1 340 ? -19.125 25.109 36.125 1 91.5 340 ARG A O 1
ATOM 2607 N N . SER A 1 341 ? -17.156 26.172 36.312 1 91 341 SER A N 1
ATOM 2608 C CA . SER A 1 341 ? -17.75 27.266 37.062 1 91 341 SER A CA 1
ATOM 2609 C C . SER A 1 341 ? -18 28.484 36.188 1 91 341 SER A C 1
ATOM 2611 O O . SER A 1 341 ? -18.5 29.5 36.688 1 91 341 SER A O 1
ATOM 2613 N N . SER A 1 342 ? -17.766 28.422 35 1 90.88 342 SER A N 1
ATOM 2614 C CA . SER A 1 342 ? -17.844 29.562 34.094 1 90.88 342 SER A CA 1
ATOM 2615 C C . SER A 1 342 ? -19.266 29.75 33.594 1 90.88 342 SER A C 1
ATOM 2617 O O . SER A 1 342 ? -20.109 28.859 33.719 1 90.88 342 SER A O 1
ATOM 2619 N N . GLN A 1 343 ? -19.516 30.891 33.062 1 88.88 343 GLN A N 1
ATOM 2620 C CA . GLN A 1 343 ? -20.797 31.219 32.469 1 88.88 343 GLN A CA 1
ATOM 2621 C C . GLN A 1 343 ? -21.031 30.422 31.188 1 88.88 343 GLN A C 1
ATOM 2623 O O . GLN A 1 343 ? -22.172 30.078 30.859 1 88.88 343 GLN A O 1
ATOM 2628 N N . GLN A 1 344 ? -20 30.125 30.516 1 90.06 344 GLN A N 1
ATOM 2629 C CA . GLN A 1 344 ? -20.109 29.375 29.281 1 90.06 344 GLN A CA 1
ATOM 2630 C C . GLN A 1 344 ? -20.656 27.969 29.531 1 90.06 344 GLN A C 1
ATOM 2632 O O . GLN A 1 344 ? -21.469 27.469 28.766 1 90.06 344 GLN A O 1
ATOM 2637 N N . CYS A 1 345 ? -20.219 27.297 30.578 1 92 345 CYS A N 1
ATOM 2638 C CA . CYS A 1 345 ? -20.688 25.969 30.922 1 92 345 CYS A CA 1
ATOM 2639 C C . CYS A 1 345 ? -22.172 25.984 31.297 1 92 345 CYS A C 1
ATOM 2641 O O . CYS A 1 345 ? -22.938 25.109 30.859 1 92 345 CYS A O 1
ATOM 2643 N N . TYR A 1 346 ? -22.578 26.953 32.062 1 91.56 346 TYR A N 1
ATOM 2644 C CA . TYR A 1 346 ? -23.969 27.062 32.469 1 91.56 346 TYR A CA 1
ATOM 2645 C C . TYR A 1 346 ? -24.859 27.344 31.266 1 91.56 346 TYR A C 1
ATOM 2647 O O . TYR A 1 346 ? -25.953 26.781 31.156 1 91.56 346 TYR A O 1
ATOM 2655 N N . ALA A 1 347 ? -24.344 28.203 30.438 1 91 347 ALA A N 1
ATOM 2656 C CA . ALA A 1 347 ? -25.094 28.516 29.234 1 91 347 ALA A CA 1
ATOM 2657 C C . ALA A 1 347 ? -25.25 27.281 28.344 1 91 347 ALA A C 1
ATOM 2659 O O . ALA A 1 347 ? -26.297 27.094 27.703 1 91 347 ALA A O 1
ATOM 2660 N N . ALA A 1 348 ? -24.234 26.531 28.25 1 92.19 348 ALA A N 1
ATOM 2661 C CA . ALA A 1 348 ? -24.266 25.312 27.438 1 92.19 348 ALA A CA 1
ATOM 2662 C C . ALA A 1 348 ? -25.266 24.312 28 1 92.19 348 ALA A C 1
ATOM 2664 O O . ALA A 1 348 ? -26.031 23.703 27.266 1 92.19 348 ALA A O 1
ATOM 2665 N N . LYS A 1 349 ? -25.281 24.125 29.297 1 91.94 349 LYS A N 1
ATOM 2666 C CA . LYS A 1 349 ? -26.188 23.188 29.938 1 91.94 349 LYS A CA 1
ATOM 2667 C C . LYS A 1 349 ? -27.641 23.641 29.781 1 91.94 349 LYS A C 1
ATOM 2669 O O . LYS A 1 349 ? -28.531 22.812 29.562 1 91.94 349 LYS A O 1
ATOM 2674 N N . GLU A 1 350 ? -27.781 24.875 29.859 1 91.69 350 GLU A N 1
ATOM 2675 C CA . GLU A 1 350 ? -29.125 25.422 29.688 1 91.69 350 GLU A CA 1
ATOM 2676 C C . GLU A 1 350 ? -29.625 25.234 28.25 1 91.69 350 GLU A C 1
ATOM 2678 O O . GLU A 1 350 ? -30.781 24.859 28.031 1 91.69 350 GLU A O 1
ATOM 2683 N N . LYS A 1 351 ? -28.781 25.547 27.375 1 91.81 351 LYS A N 1
ATOM 2684 C CA . LYS A 1 351 ? -29.156 25.391 25.969 1 91.81 351 LYS A CA 1
ATOM 2685 C C . LYS A 1 351 ? -29.438 23.922 25.641 1 91.81 351 LYS A C 1
ATOM 2687 O O . LYS A 1 351 ? -30.328 23.625 24.828 1 91.81 351 LYS A O 1
ATOM 2692 N N . VAL A 1 352 ? -28.656 23.031 26.172 1 92.25 352 VAL A N 1
ATOM 2693 C CA . VAL A 1 352 ? -28.859 21.609 25.953 1 92.25 352 VAL A CA 1
ATOM 2694 C C . VAL A 1 352 ? -30.219 21.172 26.5 1 92.25 352 VAL A C 1
ATOM 2696 O O . VAL A 1 352 ? -30.938 20.406 25.859 1 92.25 352 VAL A O 1
ATOM 2699 N N . GLU A 1 353 ? -30.594 21.688 27.625 1 89.69 353 GLU A N 1
ATOM 2700 C CA . GLU A 1 353 ? -31.891 21.344 28.219 1 89.69 353 GLU A CA 1
ATOM 2701 C C . GLU A 1 353 ? -33.031 21.922 27.406 1 89.69 353 GLU A C 1
ATOM 2703 O O . GLU A 1 353 ? -34.062 21.281 27.219 1 89.69 353 GLU A O 1
ATOM 2708 N N . GLU A 1 354 ? -32.812 23.078 26.938 1 89.06 354 GLU A N 1
ATOM 2709 C CA . GLU A 1 354 ? -33.812 23.719 26.094 1 89.06 354 GLU A CA 1
ATOM 2710 C C . GLU A 1 354 ? -34 22.953 24.797 1 89.06 354 GLU A C 1
ATOM 2712 O O . GLU A 1 354 ? -35.156 22.734 24.359 1 89.06 354 GLU A O 1
ATOM 2717 N N . MET A 1 355 ? -32.969 22.641 24.203 1 87 355 MET A N 1
ATOM 2718 C CA . MET A 1 355 ? -33.031 21.953 22.906 1 87 355 MET A CA 1
ATOM 2719 C C . MET A 1 355 ? -33.531 20.531 23.078 1 87 355 MET A C 1
ATOM 2721 O O . MET A 1 355 ? -34.156 19.969 22.156 1 87 355 MET A O 1
ATOM 2725 N N . SER A 1 356 ? -33.25 19.922 24.156 1 84.12 356 SER A N 1
ATOM 2726 C CA . SER A 1 356 ? -33.688 18.562 24.422 1 84.12 356 SER A CA 1
ATOM 2727 C C . SER A 1 356 ? -35.219 18.516 24.578 1 84.12 356 SER A C 1
ATOM 2729 O O . SER A 1 356 ? -35.844 17.484 24.328 1 84.12 356 SER A O 1
ATOM 2731 N N . LYS A 1 357 ? -35.812 19.531 24.953 1 78.38 357 LYS A N 1
ATOM 2732 C CA . LYS A 1 357 ? -37.25 19.578 25.188 1 78.38 357 LYS A CA 1
ATOM 2733 C C . LYS A 1 357 ? -38 19.828 23.891 1 78.38 357 LYS A C 1
ATOM 2735 O O . LYS A 1 357 ? -39.188 19.5 23.781 1 78.38 357 LYS A O 1
ATOM 2740 N N . PHE A 1 358 ? -37.219 20.359 22.922 1 72.56 358 PHE A N 1
ATOM 2741 C CA . PHE A 1 358 ? -37.875 20.625 21.641 1 72.56 358 PHE A CA 1
ATOM 2742 C C . PHE A 1 358 ? -38 19.344 20.828 1 72.56 358 PHE A C 1
ATOM 2744 O O . PHE A 1 358 ? -37.031 18.656 20.562 1 72.56 358 PHE A O 1
ATOM 2751 N N . LYS A 1 359 ? -39.156 18.766 20.703 1 66.81 359 LYS A N 1
ATOM 2752 C CA . LYS A 1 359 ? -39.406 17.578 19.891 1 66.81 359 LYS A CA 1
ATOM 2753 C C . LYS A 1 359 ? -39.562 17.953 18.422 1 66.81 359 LYS A C 1
ATOM 2755 O O . LYS A 1 359 ? -40.625 18.438 18.016 1 66.81 359 LYS A O 1
ATOM 2760 N N . GLY A 1 360 ? -38.438 18.109 17.781 1 64.81 360 GLY A N 1
ATOM 2761 C CA . GLY A 1 360 ? -38.5 18.469 16.375 1 64.81 360 GLY A CA 1
ATOM 2762 C C . GLY A 1 360 ? -38.844 17.297 15.469 1 64.81 360 GLY A C 1
ATOM 2763 O O . GLY A 1 360 ? -39.281 16.25 15.945 1 64.81 360 GLY A O 1
ATOM 2764 N N . THR A 1 361 ? -38.781 17.531 14.078 1 62.69 361 THR A N 1
ATOM 2765 C CA . THR A 1 361 ? -39.125 16.594 13.023 1 62.69 361 THR A CA 1
ATOM 2766 C C . THR A 1 361 ? -38.125 15.438 12.977 1 62.69 361 THR A C 1
ATOM 2768 O O . THR A 1 361 ? -36.938 15.641 13.203 1 62.69 361 THR A O 1
ATOM 2771 N N . VAL A 1 362 ? -38.625 14.172 12.992 1 59.97 362 VAL A N 1
ATOM 2772 C CA . VAL A 1 362 ? -37.812 12.984 12.844 1 59.97 362 VAL A CA 1
ATOM 2773 C C . VAL A 1 362 ? -37.156 12.969 11.461 1 59.97 362 VAL A C 1
ATOM 2775 O O . VAL A 1 362 ? -37.844 13.055 10.445 1 59.97 362 VAL A O 1
ATOM 2778 N N . LEU A 1 363 ? -35.969 13.336 11.391 1 58.72 363 LEU A N 1
ATOM 2779 C CA . LEU A 1 363 ? -35.219 13.297 10.141 1 58.72 363 LEU A CA 1
ATOM 2780 C C . LEU A 1 363 ? -34.906 11.859 9.727 1 58.72 363 LEU A C 1
ATOM 2782 O O . LEU A 1 363 ? -34 11.234 10.25 1 58.72 363 LEU A O 1
ATOM 2786 N N . ASP A 1 364 ? -35.875 10.977 9.328 1 53.22 364 ASP A N 1
ATOM 2787 C CA . ASP A 1 364 ? -35.656 9.586 8.945 1 53.22 364 ASP A CA 1
ATOM 2788 C C . ASP A 1 364 ? -35.281 9.484 7.469 1 53.22 364 ASP A C 1
ATOM 2790 O O . ASP A 1 364 ? -36.156 9.461 6.594 1 53.22 364 ASP A O 1
ATOM 2794 N N . LEU A 1 365 ? -34.344 10.328 6.977 1 52.97 365 LEU A N 1
ATOM 2795 C CA . LEU A 1 365 ? -34.062 10 5.586 1 52.97 365 LEU A CA 1
ATOM 2796 C C . LEU A 1 365 ? -33.344 8.656 5.484 1 52.97 365 LEU A C 1
ATOM 2798 O O . LEU A 1 365 ? -32.344 8.438 6.16 1 52.97 365 LEU A O 1
ATOM 2802 N N . GLY A 1 366 ? -34.031 7.605 5.305 1 55.09 366 GLY A N 1
ATOM 2803 C CA . GLY A 1 366 ? -33.438 6.305 5.039 1 55.09 366 GLY A CA 1
ATOM 2804 C C . GLY A 1 366 ? -32.281 6.371 4.074 1 55.09 366 GLY A C 1
ATOM 2805 O O . GLY A 1 366 ? -31.922 7.445 3.572 1 55.09 366 GLY A O 1
ATOM 2806 N N . GLY A 1 367 ? -31.469 5.359 3.828 1 58.88 367 GLY A N 1
ATOM 2807 C CA . GLY A 1 367 ? -30.359 5.113 2.924 1 58.88 367 GLY A CA 1
ATOM 2808 C C . GLY A 1 367 ? -30.609 5.613 1.515 1 58.88 367 GLY A C 1
ATOM 2809 O O . GLY A 1 367 ? -31.344 6.586 1.318 1 58.88 367 GLY A O 1
ATOM 2810 N N . SER A 1 368 ? -30.125 5.113 0.465 1 64.06 368 SER A N 1
ATOM 2811 C CA . SER A 1 368 ? -30.25 5.414 -0.958 1 64.06 368 SER A CA 1
ATOM 2812 C C . SER A 1 368 ? -31.703 5.359 -1.413 1 64.06 368 SER A C 1
ATOM 2814 O O . SER A 1 368 ? -32.438 4.469 -1.009 1 64.06 368 SER A O 1
ATOM 2816 N N . GLN A 1 369 ? -32.125 6.469 -2.047 1 70.19 369 GLN A N 1
ATOM 2817 C CA . GLN A 1 369 ? -33.5 6.57 -2.543 1 70.19 369 GLN A CA 1
ATOM 2818 C C . GLN A 1 369 ? -33.594 6.02 -3.961 1 70.19 369 GLN A C 1
ATOM 2820 O O . GLN A 1 369 ? -34.688 5.984 -4.535 1 70.19 369 GLN A O 1
ATOM 2825 N N . ALA A 1 370 ? -32.469 5.535 -4.352 1 78.81 370 ALA A N 1
ATOM 2826 C CA . ALA A 1 370 ? -32.5 4.957 -5.691 1 78.81 370 ALA A CA 1
ATOM 2827 C C . ALA A 1 370 ? -32.938 3.498 -5.656 1 78.81 370 ALA A C 1
ATOM 2829 O O . ALA A 1 370 ? -32.688 2.789 -4.68 1 78.81 370 ALA A O 1
ATOM 2830 N N . SER A 1 371 ? -33.656 3.123 -6.668 1 86.25 371 SER A N 1
ATOM 2831 C CA . SER A 1 371 ? -34.094 1.74 -6.793 1 86.25 371 SER A CA 1
ATOM 2832 C C . SER A 1 371 ? -32.906 0.795 -7.016 1 86.25 371 SER A C 1
ATOM 2834 O O . SER A 1 371 ? -31.812 1.233 -7.371 1 86.25 371 SER A O 1
ATOM 2836 N N . PHE A 1 372 ? -33.219 -0.457 -6.785 1 90 372 PHE A N 1
ATOM 2837 C CA . PHE A 1 372 ? -32.188 -1.492 -6.941 1 90 372 PHE A CA 1
ATOM 2838 C C . PHE A 1 372 ? -31.672 -1.536 -8.375 1 90 372 PHE A C 1
ATOM 2840 O O . PHE A 1 372 ? -30.469 -1.631 -8.602 1 90 372 PHE A O 1
ATOM 2847 N N . PHE A 1 373 ? -32.5 -1.438 -9.344 1 91.44 373 PHE A N 1
ATOM 2848 C CA . PHE A 1 373 ? -32.125 -1.558 -10.742 1 91.44 373 PHE A CA 1
ATOM 2849 C C . PHE A 1 373 ? -31.312 -0.349 -11.188 1 91.44 373 PHE A C 1
ATOM 2851 O O . PHE A 1 373 ? -30.375 -0.482 -11.977 1 91.44 373 PHE A O 1
ATOM 2858 N N . MET A 1 374 ? -31.656 0.769 -10.648 1 90.62 374 MET A N 1
ATOM 2859 C CA . MET A 1 374 ? -30.891 1.969 -10.977 1 90.62 374 MET A CA 1
ATOM 2860 C C . MET A 1 374 ? -29.5 1.923 -10.352 1 90.62 374 MET A C 1
ATOM 2862 O O . MET A 1 374 ? -28.531 2.32 -10.984 1 90.62 374 MET A O 1
ATOM 2866 N N . GLN A 1 375 ? -29.516 1.46 -9.18 1 93.06 375 GLN A N 1
ATOM 2867 C CA . GLN A 1 375 ? -28.234 1.313 -8.516 1 93.06 375 GLN A CA 1
ATOM 2868 C C . GLN A 1 375 ? -27.344 0.333 -9.273 1 93.06 375 GLN A C 1
ATOM 2870 O O . GLN A 1 375 ? -26.172 0.622 -9.531 1 93.06 375 GLN A O 1
ATOM 2875 N N . ALA A 1 376 ? -27.953 -0.769 -9.656 1 94.19 376 ALA A N 1
ATOM 2876 C CA . ALA A 1 376 ? -27.203 -1.799 -10.359 1 94.19 376 ALA A CA 1
ATOM 2877 C C . ALA A 1 376 ? -26.719 -1.295 -11.719 1 94.19 376 ALA A C 1
ATOM 2879 O O . ALA A 1 376 ? -25.578 -1.556 -12.125 1 94.19 376 ALA A O 1
ATOM 2880 N N . PHE A 1 377 ? -27.562 -0.628 -12.359 1 94.94 377 PHE A N 1
ATOM 2881 C CA . PHE A 1 377 ? -27.219 -0.108 -13.68 1 94.94 377 PHE A CA 1
ATOM 2882 C C . PHE A 1 377 ? -26.125 0.944 -13.578 1 94.94 377 PHE A C 1
ATOM 2884 O O . PHE A 1 377 ? -25.156 0.925 -14.352 1 94.94 377 PHE A O 1
ATOM 2891 N N . THR A 1 378 ? -26.219 1.864 -12.617 1 94.56 378 THR A N 1
ATOM 2892 C CA . THR A 1 378 ? -25.25 2.934 -12.445 1 94.56 378 THR A CA 1
ATOM 2893 C C . THR A 1 378 ? -23.891 2.367 -12.008 1 94.56 378 THR A C 1
ATOM 2895 O O . THR A 1 378 ? -22.844 2.789 -12.508 1 94.56 378 THR A O 1
ATOM 2898 N N . LEU A 1 379 ? -23.984 1.464 -11.141 1 95.56 379 LEU A N 1
ATOM 2899 C CA . LEU A 1 379 ? -22.75 0.839 -10.68 1 95.56 379 LEU A CA 1
ATOM 2900 C C . LEU A 1 379 ? -22.078 0.067 -11.805 1 95.56 379 LEU A C 1
ATOM 2902 O O . LEU A 1 379 ? -20.844 0.037 -11.898 1 95.56 379 LEU A O 1
ATOM 2906 N N . THR A 1 380 ? -22.875 -0.599 -12.617 1 96.75 380 THR A N 1
ATOM 2907 C CA . THR A 1 380 ? -22.328 -1.339 -13.75 1 96.75 380 THR A CA 1
ATOM 2908 C C . THR A 1 380 ? -21.625 -0.397 -14.727 1 96.75 380 THR A C 1
ATOM 2910 O O . THR A 1 380 ? -20.516 -0.681 -15.188 1 96.75 380 THR A O 1
ATOM 2913 N N . LYS A 1 381 ? -22.281 0.64 -14.984 1 96.38 381 LYS A N 1
ATOM 2914 C CA . LYS A 1 381 ? -21.703 1.619 -15.898 1 96.38 381 LYS A CA 1
ATOM 2915 C C . LYS A 1 381 ? -20.406 2.201 -15.32 1 96.38 381 LYS A C 1
ATOM 2917 O O . LYS A 1 381 ? -19.406 2.326 -16.031 1 96.38 381 LYS A O 1
ATOM 2922 N N . ARG A 1 382 ? -20.438 2.525 -14.062 1 95.31 382 ARG A N 1
ATOM 2923 C CA . ARG A 1 382 ? -19.281 3.09 -13.383 1 95.31 382 ARG A CA 1
ATOM 2924 C C . ARG A 1 382 ? -18.125 2.105 -13.367 1 95.31 382 ARG A C 1
ATOM 2926 O O . ARG A 1 382 ? -16.984 2.471 -13.688 1 95.31 382 ARG A O 1
ATOM 2933 N N . SER A 1 383 ? -18.422 0.922 -13.031 1 94.88 383 SER A N 1
ATOM 2934 C CA . SER A 1 383 ? -17.391 -0.104 -12.961 1 94.88 383 SER A CA 1
ATOM 2935 C C . SER A 1 383 ? -16.828 -0.425 -14.344 1 94.88 383 SER A C 1
ATOM 2937 O O . SER A 1 383 ? -15.641 -0.683 -14.5 1 94.88 383 SER A O 1
ATOM 2939 N N . PHE A 1 384 ? -17.703 -0.413 -15.336 1 95.62 384 PHE A N 1
ATOM 2940 C CA . PHE A 1 384 ? -17.266 -0.673 -16.703 1 95.62 384 PHE A CA 1
ATOM 2941 C C . PHE A 1 384 ? -16.297 0.398 -17.172 1 95.62 384 PHE A C 1
ATOM 2943 O O . PHE A 1 384 ? -15.273 0.087 -17.781 1 95.62 384 PHE A O 1
ATOM 2950 N N . VAL A 1 385 ? -16.594 1.633 -16.812 1 94.88 385 VAL A N 1
ATOM 2951 C CA . VAL A 1 385 ? -15.719 2.74 -17.203 1 94.88 385 VAL A CA 1
ATOM 2952 C C . VAL A 1 385 ? -14.391 2.646 -16.469 1 94.88 385 VAL A C 1
ATOM 2954 O O . VAL A 1 385 ? -13.328 2.848 -17.062 1 94.88 385 VAL A O 1
ATOM 2957 N N . ASN A 1 386 ? -14.461 2.375 -15.219 1 92.81 386 ASN A N 1
ATOM 2958 C CA . ASN A 1 386 ? -13.25 2.211 -14.422 1 92.81 386 ASN A CA 1
ATOM 2959 C C . ASN A 1 386 ? -12.367 1.09 -14.961 1 92.81 386 ASN A C 1
ATOM 2961 O O . ASN A 1 386 ? -11.164 1.272 -15.133 1 92.81 386 ASN A O 1
ATOM 2965 N N . MET A 1 387 ? -13.008 -0.049 -15.297 1 93.19 387 MET A N 1
ATOM 2966 C CA . MET A 1 387 ? -12.266 -1.215 -15.773 1 93.19 387 MET A CA 1
ATOM 2967 C C . MET A 1 387 ? -11.711 -0.97 -17.172 1 93.19 387 MET A C 1
ATOM 2969 O O . MET A 1 387 ? -10.633 -1.472 -17.516 1 93.19 387 MET A O 1
ATOM 2973 N N . SER A 1 388 ? -12.375 -0.211 -17.969 1 93.94 388 SER A N 1
ATOM 2974 C CA . SER A 1 388 ? -11.938 0.074 -19.344 1 93.94 388 SER A CA 1
ATOM 2975 C C . SER A 1 388 ? -10.781 1.067 -19.359 1 93.94 388 SER A C 1
ATOM 2977 O O . SER A 1 388 ? -9.93 1.017 -20.234 1 93.94 388 SER A O 1
ATOM 2979 N N . ARG A 1 389 ? -10.766 1.992 -18.344 1 91.75 389 ARG A N 1
ATOM 2980 C CA . ARG A 1 389 ? -9.766 3.051 -18.344 1 91.75 389 ARG A CA 1
ATOM 2981 C C . ARG A 1 389 ? -8.539 2.648 -17.531 1 91.75 389 ARG A C 1
ATOM 2983 O O . ARG A 1 389 ? -7.449 3.195 -17.734 1 91.75 389 ARG A O 1
ATOM 2990 N N . ASP A 1 390 ? -8.68 1.779 -16.656 1 87.94 390 ASP A N 1
ATOM 2991 C CA . ASP A 1 390 ? -7.555 1.317 -15.844 1 87.94 390 ASP A CA 1
ATOM 2992 C C . ASP A 1 390 ? -6.754 0.244 -16.578 1 87.94 390 ASP A C 1
ATOM 2994 O O . ASP A 1 390 ? -7.23 -0.878 -16.75 1 87.94 390 ASP A O 1
ATOM 2998 N N . PHE A 1 391 ? -5.586 0.478 -16.875 1 83.31 391 PHE A N 1
ATOM 2999 C CA . PHE A 1 391 ? -4.75 -0.427 -17.656 1 83.31 391 PHE A CA 1
ATOM 3000 C C . PHE A 1 391 ? -4.344 -1.639 -16.828 1 83.31 391 PHE A C 1
ATOM 3002 O O . PHE A 1 391 ? -4.18 -2.736 -17.359 1 83.31 391 PHE A O 1
ATOM 3009 N N . GLY A 1 392 ? -4.199 -1.441 -15.547 1 78.19 392 GLY A N 1
ATOM 3010 C CA . GLY A 1 392 ? -3.734 -2.514 -14.68 1 78.19 392 GLY A CA 1
ATOM 3011 C C . GLY A 1 392 ? -4.832 -3.484 -14.289 1 78.19 392 GLY A C 1
ATOM 3012 O O . GLY A 1 392 ? -4.559 -4.574 -13.781 1 78.19 392 GLY A O 1
ATOM 3013 N N . TYR A 1 393 ? -6.023 -3.184 -14.672 1 81.06 393 TYR A N 1
ATOM 3014 C CA . TYR A 1 393 ? -7.148 -4 -14.242 1 81.06 393 TYR A CA 1
ATOM 3015 C C . TYR A 1 393 ? -7.289 -5.242 -15.117 1 81.06 393 TYR A C 1
ATOM 3017 O O . TYR A 1 393 ? -6.762 -6.305 -14.781 1 81.06 393 TYR A O 1
ATOM 3025 N N . TYR A 1 394 ? -7.75 -5.133 -16.438 1 87.81 394 TYR A N 1
ATOM 3026 C CA . TYR A 1 394 ? -7.961 -6.289 -17.297 1 87.81 394 TYR A CA 1
ATOM 3027 C C . TYR A 1 394 ? -7.094 -6.207 -18.547 1 87.81 394 TYR A C 1
ATOM 3029 O O . TYR A 1 394 ? -6.816 -7.223 -19.188 1 87.81 394 TYR A O 1
ATOM 3037 N N . TRP A 1 395 ? -6.566 -5.094 -18.875 1 89.75 395 TRP A N 1
ATOM 3038 C CA . TRP A 1 395 ? -5.785 -4.953 -20.109 1 89.75 395 TRP A CA 1
ATOM 3039 C C . TRP A 1 395 ? -4.43 -5.637 -19.969 1 89.75 395 TRP A C 1
ATOM 3041 O O . TRP A 1 395 ? -3.977 -6.328 -20.875 1 89.75 395 TRP A O 1
ATOM 3051 N N . LEU A 1 396 ? -3.848 -5.348 -18.859 1 84.75 396 LEU A N 1
ATOM 3052 C CA . LEU A 1 396 ? -2.578 -6.023 -18.625 1 84.75 396 LEU A CA 1
ATOM 3053 C C . LEU A 1 396 ? -2.768 -7.535 -18.594 1 84.75 396 LEU A C 1
ATOM 3055 O O . LEU A 1 396 ? -1.908 -8.281 -19.062 1 84.75 396 LEU A O 1
ATOM 3059 N N . ARG A 1 397 ? -3.803 -7.992 -18.078 1 87.56 397 ARG A N 1
ATOM 3060 C CA . ARG A 1 397 ? -4.117 -9.414 -18.047 1 87.56 397 ARG A CA 1
ATOM 3061 C C . ARG A 1 397 ? -4.344 -9.969 -19.453 1 87.56 397 ARG A C 1
ATOM 3063 O O . ARG A 1 397 ? -3.922 -11.078 -19.75 1 87.56 397 ARG A O 1
ATOM 3070 N N . LEU A 1 398 ? -4.996 -9.188 -20.219 1 91.88 398 LEU A N 1
ATOM 3071 C CA . LEU A 1 398 ? -5.223 -9.594 -21.594 1 91.88 398 LEU A CA 1
ATOM 3072 C C . LEU A 1 398 ? -3.898 -9.828 -22.312 1 91.88 398 LEU A C 1
ATOM 3074 O O . LEU A 1 398 ? -3.725 -10.844 -23 1 91.88 398 LEU A O 1
ATOM 3078 N N . VAL A 1 399 ? -2.998 -8.977 -22.125 1 90.56 399 VAL A N 1
ATOM 3079 C CA . VAL A 1 399 ? -1.707 -9.078 -22.797 1 90.56 399 VAL A CA 1
ATOM 3080 C C . VAL A 1 399 ? -0.978 -10.336 -22.328 1 90.56 399 VAL A C 1
ATOM 3082 O O . VAL A 1 399 ? -0.451 -11.094 -23.156 1 90.56 399 VAL A O 1
ATOM 3085 N N . ILE A 1 400 ? -0.999 -10.57 -21.141 1 86.31 400 ILE A N 1
ATOM 3086 C CA . ILE A 1 400 ? -0.245 -11.703 -20.609 1 86.31 400 ILE A CA 1
ATOM 3087 C C . ILE A 1 400 ? -0.92 -13.008 -21.016 1 86.31 400 ILE A C 1
ATOM 3089 O O . ILE A 1 400 ? -0.245 -14 -21.297 1 86.31 400 ILE A O 1
ATOM 3093 N N . TYR A 1 401 ? -2.232 -13.039 -21.016 1 91.06 401 TYR A N 1
ATOM 3094 C CA . TYR A 1 401 ? -2.951 -14.227 -21.469 1 91.06 401 TYR A CA 1
ATOM 3095 C C . TYR A 1 401 ? -2.637 -14.547 -22.922 1 91.06 401 TYR A C 1
ATOM 3097 O O . TYR A 1 401 ? -2.408 -15.703 -23.281 1 91.06 401 TYR A O 1
ATOM 3105 N N . VAL A 1 402 ? -2.576 -13.547 -23.656 1 93.12 402 VAL A N 1
ATOM 3106 C CA . VAL A 1 402 ? -2.297 -13.734 -25.078 1 93.12 402 VAL A CA 1
ATOM 3107 C C . VAL A 1 402 ? -0.867 -14.234 -25.266 1 93.12 402 VAL A C 1
ATOM 3109 O O . VAL A 1 402 ? -0.624 -15.172 -26.031 1 93.12 402 VAL A O 1
ATOM 3112 N N . VAL A 1 403 ? 0.002 -13.695 -24.531 1 90.94 403 VAL A N 1
ATOM 3113 C CA . VAL A 1 403 ? 1.401 -14.094 -24.641 1 90.94 403 VAL A CA 1
ATOM 3114 C C . VAL A 1 403 ? 1.559 -15.555 -24.219 1 90.94 403 VAL A C 1
ATOM 3116 O O . VAL A 1 403 ? 2.205 -16.344 -24.922 1 90.94 403 VAL A O 1
ATOM 3119 N N . VAL A 1 404 ? 1.007 -15.93 -23.188 1 90.06 404 VAL A N 1
ATOM 3120 C CA . VAL A 1 404 ? 1.139 -17.281 -22.672 1 90.06 404 VAL A CA 1
ATOM 3121 C C . VAL A 1 404 ? 0.456 -18.266 -23.625 1 90.06 404 VAL A C 1
ATOM 3123 O O . VAL A 1 404 ? 0.974 -19.359 -23.859 1 90.06 404 VAL A O 1
ATOM 3126 N N . THR A 1 405 ? -0.651 -17.891 -24.172 1 93 405 THR A N 1
ATOM 3127 C CA . THR A 1 405 ? -1.374 -18.797 -25.047 1 93 405 THR A CA 1
ATOM 3128 C C . THR A 1 405 ? -0.655 -18.938 -26.391 1 93 405 THR A C 1
ATOM 3130 O O . THR A 1 405 ? -0.707 -20 -27.016 1 93 405 THR A O 1
ATOM 3133 N N . ILE A 1 406 ? -0.003 -17.875 -26.75 1 94.12 406 ILE A N 1
ATOM 3134 C CA . ILE A 1 406 ? 0.827 -17.984 -27.938 1 94.12 406 ILE A CA 1
ATOM 3135 C C . ILE A 1 406 ? 1.977 -18.953 -27.672 1 94.12 406 ILE A C 1
ATOM 3137 O O . ILE A 1 406 ? 2.316 -19.766 -28.547 1 94.12 406 ILE A O 1
ATOM 3141 N N . CYS A 1 407 ? 2.467 -18.922 -26.547 1 92 407 CYS A N 1
ATOM 3142 C CA . CYS A 1 407 ? 3.523 -19.844 -26.172 1 92 407 CYS A CA 1
ATOM 3143 C C . CYS A 1 407 ? 3.004 -21.281 -26.156 1 92 407 CYS A C 1
ATOM 3145 O O . CYS A 1 407 ? 3.645 -22.188 -26.703 1 92 407 CYS A O 1
ATOM 3147 N N . ILE A 1 408 ? 1.867 -21.5 -25.641 1 93.38 408 ILE A N 1
ATOM 3148 C CA . ILE A 1 408 ? 1.26 -22.828 -25.625 1 93.38 408 ILE A CA 1
ATOM 3149 C C . ILE A 1 408 ? 0.982 -23.297 -27.047 1 93.38 408 ILE A C 1
ATOM 3151 O O . ILE A 1 408 ? 1.311 -24.438 -27.422 1 93.38 408 ILE A O 1
ATOM 3155 N N . GLY A 1 409 ? 0.441 -22.375 -27.812 1 93.69 409 GLY A N 1
ATOM 3156 C CA . GLY A 1 409 ? 0.105 -22.719 -29.188 1 93.69 409 GLY A CA 1
ATOM 3157 C C . GLY A 1 409 ? 1.316 -23.078 -30.031 1 93.69 409 GLY A C 1
ATOM 3158 O O . GLY A 1 409 ? 1.246 -23.969 -30.891 1 93.69 409 GLY A O 1
ATOM 3159 N N . THR A 1 410 ? 2.398 -22.469 -29.719 1 93.5 410 THR A N 1
ATOM 3160 C CA . THR A 1 410 ? 3.607 -22.734 -30.484 1 93.5 410 THR A CA 1
ATOM 3161 C C . THR A 1 410 ? 4.289 -24.016 -30 1 93.5 410 THR A C 1
ATOM 3163 O O . THR A 1 410 ? 4.93 -24.719 -30.781 1 93.5 410 THR A O 1
ATOM 3166 N N . ILE A 1 411 ? 4.102 -24.328 -28.844 1 92.25 411 ILE A N 1
ATOM 3167 C CA . ILE A 1 411 ? 4.703 -25.547 -28.297 1 92.25 411 ILE A CA 1
ATOM 3168 C C . ILE A 1 411 ? 3.904 -26.766 -28.734 1 92.25 411 ILE A C 1
ATOM 3170 O O . ILE A 1 411 ? 4.477 -27.812 -29.031 1 92.25 411 ILE A O 1
ATOM 3174 N N . TYR A 1 412 ? 2.619 -26.641 -28.766 1 93.94 412 TYR A N 1
ATOM 3175 C CA . TYR A 1 412 ? 1.739 -27.719 -29.188 1 93.94 412 TYR A CA 1
ATOM 3176 C C . TYR A 1 412 ? 1.246 -27.516 -30.609 1 93.94 412 TYR A C 1
ATOM 3178 O O . TYR A 1 412 ? 0.124 -27.891 -30.953 1 93.94 412 TYR A O 1
ATOM 3186 N N . LEU A 1 413 ? 2.08 -26.891 -31.359 1 92.75 413 LEU A N 1
ATOM 3187 C CA . LEU A 1 413 ? 1.672 -26.531 -32.719 1 92.75 413 LEU A CA 1
ATOM 3188 C C . LEU A 1 413 ? 1.313 -27.781 -33.531 1 92.75 413 LEU A C 1
ATOM 3190 O O . LEU A 1 413 ? 2.115 -28.719 -33.625 1 92.75 413 LEU A O 1
ATOM 3194 N N . ASN A 1 414 ? 0.165 -27.828 -33.969 1 90.38 414 ASN A N 1
ATOM 3195 C CA . ASN A 1 414 ? -0.322 -28.906 -34.844 1 90.38 414 ASN A CA 1
ATOM 3196 C C . ASN A 1 414 ? -0.012 -30.281 -34.25 1 90.38 414 ASN A C 1
ATOM 3198 O O . ASN A 1 414 ? 0.689 -31.094 -34.844 1 90.38 414 ASN A O 1
ATOM 3202 N N . VAL A 1 415 ? -0.58 -30.625 -33.156 1 87.81 415 VAL A N 1
ATOM 3203 C CA . VAL A 1 415 ? -0.324 -31.844 -32.375 1 87.81 415 VAL A CA 1
ATOM 3204 C C . VAL A 1 415 ? -0.721 -33.062 -33.219 1 87.81 415 VAL A C 1
ATOM 3206 O O . VAL A 1 415 ? -0.051 -34.094 -33.188 1 87.81 415 VAL A O 1
ATOM 3209 N N . GLY A 1 416 ? -1.75 -33.031 -34 1 88 416 GLY A N 1
ATOM 3210 C CA . GLY A 1 416 ? -2.145 -34.125 -34.906 1 88 416 GLY A CA 1
ATOM 3211 C C . GLY A 1 416 ? -2.867 -35.25 -34.188 1 88 416 GLY A C 1
ATOM 3212 O O . GLY A 1 416 ? -3.52 -35 -33.156 1 88 416 GLY A O 1
ATOM 3213 N N . THR A 1 417 ? -2.965 -36.5 -34.781 1 90.44 417 THR A N 1
ATOM 3214 C CA . THR A 1 417 ? -3.695 -37.625 -34.219 1 90.44 417 THR A CA 1
ATOM 3215 C C . THR A 1 417 ? -2.807 -38.844 -34.125 1 90.44 417 THR A C 1
ATOM 3217 O O . THR A 1 417 ? -3.275 -39.969 -34.375 1 90.44 417 THR A O 1
ATOM 3220 N N . GLY A 1 418 ? -1.513 -38.531 -33.906 1 89.06 418 GLY A N 1
ATOM 3221 C CA . GLY A 1 418 ? -0.61 -39.656 -33.688 1 89.06 418 GLY A CA 1
ATOM 3222 C C . GLY A 1 418 ? -0.717 -40.25 -32.281 1 89.06 418 GLY A C 1
ATOM 3223 O O . GLY A 1 418 ? -1.504 -39.75 -31.469 1 89.06 418 GLY A O 1
ATOM 3224 N N . TYR A 1 419 ? -0.012 -41.312 -32.031 1 87.25 419 TYR A N 1
ATOM 3225 C CA . TYR A 1 419 ? -0.076 -41.969 -30.734 1 87.25 419 TYR A CA 1
ATOM 3226 C C . TYR A 1 419 ? 0.41 -41.031 -29.625 1 87.25 419 TYR A C 1
ATOM 3228 O O . TYR A 1 419 ? -0.201 -40.938 -28.562 1 87.25 419 TYR A O 1
ATOM 3236 N N . ASN A 1 420 ? 1.442 -40.312 -29.875 1 84.5 420 ASN A N 1
ATOM 3237 C CA . ASN A 1 420 ? 2 -39.375 -28.891 1 84.5 420 ASN A CA 1
ATOM 3238 C C . ASN A 1 420 ? 1.119 -38.156 -28.719 1 84.5 420 ASN A C 1
ATOM 3240 O O . ASN A 1 420 ? 1.26 -37.406 -27.75 1 84.5 420 ASN A O 1
ATOM 3244 N N . SER A 1 421 ? 0.261 -38 -29.641 1 90.25 421 SER A N 1
ATOM 3245 C CA . SER A 1 421 ? -0.608 -36.844 -29.594 1 90.25 421 SER A CA 1
ATOM 3246 C C . SER A 1 421 ? -1.686 -36.969 -28.531 1 90.25 421 SER A C 1
ATOM 3248 O O . SER A 1 421 ? -2.277 -36 -28.094 1 90.25 421 SER A O 1
ATOM 3250 N N . ILE A 1 422 ? -1.954 -38.25 -28.125 1 89.94 422 ILE A N 1
ATOM 3251 C CA . ILE A 1 422 ? -2.99 -38.5 -27.125 1 89.94 422 ILE A CA 1
ATOM 3252 C C . ILE A 1 422 ? -2.609 -37.812 -25.812 1 89.94 422 ILE A C 1
ATOM 3254 O O . ILE A 1 422 ? -3.375 -37.031 -25.266 1 89.94 422 ILE A O 1
ATOM 3258 N N . LEU A 1 423 ? -1.45 -38.062 -25.422 1 87.81 423 LEU A N 1
ATOM 3259 C CA . LEU A 1 423 ? -0.999 -37.469 -24.156 1 87.81 423 LEU A CA 1
ATOM 3260 C C . LEU A 1 423 ? -0.748 -35.969 -24.312 1 87.81 423 LEU A C 1
ATOM 3262 O O . LEU A 1 423 ? -0.957 -35.219 -23.375 1 87.81 423 LEU A O 1
ATOM 3266 N N . ALA A 1 424 ? -0.331 -35.594 -25.453 1 91.19 424 ALA A N 1
ATOM 3267 C CA . ALA A 1 424 ? -0.069 -34.188 -25.719 1 91.19 424 ALA A CA 1
ATOM 3268 C C . ALA A 1 424 ? -1.354 -33.375 -25.641 1 91.19 424 ALA A C 1
ATOM 3270 O O . ALA A 1 424 ? -1.366 -32.281 -25.062 1 91.19 424 ALA A O 1
ATOM 3271 N N . ARG A 1 425 ? -2.395 -33.938 -26.156 1 94 425 ARG A N 1
ATOM 3272 C CA . ARG A 1 425 ? -3.68 -33.25 -26.109 1 94 425 ARG A CA 1
ATOM 3273 C C . ARG A 1 425 ? -4.207 -33.156 -24.688 1 94 425 ARG A C 1
ATOM 3275 O O . ARG A 1 425 ? -4.777 -32.125 -24.297 1 94 425 ARG A O 1
ATOM 3282 N N . GLY A 1 426 ? -4.008 -34.188 -23.938 1 92.62 426 GLY A N 1
ATOM 3283 C CA . GLY A 1 426 ? -4.402 -34.188 -22.531 1 92.62 426 GLY A CA 1
ATOM 3284 C C . GLY A 1 426 ? -3.605 -33.188 -21.703 1 92.62 426 GLY A C 1
ATOM 3285 O O . GLY A 1 426 ? -4.168 -32.469 -20.859 1 92.62 426 GLY A O 1
ATOM 3286 N N . SER A 1 427 ? -2.336 -33.156 -21.969 1 92.75 427 SER A N 1
ATOM 3287 C CA . SER A 1 427 ? -1.478 -32.25 -21.234 1 92.75 427 SER A CA 1
ATOM 3288 C C . SER A 1 427 ? -1.767 -30.797 -21.594 1 92.75 427 SER A C 1
ATOM 3290 O O . SER A 1 427 ? -1.715 -29.922 -20.75 1 92.75 427 SER A O 1
ATOM 3292 N N . CYS A 1 428 ? -1.994 -30.547 -22.844 1 94.38 428 CYS A N 1
ATOM 3293 C CA . CYS A 1 428 ? -2.342 -29.203 -23.281 1 94.38 428 CYS A CA 1
ATOM 3294 C C . CYS A 1 428 ? -3.604 -28.703 -22.578 1 94.38 428 CYS A C 1
ATOM 3296 O O . CYS A 1 428 ? -3.635 -27.594 -22.047 1 94.38 428 CYS A O 1
ATOM 3298 N N . ALA A 1 429 ? -4.605 -29.578 -22.531 1 94.88 429 ALA A N 1
ATOM 3299 C CA . ALA A 1 429 ? -5.852 -29.219 -21.859 1 94.88 429 ALA A CA 1
ATOM 3300 C C . ALA A 1 429 ? -5.613 -28.938 -20.375 1 94.88 429 ALA A C 1
ATOM 3302 O O . ALA A 1 429 ? -6.16 -27.984 -19.828 1 94.88 429 ALA A O 1
ATOM 3303 N N . SER A 1 430 ? -4.824 -29.781 -19.797 1 93 430 SER A N 1
ATOM 3304 C CA . SER A 1 430 ? -4.555 -29.609 -18.375 1 93 430 SER A CA 1
ATOM 3305 C C . SER A 1 430 ? -3.797 -28.312 -18.094 1 93 430 SER A C 1
ATOM 3307 O O . SER A 1 430 ? -4 -27.672 -17.062 1 93 430 SER A O 1
ATOM 3309 N N . PHE A 1 431 ? -2.938 -27.969 -18.969 1 93.06 431 PHE A N 1
ATOM 3310 C CA . PHE A 1 431 ? -2.18 -26.734 -18.766 1 93.06 431 PHE A CA 1
ATOM 3311 C C . PHE A 1 431 ? -3.074 -25.516 -18.953 1 93.06 431 PHE A C 1
ATOM 3313 O O . PHE A 1 431 ? -2.979 -24.547 -18.188 1 93.06 431 PHE A O 1
ATOM 3320 N N . VAL A 1 432 ? -3.883 -25.547 -19.938 1 94.38 432 VAL A N 1
ATOM 3321 C CA . VAL A 1 432 ? -4.766 -24.422 -20.219 1 94.38 432 VAL A CA 1
ATOM 3322 C C . VAL A 1 432 ? -5.758 -24.234 -19.078 1 94.38 432 VAL A C 1
ATOM 3324 O O . VAL A 1 432 ? -5.906 -23.141 -18.531 1 94.38 432 VAL A O 1
ATOM 3327 N N . PHE A 1 433 ? -6.402 -25.281 -18.625 1 95.12 433 PHE A N 1
ATOM 3328 C CA . PHE A 1 433 ? -7.461 -25.172 -17.625 1 95.12 433 PHE A CA 1
ATOM 3329 C C . PHE A 1 433 ? -6.887 -25.266 -16.219 1 95.12 433 PHE A C 1
ATOM 3331 O O . PHE A 1 433 ? -7.602 -25.078 -15.234 1 95.12 433 PHE A O 1
ATOM 3338 N N . GLY A 1 434 ? -5.652 -25.516 -16.125 1 89.88 434 GLY A N 1
ATOM 3339 C CA . GLY A 1 434 ? -4.973 -25.516 -14.844 1 89.88 434 GLY A CA 1
ATOM 3340 C C . GLY A 1 434 ? -4.168 -24.266 -14.586 1 89.88 434 GLY A C 1
ATOM 3341 O O . GLY A 1 434 ? -4.543 -23.438 -13.75 1 89.88 434 GLY A O 1
ATOM 3342 N N . PHE A 1 435 ? -3.174 -24.109 -15.43 1 85.5 435 PHE A N 1
ATOM 3343 C CA . PHE A 1 435 ? -2.234 -23.016 -15.188 1 85.5 435 PHE A CA 1
ATOM 3344 C C . PHE A 1 435 ? -2.779 -21.703 -15.711 1 85.5 435 PHE A C 1
ATOM 3346 O O . PHE A 1 435 ? -2.674 -20.672 -15.047 1 85.5 435 PHE A O 1
ATOM 3353 N N . VAL A 1 436 ? -3.283 -21.688 -16.906 1 88.19 436 VAL A N 1
ATOM 3354 C CA . VAL A 1 436 ? -3.762 -20.438 -17.5 1 88.19 436 VAL A CA 1
ATOM 3355 C C . VAL A 1 436 ? -4.875 -19.859 -16.625 1 88.19 436 VAL A C 1
ATOM 3357 O O . VAL A 1 436 ? -4.945 -18.641 -16.438 1 88.19 436 VAL A O 1
ATOM 3360 N N . THR A 1 437 ? -5.715 -20.719 -16.156 1 90.44 437 THR A N 1
ATOM 3361 C CA . THR A 1 437 ? -6.785 -20.219 -15.289 1 90.44 437 THR A CA 1
ATOM 3362 C C . THR A 1 437 ? -6.223 -19.75 -13.953 1 90.44 437 THR A C 1
ATOM 3364 O O . THR A 1 437 ? -6.781 -18.844 -13.328 1 90.44 437 THR A O 1
ATOM 3367 N N . PHE A 1 438 ? -5.102 -20.297 -13.547 1 86.25 438 PHE A N 1
ATOM 3368 C CA . PHE A 1 438 ? -4.453 -19.922 -12.297 1 86.25 438 PHE A CA 1
ATOM 3369 C C . PHE A 1 438 ? -3.969 -18.484 -12.359 1 86.25 438 PHE A C 1
ATOM 3371 O O . PHE A 1 438 ? -3.969 -17.766 -11.352 1 86.25 438 PHE A O 1
ATOM 3378 N N . MET A 1 439 ? -3.664 -18.016 -13.477 1 84.06 439 MET A N 1
ATOM 3379 C CA . MET A 1 439 ? -3.129 -16.672 -13.672 1 84.06 439 MET A CA 1
ATOM 3380 C C . MET A 1 439 ? -4.172 -15.617 -13.32 1 84.06 439 MET A C 1
ATOM 3382 O O . MET A 1 439 ? -3.83 -14.453 -13.086 1 84.06 439 MET A O 1
ATOM 3386 N N . SER A 1 440 ? -5.367 -16.016 -13.234 1 85.06 440 SER A N 1
ATOM 3387 C CA . SER A 1 440 ? -6.43 -15.086 -12.875 1 85.06 440 SER A CA 1
ATOM 3388 C C . SER A 1 440 ? -6.266 -14.578 -11.453 1 85.06 440 SER A C 1
ATOM 3390 O O . SER A 1 440 ? -6.906 -13.602 -11.055 1 85.06 440 SER A O 1
ATOM 3392 N N . ILE A 1 441 ? -5.332 -15.141 -10.727 1 81.62 441 ILE A N 1
ATOM 3393 C CA . ILE A 1 441 ? -5.043 -14.695 -9.367 1 81.62 441 ILE A CA 1
ATOM 3394 C C . ILE A 1 441 ? -4.488 -13.273 -9.398 1 81.62 441 ILE A C 1
ATOM 3396 O O . ILE A 1 441 ? -4.613 -12.531 -8.422 1 81.62 441 ILE A O 1
ATOM 3400 N N . GLY A 1 442 ? -3.959 -12.836 -10.523 1 77.56 442 GLY A N 1
ATOM 3401 C CA . GLY A 1 442 ? -3.375 -11.516 -10.695 1 77.56 442 GLY A CA 1
ATOM 3402 C C . GLY A 1 442 ? -4.387 -10.398 -10.562 1 77.56 442 GLY A C 1
ATOM 3403 O O . GLY A 1 442 ? -4.016 -9.234 -10.391 1 77.56 442 GLY A O 1
ATOM 3404 N N . GLY A 1 443 ? -5.684 -10.719 -10.469 1 80.81 443 GLY A N 1
ATOM 3405 C CA . GLY A 1 443 ? -6.703 -9.695 -10.328 1 80.81 443 GLY A CA 1
ATOM 3406 C C . GLY A 1 443 ? -6.992 -9.336 -8.875 1 80.81 443 GLY A C 1
ATOM 3407 O O . GLY A 1 443 ? -7.691 -8.359 -8.602 1 80.81 443 GLY A O 1
ATOM 3408 N N . PHE A 1 444 ? -6.305 -9.945 -7.98 1 85.5 444 PHE A N 1
ATOM 3409 C CA . PHE A 1 444 ? -6.641 -9.805 -6.57 1 85.5 444 PHE A CA 1
ATOM 3410 C C . PHE A 1 444 ? -6.359 -8.383 -6.086 1 85.5 444 PHE A C 1
ATOM 3412 O O . PHE A 1 444 ? -7.188 -7.785 -5.398 1 85.5 444 PHE A O 1
ATOM 3419 N N . PRO A 1 445 ? -5.238 -7.781 -6.504 1 81.94 445 PRO A N 1
ATOM 3420 C CA . PRO A 1 445 ? -4.98 -6.434 -5.988 1 81.94 445 PRO A CA 1
ATOM 3421 C C . PRO A 1 445 ? -6.035 -5.422 -6.434 1 81.94 445 PRO A C 1
ATOM 3423 O O . PRO A 1 445 ? -6.398 -4.531 -5.664 1 81.94 445 PRO A O 1
ATOM 3426 N N . SER A 1 446 ? -6.512 -5.539 -7.586 1 84.69 446 SER A N 1
ATOM 3427 C CA . SER A 1 446 ? -7.543 -4.633 -8.078 1 84.69 446 SER A CA 1
ATOM 3428 C C . SER A 1 446 ? -8.852 -4.816 -7.32 1 84.69 446 SER A C 1
ATOM 3430 O O . SER A 1 446 ? -9.562 -3.848 -7.055 1 84.69 446 SER A O 1
ATOM 3432 N N . PHE A 1 447 ? -9.133 -6.074 -6.973 1 87.75 447 PHE A N 1
ATOM 3433 C CA . PHE A 1 447 ? -10.352 -6.355 -6.219 1 87.75 447 PHE A CA 1
ATOM 3434 C C . PHE A 1 447 ? -10.25 -5.812 -4.801 1 87.75 447 PHE A C 1
ATOM 3436 O O . PHE A 1 447 ? -11.234 -5.336 -4.234 1 87.75 447 PHE A O 1
ATOM 3443 N N . ALA A 1 448 ? -9.078 -5.945 -4.312 1 86.56 448 ALA A N 1
ATOM 3444 C CA . ALA A 1 448 ? -8.859 -5.426 -2.963 1 86.56 448 ALA A CA 1
ATOM 3445 C C . ALA A 1 448 ? -9.047 -3.91 -2.922 1 86.56 448 ALA A C 1
ATOM 3447 O O . ALA A 1 448 ? -9.586 -3.371 -1.951 1 86.56 448 ALA A O 1
ATOM 3448 N N . GLU A 1 449 ? -8.648 -3.213 -3.906 1 85.19 449 GLU A N 1
ATOM 3449 C CA . GLU A 1 449 ? -8.82 -1.767 -3.988 1 85.19 449 GLU A CA 1
ATOM 3450 C C . GLU A 1 449 ? -10.297 -1.399 -4.145 1 85.19 449 GLU A C 1
ATOM 3452 O O . GLU A 1 449 ? -10.758 -0.416 -3.564 1 85.19 449 GLU A O 1
ATOM 3457 N N . ASP A 1 450 ? -10.984 -2.209 -4.906 1 88.62 450 ASP A N 1
ATOM 3458 C CA . ASP A 1 450 ? -12.414 -1.979 -5.094 1 88.62 450 ASP A CA 1
ATOM 3459 C C . ASP A 1 450 ? -13.18 -2.16 -3.781 1 88.62 450 ASP A C 1
ATOM 3461 O O . ASP A 1 450 ? -14.156 -1.456 -3.521 1 88.62 450 ASP A O 1
ATOM 3465 N N . MET A 1 451 ? -12.727 -3.105 -3.055 1 88.88 451 MET A N 1
ATOM 3466 C CA . MET A 1 451 ? -13.398 -3.387 -1.79 1 88.88 451 MET A CA 1
ATOM 3467 C C . MET A 1 451 ? -13.227 -2.225 -0.815 1 88.88 451 MET A C 1
ATOM 3469 O O . MET A 1 451 ? -14.125 -1.944 -0.018 1 88.88 451 MET A O 1
ATOM 3473 N N . LYS A 1 452 ? -12.133 -1.519 -0.896 1 87.12 452 LYS A N 1
ATOM 3474 C CA . LYS A 1 452 ? -11.922 -0.357 -0.035 1 87.12 452 LYS A CA 1
ATOM 3475 C C . LYS A 1 452 ? -12.922 0.752 -0.364 1 87.12 452 LYS A C 1
ATOM 3477 O O . LYS A 1 452 ? -13.492 1.37 0.538 1 87.12 452 LYS A O 1
ATOM 3482 N N . VAL A 1 453 ? -13.078 0.994 -1.622 1 88.81 453 VAL A N 1
ATOM 3483 C CA . VAL A 1 453 ? -14.039 2.004 -2.062 1 88.81 453 VAL A CA 1
ATOM 3484 C C . VAL A 1 453 ? -15.453 1.581 -1.666 1 88.81 453 VAL A C 1
ATOM 3486 O O . VAL A 1 453 ? -16.25 2.404 -1.208 1 88.81 453 VAL A O 1
ATOM 3489 N N . PHE A 1 454 ? -15.742 0.292 -1.8 1 89.75 454 PHE A N 1
ATOM 3490 C CA . PHE A 1 454 ? -17.047 -0.254 -1.461 1 89.75 454 PHE A CA 1
ATOM 3491 C C . PHE A 1 454 ? -17.344 -0.084 0.026 1 89.75 454 PHE A C 1
ATOM 3493 O O . PHE A 1 454 ? -18.438 0.312 0.407 1 89.75 454 PHE A O 1
ATOM 3500 N N . HIS A 1 455 ? -16.375 -0.346 0.821 1 83.94 455 HIS A N 1
ATOM 3501 C CA . HIS A 1 455 ? -16.578 -0.248 2.264 1 83.94 455 HIS A CA 1
ATOM 3502 C C . HIS A 1 455 ? -16.859 1.189 2.686 1 83.94 455 HIS A C 1
ATOM 3504 O O . HIS A 1 455 ? -17.719 1.432 3.541 1 83.94 455 HIS A O 1
ATOM 3510 N N . ARG A 1 456 ? -16.219 2.135 2.111 1 82.94 456 ARG A N 1
ATOM 3511 C CA . ARG A 1 456 ? -16.453 3.545 2.412 1 82.94 456 ARG A CA 1
ATOM 3512 C C . ARG A 1 456 ? -17.844 3.98 1.997 1 82.94 456 ARG A C 1
ATOM 3514 O O . ARG A 1 456 ? -18.547 4.645 2.762 1 82.94 456 ARG A O 1
ATOM 3521 N N . GLU A 1 457 ? -18.219 3.555 0.853 1 84.88 457 GLU A N 1
ATOM 3522 C CA . GLU A 1 457 ? -19.531 3.957 0.333 1 84.88 457 GLU A CA 1
ATOM 3523 C C . GLU A 1 457 ? -20.656 3.236 1.061 1 84.88 457 GLU A C 1
ATOM 3525 O O . GLU A 1 457 ? -21.75 3.789 1.23 1 84.88 457 GLU A O 1
ATOM 3530 N N . ARG A 1 458 ? -20.375 2.068 1.448 1 82.88 458 ARG A N 1
ATOM 3531 C CA . ARG A 1 458 ? -21.391 1.29 2.17 1 82.88 458 ARG A CA 1
ATOM 3532 C C . ARG A 1 458 ? -21.625 1.861 3.562 1 82.88 458 ARG A C 1
ATOM 3534 O O . ARG A 1 458 ? -22.75 1.87 4.051 1 82.88 458 ARG A O 1
ATOM 3541 N N . LEU A 1 459 ? -20.609 2.324 4.117 1 74.75 459 LEU A N 1
ATOM 3542 C CA . LEU A 1 459 ? -20.719 2.922 5.441 1 74.75 459 LEU A CA 1
ATOM 3543 C C . LEU A 1 459 ? -21.562 4.184 5.402 1 74.75 459 LEU A C 1
ATOM 3545 O O . LEU A 1 459 ? -22.234 4.516 6.379 1 74.75 459 LEU A O 1
ATOM 3549 N N . ASN A 1 460 ? -21.578 4.812 4.246 1 77 460 ASN A N 1
ATOM 3550 C CA . ASN A 1 460 ? -22.375 6.023 4.098 1 77 460 ASN A CA 1
ATOM 3551 C C . ASN A 1 460 ? -23.734 5.723 3.471 1 77 460 ASN A C 1
ATOM 3553 O O . ASN A 1 460 ? -24.484 6.641 3.158 1 77 460 ASN A O 1
ATOM 3557 N N . GLY A 1 461 ? -23.984 4.426 3.184 1 76.75 461 GLY A N 1
ATOM 3558 C CA . GLY A 1 461 ? -25.297 3.998 2.732 1 76.75 461 GLY A CA 1
ATOM 3559 C C . GLY A 1 461 ? -25.578 4.359 1.287 1 76.75 461 GLY A C 1
ATOM 3560 O O . GLY A 1 461 ? -26.703 4.691 0.934 1 76.75 461 GLY A O 1
ATOM 3561 N N . HIS A 1 462 ? -24.609 4.363 0.482 1 80.56 462 HIS A N 1
ATOM 3562 C CA . HIS A 1 462 ? -24.781 4.738 -0.914 1 80.56 462 HIS A CA 1
ATOM 3563 C C . HIS A 1 462 ? -25.625 3.709 -1.657 1 80.56 462 HIS A C 1
ATOM 3565 O O . HIS A 1 462 ? -26.484 4.07 -2.477 1 80.56 462 HIS A O 1
ATOM 3571 N N . TYR A 1 463 ? -25.297 2.438 -1.49 1 86 463 TYR A N 1
ATOM 3572 C CA . TYR A 1 463 ? -26.016 1.371 -2.182 1 86 463 TYR A CA 1
ATOM 3573 C C . TYR A 1 463 ? -25.922 0.063 -1.403 1 86 463 TYR A C 1
ATOM 3575 O O . TYR A 1 463 ? -25.297 0.002 -0.349 1 86 463 TYR A O 1
ATOM 3583 N N . GLY A 1 464 ? -26.609 -0.906 -1.904 1 86.62 464 GLY A N 1
ATOM 3584 C CA . GLY A 1 464 ? -26.672 -2.199 -1.241 1 86.62 464 GLY A CA 1
ATOM 3585 C C . GLY A 1 464 ? -25.609 -3.17 -1.729 1 86.62 464 GLY A C 1
ATOM 3586 O O . GLY A 1 464 ? -24.953 -2.93 -2.75 1 86.62 464 GLY A O 1
ATOM 3587 N N . VAL A 1 465 ? -25.516 -4.262 -0.963 1 90.69 465 VAL A N 1
ATOM 3588 C CA . VAL A 1 465 ? -24.5 -5.273 -1.261 1 90.69 465 VAL A CA 1
ATOM 3589 C C . VAL A 1 465 ? -24.891 -6.027 -2.531 1 90.69 465 VAL A C 1
ATOM 3591 O O . VAL A 1 465 ? -24.031 -6.316 -3.373 1 90.69 465 VAL A O 1
ATOM 3594 N N . GLY A 1 466 ? -26.125 -6.312 -2.697 1 91.81 466 GLY A N 1
ATOM 3595 C CA . GLY A 1 466 ? -26.594 -7.039 -3.867 1 91.81 466 GLY A CA 1
ATOM 3596 C C . GLY A 1 466 ? -26.344 -6.305 -5.168 1 91.81 466 GLY A C 1
ATOM 3597 O O . GLY A 1 466 ? -25.906 -6.91 -6.152 1 91.81 466 GLY A O 1
ATOM 3598 N N . SER A 1 467 ? -26.594 -4.996 -5.172 1 93.44 467 SER A N 1
ATOM 3599 C CA . SER A 1 467 ? -26.359 -4.199 -6.371 1 93.44 467 SER A CA 1
ATOM 3600 C C . SER A 1 467 ? -24.875 -4.156 -6.73 1 93.44 467 SER A C 1
ATOM 3602 O O . SER A 1 467 ? -24.516 -4.145 -7.91 1 93.44 467 SER A O 1
ATOM 3604 N N . PHE A 1 468 ? -24.125 -4.184 -5.691 1 93.69 468 PHE A N 1
ATOM 3605 C CA . PHE A 1 468 ? -22.688 -4.145 -5.926 1 93.69 468 PHE A CA 1
ATOM 3606 C C . PHE A 1 468 ? -22.219 -5.434 -6.578 1 93.69 468 PHE A C 1
ATOM 3608 O O . PHE A 1 468 ? -21.469 -5.402 -7.555 1 93.69 468 PHE A O 1
ATOM 3615 N N . VAL A 1 469 ? -22.609 -6.566 -6.086 1 94.25 469 VAL A N 1
ATOM 3616 C CA . VAL A 1 469 ? -22.156 -7.867 -6.566 1 94.25 469 VAL A CA 1
ATOM 3617 C C . VAL A 1 469 ? -22.625 -8.094 -8 1 94.25 469 VAL A C 1
ATOM 3619 O O . VAL A 1 469 ? -21.859 -8.531 -8.859 1 94.25 469 VAL A O 1
ATOM 3622 N N . ILE A 1 470 ? -23.812 -7.73 -8.25 1 94.38 470 ILE A N 1
ATOM 3623 C CA . ILE A 1 470 ? -24.359 -7.91 -9.586 1 94.38 470 ILE A CA 1
ATOM 3624 C C . ILE A 1 470 ? -23.656 -6.98 -10.57 1 94.38 470 ILE A C 1
ATOM 3626 O O . ILE A 1 470 ? -23.328 -7.387 -11.688 1 94.38 470 ILE A O 1
ATOM 3630 N N . SER A 1 471 ? -23.438 -5.75 -10.133 1 94.81 471 SER A N 1
ATOM 3631 C CA . SER A 1 471 ? -22.766 -4.781 -10.992 1 94.81 471 SER A CA 1
ATOM 3632 C C . SER A 1 471 ? -21.344 -5.207 -11.305 1 94.81 471 SER A C 1
ATOM 3634 O O . SER A 1 471 ? -20.875 -5.074 -12.438 1 94.81 471 SER A O 1
ATOM 3636 N N . ASN A 1 472 ? -20.703 -5.699 -10.273 1 92.75 472 ASN A N 1
ATOM 3637 C CA . ASN A 1 472 ? -19.328 -6.156 -10.477 1 92.75 472 ASN A CA 1
ATOM 3638 C C . ASN A 1 472 ? -19.266 -7.34 -11.438 1 92.75 472 ASN A C 1
ATOM 3640 O O . ASN A 1 472 ? -18.344 -7.445 -12.242 1 92.75 472 ASN A O 1
ATOM 3644 N N . THR A 1 473 ? -20.219 -8.203 -11.398 1 94.62 473 THR A N 1
ATOM 3645 C CA . THR A 1 473 ? -20.266 -9.383 -12.258 1 94.62 473 THR A CA 1
ATOM 3646 C C . THR A 1 473 ? -20.547 -8.992 -13.703 1 94.62 473 THR A C 1
ATOM 3648 O O . THR A 1 473 ? -19.844 -9.43 -14.617 1 94.62 473 THR A O 1
ATOM 3651 N N . ILE A 1 474 ? -21.438 -8.117 -13.891 1 95.81 474 ILE A N 1
ATOM 3652 C CA . ILE A 1 474 ? -21.859 -7.754 -15.234 1 95.81 474 ILE A CA 1
ATOM 3653 C C . ILE A 1 474 ? -20.797 -6.879 -15.891 1 95.81 474 ILE A C 1
ATOM 3655 O O . ILE A 1 474 ? -20.547 -6.996 -17.094 1 95.81 474 ILE A O 1
ATOM 3659 N N . SER A 1 475 ? -20.219 -6.016 -15.133 1 95.69 475 SER A N 1
ATOM 3660 C CA . SER A 1 475 ? -19.219 -5.117 -15.688 1 95.69 475 SER A CA 1
ATOM 3661 C C . SER A 1 475 ? -17.953 -5.875 -16.062 1 95.69 475 SER A C 1
ATOM 3663 O O . SER A 1 475 ? -17.25 -5.5 -17.016 1 95.69 475 SER A O 1
ATOM 3665 N N . ALA A 1 476 ? -17.641 -6.922 -15.367 1 94.31 476 ALA A N 1
ATOM 3666 C CA . ALA A 1 476 ? -16.438 -7.695 -15.625 1 94.31 476 ALA A CA 1
ATOM 3667 C C . ALA A 1 476 ? -16.625 -8.648 -16.797 1 94.31 476 ALA A C 1
ATOM 3669 O O . ALA A 1 476 ? -15.664 -9.055 -17.438 1 94.31 476 ALA A O 1
ATOM 3670 N N . MET A 1 477 ? -17.844 -8.992 -17.141 1 96.12 477 MET A N 1
ATOM 3671 C CA . MET A 1 477 ? -18.188 -10.039 -18.109 1 96.12 477 MET A CA 1
ATOM 3672 C C . MET A 1 477 ? -17.594 -9.742 -19.469 1 96.12 477 MET A C 1
ATOM 3674 O O . MET A 1 477 ? -16.922 -10.602 -20.062 1 96.12 477 MET A O 1
ATOM 3678 N N . PRO A 1 478 ? -17.719 -8.523 -19.953 1 96.12 478 PRO A N 1
ATOM 3679 C CA . PRO A 1 478 ? -17.172 -8.273 -21.297 1 96.12 478 PRO A CA 1
ATOM 3680 C C . PRO A 1 478 ? -15.664 -8.414 -21.359 1 96.12 478 PRO A C 1
ATOM 3682 O O . PRO A 1 478 ? -15.125 -8.883 -22.375 1 96.12 478 PRO A O 1
ATOM 3685 N N . PHE A 1 479 ? -15 -8.039 -20.406 1 95.5 479 PHE A N 1
ATOM 3686 C CA . PHE A 1 479 ? -13.547 -8.133 -20.391 1 95.5 479 PHE A CA 1
ATOM 3687 C C . PHE A 1 479 ? -13.094 -9.578 -20.266 1 95.5 479 PHE A C 1
ATOM 3689 O O . PHE A 1 479 ? -12.133 -10 -20.922 1 95.5 479 PHE A O 1
ATOM 3696 N N . LEU A 1 480 ? -13.758 -10.312 -19.422 1 95.5 480 LEU A N 1
ATOM 3697 C CA . LEU A 1 480 ? -13.422 -11.719 -19.266 1 95.5 480 LEU A CA 1
ATOM 3698 C C . LEU A 1 480 ? -13.719 -12.492 -20.547 1 95.5 480 LEU A C 1
ATOM 3700 O O . LEU A 1 480 ? -12.969 -13.398 -20.922 1 95.5 480 LEU A O 1
ATOM 3704 N N . ILE A 1 481 ? -14.828 -12.125 -21.188 1 97.25 481 ILE A N 1
ATOM 3705 C CA . ILE A 1 481 ? -15.172 -12.75 -22.469 1 97.25 481 ILE A CA 1
ATOM 3706 C C . ILE A 1 481 ? -14.102 -12.422 -23.5 1 97.25 481 ILE A C 1
ATOM 3708 O O . ILE A 1 481 ? -13.648 -13.297 -24.234 1 97.25 481 ILE A O 1
ATOM 3712 N N . LEU A 1 482 ? -13.656 -11.242 -23.469 1 97 482 LEU A N 1
ATOM 3713 C CA . LEU A 1 482 ? -12.625 -10.828 -24.422 1 97 482 LEU A CA 1
ATOM 3714 C C . LEU A 1 482 ? -11.328 -11.586 -24.172 1 97 482 LEU A C 1
ATOM 3716 O O . LEU A 1 482 ? -10.711 -12.086 -25.109 1 97 482 LEU A O 1
ATOM 3720 N N . ILE A 1 483 ? -10.93 -11.695 -22.984 1 95.19 483 ILE A N 1
ATOM 3721 C CA . ILE A 1 483 ? -9.688 -12.367 -22.625 1 95.19 483 ILE A CA 1
ATOM 3722 C C . ILE A 1 483 ? -9.758 -13.844 -23.016 1 95.19 483 ILE A C 1
ATOM 3724 O O . ILE A 1 483 ? -8.836 -14.367 -23.641 1 95.19 483 ILE A O 1
ATOM 3728 N N . THR A 1 484 ? -10.852 -14.492 -22.672 1 96.62 484 THR A N 1
ATOM 3729 C CA . THR A 1 484 ? -10.977 -15.93 -22.906 1 96.62 484 THR A CA 1
ATOM 3730 C C . THR A 1 484 ? -11.242 -16.203 -24.391 1 96.62 484 THR A C 1
ATOM 3732 O O . THR A 1 484 ? -10.781 -17.219 -24.922 1 96.62 484 THR A O 1
ATOM 3735 N N . PHE A 1 485 ? -11.969 -15.297 -25.016 1 97.44 485 PHE A N 1
ATOM 3736 C CA . PHE A 1 485 ? -12.25 -15.461 -26.438 1 97.44 485 PHE A CA 1
ATOM 3737 C C . PHE A 1 485 ? -10.977 -15.352 -27.266 1 97.44 485 PHE A C 1
ATOM 3739 O O . PHE A 1 485 ? -10.68 -16.219 -28.094 1 97.44 485 PHE A O 1
ATOM 3746 N N . LEU A 1 486 ? -10.203 -14.344 -27.031 1 97.31 486 LEU A N 1
ATOM 3747 C CA . LEU A 1 486 ? -8.984 -14.133 -27.797 1 97.31 486 LEU A CA 1
ATOM 3748 C C . LEU A 1 486 ? -7.945 -15.203 -27.484 1 97.31 486 LEU A C 1
ATOM 3750 O O . LEU A 1 486 ? -7.375 -15.812 -28.391 1 97.31 486 LEU A O 1
ATOM 3754 N N . SER A 1 487 ? -7.715 -15.414 -26.281 1 95.62 487 SER A N 1
ATOM 3755 C CA . SER A 1 487 ? -6.723 -16.406 -25.891 1 95.62 487 SER A CA 1
ATOM 3756 C C . SER A 1 487 ? -7.16 -17.812 -26.281 1 95.62 487 SER A C 1
ATOM 3758 O O . SER A 1 487 ? -6.348 -18.609 -26.734 1 95.62 487 SER A O 1
ATOM 3760 N N . GLY A 1 488 ? -8.469 -18.078 -26.078 1 95.94 488 GLY A N 1
ATOM 3761 C CA . GLY A 1 488 ? -8.984 -19.391 -26.453 1 95.94 488 GLY A CA 1
ATOM 3762 C C . GLY A 1 488 ? -8.922 -19.641 -27.953 1 95.94 488 GLY A C 1
ATOM 3763 O O . GLY A 1 488 ? -8.602 -20.75 -28.375 1 95.94 488 GLY A O 1
ATOM 3764 N N . THR A 1 489 ? -9.188 -18.656 -28.75 1 97.31 489 THR A N 1
ATOM 3765 C CA . THR A 1 489 ? -9.164 -18.781 -30.203 1 97.31 489 THR A CA 1
ATOM 3766 C C . THR A 1 489 ? -7.734 -19.016 -30.688 1 97.31 489 THR A C 1
ATOM 3768 O O . THR A 1 489 ? -7.5 -19.891 -31.531 1 97.31 489 THR A O 1
ATOM 3771 N N . ILE A 1 490 ? -6.848 -18.312 -30.125 1 96.56 490 ILE A N 1
ATOM 3772 C CA . ILE A 1 490 ? -5.449 -18.469 -30.516 1 96.56 490 ILE A CA 1
ATOM 3773 C C . ILE A 1 490 ? -4.977 -19.891 -30.188 1 96.56 490 ILE A C 1
ATOM 3775 O O . ILE A 1 490 ? -4.418 -20.578 -31.047 1 96.56 490 ILE A O 1
ATOM 3779 N N . CYS A 1 491 ? -5.281 -20.312 -29.031 1 95.31 491 CYS A N 1
ATOM 3780 C CA . CYS A 1 491 ? -4.84 -21.641 -28.594 1 95.31 491 CYS A CA 1
ATOM 3781 C C . CYS A 1 491 ? -5.523 -22.734 -29.391 1 95.31 491 CYS A C 1
ATOM 3783 O O . CYS A 1 491 ? -4.867 -23.672 -29.859 1 95.31 491 CYS A O 1
ATOM 3785 N N . TYR A 1 492 ? -6.84 -22.625 -29.609 1 96.5 492 TYR A N 1
ATOM 3786 C CA . TYR A 1 492 ? -7.633 -23.672 -30.25 1 96.5 492 TYR A CA 1
ATOM 3787 C C . TYR A 1 492 ? -7.168 -23.906 -31.672 1 96.5 492 TYR A C 1
ATOM 3789 O O . TYR A 1 492 ? -6.988 -25.047 -32.094 1 96.5 492 TYR A O 1
ATOM 3797 N N . PHE A 1 493 ? -6.883 -22.922 -32.406 1 96.44 493 PHE A N 1
ATOM 3798 C CA . PHE A 1 493 ? -6.574 -23.047 -33.812 1 96.44 493 PHE A CA 1
ATOM 3799 C C . PHE A 1 493 ? -5.086 -23.312 -34.031 1 96.44 493 PHE A C 1
ATOM 3801 O O . PHE A 1 493 ? -4.691 -23.984 -34.969 1 96.44 493 PHE A O 1
ATOM 3808 N N . MET A 1 494 ? -4.258 -22.797 -33.188 1 95.69 494 MET A N 1
ATOM 3809 C CA . MET A 1 494 ? -2.834 -23.094 -33.312 1 95.69 494 MET A CA 1
ATOM 3810 C C . MET A 1 494 ? -2.551 -24.547 -33 1 95.69 494 MET A C 1
ATOM 3812 O O . MET A 1 494 ? -1.773 -25.203 -33.688 1 95.69 494 MET A O 1
ATOM 3816 N N . VAL A 1 495 ? -3.191 -25.078 -31.953 1 95.12 495 VAL A N 1
ATOM 3817 C CA . VAL A 1 495 ? -2.99 -26.469 -31.562 1 95.12 495 VAL A CA 1
ATOM 3818 C C . VAL A 1 495 ? -3.771 -27.391 -32.5 1 95.12 495 VAL A C 1
ATOM 3820 O O . VAL A 1 495 ? -3.451 -28.578 -32.625 1 95.12 495 VAL A O 1
ATOM 3823 N N . ARG A 1 496 ? -4.684 -26.906 -33.219 1 94.81 496 ARG A N 1
ATOM 3824 C CA . ARG A 1 496 ? -5.562 -27.641 -34.094 1 94.81 496 ARG A CA 1
ATOM 3825 C C . ARG A 1 496 ? -6.301 -28.766 -33.375 1 94.81 496 ARG A C 1
ATOM 3827 O O . ARG A 1 496 ? -6.16 -29.938 -33.719 1 94.81 496 ARG A O 1
ATOM 3834 N N . LEU A 1 497 ? -7.094 -28.344 -32.406 1 94.56 497 LEU A N 1
ATOM 3835 C CA . LEU A 1 497 ? -7.922 -29.266 -31.656 1 94.56 497 LEU A CA 1
ATOM 3836 C C . LEU A 1 497 ? -9.078 -29.781 -32.5 1 94.56 497 LEU A C 1
ATOM 3838 O O . LEU A 1 497 ? -9.078 -29.625 -33.719 1 94.56 497 LEU A O 1
ATOM 3842 N N . HIS A 1 498 ? -9.953 -30.547 -31.891 1 93.88 498 HIS A N 1
ATOM 3843 C CA . HIS A 1 498 ? -11.062 -31.172 -32.594 1 93.88 498 HIS A CA 1
ATOM 3844 C C . HIS A 1 498 ? -11.742 -30.172 -33.531 1 93.88 498 HIS A C 1
ATOM 3846 O O . HIS A 1 498 ? -12.172 -29.094 -33.094 1 93.88 498 HIS A O 1
ATOM 3852 N N . PRO A 1 499 ? -11.75 -30.547 -34.781 1 92.44 499 PRO A N 1
ATOM 3853 C CA . PRO A 1 499 ? -12.383 -29.625 -35.719 1 92.44 499 PRO A CA 1
ATOM 3854 C C . PRO A 1 499 ? -13.891 -29.531 -35.531 1 92.44 499 PRO A C 1
ATOM 3856 O O . PRO A 1 499 ? -14.523 -30.5 -35.062 1 92.44 499 PRO A O 1
ATOM 3859 N N . GLY A 1 500 ? -14.484 -28.359 -35.656 1 94.12 500 GLY A N 1
ATOM 3860 C CA . GLY A 1 500 ? -15.914 -28.125 -35.5 1 94.12 500 GLY A CA 1
ATOM 3861 C C . GLY A 1 500 ? -16.234 -26.875 -34.719 1 94.12 500 GLY A C 1
ATOM 3862 O O . GLY A 1 500 ? -15.539 -26.547 -33.781 1 94.12 500 GLY A O 1
ATOM 3863 N N . PHE A 1 501 ? -17.25 -26.266 -35.094 1 95.5 501 PHE A N 1
ATOM 3864 C CA . PHE A 1 501 ? -17.641 -25.016 -34.469 1 95.5 501 PHE A CA 1
ATOM 3865 C C . PHE A 1 501 ? -18.188 -25.25 -33.062 1 95.5 501 PHE A C 1
ATOM 3867 O O . PHE A 1 501 ? -17.938 -24.469 -32.156 1 95.5 501 PHE A O 1
ATOM 3874 N N . GLU A 1 502 ? -18.938 -26.359 -32.906 1 95.75 502 GLU A N 1
ATOM 3875 C CA . GLU A 1 502 ? -19.5 -26.672 -31.594 1 95.75 502 GLU A CA 1
ATOM 3876 C C . GLU A 1 502 ? -18.406 -26.984 -30.562 1 95.75 502 GLU A C 1
ATOM 3878 O O . GLU A 1 502 ? -18.5 -26.578 -29.406 1 95.75 502 GLU A O 1
ATOM 3883 N N . HIS A 1 503 ? -17.359 -27.688 -31.047 1 96.81 503 HIS A N 1
ATOM 3884 C CA . HIS A 1 503 ? -16.25 -28.016 -30.156 1 96.81 503 HIS A CA 1
ATOM 3885 C C . HIS A 1 503 ? -15.453 -26.766 -29.797 1 96.81 503 HIS A C 1
ATOM 3887 O O . HIS A 1 503 ? -15 -26.609 -28.672 1 96.81 503 HIS A O 1
ATOM 3893 N N . TYR A 1 504 ? -15.359 -25.906 -30.828 1 97.38 504 TYR A N 1
ATOM 3894 C CA . TYR A 1 504 ? -14.672 -24.641 -30.609 1 97.38 504 TYR A CA 1
ATOM 3895 C C . TYR A 1 504 ? -15.422 -23.781 -29.594 1 97.38 504 TYR A C 1
ATOM 3897 O O . TYR A 1 504 ? -14.82 -23.25 -28.656 1 97.38 504 TYR A O 1
ATOM 3905 N N . LEU A 1 505 ? -16.703 -23.656 -29.719 1 97.19 505 LEU A N 1
ATOM 3906 C CA . LEU A 1 505 ? -17.531 -22.859 -28.828 1 97.19 505 LEU A CA 1
ATOM 3907 C C . LEU A 1 505 ? -17.484 -23.422 -27.406 1 97.19 505 LEU A C 1
ATOM 3909 O O . LEU A 1 505 ? -17.453 -22.656 -26.438 1 97.19 505 LEU A O 1
ATOM 3913 N N . PHE A 1 506 ? -17.547 -24.75 -27.297 1 97.62 506 PHE A N 1
ATOM 3914 C CA . PHE A 1 506 ? -17.469 -25.359 -25.984 1 97.62 506 PHE A CA 1
ATOM 3915 C C . PHE A 1 506 ? -16.156 -25.016 -25.297 1 97.62 506 PHE A C 1
ATOM 3917 O O . PHE A 1 506 ? -16.141 -24.703 -24.109 1 97.62 506 PHE A O 1
ATOM 3924 N N . PHE A 1 507 ? -15.07 -25.078 -26.094 1 97.88 507 PHE A N 1
ATOM 3925 C CA . PHE A 1 507 ? -13.758 -24.797 -25.547 1 97.88 507 PHE A CA 1
ATOM 3926 C C . PHE A 1 507 ? -13.695 -23.375 -24.984 1 97.88 507 PHE A C 1
ATOM 3928 O O . PHE A 1 507 ? -13.234 -23.156 -23.875 1 97.88 507 PHE A O 1
ATOM 3935 N N . VAL A 1 508 ? -14.164 -22.438 -25.719 1 97.44 508 VAL A N 1
ATOM 3936 C CA . VAL A 1 508 ? -14.109 -21.031 -25.328 1 97.44 508 VAL A CA 1
ATOM 3937 C C . VAL A 1 508 ? -15.031 -20.781 -24.141 1 97.44 508 VAL A C 1
ATOM 3939 O O . VAL A 1 508 ? -14.664 -20.062 -23.203 1 97.44 508 VAL A O 1
ATOM 3942 N N . LEU A 1 509 ? -16.172 -21.375 -24.109 1 97.75 509 LEU A N 1
ATOM 3943 C CA . LEU A 1 509 ? -17.125 -21.203 -23.016 1 97.75 509 LEU A CA 1
ATOM 3944 C C . LEU A 1 509 ? -16.594 -21.844 -21.734 1 97.75 509 LEU A C 1
ATOM 3946 O O . LEU A 1 509 ? -16.812 -21.312 -20.641 1 97.75 509 LEU A O 1
ATOM 3950 N N . CYS A 1 510 ? -15.961 -22.969 -21.922 1 97.69 510 CYS A N 1
ATOM 3951 C CA . CYS A 1 510 ? -15.375 -23.641 -20.766 1 97.69 510 CYS A CA 1
ATOM 3952 C C . CYS A 1 510 ? -14.242 -22.828 -20.172 1 97.69 510 CYS A C 1
ATOM 3954 O O . CYS A 1 510 ? -14.109 -22.734 -18.953 1 97.69 510 CYS A O 1
ATOM 3956 N N . LEU A 1 511 ? -13.469 -22.281 -21.062 1 97.5 511 LEU A N 1
ATOM 3957 C CA . LEU A 1 511 ? -12.391 -21.422 -20.594 1 97.5 511 LEU A CA 1
ATOM 3958 C C . LEU A 1 511 ? -12.938 -20.188 -19.891 1 97.5 511 LEU A C 1
ATOM 3960 O O . LEU A 1 511 ? -12.438 -19.797 -18.828 1 97.5 511 LEU A O 1
ATOM 3964 N N . TYR A 1 512 ? -13.945 -19.625 -20.406 1 97.19 512 TYR A N 1
ATOM 3965 C CA . TYR A 1 512 ? -14.594 -18.469 -19.797 1 97.19 512 TYR A CA 1
ATOM 3966 C C . TYR A 1 512 ? -15.141 -18.812 -18.406 1 97.19 512 TYR A C 1
ATOM 3968 O O . TYR A 1 512 ? -14.938 -18.078 -17.453 1 97.19 512 TYR A O 1
ATOM 3976 N N . ALA A 1 513 ? -15.836 -19.922 -18.359 1 97.75 513 ALA A N 1
ATOM 3977 C CA . ALA A 1 513 ? -16.422 -20.344 -17.094 1 97.75 513 ALA A CA 1
ATOM 3978 C C . ALA A 1 513 ? -15.359 -20.594 -16.047 1 97.75 513 ALA A C 1
ATOM 3980 O O . ALA A 1 513 ? -15.508 -20.172 -14.891 1 97.75 513 ALA A O 1
ATOM 3981 N N . SER A 1 514 ? -14.305 -21.203 -16.438 1 97.25 514 SER A N 1
ATOM 3982 C CA . SER A 1 514 ? -13.234 -21.531 -15.492 1 97.25 514 SER A CA 1
ATOM 3983 C C . SER A 1 514 ? -12.555 -20.266 -14.977 1 97.25 514 SER A C 1
ATOM 3985 O O . SER A 1 514 ? -12.312 -20.125 -13.773 1 97.25 514 SER A O 1
ATOM 3987 N N . VAL A 1 515 ? -12.289 -19.375 -15.852 1 96 515 VAL A N 1
ATOM 3988 C CA . VAL A 1 515 ? -11.633 -18.125 -15.469 1 96 515 VAL A CA 1
ATOM 3989 C C . VAL A 1 515 ? -12.555 -17.328 -14.555 1 96 515 VAL A C 1
ATOM 3991 O O . VAL A 1 515 ? -12.102 -16.75 -13.562 1 96 515 VAL A O 1
ATOM 3994 N N . THR A 1 516 ? -13.812 -17.312 -14.852 1 96.12 516 THR A N 1
ATOM 3995 C CA . THR A 1 516 ? -14.781 -16.547 -14.062 1 96.12 516 THR A CA 1
ATOM 3996 C C . THR A 1 516 ? -14.953 -17.172 -12.68 1 96.12 516 THR A C 1
ATOM 3998 O O . THR A 1 516 ? -15.164 -16.469 -11.695 1 96.12 516 THR A O 1
ATOM 4001 N N . VAL A 1 517 ? -14.891 -18.484 -12.617 1 96.62 517 VAL A N 1
ATOM 4002 C CA . VAL A 1 517 ? -14.984 -19.156 -11.32 1 96.62 517 VAL A CA 1
ATOM 4003 C C . VAL A 1 517 ? -13.82 -18.734 -10.43 1 96.62 517 VAL A C 1
ATOM 4005 O O . VAL A 1 517 ? -14.008 -18.438 -9.25 1 96.62 517 VAL A O 1
ATOM 4008 N N . VAL A 1 518 ? -12.648 -18.75 -11.008 1 95 518 VAL A N 1
ATOM 4009 C CA . VAL A 1 518 ? -11.469 -18.359 -10.234 1 95 518 VAL A CA 1
ATOM 4010 C C . VAL A 1 518 ? -11.578 -16.906 -9.797 1 95 518 VAL A C 1
ATOM 4012 O O . VAL A 1 518 ? -11.242 -16.562 -8.664 1 95 518 VAL A O 1
ATOM 4015 N N . GLU A 1 519 ? -12.039 -16.078 -10.641 1 93 519 GLU A N 1
ATOM 4016 C CA . GLU A 1 519 ? -12.242 -14.672 -10.297 1 93 519 GLU A CA 1
ATOM 4017 C C . GLU A 1 519 ? -13.242 -14.523 -9.156 1 93 519 GLU A C 1
ATOM 4019 O O . GLU A 1 519 ? -13.039 -13.703 -8.258 1 93 519 GLU A O 1
ATOM 4024 N N . SER A 1 520 ? -14.266 -15.266 -9.266 1 94.69 520 SER A N 1
ATOM 4025 C CA . SER A 1 520 ? -15.289 -15.211 -8.227 1 94.69 520 SER A CA 1
ATOM 4026 C C . SER A 1 520 ? -14.734 -15.703 -6.887 1 94.69 520 SER A C 1
ATOM 4028 O O . SER A 1 520 ? -15.07 -15.156 -5.836 1 94.69 520 SER A O 1
ATOM 4030 N N . LEU A 1 521 ? -13.969 -16.703 -6.977 1 94.19 521 LEU A N 1
ATOM 4031 C CA . LEU A 1 521 ? -13.328 -17.219 -5.77 1 94.19 521 LEU A CA 1
ATOM 4032 C C . LEU A 1 521 ? -12.398 -16.172 -5.16 1 94.19 521 LEU A C 1
ATOM 4034 O O . LEU A 1 521 ? -12.414 -15.945 -3.949 1 94.19 521 LEU A O 1
ATOM 4038 N N . MET A 1 522 ? -11.633 -15.539 -5.988 1 92.19 522 MET A N 1
ATOM 4039 C CA . MET A 1 522 ? -10.695 -14.523 -5.523 1 92.19 522 MET A CA 1
ATOM 4040 C C . MET A 1 522 ? -11.43 -13.328 -4.922 1 92.19 522 MET A C 1
ATOM 4042 O O . MET A 1 522 ? -10.961 -12.727 -3.957 1 92.19 522 MET A O 1
ATOM 4046 N N . MET A 1 523 ? -12.562 -12.977 -5.457 1 91.75 523 MET A N 1
ATOM 4047 C CA . MET A 1 523 ? -13.359 -11.883 -4.918 1 91.75 523 MET A CA 1
ATOM 4048 C C . MET A 1 523 ? -13.906 -12.234 -3.539 1 91.75 523 MET A C 1
ATOM 4050 O O . MET A 1 523 ? -13.969 -11.375 -2.654 1 91.75 523 MET A O 1
ATOM 4054 N N . ALA A 1 524 ? -14.273 -13.438 -3.402 1 92.38 524 ALA A N 1
ATOM 4055 C CA . ALA A 1 524 ? -14.773 -13.883 -2.105 1 92.38 524 ALA A CA 1
ATOM 4056 C C . ALA A 1 524 ? -13.672 -13.836 -1.049 1 92.38 524 ALA A C 1
ATOM 4058 O O . ALA A 1 524 ? -13.914 -13.445 0.095 1 92.38 524 ALA A O 1
ATOM 4059 N N . ILE A 1 525 ? -12.477 -14.18 -1.447 1 90.44 525 ILE A N 1
ATOM 4060 C CA . ILE A 1 525 ? -11.336 -14.164 -0.53 1 90.44 525 ILE A CA 1
ATOM 4061 C C . ILE A 1 525 ? -10.961 -12.727 -0.203 1 90.44 525 ILE A C 1
ATOM 4063 O O . ILE A 1 525 ? -10.648 -12.398 0.947 1 90.44 525 ILE A O 1
ATOM 4067 N N . ALA A 1 526 ? -10.977 -11.852 -1.16 1 87.94 526 ALA A N 1
ATOM 4068 C CA . ALA A 1 526 ? -10.602 -10.453 -0.996 1 87.94 526 ALA A CA 1
ATOM 4069 C C . ALA A 1 526 ? -11.508 -9.75 0.014 1 87.94 526 ALA A C 1
ATOM 4071 O O . ALA A 1 526 ? -11.094 -8.781 0.658 1 87.94 526 ALA A O 1
ATOM 4072 N N . SER A 1 527 ? -12.711 -10.25 0.198 1 87.69 527 SER A N 1
ATOM 4073 C CA . SER A 1 527 ? -13.664 -9.609 1.094 1 87.69 527 SER A CA 1
ATOM 4074 C C . SER A 1 527 ? -13.336 -9.898 2.555 1 87.69 527 SER A C 1
ATOM 4076 O O . SER A 1 527 ? -13.742 -9.156 3.447 1 87.69 527 SER A O 1
ATOM 4078 N N . VAL A 1 528 ? -12.5 -10.938 2.777 1 83.31 528 VAL A N 1
ATOM 4079 C CA . VAL A 1 528 ? -12.297 -11.359 4.16 1 83.31 528 VAL A CA 1
ATOM 4080 C C . VAL A 1 528 ? -10.859 -11.07 4.578 1 83.31 528 VAL A C 1
ATOM 4082 O O . VAL A 1 528 ? -10.586 -10.828 5.758 1 83.31 528 VAL A O 1
ATOM 4085 N N . VAL A 1 529 ? -9.992 -11.055 3.674 1 80.62 529 VAL A N 1
ATOM 4086 C CA . VAL A 1 529 ? -8.578 -10.977 4.031 1 80.62 529 VAL A CA 1
ATOM 4087 C C . VAL A 1 529 ? -8.141 -9.516 4.07 1 80.62 529 VAL A C 1
ATOM 4089 O O . VAL A 1 529 ? -8.461 -8.742 3.164 1 80.62 529 VAL A O 1
ATOM 4092 N N . PRO A 1 530 ? -7.312 -9.172 5.066 1 72.69 530 PRO A N 1
ATOM 4093 C CA . PRO A 1 530 ? -6.91 -7.777 5.262 1 72.69 530 PRO A CA 1
ATOM 4094 C C . PRO A 1 530 ? -5.703 -7.387 4.414 1 72.69 530 PRO A C 1
ATOM 4096 O O . PRO A 1 530 ? -5.473 -6.195 4.18 1 72.69 530 PRO A O 1
ATOM 4099 N N . ASN A 1 531 ? -4.898 -8.453 4.047 1 76.31 531 ASN A N 1
ATOM 4100 C CA . ASN A 1 531 ? -3.639 -8.141 3.381 1 76.31 531 ASN A CA 1
ATOM 4101 C C . ASN A 1 531 ? -3.516 -8.859 2.041 1 76.31 531 ASN A C 1
ATOM 4103 O O . ASN A 1 531 ? -4.059 -9.953 1.869 1 76.31 531 ASN A O 1
ATOM 4107 N N . PHE A 1 532 ? -2.764 -8.211 1.178 1 76.06 532 PHE A N 1
ATOM 4108 C CA . PHE A 1 532 ? -2.535 -8.734 -0.165 1 76.06 532 PHE A CA 1
ATOM 4109 C C . PHE A 1 532 ? -1.804 -10.07 -0.11 1 76.06 532 PHE A C 1
ATOM 4111 O O . PHE A 1 532 ? -2.154 -11 -0.832 1 76.06 532 PHE A O 1
ATOM 4118 N N . LEU A 1 533 ? -0.899 -10.141 0.826 1 75.19 533 LEU A N 1
ATOM 4119 C CA . LEU A 1 533 ? -0.036 -11.312 0.911 1 75.19 533 LEU A CA 1
ATOM 4120 C C . LEU A 1 533 ? -0.833 -12.547 1.321 1 75.19 533 LEU A C 1
ATOM 4122 O O . LEU A 1 533 ? -0.741 -13.594 0.676 1 75.19 533 LEU A O 1
ATOM 4126 N N . MET A 1 534 ? -1.669 -12.367 2.242 1 79 534 MET A N 1
ATOM 4127 C CA . MET A 1 534 ? -2.455 -13.492 2.744 1 79 534 MET A CA 1
ATOM 4128 C C . MET A 1 534 ? -3.496 -13.93 1.719 1 79 534 MET A C 1
ATOM 4130 O O . MET A 1 534 ? -3.785 -15.117 1.588 1 79 534 MET A O 1
ATOM 4134 N N . GLY A 1 535 ? -3.994 -12.914 1.049 1 83.31 535 GLY A N 1
ATOM 4135 C CA . GLY A 1 535 ? -4.996 -13.25 0.048 1 83.31 535 GLY A CA 1
ATOM 4136 C C . GLY A 1 535 ? -4.445 -14.078 -1.097 1 83.31 535 GLY A C 1
ATOM 4137 O O . GLY A 1 535 ? -5.051 -15.07 -1.494 1 83.31 535 GLY A O 1
ATOM 4138 N N . ILE A 1 536 ? -3.271 -13.766 -1.589 1 81.81 536 ILE A N 1
ATOM 4139 C CA . ILE A 1 536 ? -2.67 -14.453 -2.725 1 81.81 536 ILE A CA 1
ATOM 4140 C C . ILE A 1 536 ? -2.23 -15.852 -2.307 1 81.81 536 ILE A C 1
ATOM 4142 O O . ILE A 1 536 ? -2.445 -16.828 -3.037 1 81.81 536 ILE A O 1
ATOM 4146 N N . ILE A 1 537 ? -1.752 -16 -1.098 1 79.19 537 ILE A N 1
ATOM 4147 C CA . ILE A 1 537 ? -1.252 -17.281 -0.623 1 79.19 537 ILE A CA 1
ATOM 4148 C C . ILE A 1 537 ? -2.42 -18.25 -0.392 1 79.19 537 ILE A C 1
ATOM 4150 O O . ILE A 1 537 ? -2.361 -19.406 -0.783 1 79.19 537 ILE A O 1
ATOM 4154 N N . ILE A 1 538 ? -3.48 -17.688 0.125 1 83.94 538 ILE A N 1
ATOM 4155 C CA . ILE A 1 538 ? -4.652 -18.516 0.379 1 83.94 538 ILE A CA 1
ATOM 4156 C C . ILE A 1 538 ? -5.301 -18.922 -0.945 1 83.94 538 ILE A C 1
ATOM 4158 O O . ILE A 1 538 ? -5.664 -20.078 -1.141 1 83.94 538 ILE A O 1
ATOM 4162 N N . GLY A 1 539 ? -5.414 -17.906 -1.772 1 87 539 GLY A N 1
ATOM 4163 C CA . GLY A 1 539 ? -5.969 -18.203 -3.082 1 87 539 GLY A CA 1
ATOM 4164 C C . GLY A 1 539 ? -5.156 -19.219 -3.857 1 87 539 GLY A C 1
ATOM 4165 O O . GLY A 1 539 ? -5.711 -20.156 -4.441 1 87 539 GLY A O 1
ATOM 4166 N N . ALA A 1 540 ? -3.861 -19.094 -3.838 1 85.81 540 ALA A N 1
ATOM 4167 C CA . ALA A 1 540 ? -2.969 -20.016 -4.527 1 85.81 540 ALA A CA 1
ATOM 4168 C C . ALA A 1 540 ? -3.037 -21.406 -3.902 1 85.81 540 ALA A C 1
ATOM 4170 O O . ALA A 1 540 ? -3.037 -22.422 -4.613 1 85.81 540 ALA A O 1
ATOM 4171 N N . GLY A 1 541 ? -3.152 -21.438 -2.574 1 85.81 541 GLY A N 1
ATOM 4172 C CA . GLY A 1 541 ? -3.26 -22.719 -1.884 1 85.81 541 GLY A CA 1
ATOM 4173 C C . GLY A 1 541 ? -4.523 -23.484 -2.234 1 85.81 541 GLY A C 1
ATOM 4174 O O . GLY A 1 541 ? -4.469 -24.672 -2.545 1 85.81 541 GLY A O 1
ATOM 4175 N N . ILE A 1 542 ? -5.57 -22.828 -2.32 1 88.88 542 ILE A N 1
ATOM 4176 C CA . ILE A 1 542 ? -6.848 -23.469 -2.627 1 88.88 542 ILE A CA 1
ATOM 4177 C C . ILE A 1 542 ? -6.84 -23.969 -4.066 1 88.88 542 ILE A C 1
ATOM 4179 O O . ILE A 1 542 ? -7.242 -25.109 -4.336 1 88.88 542 ILE A O 1
ATOM 4183 N N . GLN A 1 543 ? -6.395 -23.172 -4.945 1 90.44 543 GLN A N 1
ATOM 4184 C CA . GLN A 1 543 ? -6.355 -23.562 -6.348 1 90.44 543 GLN A CA 1
ATOM 4185 C C . GLN A 1 543 ? -5.395 -24.734 -6.566 1 90.44 543 GLN A C 1
ATOM 4187 O O . GLN A 1 543 ? -5.633 -25.594 -7.422 1 90.44 543 GLN A O 1
ATOM 4192 N N . GLY A 1 544 ? -4.32 -24.688 -5.793 1 88.06 544 GLY A N 1
ATOM 4193 C CA . GLY A 1 544 ? -3.395 -25.812 -5.887 1 88.06 544 GLY A CA 1
ATOM 4194 C C . GLY A 1 544 ? -4.012 -27.125 -5.465 1 88.06 544 GLY A C 1
ATOM 4195 O O . GLY A 1 544 ? -3.826 -28.141 -6.137 1 88.06 544 GLY A O 1
ATOM 4196 N N . ILE A 1 545 ? -4.754 -27.078 -4.461 1 88.94 545 ILE A N 1
ATOM 4197 C CA . ILE A 1 545 ? -5.422 -28.281 -3.977 1 88.94 545 ILE A CA 1
ATOM 4198 C C . ILE A 1 545 ? -6.461 -28.75 -4.996 1 88.94 545 ILE A C 1
ATOM 4200 O O . ILE A 1 545 ? -6.566 -29.938 -5.293 1 88.94 545 ILE A O 1
ATOM 4204 N N . PHE A 1 546 ? -7.152 -27.797 -5.562 1 92.56 546 PHE A N 1
ATOM 4205 C CA . PHE A 1 546 ? -8.148 -28.109 -6.578 1 92.56 546 PHE A CA 1
ATOM 4206 C C . PHE A 1 546 ? -7.488 -28.719 -7.809 1 92.56 546 PHE A C 1
ATOM 4208 O O . PHE A 1 546 ? -8.047 -29.625 -8.43 1 92.56 546 PHE A O 1
ATOM 4215 N N . MET A 1 547 ? -6.367 -28.234 -8.117 1 91.75 547 MET A N 1
ATOM 4216 C CA . MET A 1 547 ? -5.652 -28.75 -9.289 1 91.75 547 MET A CA 1
ATOM 4217 C C . MET A 1 547 ? -5.184 -30.188 -9.055 1 91.75 547 MET A C 1
ATOM 4219 O O . MET A 1 547 ? -5.184 -31 -9.977 1 91.75 547 MET A O 1
ATOM 4223 N N . LEU A 1 548 ? -4.914 -30.453 -7.84 1 89.5 548 LEU A N 1
ATOM 4224 C CA . LEU A 1 548 ? -4.41 -31.781 -7.484 1 89.5 548 LEU A CA 1
ATOM 4225 C C . LEU A 1 548 ? -5.5 -32.844 -7.629 1 89.5 548 LEU A C 1
ATOM 4227 O O . LEU A 1 548 ? -5.223 -33.969 -8.023 1 89.5 548 LEU A O 1
ATOM 4231 N N . VAL A 1 549 ? -6.648 -32.469 -7.363 1 91.88 549 VAL A N 1
ATOM 4232 C CA . VAL A 1 549 ? -7.738 -33.438 -7.395 1 91.88 549 VAL A CA 1
ATOM 4233 C C . VAL A 1 549 ? -8.531 -33.281 -8.688 1 91.88 549 VAL A C 1
ATOM 4235 O O . VAL A 1 549 ? -9.68 -33.719 -8.773 1 91.88 549 VAL A O 1
ATOM 4238 N N . SER A 1 550 ? -7.957 -32.625 -9.695 1 91.12 550 SER A N 1
ATOM 4239 C CA . SER A 1 550 ? -8.656 -32.312 -10.938 1 91.12 550 SER A CA 1
ATOM 4240 C C . SER A 1 550 ? -8.805 -33.562 -11.805 1 91.12 550 SER A C 1
ATOM 4242 O O . SER A 1 550 ? -9.656 -33.625 -12.695 1 91.12 550 SER A O 1
ATOM 4244 N N . GLY A 1 551 ? -7.953 -34.594 -11.648 1 89.44 551 GLY A N 1
ATOM 4245 C CA . GLY A 1 551 ? -8.023 -35.812 -12.445 1 89.44 551 GLY A CA 1
ATOM 4246 C C . GLY A 1 551 ? -6.898 -35.906 -13.453 1 89.44 551 GLY A C 1
ATOM 4247 O O . GLY A 1 551 ? -6.816 -36.906 -14.18 1 89.44 551 GLY A O 1
ATOM 4248 N N . TYR A 1 552 ? -6.02 -34.938 -13.547 1 90.44 552 TYR A N 1
ATOM 4249 C CA . TYR A 1 552 ? -4.875 -35.031 -14.453 1 90.44 552 TYR A CA 1
ATOM 4250 C C . TYR A 1 552 ? -3.652 -35.562 -13.734 1 90.44 552 TYR A C 1
ATOM 4252 O O . TYR A 1 552 ? -2.967 -36.469 -14.25 1 90.44 552 TYR A O 1
ATOM 4260 N N . PHE A 1 553 ? -3.369 -35.062 -12.57 1 88.75 553 PHE A N 1
ATOM 4261 C CA . PHE A 1 553 ? -2.189 -35.5 -11.828 1 88.75 553 PHE A CA 1
ATOM 4262 C C . PHE A 1 553 ? -2.424 -36.875 -11.188 1 88.75 553 PHE A C 1
ATOM 4264 O O . PHE A 1 553 ? -1.48 -37.625 -10.977 1 88.75 553 PHE A O 1
ATOM 4271 N N . ARG A 1 554 ? -3.625 -37 -10.836 1 88.75 554 ARG A N 1
ATOM 4272 C CA . ARG A 1 554 ? -4.102 -38.312 -10.375 1 88.75 554 ARG A CA 1
ATOM 4273 C C . ARG A 1 554 ? -5.441 -38.656 -11.016 1 88.75 554 ARG A C 1
ATOM 4275 O O . ARG A 1 554 ? -6.406 -37.875 -10.898 1 88.75 554 ARG A O 1
ATOM 4282 N N . LEU A 1 555 ? -5.406 -39.75 -11.688 1 89.25 555 LEU A N 1
ATOM 4283 C CA . LEU A 1 555 ? -6.617 -40.125 -12.398 1 89.25 555 LEU A CA 1
ATOM 4284 C C . LEU A 1 555 ? -7.801 -40.25 -11.445 1 89.25 555 LEU A C 1
ATOM 4286 O O . LEU A 1 555 ? -7.617 -40.562 -10.266 1 89.25 555 LEU A O 1
ATOM 4290 N N . PRO A 1 556 ? -8.992 -40 -11.898 1 88.38 556 PRO A N 1
ATOM 4291 C CA . PRO A 1 556 ? -10.188 -39.875 -11.055 1 88.38 556 PRO A CA 1
ATOM 4292 C C . PRO A 1 556 ? -10.438 -41.125 -10.211 1 88.38 556 PRO A C 1
ATOM 4294 O O . PRO A 1 556 ? -10.836 -41.031 -9.047 1 88.38 556 PRO A O 1
ATOM 4297 N N . ASN A 1 557 ? -10.18 -42.25 -10.75 1 88 557 ASN A N 1
ATOM 4298 C CA . ASN A 1 557 ? -10.438 -43.469 -9.992 1 88 557 ASN A CA 1
ATOM 4299 C C . ASN A 1 557 ? -9.305 -43.781 -9.016 1 88 557 ASN A C 1
ATOM 4301 O O . ASN A 1 557 ? -9.477 -44.594 -8.102 1 88 557 ASN A O 1
ATOM 4305 N N . ASP A 1 558 ? -8.164 -43.125 -9.188 1 87.5 558 ASP A N 1
ATOM 4306 C CA . ASP A 1 558 ? -7.008 -43.375 -8.336 1 87.5 558 ASP A CA 1
ATOM 4307 C C . ASP A 1 558 ? -6.941 -42.344 -7.191 1 87.5 558 ASP A C 1
ATOM 4309 O O . ASP A 1 558 ? -6.082 -42.469 -6.309 1 87.5 558 ASP A O 1
ATOM 4313 N N . ILE A 1 559 ? -7.832 -41.469 -7.168 1 89.31 559 ILE A N 1
ATOM 4314 C CA . ILE A 1 559 ? -7.895 -40.5 -6.066 1 89.31 559 ILE A CA 1
ATOM 4315 C C . ILE A 1 559 ? -8.461 -41.188 -4.824 1 89.31 559 ILE A C 1
ATOM 4317 O O . ILE A 1 559 ? -9.523 -41.812 -4.883 1 89.31 559 ILE A O 1
ATOM 4321 N N . PRO A 1 560 ? -7.703 -41 -3.701 1 88.38 560 PRO A N 1
ATOM 4322 C CA . PRO A 1 560 ? -8.094 -41.75 -2.496 1 88.38 560 PRO A CA 1
ATOM 4323 C C . PRO A 1 560 ? -9.438 -41.281 -1.929 1 88.38 560 PRO A C 1
ATOM 4325 O O . PRO A 1 560 ? -9.727 -40.094 -1.933 1 88.38 560 PRO A O 1
ATOM 4328 N N . LYS A 1 561 ? -10.18 -42.312 -1.526 1 85.25 561 LYS A N 1
ATOM 4329 C CA . LYS A 1 561 ? -11.406 -42.062 -0.775 1 85.25 561 LYS A CA 1
ATOM 4330 C C . LYS A 1 561 ? -11.125 -41.969 0.722 1 85.25 561 LYS A C 1
ATOM 4332 O O . LYS A 1 561 ? -10.094 -42.438 1.196 1 85.25 561 LYS A O 1
ATOM 4337 N N . PRO A 1 562 ? -11.992 -41.188 1.55 1 81.56 562 PRO A N 1
ATOM 4338 C CA . PRO A 1 562 ? -13.32 -40.656 1.312 1 81.56 562 PRO A CA 1
ATOM 4339 C C . PRO A 1 562 ? -13.312 -39.125 1.128 1 81.56 562 PRO A C 1
ATOM 4341 O O . PRO A 1 562 ? -14.281 -38.562 0.636 1 81.56 562 PRO A O 1
ATOM 4344 N N . PHE A 1 563 ? -12.188 -38.469 1.381 1 87.56 563 PHE 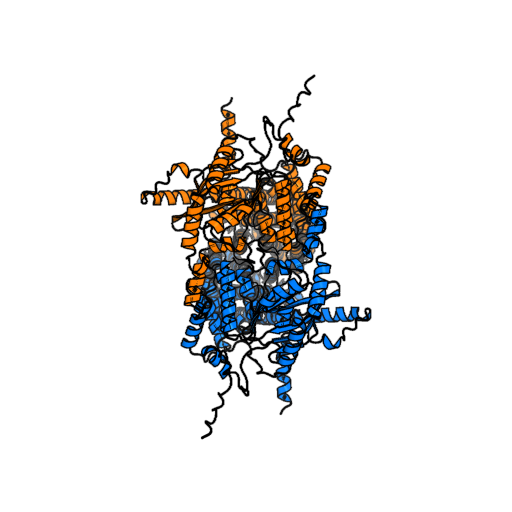A N 1
ATOM 4345 C CA . PHE A 1 563 ? -12.227 -37 1.458 1 87.56 563 PHE A CA 1
ATOM 4346 C C . PHE A 1 563 ? -11.828 -36.375 0.124 1 87.56 563 PHE A C 1
ATOM 4348 O O . PHE A 1 563 ? -12.484 -35.469 -0.35 1 87.56 563 PHE A O 1
ATOM 4355 N N . TRP A 1 564 ? -10.914 -36.969 -0.562 1 89.81 564 TRP A N 1
ATOM 4356 C CA . TRP A 1 564 ? -10.336 -36.312 -1.732 1 89.81 564 TRP A CA 1
ATOM 4357 C C . TRP A 1 564 ? -11.188 -36.562 -2.975 1 89.81 564 TRP A C 1
ATOM 4359 O O . TRP A 1 564 ? -11.352 -35.688 -3.814 1 89.81 564 TRP A O 1
ATOM 4369 N N . ARG A 1 565 ? -11.68 -37.844 -3.084 1 87.38 565 ARG A N 1
ATOM 4370 C CA . ARG A 1 565 ? -12.523 -38.125 -4.234 1 87.38 565 ARG A CA 1
ATOM 4371 C C . ARG A 1 565 ? -13.914 -37.531 -4.066 1 87.38 565 ARG A C 1
ATOM 4373 O O . ARG A 1 565 ? -14.414 -36.875 -4.977 1 87.38 565 ARG A O 1
ATOM 4380 N N . TYR A 1 566 ? -14.438 -37.969 -2.877 1 84.25 566 TYR A N 1
ATOM 4381 C CA . TYR A 1 566 ? -15.727 -37.406 -2.506 1 84.25 566 TYR A CA 1
ATOM 4382 C C . TYR A 1 566 ? -15.617 -36.562 -1.228 1 84.25 566 TYR A C 1
ATOM 4384 O O . TYR A 1 566 ? -15.25 -37.094 -0.175 1 84.25 566 TYR A O 1
ATOM 4392 N N . PRO A 1 567 ? -15.664 -35.219 -1.344 1 87.56 567 PRO A N 1
ATOM 4393 C CA . PRO A 1 567 ? -16.312 -34.094 -2.039 1 87.56 567 PRO A CA 1
ATOM 4394 C C . PRO A 1 567 ? -15.32 -33.156 -2.705 1 87.56 567 PRO A C 1
ATOM 4396 O O . PRO A 1 567 ? -15.711 -32.312 -3.523 1 87.56 567 PRO A O 1
ATOM 4399 N N . MET A 1 568 ? -14.07 -33.375 -2.529 1 90.12 568 MET A N 1
ATOM 4400 C CA . MET A 1 568 ? -13.102 -32.375 -2.932 1 90.12 568 MET A CA 1
ATOM 4401 C C . MET A 1 568 ? -12.984 -32.312 -4.449 1 90.12 568 MET A C 1
ATOM 4403 O O . MET A 1 568 ? -12.93 -31.219 -5.023 1 90.12 568 MET A O 1
ATOM 4407 N N . SER A 1 569 ? -12.984 -33.438 -5.074 1 91.25 569 SER A N 1
ATOM 4408 C CA . SER A 1 569 ? -12.875 -33.438 -6.527 1 91.25 569 SER A CA 1
ATOM 4409 C C . SER A 1 569 ? -14.094 -32.781 -7.176 1 91.25 569 SER A C 1
ATOM 4411 O O . SER A 1 569 ? -13.977 -32.094 -8.188 1 91.25 569 SER A O 1
ATOM 4413 N N . TYR A 1 570 ? -15.242 -32.906 -6.457 1 90.75 570 TYR A N 1
ATOM 4414 C CA . TYR A 1 570 ? -16.469 -32.406 -7.039 1 90.75 570 TYR A CA 1
ATOM 4415 C C . TYR A 1 570 ? -16.625 -30.906 -6.75 1 90.75 570 TYR A C 1
ATOM 4417 O O . TYR A 1 570 ? -17.375 -30.203 -7.445 1 90.75 570 TYR A O 1
ATOM 4425 N N . ILE A 1 571 ? -15.891 -30.453 -5.852 1 93.31 571 ILE A N 1
ATOM 4426 C CA . ILE A 1 571 ? -15.93 -29.047 -5.516 1 93.31 571 ILE A CA 1
ATOM 4427 C C . ILE A 1 571 ? -14.906 -28.281 -6.359 1 93.31 571 ILE A C 1
ATOM 4429 O O . ILE A 1 571 ? -15.023 -27.078 -6.559 1 93.31 571 ILE A O 1
ATOM 4433 N N . SER A 1 572 ? -14.008 -29.031 -6.945 1 94.31 572 SER A N 1
ATOM 4434 C CA . SER A 1 572 ? -12.961 -28.406 -7.75 1 94.31 572 SER A CA 1
ATOM 4435 C C . SER A 1 572 ? -13.453 -28.094 -9.156 1 94.31 572 SER A C 1
ATOM 4437 O O . SER A 1 572 ? -13.969 -28.969 -9.852 1 94.31 572 SER A O 1
ATOM 4439 N N . PHE A 1 573 ? -13.336 -26.891 -9.594 1 96 573 PHE A N 1
ATOM 4440 C CA . PHE A 1 573 ? -13.781 -26.516 -10.93 1 96 573 PHE A CA 1
ATOM 4441 C C . PHE A 1 573 ? -12.875 -27.109 -11.992 1 96 573 PHE A C 1
ATOM 4443 O O . PHE A 1 573 ? -13.305 -27.359 -13.117 1 96 573 PHE A O 1
ATOM 4450 N N . HIS A 1 574 ? -11.633 -27.422 -11.625 1 95.56 574 HIS A N 1
ATOM 4451 C CA . HIS A 1 574 ? -10.695 -28.031 -12.562 1 95.56 574 HIS A CA 1
ATOM 4452 C C . HIS A 1 574 ? -11.18 -29.406 -13.023 1 95.56 574 HIS A C 1
ATOM 4454 O O . HIS A 1 574 ? -11 -29.766 -14.188 1 95.56 574 HIS A O 1
ATOM 4460 N N . PHE A 1 575 ? -11.773 -30.109 -12.07 1 95.44 575 PHE A N 1
ATOM 4461 C CA . PHE A 1 575 ? -12.273 -31.453 -12.352 1 95.44 575 PHE A CA 1
ATOM 4462 C C . PHE A 1 575 ? -13.305 -31.422 -13.469 1 95.44 575 PHE A C 1
ATOM 4464 O O . PHE A 1 575 ? -13.188 -32.156 -14.453 1 95.44 575 PHE A O 1
ATOM 4471 N N . TRP A 1 576 ? -14.211 -30.562 -13.375 1 96.06 576 TRP A N 1
ATOM 4472 C CA . TRP A 1 576 ? -15.305 -30.469 -14.344 1 96.06 576 TRP A CA 1
ATOM 4473 C C . TRP A 1 576 ? -14.82 -29.891 -15.664 1 96.06 576 TRP A C 1
ATOM 4475 O O . TRP A 1 576 ? -15.258 -30.312 -16.734 1 96.06 576 TRP A O 1
ATOM 4485 N N . ALA A 1 577 ? -13.945 -28.938 -15.594 1 97 577 ALA A N 1
ATOM 4486 C CA . ALA A 1 577 ? -13.406 -28.328 -16.797 1 97 577 ALA A CA 1
ATOM 4487 C C . ALA A 1 577 ? -12.586 -29.328 -17.609 1 97 577 ALA A C 1
ATOM 4489 O O . ALA A 1 577 ? -12.719 -29.406 -18.828 1 97 577 ALA A O 1
ATOM 4490 N N . LEU A 1 578 ? -11.789 -30.125 -16.969 1 95.62 578 LEU A N 1
ATOM 4491 C CA . LEU A 1 578 ? -10.93 -31.078 -17.641 1 95.62 578 LEU A CA 1
ATOM 4492 C C . LEU A 1 578 ? -11.75 -32.219 -18.234 1 95.62 578 LEU A C 1
ATOM 4494 O O . LEU A 1 578 ? -11.516 -32.625 -19.375 1 95.62 578 LEU A O 1
ATOM 4498 N N . GLN A 1 579 ? -12.719 -32.719 -17.469 1 95.12 579 GLN A N 1
ATOM 4499 C CA . GLN A 1 579 ? -13.57 -33.781 -17.969 1 95.12 579 GLN A CA 1
ATOM 4500 C C . GLN A 1 579 ? -14.336 -33.344 -19.203 1 95.12 579 GLN A C 1
ATOM 4502 O O . GLN A 1 579 ? -14.438 -34.062 -20.188 1 95.12 579 GLN A O 1
ATOM 4507 N N . GLY A 1 580 ? -14.844 -32.125 -19.109 1 96.25 580 GLY A N 1
ATOM 4508 C CA . GLY A 1 580 ? -15.562 -31.594 -20.25 1 96.25 580 GLY A CA 1
ATOM 4509 C C . GLY A 1 580 ? -14.68 -31.391 -21.469 1 96.25 580 GLY A C 1
ATOM 4510 O O . GLY A 1 580 ? -15.078 -31.719 -22.578 1 96.25 580 GLY A O 1
ATOM 4511 N N . GLN A 1 581 ? -13.523 -30.938 -21.281 1 96.5 581 GLN A N 1
ATOM 4512 C CA . GLN A 1 581 ? -12.625 -30.656 -22.391 1 96.5 581 GLN A CA 1
ATOM 4513 C C . GLN A 1 581 ? -12.094 -31.938 -23.016 1 96.5 581 GLN A C 1
ATOM 4515 O O . GLN A 1 581 ? -11.922 -32.031 -24.234 1 96.5 581 GLN A O 1
ATOM 4520 N N . TYR A 1 582 ? -11.789 -32.969 -22.203 1 96.38 582 TYR A N 1
ATOM 4521 C CA . TYR A 1 582 ? -11.352 -34.25 -22.734 1 96.38 582 TYR A CA 1
ATOM 4522 C C . TYR A 1 582 ? -12.414 -34.844 -23.656 1 96.38 582 TYR A C 1
ATOM 4524 O O . TYR A 1 582 ? -12.109 -35.312 -24.766 1 96.38 582 TYR A O 1
ATOM 4532 N N . GLN A 1 583 ? -13.617 -34.812 -23.156 1 96.12 583 GLN A N 1
ATOM 4533 C CA . GLN A 1 583 ? -14.719 -35.312 -23.969 1 96.12 583 GLN A CA 1
ATOM 4534 C C . GLN A 1 583 ? -14.875 -34.5 -25.25 1 96.12 583 GLN A C 1
ATOM 4536 O O . GLN A 1 583 ? -15.133 -35.031 -26.328 1 96.12 583 GLN A O 1
ATOM 4541 N N . ASN A 1 584 ? -14.742 -33.188 -25.109 1 96.62 584 ASN A N 1
ATOM 4542 C CA . ASN A 1 584 ? -14.922 -32.281 -26.234 1 96.62 584 ASN A CA 1
ATOM 4543 C C . ASN A 1 584 ? -13.852 -32.5 -27.297 1 96.62 584 ASN A C 1
ATOM 4545 O O . ASN A 1 584 ? -14.133 -32.438 -28.5 1 96.62 584 ASN A O 1
ATOM 4549 N N . ASP A 1 585 ? -12.688 -32.812 -26.938 1 96.12 585 ASP A N 1
ATOM 4550 C CA . ASP A 1 585 ? -11.555 -32.844 -27.859 1 96.12 585 ASP A CA 1
ATOM 4551 C C . ASP A 1 585 ? -11.359 -34.219 -28.453 1 96.12 585 ASP A C 1
ATOM 4553 O O . ASP A 1 585 ? -10.93 -34.344 -29.609 1 96.12 585 ASP A O 1
ATOM 4557 N N . LEU A 1 586 ? -11.688 -35.312 -27.688 1 94.75 586 LEU A N 1
ATOM 4558 C CA . LEU A 1 586 ? -11.266 -36.625 -28.125 1 94.75 586 LEU A CA 1
ATOM 4559 C C . LEU A 1 586 ? -12.445 -37.438 -28.672 1 94.75 586 LEU A C 1
ATOM 4561 O O . LEU A 1 586 ? -12.266 -38.312 -29.516 1 94.75 586 LEU A O 1
ATOM 4565 N N . LEU A 1 587 ? -13.586 -37.031 -28.219 1 94.06 587 LEU A N 1
ATOM 4566 C CA . LEU A 1 587 ? -14.742 -37.812 -28.672 1 94.06 587 LEU A CA 1
ATOM 4567 C C . LEU A 1 587 ? -14.938 -37.656 -30.188 1 94.06 587 LEU A C 1
ATOM 4569 O O . LEU A 1 587 ? -14.969 -36.531 -30.703 1 94.06 587 LEU A O 1
ATOM 4573 N N . GLY A 1 588 ? -15.039 -38.719 -30.891 1 91.44 588 GLY A N 1
ATOM 4574 C CA . GLY A 1 588 ? -15.312 -38.688 -32.312 1 91.44 588 GLY A CA 1
ATOM 4575 C C . GLY A 1 588 ? -14.055 -38.75 -33.156 1 91.44 588 GLY A C 1
ATOM 4576 O O . GLY A 1 588 ? -14.133 -38.906 -34.375 1 91.44 588 GLY A O 1
ATOM 4577 N N . LEU A 1 589 ? -12.906 -38.625 -32.531 1 93.88 589 LEU A N 1
ATOM 4578 C CA . LEU A 1 589 ? -11.648 -38.719 -33.281 1 93.88 589 LEU A CA 1
ATOM 4579 C C . LEU A 1 589 ? -11.031 -40.094 -33.156 1 93.88 589 LEU A C 1
ATOM 4581 O O . LEU A 1 589 ? -11.383 -40.875 -32.25 1 93.88 589 LEU A O 1
ATOM 4585 N N . THR A 1 590 ? -10.219 -40.406 -34.094 1 94 590 THR A N 1
ATOM 4586 C CA . THR A 1 590 ? -9.469 -41.656 -34.094 1 94 590 THR A CA 1
ATOM 4587 C C . THR A 1 590 ? -7.965 -41.406 -34.062 1 94 590 THR A C 1
ATOM 4589 O O . THR A 1 590 ? -7.488 -40.469 -34.719 1 94 590 THR A O 1
ATOM 4592 N N . PHE A 1 591 ? -7.285 -42.094 -33.281 1 93.88 591 PHE A N 1
ATOM 4593 C CA . PHE A 1 591 ? -5.855 -41.875 -33.094 1 93.88 591 PHE A CA 1
ATOM 4594 C C . PHE A 1 591 ? -5.07 -43.125 -33.531 1 93.88 591 PHE A C 1
ATOM 4596 O O . PHE A 1 591 ? -5.594 -44.219 -33.5 1 93.88 591 PHE A O 1
ATOM 4603 N N . ASP A 1 592 ? -3.893 -42.812 -33.969 1 91.81 592 ASP A N 1
ATOM 4604 C CA . ASP A 1 592 ? -3.021 -43.906 -34.375 1 91.81 592 ASP A CA 1
ATOM 4605 C C . ASP A 1 592 ? -2.529 -44.719 -33.188 1 91.81 592 ASP A C 1
ATOM 4607 O O . ASP A 1 592 ? -2.402 -44.156 -32.094 1 91.81 592 ASP A O 1
ATOM 4611 N N . ASN A 1 593 ? -2.373 -45.969 -33.406 1 88.75 593 ASN A N 1
ATOM 4612 C CA . ASN A 1 593 ? -1.841 -46.812 -32.344 1 88.75 593 ASN A CA 1
ATOM 4613 C C . ASN A 1 593 ? -0.315 -46.844 -32.344 1 88.75 593 ASN A C 1
ATOM 4615 O O . ASN A 1 593 ? 0.314 -46.156 -33.156 1 88.75 593 ASN A O 1
ATOM 4619 N N . GLN A 1 594 ? 0.426 -47.5 -31.344 1 80.31 594 GLN A N 1
ATOM 4620 C CA . GLN A 1 594 ? 1.878 -47.531 -31.203 1 80.31 594 GLN A CA 1
ATOM 4621 C C . GLN A 1 594 ? 2.535 -48.062 -32.469 1 80.31 594 GLN A C 1
ATOM 4623 O O . GLN A 1 594 ? 3.584 -47.594 -32.906 1 80.31 594 GLN A O 1
ATOM 4628 N N . SER A 1 595 ? 1.898 -49.125 -33.031 1 81.06 595 SER A N 1
ATOM 4629 C CA . SER A 1 595 ? 2.365 -49.719 -34.281 1 81.06 595 SER A CA 1
ATOM 4630 C C . SER A 1 595 ? 1.338 -49.531 -35.406 1 81.06 595 SER A C 1
ATOM 4632 O O . SER A 1 595 ? 0.133 -49.625 -35.156 1 81.06 595 SER A O 1
ATOM 4634 N N . PRO A 1 596 ? 1.821 -49.125 -36.469 1 80.31 596 PRO A N 1
ATOM 4635 C CA . PRO A 1 596 ? 0.901 -48.906 -37.594 1 80.31 596 PRO A CA 1
ATOM 4636 C C . PRO A 1 596 ? 0.109 -50.156 -37.938 1 80.31 596 PRO A C 1
ATOM 4638 O O . PRO A 1 596 ? -0.925 -50.062 -38.594 1 80.31 596 PRO A O 1
ATOM 4641 N N . MET A 1 597 ? 0.511 -51.25 -37.375 1 84.44 597 MET A N 1
ATOM 4642 C CA . MET A 1 597 ? -0.16 -52.5 -37.719 1 84.44 597 MET A CA 1
ATOM 4643 C C . MET A 1 597 ? -1.359 -52.75 -36.812 1 84.44 597 MET A C 1
ATOM 4645 O O . MET A 1 597 ? -2.223 -53.562 -37.125 1 84.44 597 MET A O 1
ATOM 4649 N N . LEU A 1 598 ? -1.37 -51.969 -35.781 1 86.56 598 LEU A N 1
ATOM 4650 C CA . LEU A 1 598 ? -2.463 -52.125 -34.812 1 86.56 598 LEU A CA 1
ATOM 4651 C C . LEU A 1 598 ? -3.621 -51.188 -35.188 1 86.56 598 LEU A C 1
ATOM 4653 O O . LEU A 1 598 ? -3.416 -50.156 -35.781 1 86.56 598 LEU A O 1
ATOM 4657 N N . PRO A 1 599 ? -4.801 -51.656 -34.875 1 88.94 599 PRO A N 1
ATOM 4658 C CA . PRO A 1 599 ? -5.969 -50.844 -35.188 1 88.94 599 PRO A CA 1
ATOM 4659 C C . PRO A 1 599 ? -5.934 -49.469 -34.5 1 88.94 599 PRO A C 1
ATOM 4661 O O . PRO A 1 599 ? -5.371 -49.344 -33.406 1 88.94 599 PRO A O 1
ATOM 4664 N N . LYS A 1 600 ? -6.516 -48.562 -35.188 1 92.12 600 LYS A N 1
ATOM 4665 C CA . LYS A 1 600 ? -6.598 -47.219 -34.656 1 92.12 600 LYS A CA 1
ATOM 4666 C C . LYS A 1 600 ? -7.438 -47.188 -33.375 1 92.12 600 LYS A C 1
ATOM 4668 O O . LYS A 1 600 ? -8.336 -48 -33.188 1 92.12 600 LYS A O 1
ATOM 4673 N N . LEU A 1 601 ? -7.129 -46.312 -32.5 1 92.62 601 LEU A N 1
ATOM 4674 C CA . LEU A 1 601 ? -7.816 -46.188 -31.219 1 92.62 601 LEU A CA 1
ATOM 4675 C C . LEU A 1 601 ? -8.898 -45.125 -31.281 1 92.62 601 LEU A C 1
ATOM 4677 O O . LEU A 1 601 ? -8.594 -43.938 -31.547 1 92.62 601 LEU A O 1
ATOM 4681 N N . PRO A 1 602 ? -10.133 -45.594 -31.094 1 93.5 602 PRO A N 1
ATOM 4682 C CA . PRO A 1 602 ? -11.18 -44.594 -31.062 1 93.5 602 PRO A CA 1
ATOM 4683 C C . PRO A 1 602 ? -11.086 -43.688 -29.828 1 93.5 602 PRO A C 1
ATOM 4685 O O . PRO A 1 602 ? -10.648 -44.125 -28.766 1 93.5 602 PRO A O 1
ATOM 4688 N N . GLY A 1 603 ? -11.484 -42.438 -29.953 1 93.94 603 GLY A N 1
ATOM 4689 C CA . GLY A 1 603 ? -11.445 -41.469 -28.875 1 93.94 603 GLY A CA 1
ATOM 4690 C C . GLY A 1 603 ? -12.195 -41.906 -27.641 1 93.94 603 GLY A C 1
ATOM 4691 O O . GLY A 1 603 ? -11.797 -41.625 -26.516 1 93.94 603 GLY A O 1
ATOM 4692 N N . GLU A 1 604 ? -13.266 -42.656 -27.75 1 93.62 604 GLU A N 1
ATOM 4693 C CA . GLU A 1 604 ? -14.055 -43.156 -26.641 1 93.62 604 GLU A CA 1
ATOM 4694 C C . GLU A 1 604 ? -13.234 -44.094 -25.766 1 93.62 604 GLU A C 1
ATOM 4696 O O . GLU A 1 604 ? -13.359 -44.094 -24.531 1 93.62 604 GLU A O 1
ATOM 4701 N N . TYR A 1 605 ? -12.445 -44.844 -26.453 1 92.44 605 TYR A N 1
ATOM 4702 C CA . TYR A 1 605 ? -11.594 -45.781 -25.734 1 92.44 605 TYR A CA 1
ATOM 4703 C C . TYR A 1 605 ? -10.547 -45.031 -24.906 1 92.44 605 TYR A C 1
ATOM 4705 O O . TYR A 1 605 ? -10.297 -45.375 -23.75 1 92.44 605 TYR A O 1
ATOM 4713 N N . ILE A 1 606 ? -9.984 -44.094 -25.484 1 92.38 606 ILE A N 1
ATOM 4714 C CA . ILE A 1 606 ? -8.953 -43.312 -24.812 1 92.38 606 ILE A CA 1
ATOM 4715 C C . ILE A 1 606 ? -9.547 -42.594 -23.609 1 92.38 606 ILE A C 1
ATOM 4717 O O . ILE A 1 606 ? -8.93 -42.562 -22.531 1 92.38 606 ILE A O 1
ATOM 4721 N N . LEU A 1 607 ? -10.742 -42.125 -23.734 1 94.19 607 LEU A N 1
ATOM 4722 C CA . LEU A 1 607 ? -11.406 -41.375 -22.641 1 94.19 607 LEU A CA 1
ATOM 4723 C C . LEU A 1 607 ? -11.711 -42.312 -21.484 1 94.19 607 LEU A C 1
ATOM 4725 O O . LEU A 1 607 ? -11.508 -41.969 -20.312 1 94.19 607 LEU A O 1
ATOM 4729 N N . ARG A 1 608 ? -12.109 -43.5 -21.734 1 91.75 608 ARG A N 1
ATOM 4730 C CA . ARG A 1 608 ? -12.523 -44.438 -20.703 1 91.75 608 ARG A CA 1
ATOM 4731 C C . ARG A 1 608 ? -11.312 -45.125 -20.062 1 91.75 608 ARG A C 1
ATOM 4733 O O . ARG A 1 608 ? -11.258 -45.281 -1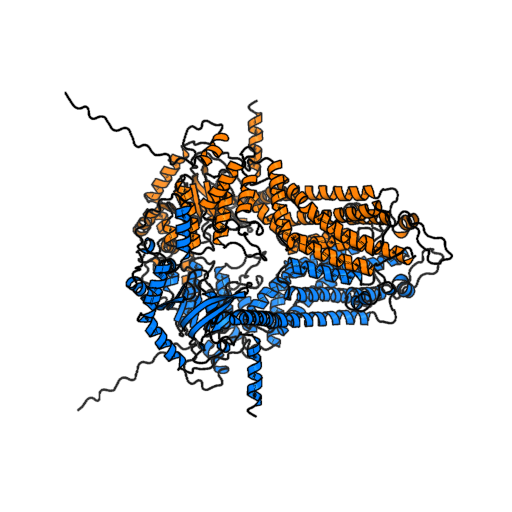8.828 1 91.75 608 ARG A O 1
ATOM 4740 N N . VAL A 1 609 ? -10.32 -45.375 -20.875 1 87.38 609 VAL A N 1
ATOM 4741 C CA . VAL A 1 609 ? -9.242 -46.25 -20.375 1 87.38 609 VAL A CA 1
ATOM 4742 C C . VAL A 1 609 ? -8.047 -45.375 -19.953 1 87.38 609 VAL A C 1
ATOM 4744 O O . VAL A 1 609 ? -7.453 -45.625 -18.906 1 87.38 609 VAL A O 1
ATOM 4747 N N . VAL A 1 610 ? -7.723 -44.406 -20.766 1 86.12 610 VAL A N 1
ATOM 4748 C CA . VAL A 1 610 ? -6.523 -43.625 -20.484 1 86.12 610 VAL A CA 1
ATOM 4749 C C . VAL A 1 610 ? -6.844 -42.531 -19.453 1 86.12 610 VAL A C 1
ATOM 4751 O O . VAL A 1 610 ? -6.141 -42.406 -18.453 1 86.12 610 VAL A O 1
ATOM 4754 N N . PHE A 1 611 ? -7.934 -41.812 -19.641 1 91 611 PHE A N 1
ATOM 4755 C CA . PHE A 1 611 ? -8.227 -40.688 -18.781 1 91 611 PHE A CA 1
ATOM 4756 C C . PHE A 1 611 ? -9.32 -41.031 -17.766 1 91 611 PHE A C 1
ATOM 4758 O O . PHE A 1 611 ? -9.594 -40.25 -16.859 1 91 611 PHE A O 1
ATOM 4765 N N . GLN A 1 612 ? -9.914 -42.188 -17.781 1 91 612 GLN A N 1
ATOM 4766 C CA . GLN A 1 612 ? -10.914 -42.719 -16.844 1 91 612 GLN A CA 1
ATOM 4767 C C . GLN A 1 612 ? -12.07 -41.719 -16.672 1 91 612 GLN A C 1
ATOM 4769 O O . GLN A 1 612 ? -12.453 -41.406 -15.555 1 91 612 GLN A O 1
ATOM 4774 N N . ILE A 1 613 ? -12.594 -41.281 -17.75 1 90.94 613 ILE A N 1
ATOM 4775 C CA . ILE A 1 613 ? -13.695 -40.344 -17.734 1 90.94 613 ILE A CA 1
ATOM 4776 C C . ILE A 1 613 ? -15.023 -41.094 -17.922 1 90.94 613 ILE A C 1
ATOM 4778 O O . ILE A 1 613 ? -15.094 -42.062 -18.672 1 90.94 613 ILE A O 1
ATOM 4782 N N . ASP A 1 614 ? -15.977 -40.656 -17.188 1 85.25 614 ASP A N 1
ATOM 4783 C CA . ASP A 1 614 ? -17.328 -41.219 -17.312 1 85.25 614 ASP A CA 1
ATOM 4784 C C . ASP A 1 614 ? -18.031 -40.656 -18.547 1 85.25 614 ASP A C 1
ATOM 4786 O O . ASP A 1 614 ? -18.328 -39.469 -18.625 1 85.25 614 ASP A O 1
ATOM 4790 N N . LEU A 1 615 ? -18.328 -41.5 -19.469 1 90.06 615 LEU A N 1
ATOM 4791 C CA . LEU A 1 615 ? -18.922 -41.094 -20.719 1 90.06 615 LEU A CA 1
ATOM 4792 C C . LEU A 1 615 ? -20.438 -40.969 -20.594 1 90.06 615 LEU A C 1
ATOM 4794 O O . LEU A 1 615 ? -21.109 -40.469 -21.5 1 90.06 615 LEU A O 1
ATOM 4798 N N . ASN A 1 616 ? -20.938 -41.344 -19.469 1 88.62 616 ASN A N 1
ATOM 4799 C CA . ASN A 1 616 ? -22.391 -41.25 -19.281 1 88.62 616 ASN A CA 1
ATOM 4800 C C . ASN A 1 616 ? -22.828 -39.812 -19.047 1 88.62 616 ASN A C 1
ATOM 4802 O O . ASN A 1 616 ? -24 -39.5 -19.219 1 88.62 616 ASN A O 1
ATOM 4806 N N . ARG A 1 617 ? -22 -39.031 -18.703 1 90.94 617 ARG A N 1
ATOM 4807 C CA . ARG A 1 617 ? -22.312 -37.625 -18.453 1 90.94 617 ARG A CA 1
ATOM 4808 C C . ARG A 1 617 ? -21.891 -36.75 -19.625 1 90.94 617 ARG A C 1
ATOM 4810 O O . ARG A 1 617 ? -20.75 -36.844 -20.109 1 90.94 617 ARG A O 1
ATOM 4817 N N . SER A 1 618 ? -22.828 -35.906 -20.047 1 92.19 618 SER A N 1
ATOM 4818 C CA . SER A 1 618 ? -22.547 -35.031 -21.188 1 92.19 618 SER A CA 1
ATOM 4819 C C . SER A 1 618 ? -21.594 -33.938 -20.797 1 92.19 618 SER A C 1
ATOM 4821 O O . SER A 1 618 ? -21.531 -33.531 -19.641 1 92.19 618 SER A O 1
ATOM 4823 N N . LYS A 1 619 ? -20.797 -33.531 -21.844 1 94.75 619 LYS A N 1
ATOM 4824 C CA . LYS A 1 619 ? -19.875 -32.406 -21.641 1 94.75 619 LYS A CA 1
ATOM 4825 C C . LYS A 1 619 ? -20.641 -31.125 -21.297 1 94.75 619 LYS A C 1
ATOM 4827 O O . LYS A 1 619 ? -20.109 -30.266 -20.594 1 94.75 619 LYS A O 1
ATOM 4832 N N . TRP A 1 620 ? -21.859 -31 -21.641 1 96.38 620 TRP A N 1
ATOM 4833 C CA . TRP A 1 620 ? -22.656 -29.812 -21.375 1 96.38 620 TRP A CA 1
ATOM 4834 C C . TRP A 1 620 ? -23.078 -29.781 -19.906 1 96.38 620 TRP A C 1
ATOM 4836 O O . TRP A 1 620 ? -23.297 -28.703 -19.344 1 96.38 620 TRP A O 1
ATOM 4846 N N . VAL A 1 621 ? -23.188 -30.922 -19.312 1 96.25 621 VAL A N 1
ATOM 4847 C CA . VAL A 1 621 ? -23.469 -30.969 -17.875 1 96.25 621 VAL A CA 1
ATOM 4848 C C . VAL A 1 621 ? -22.281 -30.438 -17.094 1 96.25 621 VAL A C 1
ATOM 4850 O O . VAL A 1 621 ? -22.438 -29.719 -16.109 1 96.25 621 VAL A O 1
ATOM 4853 N N . ASN A 1 622 ? -21.094 -30.859 -17.547 1 96.5 622 ASN A N 1
ATOM 4854 C CA . ASN A 1 622 ? -19.875 -30.328 -16.906 1 96.5 622 ASN A CA 1
ATOM 4855 C C . ASN A 1 622 ? -19.828 -28.797 -17 1 96.5 622 ASN A C 1
ATOM 4857 O O . ASN A 1 622 ? -19.469 -28.141 -16.031 1 96.5 622 ASN A O 1
ATOM 4861 N N . LEU A 1 623 ? -20.156 -28.297 -18.141 1 97.62 623 LEU A N 1
ATOM 4862 C CA . LEU A 1 623 ? -20.172 -26.859 -18.344 1 97.62 623 LEU A CA 1
ATOM 4863 C C . LEU A 1 623 ? -21.219 -26.188 -17.453 1 97.62 623 LEU A C 1
ATOM 4865 O O . LEU A 1 623 ? -20.969 -25.109 -16.906 1 97.62 623 LEU A O 1
ATOM 4869 N N . SER A 1 624 ? -22.359 -26.859 -17.297 1 97.56 624 SER A N 1
ATOM 4870 C CA . SER A 1 624 ? -23.406 -26.297 -16.469 1 97.56 624 SER A CA 1
ATOM 4871 C C . SER A 1 624 ? -22.984 -26.25 -15 1 97.56 624 SER A C 1
ATOM 4873 O O . SER A 1 624 ? -23.375 -25.328 -14.266 1 97.56 624 SER A O 1
ATOM 4875 N N . VAL A 1 625 ? -22.25 -27.203 -14.57 1 97.38 625 VAL A N 1
ATOM 4876 C CA . VAL A 1 625 ? -21.75 -27.219 -13.195 1 97.38 625 VAL A CA 1
ATOM 4877 C C . VAL A 1 625 ? -20.812 -26.031 -12.984 1 97.38 625 VAL A C 1
ATOM 4879 O O . VAL A 1 625 ? -20.844 -25.375 -11.938 1 97.38 625 VAL A O 1
ATOM 4882 N N . LEU A 1 626 ? -20 -25.75 -13.969 1 97.81 626 LEU A N 1
ATOM 4883 C CA . LEU A 1 626 ? -19.062 -24.641 -13.867 1 97.81 626 LEU A CA 1
ATOM 4884 C C . LEU A 1 626 ? -19.812 -23.312 -13.766 1 97.81 626 LEU A C 1
ATOM 4886 O O . LEU A 1 626 ? -19.453 -22.469 -12.938 1 97.81 626 LEU A O 1
ATOM 4890 N N . PHE A 1 627 ? -20.812 -23.156 -14.531 1 97.75 627 PHE A N 1
ATOM 4891 C CA . PHE A 1 627 ? -21.609 -21.938 -14.477 1 97.75 627 PHE A CA 1
ATOM 4892 C C . PHE A 1 627 ? -22.344 -21.828 -13.148 1 97.75 627 PHE A C 1
ATOM 4894 O O . PHE A 1 627 ? -22.516 -20.734 -12.609 1 97.75 627 PHE A O 1
ATOM 4901 N N . SER A 1 628 ? -22.766 -23 -12.664 1 97.75 628 SER A N 1
ATOM 4902 C CA . SER A 1 628 ? -23.422 -23 -11.359 1 97.75 628 SER A CA 1
ATOM 4903 C C . SER A 1 628 ? -22.438 -22.594 -10.258 1 97.75 628 SER A C 1
ATOM 4905 O O . SER A 1 628 ? -22.828 -21.953 -9.281 1 97.75 628 SER A O 1
ATOM 4907 N N . MET A 1 629 ? -21.219 -23 -10.398 1 97.5 629 MET A N 1
ATOM 4908 C CA . MET A 1 629 ? -20.203 -22.656 -9.414 1 97.5 629 MET A CA 1
ATOM 4909 C C . MET A 1 629 ? -19.953 -21.141 -9.398 1 97.5 629 MET A C 1
ATOM 4911 O O . MET A 1 629 ? -19.672 -20.562 -8.344 1 97.5 629 MET A O 1
ATOM 4915 N N . ILE A 1 630 ? -20.062 -20.469 -10.523 1 97.06 630 ILE A N 1
ATOM 4916 C CA . ILE A 1 630 ? -19.938 -19.016 -10.586 1 97.06 630 ILE A CA 1
ATOM 4917 C C . ILE A 1 630 ? -21 -18.375 -9.703 1 97.06 630 ILE A C 1
ATOM 4919 O O . ILE A 1 630 ? -20.688 -17.5 -8.883 1 97.06 630 ILE A O 1
ATOM 4923 N N . VAL A 1 631 ? -22.203 -18.859 -9.805 1 96.5 631 VAL A N 1
ATOM 4924 C CA . VAL A 1 631 ? -23.312 -18.312 -9.047 1 96.5 631 VAL A CA 1
ATOM 4925 C C . VAL A 1 631 ? -23.125 -18.594 -7.562 1 96.5 631 VAL A C 1
ATOM 4927 O O . VAL A 1 631 ? -23.344 -17.703 -6.727 1 96.5 631 VAL A O 1
ATOM 4930 N N . ILE A 1 632 ? -22.656 -19.766 -7.285 1 96.88 632 ILE A N 1
ATOM 4931 C CA . ILE A 1 632 ? -22.469 -20.156 -5.891 1 96.88 632 ILE A CA 1
ATOM 4932 C C . ILE A 1 632 ? -21.406 -19.281 -5.254 1 96.88 632 ILE A C 1
ATOM 4934 O O . ILE A 1 632 ? -21.578 -18.781 -4.137 1 96.88 632 ILE A O 1
ATOM 4938 N N . TYR A 1 633 ? -20.312 -19.094 -5.945 1 96.44 633 TYR A N 1
ATOM 4939 C CA . TYR A 1 633 ? -19.234 -18.281 -5.387 1 96.44 633 TYR A CA 1
ATOM 4940 C C . TYR A 1 633 ? -19.672 -16.828 -5.258 1 96.44 633 TYR A C 1
ATOM 4942 O O . TYR A 1 633 ? -19.219 -16.125 -4.348 1 96.44 633 TYR A O 1
ATOM 4950 N N . ARG A 1 634 ? -20.484 -16.344 -6.125 1 96 634 ARG A N 1
ATOM 4951 C CA . ARG A 1 634 ? -20.984 -14.977 -6.004 1 96 634 ARG A CA 1
ATOM 4952 C C . ARG A 1 634 ? -21.938 -14.844 -4.816 1 96 634 ARG A C 1
ATOM 4954 O O . ARG A 1 634 ? -21.953 -13.812 -4.141 1 96 634 ARG A O 1
ATOM 4961 N N . LEU A 1 635 ? -22.641 -15.891 -4.57 1 95.69 635 LEU A N 1
ATOM 4962 C CA . LEU A 1 635 ? -23.516 -15.906 -3.396 1 95.69 635 LEU A CA 1
ATOM 4963 C C . LEU A 1 635 ? -22.688 -15.945 -2.115 1 95.69 635 LEU A C 1
ATOM 4965 O O . LEU A 1 635 ? -23.016 -15.273 -1.136 1 95.69 635 LEU A O 1
ATOM 4969 N N . ILE A 1 636 ? -21.641 -16.719 -2.223 1 94.88 636 ILE A N 1
ATOM 4970 C CA . ILE A 1 636 ? -20.734 -16.766 -1.076 1 94.88 636 ILE A CA 1
ATOM 4971 C C . ILE A 1 636 ? -20.125 -15.391 -0.84 1 94.88 636 ILE A C 1
ATOM 4973 O O . ILE A 1 636 ? -19.969 -14.961 0.305 1 94.88 636 ILE A O 1
ATOM 4977 N N . PHE A 1 637 ? -19.859 -14.742 -1.898 1 93.44 637 PHE A N 1
ATOM 4978 C CA . PHE A 1 637 ? -19.328 -13.383 -1.831 1 93.44 637 PHE A CA 1
ATOM 4979 C C . PHE A 1 637 ? -20.297 -12.453 -1.124 1 93.44 637 PHE A C 1
ATOM 4981 O O . PHE A 1 637 ? -19.906 -11.688 -0.241 1 93.44 637 PHE A O 1
ATOM 4988 N N . VAL A 1 638 ? -21.547 -12.539 -1.381 1 93.62 638 VAL A N 1
ATOM 4989 C CA . VAL A 1 638 ? -22.578 -11.719 -0.752 1 93.62 638 VAL A CA 1
ATOM 4990 C C . VAL A 1 638 ? -22.672 -12.055 0.734 1 93.62 638 VAL A C 1
ATOM 4992 O O . VAL A 1 638 ? -22.719 -11.156 1.578 1 93.62 638 VAL A O 1
ATOM 4995 N N . VAL A 1 639 ? -22.578 -13.297 0.97 1 92.38 639 VAL A N 1
ATOM 4996 C CA . VAL A 1 639 ? -22.734 -13.766 2.344 1 92.38 639 VAL A CA 1
ATOM 4997 C C . VAL A 1 639 ? -21.531 -13.336 3.178 1 92.38 639 VAL A C 1
ATOM 4999 O O . VAL A 1 639 ? -21.672 -12.93 4.332 1 92.38 639 VAL A O 1
ATOM 5002 N N . MET A 1 640 ? -20.406 -13.461 2.594 1 91 640 MET A N 1
ATOM 5003 C CA . MET A 1 640 ? -19.188 -13.094 3.314 1 91 640 MET A CA 1
ATOM 5004 C C . MET A 1 640 ? -19.172 -11.602 3.637 1 91 640 MET A C 1
ATOM 5006 O O . MET A 1 640 ? -18.75 -11.203 4.723 1 91 640 MET A O 1
ATOM 5010 N N . ILE A 1 641 ? -19.625 -10.758 2.789 1 88.81 641 ILE A N 1
ATOM 5011 C CA . ILE A 1 641 ? -19.703 -9.32 3.021 1 88.81 641 ILE A CA 1
ATOM 5012 C C . ILE A 1 641 ? -20.688 -9.016 4.141 1 88.81 641 ILE A C 1
ATOM 5014 O O . ILE A 1 641 ? -20.406 -8.227 5.039 1 88.81 641 ILE A O 1
ATOM 5018 N N . LYS A 1 642 ? -21.766 -9.688 4.121 1 86.62 642 LYS A N 1
ATOM 5019 C CA . LYS A 1 642 ? -22.797 -9.453 5.117 1 86.62 642 LYS A CA 1
ATOM 5020 C C . LYS A 1 642 ? -22.359 -9.938 6.496 1 86.62 642 LYS A C 1
ATOM 5022 O O . LYS A 1 642 ? -22.672 -9.312 7.512 1 86.62 642 LYS A O 1
ATOM 5027 N N . ILE A 1 643 ? -21.656 -11.016 6.449 1 83.69 643 ILE A N 1
ATOM 5028 C CA . ILE A 1 643 ? -21.172 -11.562 7.711 1 83.69 643 ILE A CA 1
ATOM 5029 C C . ILE A 1 643 ? -20.125 -10.625 8.305 1 83.69 643 ILE A C 1
ATOM 5031 O O . ILE A 1 643 ? -20.125 -10.367 9.508 1 83.69 643 ILE A O 1
ATOM 5035 N N . ASN A 1 644 ? -19.281 -10.133 7.523 1 80.31 644 ASN A N 1
ATOM 5036 C CA . ASN A 1 644 ? -18.234 -9.227 7.988 1 80.31 644 ASN A CA 1
ATOM 5037 C C . ASN A 1 644 ? -18.828 -7.922 8.523 1 80.31 644 ASN A C 1
ATOM 5039 O O . ASN A 1 644 ? -18.281 -7.316 9.438 1 80.31 644 ASN A O 1
ATOM 5043 N N . GLU A 1 645 ? -19.875 -7.535 8 1 75.62 645 GLU A N 1
ATOM 5044 C CA . GLU A 1 645 ? -20.547 -6.309 8.438 1 75.62 645 GLU A CA 1
ATOM 5045 C C . GLU A 1 645 ? -21.312 -6.523 9.734 1 75.62 645 GLU A C 1
ATOM 5047 O O . GLU A 1 645 ? -21.328 -5.645 10.602 1 75.62 645 GLU A O 1
ATOM 5052 N N . ASP A 1 646 ? -21.812 -7.727 9.852 1 72.06 646 ASP A N 1
ATOM 5053 C CA . ASP A 1 646 ? -22.734 -7.926 10.969 1 72.06 646 ASP A CA 1
ATOM 5054 C C . ASP A 1 646 ? -22.094 -8.797 12.055 1 72.06 646 ASP A C 1
ATOM 5056 O O . ASP A 1 646 ? -22.172 -8.477 13.242 1 72.06 646 ASP A O 1
ATOM 5060 N N . VAL A 1 647 ? -21.484 -9.805 11.562 1 67.06 647 VAL A N 1
ATOM 5061 C CA . VAL A 1 647 ? -21.109 -10.852 12.516 1 67.06 647 VAL A CA 1
ATOM 5062 C C . VAL A 1 647 ? -19.812 -10.469 13.227 1 67.06 647 VAL A C 1
ATOM 5064 O O . VAL A 1 647 ? -19.688 -10.648 14.438 1 67.06 647 VAL A O 1
ATOM 5067 N N . THR A 1 648 ? -18.891 -9.953 12.531 1 67.19 648 THR A N 1
ATOM 5068 C CA . THR A 1 648 ? -17.594 -9.664 13.148 1 67.19 648 THR A CA 1
ATOM 5069 C C . THR A 1 648 ? -17.75 -8.625 14.258 1 67.19 648 THR A C 1
ATOM 5071 O O . THR A 1 648 ? -17.25 -8.82 15.367 1 67.19 648 THR A O 1
ATOM 5074 N N . PRO A 1 649 ? -18.453 -7.59 14.008 1 67 649 PRO A N 1
ATOM 5075 C CA . PRO A 1 649 ? -18.656 -6.645 15.109 1 67 649 PRO A CA 1
ATOM 5076 C C . PRO A 1 649 ? -19.484 -7.234 16.25 1 67 649 PRO A C 1
ATOM 5078 O O . PRO A 1 649 ? -19.25 -6.898 17.422 1 67 649 PRO A O 1
ATOM 5081 N N . TRP A 1 650 ? -20.359 -8.156 15.891 1 63.56 650 TRP A N 1
ATOM 5082 C CA . TRP A 1 650 ? -21.156 -8.812 16.922 1 63.56 650 TRP A CA 1
ATOM 5083 C C . TRP A 1 650 ? -20.281 -9.688 17.812 1 63.56 650 TRP A C 1
ATOM 5085 O O . TRP A 1 650 ? -20.391 -9.664 19.031 1 63.56 650 TRP A O 1
ATOM 5095 N N . ILE A 1 651 ? -19.438 -10.43 17.172 1 67.12 651 ILE A N 1
ATOM 5096 C CA . ILE A 1 651 ? -18.547 -11.297 17.922 1 67.12 651 ILE A CA 1
ATOM 5097 C C . ILE A 1 651 ? -17.594 -10.461 18.781 1 67.12 651 ILE A C 1
ATOM 5099 O O . ILE A 1 651 ? -17.375 -10.773 19.953 1 67.12 651 ILE A O 1
ATOM 5103 N N . ARG A 1 652 ? -17.094 -9.398 18.25 1 69.81 652 ARG A N 1
ATOM 5104 C CA . ARG A 1 652 ? -16.203 -8.523 18.984 1 69.81 652 ARG A CA 1
ATOM 5105 C C . ARG A 1 652 ? -16.922 -7.871 20.172 1 69.81 652 ARG A C 1
ATOM 5107 O O . ARG A 1 652 ? -16.344 -7.723 21.25 1 69.81 652 ARG A O 1
ATOM 5114 N N . GLY A 1 653 ? -18.125 -7.527 19.969 1 69.81 653 GLY A N 1
ATOM 5115 C CA . GLY A 1 653 ? -18.938 -6.969 21.047 1 69.81 653 GLY A CA 1
ATOM 5116 C C . GLY A 1 653 ? -19.25 -7.973 22.141 1 69.81 653 GLY A C 1
ATOM 5117 O O . GLY A 1 653 ? -19.203 -7.645 23.328 1 69.81 653 GLY A O 1
ATOM 5118 N N . TYR A 1 654 ? -19.469 -9.156 21.609 1 70.25 654 TYR A N 1
ATOM 5119 C CA . TYR A 1 654 ? -19.781 -10.203 22.578 1 70.25 654 TYR A CA 1
ATOM 5120 C C . TYR A 1 654 ? -18.562 -10.523 23.438 1 70.25 654 TYR A C 1
ATOM 5122 O O . TYR A 1 654 ? -18.672 -10.664 24.656 1 70.25 654 TYR A O 1
ATOM 5130 N N . ILE A 1 655 ? -17.484 -10.586 22.859 1 70.38 655 ILE A N 1
ATOM 5131 C CA . ILE A 1 655 ? -16.25 -10.883 23.594 1 70.38 655 ILE A CA 1
ATOM 5132 C C . ILE A 1 655 ? -15.945 -9.742 24.562 1 70.38 655 ILE A C 1
ATOM 5134 O O . ILE A 1 655 ? -15.523 -9.984 25.688 1 70.38 655 ILE A O 1
ATOM 5138 N N . ALA A 1 656 ? -16.188 -8.586 24.125 1 72.56 656 ALA A N 1
ATOM 5139 C CA . ALA A 1 656 ? -15.922 -7.422 24.969 1 72.56 656 ALA A CA 1
ATOM 5140 C C . ALA A 1 656 ? -16.859 -7.391 26.156 1 72.56 656 ALA A C 1
ATOM 5142 O O . ALA A 1 656 ? -16.453 -7.059 27.281 1 72.56 656 ALA A O 1
ATOM 5143 N N . ARG A 1 657 ? -18.094 -7.723 25.984 1 72 657 ARG A N 1
ATOM 5144 C CA . ARG A 1 657 ? -19.078 -7.754 27.062 1 72 657 ARG A CA 1
ATOM 5145 C C . ARG A 1 657 ? -18.734 -8.836 28.078 1 72 657 ARG A C 1
ATOM 5147 O O . ARG A 1 657 ? -18.859 -8.625 29.297 1 72 657 ARG A O 1
ATOM 5154 N N . ARG A 1 658 ? -18.328 -9.898 27.5 1 71.94 658 ARG A N 1
ATOM 5155 C CA . ARG A 1 658 ? -17.953 -11.008 28.375 1 71.94 658 ARG A CA 1
ATOM 5156 C C . ARG A 1 658 ? -16.719 -10.672 29.203 1 71.94 658 ARG A C 1
ATOM 5158 O O . ARG A 1 658 ? -16.641 -11.016 30.375 1 71.94 658 ARG A O 1
ATOM 5165 N N . ARG A 1 659 ? -15.852 -10.047 28.594 1 70.75 659 ARG A N 1
ATOM 5166 C CA . ARG A 1 659 ? -14.633 -9.664 29.297 1 70.75 659 ARG A CA 1
ATOM 5167 C C . ARG A 1 659 ? -14.93 -8.625 30.375 1 70.75 659 ARG A C 1
ATOM 5169 O O . ARG A 1 659 ? -14.336 -8.656 31.453 1 70.75 659 ARG A O 1
ATOM 5176 N N . MET A 1 660 ? -15.781 -7.727 30.078 1 65.88 660 MET A N 1
ATOM 5177 C CA . MET A 1 660 ? -16.188 -6.707 31.047 1 65.88 660 MET A CA 1
ATOM 5178 C C . MET A 1 660 ? -16.922 -7.336 32.219 1 65.88 660 MET A C 1
ATOM 5180 O O . MET A 1 660 ? -16.75 -6.918 33.375 1 65.88 660 MET A O 1
ATOM 5184 N N . GLN A 1 661 ? -17.766 -8.242 31.859 1 64.25 661 GLN A N 1
ATOM 5185 C CA . GLN A 1 661 ? -18.516 -8.922 32.906 1 64.25 661 GLN A CA 1
ATOM 5186 C C . GLN A 1 661 ? -17.594 -9.734 33.812 1 64.25 661 GLN A C 1
ATOM 5188 O O . GLN A 1 661 ? -17.812 -9.812 35 1 64.25 661 GLN A O 1
ATOM 5193 N N . GLN A 1 662 ? -16.734 -10.336 33.219 1 59.97 662 GLN A N 1
ATOM 5194 C CA . GLN A 1 662 ? -15.82 -11.141 34.031 1 59.97 662 GLN A CA 1
ATOM 5195 C C . GLN A 1 662 ? -14.992 -10.258 34.969 1 59.97 662 GLN A C 1
ATOM 5197 O O . GLN A 1 662 ? -14.719 -10.648 36.094 1 59.97 662 GLN A O 1
ATOM 5202 N N . LYS A 1 663 ? -14.641 -9.117 34.594 1 55.38 663 LYS A N 1
ATOM 5203 C CA . LYS A 1 663 ? -13.836 -8.281 35.469 1 55.38 663 LYS A CA 1
ATOM 5204 C C . LYS A 1 663 ? -14.711 -7.438 36.406 1 55.38 663 LYS A C 1
ATOM 5206 O O . LYS A 1 663 ? -14.281 -7.039 37.469 1 55.38 663 LYS A O 1
ATOM 5211 N N . ASN A 1 664 ? -15.789 -6.926 35.938 1 51.81 664 ASN A N 1
ATOM 5212 C CA . ASN A 1 664 ? -16.656 -6.207 36.875 1 51.81 664 ASN A CA 1
ATOM 5213 C C . ASN A 1 664 ? -17.078 -7.098 38.031 1 51.81 664 ASN A C 1
ATOM 5215 O O . ASN A 1 664 ? -17.75 -6.633 38.938 1 51.81 664 ASN A O 1
ATOM 5219 N N . GLY A 1 665 ? -17.125 -8.414 38.094 1 42.97 665 GLY A N 1
ATOM 5220 C CA . GLY A 1 665 ? -17.312 -9.055 39.375 1 42.97 665 GLY A CA 1
ATOM 5221 C C . GLY A 1 665 ? -16.312 -8.586 40.438 1 42.97 665 GLY A C 1
ATOM 5222 O O . GLY A 1 665 ? -16.531 -8.766 41.625 1 42.97 665 GLY A O 1
ATOM 5223 N N . ILE A 1 666 ? -15.086 -8.375 40.219 1 35.62 666 ILE A N 1
ATOM 5224 C CA . ILE A 1 666 ? -14.195 -7.93 41.281 1 35.62 666 ILE A CA 1
ATOM 5225 C C . ILE A 1 666 ? -14.383 -6.434 41.531 1 35.62 666 ILE A C 1
ATOM 5227 O O . ILE A 1 666 ? -14.328 -5.961 42.656 1 35.62 666 ILE A O 1
ATOM 5231 N N . VAL A 1 667 ? -14.102 -5.453 40.625 1 35.97 667 VAL A N 1
ATOM 5232 C CA . VAL A 1 667 ? -14.07 -4.035 40.969 1 35.97 667 VAL A CA 1
ATOM 5233 C C . VAL A 1 667 ? -15.492 -3.482 41 1 35.97 667 VAL A C 1
ATOM 5235 O O . VAL A 1 667 ? -16.328 -3.812 40.156 1 35.97 667 VAL A O 1
ATOM 5238 N N . ASN A 1 668 ? -16.094 -3.086 42.188 1 32.28 668 ASN A N 1
ATOM 5239 C CA . ASN A 1 668 ? -17.25 -2.281 42.594 1 32.28 668 ASN A CA 1
ATOM 5240 C C . ASN A 1 668 ? -17.469 -1.112 41.656 1 32.28 668 ASN A C 1
ATOM 5242 O O . ASN A 1 668 ? -17.312 0.047 42.031 1 32.28 668 ASN A O 1
ATOM 5246 N N . THR A 1 669 ? -16.797 -0.923 40.594 1 35 669 THR A N 1
ATOM 5247 C CA . THR A 1 669 ? -17.031 0.338 39.906 1 35 669 THR A CA 1
ATOM 5248 C C . THR A 1 669 ? -18.5 0.484 39.531 1 35 669 THR A C 1
ATOM 5250 O O . THR A 1 669 ? -19.094 -0.436 38.969 1 35 669 THR A O 1
ATOM 5253 N N . THR A 1 670 ? -19.328 1.352 40.25 1 32.84 670 THR A N 1
ATOM 5254 C CA . THR A 1 670 ? -20.703 1.871 40.281 1 32.84 670 THR A CA 1
ATOM 5255 C C . THR A 1 670 ? -21.203 2.09 38.844 1 32.84 670 THR A C 1
ATOM 5257 O O . THR A 1 670 ? -22.234 2.748 38.656 1 32.84 670 THR A O 1
ATOM 5260 N N . VAL A 1 671 ? -20.422 2.051 37.844 1 36.78 671 VAL A N 1
ATOM 5261 C CA . VAL A 1 671 ? -21.141 2.396 36.625 1 36.78 671 VAL A CA 1
ATOM 5262 C C . VAL A 1 671 ? -22.203 1.338 36.344 1 36.78 671 VAL A C 1
ATOM 5264 O O . VAL A 1 671 ? -21.906 0.141 36.312 1 36.78 671 VAL A O 1
ATOM 5267 N N . ALA A 1 672 ? -23.594 1.521 36.688 1 31.28 672 ALA A N 1
ATOM 5268 C CA . ALA A 1 672 ? -24.75 0.673 36.469 1 31.28 672 ALA A CA 1
ATOM 5269 C C . ALA A 1 672 ? -24.641 -0.089 35.156 1 31.28 672 ALA A C 1
ATOM 5271 O O . ALA A 1 672 ? -24.391 0.508 34.094 1 31.28 672 ALA A O 1
ATOM 5272 N N . PRO A 1 673 ? -24.406 -1.362 35.062 1 35.66 673 PRO A N 1
ATOM 5273 C CA . PRO A 1 673 ? -24.344 -2.285 33.938 1 35.66 673 PRO A CA 1
ATOM 5274 C C . PRO A 1 673 ? -25.438 -2.027 32.906 1 35.66 673 PRO A C 1
ATOM 5276 O O . PRO A 1 673 ? -25.281 -2.398 31.734 1 35.66 673 PRO A O 1
ATOM 5279 N N . ASP A 1 674 ? -26.688 -1.806 33.312 1 34.06 674 ASP A N 1
ATOM 5280 C CA . ASP A 1 674 ? -27.828 -1.73 32.438 1 34.06 674 ASP A CA 1
ATOM 5281 C C . ASP A 1 674 ? -27.656 -0.618 31.391 1 34.06 674 ASP A C 1
ATOM 5283 O O . ASP A 1 674 ? -28.391 -0.56 30.406 1 34.06 674 ASP A O 1
ATOM 5287 N N . GLY A 1 675 ? -27.031 0.476 31.781 1 35.06 675 GLY A N 1
ATOM 5288 C CA . GLY A 1 675 ? -26.922 1.622 30.891 1 35.06 675 GLY A CA 1
ATOM 5289 C C . GLY A 1 675 ? -25.922 1.424 29.781 1 35.06 675 GLY A C 1
ATOM 5290 O O . GLY A 1 675 ? -25.719 2.309 28.938 1 35.06 675 GLY A O 1
ATOM 5291 N N . LEU A 1 676 ? -24.984 0.472 29.891 1 39.34 676 LEU A N 1
ATOM 5292 C CA . LEU A 1 676 ? -23.984 0.158 28.875 1 39.34 676 LEU A CA 1
ATOM 5293 C C . LEU A 1 676 ? -24.594 -0.627 27.734 1 39.34 676 LEU A C 1
ATOM 5295 O O . LEU A 1 676 ? -23.938 -1.482 27.141 1 39.34 676 LEU A O 1
ATOM 5299 N N . THR A 1 677 ? -25.953 -0.735 27.625 1 36 677 THR A N 1
ATOM 5300 C CA . THR A 1 677 ? -26.672 -1.683 26.766 1 36 677 THR A CA 1
ATOM 5301 C C . THR A 1 677 ? -26.281 -1.475 25.312 1 36 677 THR A C 1
ATOM 5303 O O . THR A 1 677 ? -26.5 -2.359 24.469 1 36 677 THR A O 1
ATOM 5306 N N . GLN A 1 678 ? -26.297 -0.255 24.766 1 39.22 678 GLN A N 1
ATOM 5307 C CA . GLN A 1 678 ? -26.547 -0.253 23.328 1 39.22 678 GLN A CA 1
ATOM 5308 C C . GLN A 1 678 ? -25.25 -0.413 22.547 1 39.22 678 GLN A C 1
ATOM 5310 O O . GLN A 1 678 ? -24.359 0.447 22.625 1 39.22 678 GLN A O 1
ATOM 5315 N N . SER A 1 679 ? -24.781 -1.521 22.547 1 41 679 SER A N 1
ATOM 5316 C CA . SER A 1 679 ? -23.781 -1.697 21.484 1 41 679 SER A CA 1
ATOM 5317 C C . SER A 1 679 ? -24.391 -1.434 20.109 1 41 679 SER A C 1
ATOM 5319 O O . SER A 1 679 ? -25.453 -1.951 19.781 1 41 679 SER A O 1
ATOM 5321 N N . PRO A 1 680 ? -24.125 -0.416 19.391 1 37.44 680 PRO A N 1
ATOM 5322 C CA . PRO A 1 680 ? -24.719 -0.05 18.109 1 37.44 680 PRO A CA 1
ATOM 5323 C C . PRO A 1 680 ? -24.547 -1.133 17.047 1 37.44 680 PRO A C 1
ATOM 5325 O O . PRO A 1 680 ? -23.422 -1.389 16.609 1 37.44 680 PRO A O 1
ATOM 5328 N N . SER A 1 681 ? -25.062 -2.301 17.234 1 36.38 681 SER A N 1
ATOM 5329 C CA . SER A 1 681 ? -25.031 -3.15 16.062 1 36.38 681 SER A CA 1
ATOM 5330 C C . SER A 1 681 ? -25.797 -2.523 14.898 1 36.38 681 SER A C 1
ATOM 5332 O O . SER A 1 681 ? -26.812 -1.854 15.117 1 36.38 681 SER A O 1
ATOM 5334 N N . LEU A 1 682 ? -25.234 -2.551 13.781 1 33.69 682 LEU A N 1
ATOM 5335 C CA . LEU A 1 682 ? -25.906 -2.041 12.594 1 33.69 682 LEU A CA 1
ATOM 5336 C C . LEU A 1 682 ? -27.297 -2.643 12.453 1 33.69 682 LEU A C 1
ATOM 5338 O O . LEU A 1 682 ? -28.219 -1.985 11.953 1 33.69 682 LEU A O 1
ATOM 5342 N N . ARG A 1 683 ? -27.5 -4.012 12.797 1 31.42 683 ARG A N 1
ATOM 5343 C CA . ARG A 1 683 ? -28.781 -4.652 12.57 1 31.42 683 ARG A CA 1
ATOM 5344 C C . ARG A 1 683 ? -29.812 -4.211 13.617 1 31.42 683 ARG A C 1
ATOM 5346 O O . ARG A 1 683 ? -31 -4.508 13.5 1 31.42 683 ARG A O 1
ATOM 5353 N N . SER A 1 684 ? -29.5 -4.02 14.82 1 32.34 684 SER A N 1
ATOM 5354 C CA . SER A 1 684 ? -30.609 -3.686 15.695 1 32.34 684 SER A CA 1
ATOM 5355 C C . SER A 1 684 ? -31.469 -2.57 15.109 1 32.34 684 SER A C 1
ATOM 5357 O O . SER A 1 684 ? -32.531 -2.246 15.648 1 32.34 684 SER A O 1
ATOM 5359 N N . TYR A 1 685 ? -30.969 -1.95 14.117 1 30.31 685 TYR A N 1
ATOM 5360 C CA . TYR A 1 685 ? -31.703 -0.897 13.414 1 30.31 685 TYR A CA 1
ATOM 5361 C C . TYR A 1 685 ? -32.812 -1.482 12.562 1 30.31 685 TYR A C 1
ATOM 5363 O O . TYR A 1 685 ? -33.906 -0.917 12.484 1 30.31 685 TYR A O 1
ATOM 5371 N N . VAL A 1 686 ? -32.531 -2.68 11.922 1 32.34 686 VAL A N 1
ATOM 5372 C CA . VAL A 1 686 ? -33.562 -3.154 11.016 1 32.34 686 VAL A CA 1
ATOM 5373 C C . VAL A 1 686 ? -34.688 -3.826 11.812 1 32.34 686 VAL A C 1
ATOM 5375 O O . VAL A 1 686 ? -35.844 -3.805 11.398 1 32.34 686 VAL A O 1
ATOM 5378 N N . ALA A 1 687 ? -34.375 -4.414 12.938 1 31.17 687 ALA A N 1
ATOM 5379 C CA . ALA A 1 687 ? -35.406 -5.262 13.539 1 31.17 687 ALA A CA 1
ATOM 5380 C C . ALA A 1 687 ? -36.469 -4.422 14.242 1 31.17 687 ALA A C 1
ATOM 5382 O O . ALA A 1 687 ? -37.594 -4.867 14.414 1 31.17 687 ALA A O 1
ATOM 5383 N N . ASN A 1 688 ? -36.094 -3.357 14.859 1 30.73 688 ASN A N 1
ATOM 5384 C CA . ASN A 1 688 ? -37.219 -2.811 15.648 1 30.73 688 ASN A CA 1
ATOM 5385 C C . ASN A 1 688 ? -38.312 -2.273 14.758 1 30.73 688 ASN A C 1
ATOM 5387 O O . ASN A 1 688 ? -39.344 -1.812 15.25 1 30.73 688 ASN A O 1
ATOM 5391 N N . ARG A 1 689 ? -38.062 -2.051 13.508 1 31.44 689 ARG A N 1
ATOM 5392 C CA . ARG A 1 689 ? -39.188 -1.597 12.711 1 31.44 689 ARG A CA 1
ATOM 5393 C C . ARG A 1 689 ? -40.188 -2.732 12.477 1 31.44 689 ARG A C 1
ATOM 5395 O O . ARG A 1 689 ? -41.344 -2.492 12.125 1 31.44 689 ARG A O 1
ATOM 5402 N N . THR A 1 690 ? -39.688 -4.004 12.453 1 32.03 690 THR A N 1
ATOM 5403 C CA . THR A 1 690 ? -40.719 -4.992 12.07 1 32.03 690 THR A CA 1
ATOM 5404 C C . THR A 1 690 ? -41.656 -5.258 13.227 1 32.03 690 THR A C 1
ATOM 5406 O O . THR A 1 690 ? -42.781 -5.711 13.008 1 32.03 690 THR A O 1
ATOM 5409 N N . THR A 1 691 ? -41.219 -5.145 14.453 1 32.12 691 THR A N 1
ATOM 5410 C CA . THR A 1 691 ? -42.156 -5.598 15.469 1 32.12 691 THR A CA 1
ATOM 5411 C C . THR A 1 691 ? -43.219 -4.539 15.734 1 32.12 691 THR A C 1
ATOM 5413 O O . THR A 1 691 ? -44.312 -4.852 16.219 1 32.12 691 THR A O 1
ATOM 5416 N N . THR A 1 692 ? -42.875 -3.316 15.648 1 30.83 692 THR A N 1
ATOM 5417 C CA . THR A 1 692 ? -43.938 -2.4 16.078 1 30.83 692 THR A CA 1
ATOM 5418 C C . THR A 1 692 ? -45.031 -2.342 15.039 1 30.83 692 THR A C 1
ATOM 5420 O O . THR A 1 692 ? -46.094 -1.758 15.281 1 30.83 692 THR A O 1
ATOM 5423 N N . ARG A 1 693 ? -44.844 -2.834 13.773 1 30.12 693 ARG A N 1
ATOM 5424 C CA . ARG A 1 693 ? -46 -2.816 12.883 1 30.12 693 ARG A CA 1
ATOM 5425 C C . ARG A 1 693 ? -46.969 -3.926 13.242 1 30.12 693 ARG A C 1
ATOM 5427 O O . ARG A 1 693 ? -48.125 -3.936 12.758 1 30.12 693 ARG A O 1
ATOM 5434 N N . MET A 1 694 ? -46.531 -5.043 13.891 1 29.03 694 MET A N 1
ATOM 5435 C CA . MET A 1 694 ? -47.531 -6.09 14.031 1 29.03 694 MET A CA 1
ATOM 5436 C C . MET A 1 694 ? -48.531 -5.734 15.117 1 29.03 694 MET A C 1
ATOM 5438 O O . MET A 1 694 ? -49.594 -6.352 15.203 1 29.03 694 MET A O 1
ATOM 5442 N N . SER A 1 695 ? -48.156 -5.039 16.125 1 26.34 695 SER A N 1
ATOM 5443 C CA . SER A 1 695 ? -49.156 -5.004 17.188 1 26.34 695 SER A CA 1
ATOM 5444 C C . SER A 1 695 ? -50.281 -4.02 16.859 1 26.34 695 SER A C 1
ATOM 5446 O O . SER A 1 695 ? -51.25 -3.887 17.625 1 26.34 695 SER A O 1
ATOM 5448 N N . ARG A 1 696 ? -50.094 -3.062 16.031 1 25.09 696 ARG A N 1
ATOM 5449 C CA . ARG A 1 696 ? -51.25 -2.164 15.953 1 25.09 696 ARG A CA 1
ATOM 5450 C C . ARG A 1 696 ? -52.312 -2.723 15.023 1 25.09 696 ARG A C 1
ATOM 5452 O O . ARG A 1 696 ? -53.312 -2.059 14.75 1 25.09 696 ARG A O 1
ATOM 5459 N N . ARG A 1 697 ? -52.031 -4.004 14.469 1 23.27 697 ARG A N 1
ATOM 5460 C CA . ARG A 1 697 ? -53.344 -4.496 14.078 1 23.27 697 ARG A CA 1
ATOM 5461 C C . ARG A 1 697 ? -53.969 -5.316 15.195 1 23.27 697 ARG A C 1
ATOM 5463 O O . ARG A 1 697 ? -53.312 -6.172 15.789 1 23.27 697 ARG A O 1
ATOM 5470 N N . MET B 1 1 ? 55.438 57.906 38.938 1 26.12 1 MET B N 1
ATOM 5471 C CA . MET B 1 1 ? 55.438 56.469 38.75 1 26.12 1 MET B CA 1
ATOM 5472 C C . MET B 1 1 ? 54.125 56 38.125 1 26.12 1 MET B C 1
ATOM 5474 O O . MET B 1 1 ? 53.094 55.969 38.812 1 26.12 1 MET B O 1
ATOM 5478 N N . GLU B 1 2 ? 53.781 56.219 36.906 1 25.56 2 GLU B N 1
ATOM 5479 C CA . GLU B 1 2 ? 52.656 56.25 35.969 1 25.56 2 GLU B CA 1
ATOM 5480 C C . GLU B 1 2 ? 52.094 54.875 35.719 1 25.56 2 GLU B C 1
ATOM 5482 O O . GLU B 1 2 ? 52.844 53.938 35.375 1 25.56 2 GLU B O 1
ATOM 5487 N N . ILE B 1 3 ? 50.938 54.375 36.344 1 28.94 3 ILE B N 1
ATOM 5488 C CA . ILE B 1 3 ? 50.25 53.094 36.406 1 28.94 3 ILE B CA 1
ATOM 5489 C C . ILE B 1 3 ? 49.906 52.656 34.969 1 28.94 3 ILE B C 1
ATOM 5491 O O . ILE B 1 3 ? 49.125 53.344 34.281 1 28.94 3 ILE B O 1
ATOM 5495 N N . GLU B 1 4 ? 50.781 52.188 34.156 1 25.27 4 GLU B N 1
ATOM 5496 C CA . GLU B 1 4 ? 50.656 51.75 32.781 1 25.27 4 GLU B CA 1
ATOM 5497 C C . GLU B 1 4 ? 49.469 50.812 32.594 1 25.27 4 GLU B C 1
ATOM 5499 O O . GLU B 1 4 ? 49.344 49.812 33.281 1 25.27 4 GLU B O 1
ATOM 5504 N N . ALA B 1 5 ? 48.281 51.25 31.969 1 28.45 5 ALA B N 1
ATOM 5505 C CA . ALA B 1 5 ? 46.969 50.781 31.578 1 28.45 5 ALA B CA 1
ATOM 5506 C C . ALA B 1 5 ? 47.062 49.5 30.75 1 28.45 5 ALA B C 1
ATOM 5508 O O . ALA B 1 5 ? 47.562 49.5 29.625 1 28.45 5 ALA B O 1
ATOM 5509 N N . SER B 1 6 ? 47.375 48.344 31.25 1 24.97 6 SER B N 1
ATOM 5510 C CA . SER B 1 6 ? 47.594 47.031 30.641 1 24.97 6 SER B CA 1
ATOM 5511 C C . SER B 1 6 ? 46.406 46.656 29.719 1 24.97 6 SER B C 1
ATOM 5513 O O . SER B 1 6 ? 45.25 46.656 30.141 1 24.97 6 SER B O 1
ATOM 5515 N N . LYS B 1 7 ? 46.406 46.844 28.359 1 28.38 7 LYS B N 1
ATOM 5516 C CA . LYS B 1 7 ? 45.531 46.719 27.188 1 28.38 7 LYS B CA 1
ATOM 5517 C C . LYS B 1 7 ? 45 45.281 27.047 1 28.38 7 LYS B C 1
ATOM 5519 O O . LYS B 1 7 ? 45.781 44.344 26.969 1 28.38 7 LYS B O 1
ATOM 5524 N N . SER B 1 8 ? 43.75 45 27.594 1 26.5 8 SER B N 1
ATOM 5525 C CA . SER B 1 8 ? 42.938 43.781 27.703 1 26.5 8 SER B CA 1
ATOM 5526 C C . SER B 1 8 ? 42.844 43.062 26.359 1 26.5 8 SER B C 1
ATOM 5528 O O . SER B 1 8 ? 42.5 43.656 25.344 1 26.5 8 SER B O 1
ATOM 5530 N N . THR B 1 9 ? 43.594 42 26.016 1 26.25 9 THR B N 1
ATOM 5531 C CA . THR B 1 9 ? 43.781 41.031 24.938 1 26.25 9 THR B CA 1
ATOM 5532 C C . THR B 1 9 ? 42.438 40.594 24.375 1 26.25 9 THR B C 1
ATOM 5534 O O . THR B 1 9 ? 41.438 40.469 25.125 1 26.25 9 THR B O 1
ATOM 5537 N N . GLY B 1 10 ? 42.094 40.656 22.953 1 24.3 10 GLY B N 1
ATOM 5538 C CA . GLY B 1 10 ? 41.062 40.531 21.922 1 24.3 10 GLY B CA 1
ATOM 5539 C C . GLY B 1 10 ? 40.156 39.344 22.141 1 24.3 10 GLY B C 1
ATOM 5540 O O . GLY B 1 10 ? 40.469 38.438 22.922 1 24.3 10 GLY B O 1
ATOM 5541 N N . ASN B 1 11 ? 38.812 39.406 21.625 1 26.03 11 ASN B N 1
ATOM 5542 C CA . ASN B 1 11 ? 37.531 38.719 21.672 1 26.03 11 ASN B CA 1
ATOM 5543 C C . ASN B 1 11 ? 37.625 37.25 21.266 1 26.03 11 ASN B C 1
ATOM 5545 O O . ASN B 1 11 ? 38 36.969 20.125 1 26.03 11 ASN B O 1
ATOM 5549 N N . GLY B 1 12 ? 38.094 36.281 22.047 1 25.5 12 GLY B N 1
ATOM 5550 C CA . GLY B 1 12 ? 38.062 34.844 22 1 25.5 12 GLY B CA 1
ATOM 5551 C C . GLY B 1 12 ? 36.781 34.281 21.406 1 25.5 12 GLY B C 1
ATOM 5552 O O . GLY B 1 12 ? 35.75 34.281 22.062 1 25.5 12 GLY B O 1
ATOM 5553 N N . ALA B 1 13 ? 36.531 34.5 20.125 1 31.61 13 ALA B N 1
ATOM 5554 C CA . ALA B 1 13 ? 35.531 33.719 19.391 1 31.61 13 ALA B CA 1
ATOM 5555 C C . ALA B 1 13 ? 35.531 32.25 19.828 1 31.61 13 ALA B C 1
ATOM 5557 O O . ALA B 1 13 ? 36.469 31.531 19.547 1 31.61 13 ALA B O 1
ATOM 5558 N N . ALA B 1 14 ? 35.125 31.922 20.984 1 31.92 14 ALA B N 1
ATOM 5559 C CA . ALA B 1 14 ? 34.812 30.594 21.516 1 31.92 14 ALA B CA 1
ATOM 5560 C C . ALA B 1 14 ? 34.312 29.672 20.406 1 31.92 14 ALA B C 1
ATOM 5562 O O . ALA B 1 14 ? 33.219 29.875 19.875 1 31.92 14 ALA B O 1
ATOM 5563 N N . GLY B 1 15 ? 35.094 29.172 19.516 1 33.25 15 GLY B N 1
ATOM 5564 C CA . GLY B 1 15 ? 34.875 28.125 18.547 1 33.25 15 GLY B CA 1
ATOM 5565 C C . GLY B 1 15 ? 34 27 19.062 1 33.25 15 GLY B C 1
ATOM 5566 O O . GLY B 1 15 ? 34.281 26.422 20.109 1 33.25 15 GLY B O 1
ATOM 5567 N N . ILE B 1 16 ? 32.688 27.156 19.094 1 38 16 ILE B N 1
ATOM 5568 C CA . ILE B 1 16 ? 31.703 26.125 19.406 1 38 16 ILE B CA 1
ATOM 5569 C C . ILE B 1 16 ? 32.219 24.766 18.953 1 38 16 ILE B C 1
ATOM 5571 O O . ILE B 1 16 ? 32.344 24.5 17.75 1 38 16 ILE B O 1
ATOM 5575 N N . GLY B 1 17 ? 33.312 24.219 19.516 1 37.53 17 GLY B N 1
ATOM 5576 C CA . GLY B 1 17 ? 34 22.953 19.297 1 37.53 17 GLY B CA 1
ATOM 5577 C C . GLY B 1 17 ? 33.031 21.766 19.266 1 37.53 17 GLY B C 1
ATOM 5578 O O . GLY B 1 17 ? 31.953 21.828 19.859 1 37.53 17 GLY B O 1
ATOM 5579 N N . LEU B 1 18 ? 33.031 20.953 18.234 1 46.06 18 LEU B N 1
ATOM 5580 C CA . LEU B 1 18 ? 32.344 19.688 18.062 1 46.06 18 LEU B CA 1
ATOM 5581 C C . LEU B 1 18 ? 32.531 18.797 19.297 1 46.06 18 LEU B C 1
ATOM 5583 O O . LEU B 1 18 ? 33.5 18.953 20.031 1 46.06 18 LEU B O 1
ATOM 5587 N N . SER B 1 19 ? 31.5 18.219 19.766 1 46.09 19 SER B N 1
ATOM 5588 C CA . SER B 1 19 ? 31.688 17.203 20.812 1 46.09 19 SER B CA 1
ATOM 5589 C C . SER B 1 19 ? 32.875 16.312 20.516 1 46.09 19 SER B C 1
ATOM 5591 O O . SER B 1 19 ? 33.281 16.156 19.344 1 46.09 19 SER B O 1
ATOM 5593 N N . PRO B 1 20 ? 33.688 16.047 21.531 1 43.66 20 PRO B N 1
ATOM 5594 C CA . PRO B 1 20 ? 34.906 15.234 21.375 1 43.66 20 PRO B CA 1
ATOM 5595 C C . PRO B 1 20 ? 34.688 14.016 20.484 1 43.66 20 PRO B C 1
ATOM 5597 O O . PRO B 1 20 ? 35.594 13.625 19.734 1 43.66 20 PRO B O 1
ATOM 5600 N N . LEU B 1 21 ? 33.594 13.43 20.672 1 43.81 21 LEU B N 1
ATOM 5601 C CA . LEU B 1 21 ? 33.344 12.227 19.875 1 43.81 21 LEU B CA 1
ATOM 5602 C C . LEU B 1 21 ? 33.25 12.57 18.391 1 43.81 21 LEU B C 1
ATOM 5604 O O . LEU B 1 21 ? 33.781 11.844 17.547 1 43.81 21 LEU B O 1
ATOM 5608 N N . SER B 1 22 ? 32.719 13.664 18.141 1 49.59 22 SER B N 1
ATOM 5609 C CA . SER B 1 22 ? 32.625 14.102 16.75 1 49.59 22 SER B CA 1
ATOM 5610 C C . SER B 1 22 ? 34 14.445 16.203 1 49.59 22 SER B C 1
ATOM 5612 O O . SER B 1 22 ? 34.312 14.172 15.031 1 49.59 22 SER B O 1
ATOM 5614 N N . GLU B 1 23 ? 34.812 14.984 17.047 1 48.66 23 GLU B N 1
ATOM 5615 C CA . GLU B 1 23 ? 36.156 15.352 16.656 1 48.66 23 GLU B CA 1
ATOM 5616 C C . GLU B 1 23 ? 37 14.117 16.297 1 48.66 23 GLU B C 1
ATOM 5618 O O . GLU B 1 23 ? 37.781 14.141 15.352 1 48.66 23 GLU B O 1
ATOM 5623 N N . THR B 1 24 ? 36.781 13.078 17.109 1 46.31 24 THR B N 1
ATOM 5624 C CA . THR B 1 24 ? 37.594 11.883 16.859 1 46.31 24 THR B CA 1
ATOM 5625 C C . THR B 1 24 ? 37.219 11.25 15.523 1 46.31 24 THR B C 1
ATOM 5627 O O . THR B 1 24 ? 38.062 10.781 14.781 1 46.31 24 THR B O 1
ATOM 5630 N N . LEU B 1 25 ? 35.969 11.148 15.25 1 49.91 25 LEU B N 1
ATOM 5631 C CA . LEU B 1 25 ? 35.5 10.531 14.016 1 49.91 25 LEU B CA 1
ATOM 5632 C C . LEU B 1 25 ? 36.031 11.297 12.797 1 49.91 25 LEU B C 1
ATOM 5634 O O . LEU B 1 25 ? 36.406 10.695 11.797 1 49.91 25 LEU B O 1
ATOM 5638 N N . TRP B 1 26 ? 36.188 12.602 12.961 1 49.62 26 TRP B N 1
ATOM 5639 C CA . TRP B 1 26 ? 36.594 13.445 11.836 1 49.62 26 TRP B CA 1
ATOM 5640 C C . TRP B 1 26 ? 38.094 13.711 11.859 1 49.62 26 TRP B C 1
ATOM 5642 O O . TRP B 1 26 ? 38.719 13.938 10.812 1 49.62 26 TRP B O 1
ATOM 5652 N N . ARG B 1 27 ? 38.812 13.758 12.945 1 46.5 27 ARG B N 1
ATOM 5653 C CA . ARG B 1 27 ? 40.281 13.922 13 1 46.5 27 ARG B CA 1
ATOM 5654 C C . ARG B 1 27 ? 41 12.75 12.328 1 46.5 27 ARG B C 1
ATOM 5656 O O . ARG B 1 27 ? 42.031 12.938 11.688 1 46.5 27 ARG B O 1
ATOM 5663 N N . GLU B 1 28 ? 40.562 11.555 12.609 1 44.59 28 GLU B N 1
ATOM 5664 C CA . GLU B 1 28 ? 41.281 10.414 12.047 1 44.59 28 GLU B CA 1
ATOM 5665 C C . GLU B 1 28 ? 41.219 10.422 10.523 1 44.59 28 GLU B C 1
ATOM 5667 O O . GLU B 1 28 ? 42.125 9.883 9.852 1 44.59 28 GLU B O 1
ATOM 5672 N N . LYS B 1 29 ? 40.281 10.867 9.906 1 45.5 29 LYS B N 1
ATOM 5673 C CA . LYS B 1 29 ? 40.125 10.789 8.461 1 45.5 29 LYS B CA 1
ATOM 5674 C C . LYS B 1 29 ? 40.656 12.039 7.773 1 45.5 29 LYS B C 1
ATOM 5676 O O . LYS B 1 29 ? 40.719 12.102 6.543 1 45.5 29 LYS B O 1
ATOM 5681 N N . ALA B 1 30 ? 40.688 13.32 8.391 1 43.78 30 ALA B N 1
ATOM 5682 C CA . ALA B 1 30 ? 41.281 14.492 7.734 1 43.78 30 ALA B CA 1
ATOM 5683 C C . ALA B 1 30 ? 42.781 14.344 7.547 1 43.78 30 ALA B C 1
ATOM 5685 O O . ALA B 1 30 ? 43.531 14.391 8.523 1 43.78 30 ALA B O 1
ATOM 5686 N N . LYS B 1 31 ? 43.312 13.469 6.91 1 37.66 31 LYS B N 1
ATOM 5687 C CA . LYS B 1 31 ? 44.75 13.578 6.578 1 37.66 31 LYS B CA 1
ATOM 5688 C C . LYS B 1 31 ? 45.156 15.039 6.449 1 37.66 31 LYS B C 1
ATOM 5690 O O . LYS B 1 31 ? 46.344 15.336 6.262 1 37.66 31 LYS B O 1
ATOM 5695 N N . THR B 1 32 ? 44.5 15.828 5.422 1 36.62 32 THR B N 1
ATOM 5696 C CA . THR B 1 32 ? 45.125 17.109 5.078 1 36.62 32 THR B CA 1
ATOM 5697 C C . THR B 1 32 ? 45.25 18 6.312 1 36.62 32 THR B C 1
ATOM 5699 O O . THR B 1 32 ? 44.531 17.812 7.289 1 36.62 32 THR B O 1
ATOM 5702 N N . GLU B 1 33 ? 46.125 19.25 6.082 1 34.41 33 GLU B N 1
ATOM 5703 C CA . GLU B 1 33 ? 46.406 20.406 6.91 1 34.41 33 GLU B CA 1
ATOM 5704 C C . GLU B 1 33 ? 45.125 20.906 7.602 1 34.41 33 GLU B C 1
ATOM 5706 O O . GLU B 1 33 ? 44.188 21.328 6.938 1 34.41 33 GLU B O 1
ATOM 5711 N N . ILE B 1 34 ? 44.75 20.359 8.508 1 38.81 34 ILE B N 1
ATOM 5712 C CA . ILE B 1 34 ? 43.719 20.812 9.406 1 38.81 34 ILE B CA 1
ATOM 5713 C C . ILE B 1 34 ? 43.875 22.312 9.664 1 38.81 34 ILE B C 1
ATOM 5715 O O . ILE B 1 34 ? 44.719 22.734 10.445 1 38.81 34 ILE B O 1
ATOM 5719 N N . VAL B 1 35 ? 44.188 23.125 8.633 1 37.78 35 VAL B N 1
ATOM 5720 C CA . VAL B 1 35 ? 44.375 24.453 9.188 1 37.78 35 VAL B CA 1
ATOM 5721 C C . VAL B 1 35 ? 43.25 24.781 10.141 1 37.78 35 VAL B C 1
ATOM 5723 O O . VAL B 1 35 ? 43.469 25.344 11.219 1 37.78 35 VAL B O 1
ATOM 5726 N N . GLY B 1 36 ? 41.875 25.375 9.594 1 39.34 36 GLY B N 1
ATOM 5727 C CA . GLY B 1 36 ? 40.812 26.094 10.242 1 39.34 36 GLY B CA 1
ATOM 5728 C C . GLY B 1 36 ? 39.625 25.203 10.625 1 39.34 36 GLY B C 1
ATOM 5729 O O . GLY B 1 36 ? 39.688 23.984 10.383 1 39.34 36 GLY B O 1
ATOM 5730 N N . GLY B 1 37 ? 38.562 25.797 11.391 1 46.75 37 GLY B N 1
ATOM 5731 C CA . GLY B 1 37 ? 37.375 25.281 12.023 1 46.75 37 GLY B CA 1
ATOM 5732 C C . GLY B 1 37 ? 36.531 24.422 11.102 1 46.75 37 GLY B C 1
ATOM 5733 O O . GLY B 1 37 ? 36.438 24.703 9.906 1 46.75 37 GLY B O 1
ATOM 5734 N N . VAL B 1 38 ? 36.406 23.047 11.266 1 55.25 38 VAL B N 1
ATOM 5735 C CA . VAL B 1 38 ? 35.781 21.906 10.617 1 55.25 38 VAL B CA 1
ATOM 5736 C C . VAL B 1 38 ? 34.281 22.188 10.391 1 55.25 38 VAL B C 1
ATOM 5738 O O . VAL B 1 38 ? 33.469 21.266 10.227 1 55.25 38 VAL B O 1
ATOM 5741 N N . SER B 1 39 ? 33.781 23.281 10.297 1 71.56 39 SER B N 1
ATOM 5742 C CA . SER B 1 39 ? 32.375 23.609 10.086 1 71.56 39 SER B CA 1
ATOM 5743 C C . SER B 1 39 ? 32.062 23.688 8.594 1 71.56 39 SER B C 1
ATOM 5745 O O . SER B 1 39 ? 32.938 23.891 7.766 1 71.56 39 SER B O 1
ATOM 5747 N N . ALA B 1 40 ? 30.828 23.125 8.18 1 81 40 ALA B N 1
ATOM 5748 C CA . ALA B 1 40 ? 30.391 23.125 6.789 1 81 40 ALA B CA 1
ATOM 5749 C C . ALA B 1 40 ? 29.625 24.406 6.445 1 81 40 ALA B C 1
ATOM 5751 O O . ALA B 1 40 ? 28.594 24.703 7.051 1 81 40 ALA B O 1
ATOM 5752 N N . ARG B 1 41 ? 30.281 25.172 5.535 1 85.31 41 ARG B N 1
ATOM 5753 C CA . ARG B 1 41 ? 29.641 26.375 5.012 1 85.31 41 ARG B CA 1
ATOM 5754 C C . ARG B 1 41 ? 29.156 26.156 3.582 1 85.31 41 ARG B C 1
ATOM 5756 O O . ARG B 1 41 ? 29.938 25.766 2.709 1 85.31 41 ARG B O 1
ATOM 5763 N N . LEU B 1 42 ? 27.859 26.344 3.406 1 89.81 42 LEU B N 1
ATOM 5764 C CA . LEU B 1 42 ? 27.266 26.141 2.094 1 89.81 42 LEU B CA 1
ATOM 5765 C C . LEU B 1 42 ? 26.828 27.453 1.479 1 89.81 42 LEU B C 1
ATOM 5767 O O . LEU B 1 42 ? 26.219 28.297 2.154 1 89.81 42 LEU B O 1
ATOM 5771 N N . THR B 1 43 ? 27.312 27.688 0.229 1 91 43 THR B N 1
ATOM 5772 C CA . THR B 1 43 ? 26.922 28.875 -0.501 1 91 43 THR B CA 1
ATOM 5773 C C . THR B 1 43 ? 26.406 28.516 -1.894 1 91 43 THR B C 1
ATOM 5775 O O . THR B 1 43 ? 26.875 27.547 -2.502 1 91 43 THR B O 1
ATOM 5778 N N . TRP B 1 44 ? 25.406 29.156 -2.328 1 91.31 44 TRP B N 1
ATOM 5779 C CA . TRP B 1 44 ? 24.922 29.016 -3.699 1 91.31 44 TRP B CA 1
ATOM 5780 C C . TRP B 1 44 ? 24.641 30.375 -4.32 1 91.31 44 TRP B C 1
ATOM 5782 O O . TRP B 1 44 ? 24.156 31.281 -3.645 1 91.31 44 TRP B O 1
ATOM 5792 N N . LYS B 1 45 ? 25.078 30.484 -5.539 1 91.62 45 LYS B N 1
ATOM 5793 C CA . LYS B 1 45 ? 24.953 31.75 -6.258 1 91.62 45 LYS B CA 1
ATOM 5794 C C . LYS B 1 45 ? 24.266 31.547 -7.605 1 91.62 45 LYS B C 1
ATOM 5796 O O . LYS B 1 45 ? 24.703 30.719 -8.414 1 91.62 45 LYS B O 1
ATOM 5801 N N . ASP B 1 46 ? 23.172 32.312 -7.836 1 91.31 46 ASP B N 1
ATOM 5802 C CA . ASP B 1 46 ? 22.438 32.344 -9.094 1 91.31 46 ASP B CA 1
ATOM 5803 C C . ASP B 1 46 ? 22.047 30.922 -9.516 1 91.31 46 ASP B C 1
ATOM 5805 O O . ASP B 1 46 ? 22.328 30.5 -10.641 1 91.31 46 ASP B O 1
ATOM 5809 N N . LEU B 1 47 ? 21.5 30.281 -8.609 1 91.19 47 LEU B N 1
ATOM 5810 C CA . LEU B 1 47 ? 21.109 28.891 -8.852 1 91.19 47 LEU B CA 1
ATOM 5811 C C . LEU B 1 47 ? 19.812 28.828 -9.664 1 91.19 47 LEU B C 1
ATOM 5813 O O . LEU B 1 47 ? 18.797 29.391 -9.25 1 91.19 47 LEU B O 1
ATOM 5817 N N . THR B 1 48 ? 19.844 28.25 -10.828 1 92.19 48 THR B N 1
ATOM 5818 C CA . THR B 1 48 ? 18.688 28.047 -11.695 1 92.19 48 THR B CA 1
ATOM 5819 C C . THR B 1 48 ? 18.531 26.578 -12.07 1 92.19 48 THR B C 1
ATOM 5821 O O . THR B 1 48 ? 19.516 25.922 -12.422 1 92.19 48 THR B O 1
ATOM 5824 N N . VAL B 1 49 ? 17.359 26.094 -11.852 1 90 49 VAL B N 1
ATOM 5825 C CA . VAL B 1 49 ? 17.094 24.703 -12.188 1 90 49 VAL B CA 1
ATOM 5826 C C . VAL B 1 49 ? 15.969 24.625 -13.219 1 90 49 VAL B C 1
ATOM 5828 O O . VAL B 1 49 ? 14.898 25.203 -13.016 1 90 49 VAL B O 1
ATOM 5831 N N . MET B 1 50 ? 16.219 23.938 -14.281 1 86.56 50 MET B N 1
ATOM 5832 C CA . MET B 1 50 ? 15.234 23.734 -15.336 1 86.56 50 MET B CA 1
ATOM 5833 C C . MET B 1 50 ? 14.906 22.25 -15.5 1 86.56 50 MET B C 1
ATOM 5835 O O . MET B 1 50 ? 15.797 21.406 -15.406 1 86.56 50 MET B O 1
ATOM 5839 N N . VAL B 1 51 ? 13.609 21.938 -15.609 1 82.12 51 VAL B N 1
ATOM 5840 C CA . VAL B 1 51 ? 13.18 20.562 -15.773 1 82.12 51 VAL B CA 1
ATOM 5841 C C . VAL B 1 51 ? 12.508 20.391 -17.141 1 82.12 51 VAL B C 1
ATOM 5843 O O . VAL B 1 51 ? 11.766 21.266 -17.578 1 82.12 51 VAL B O 1
ATOM 5846 N N . SER B 1 52 ? 12.844 19.328 -17.781 1 77 52 SER B N 1
ATOM 5847 C CA . SER B 1 52 ? 12.211 19 -19.047 1 77 52 SER B CA 1
ATOM 5848 C C . SER B 1 52 ? 10.93 18.203 -18.844 1 77 52 SER B C 1
ATOM 5850 O O . SER B 1 52 ? 10.93 17.188 -18.125 1 77 52 SER B O 1
ATOM 5852 N N . LEU B 1 53 ? 9.789 18.734 -19.234 1 72.5 53 LEU B N 1
ATOM 5853 C CA . LEU B 1 53 ? 8.508 18.047 -19.125 1 72.5 53 LEU B CA 1
ATOM 5854 C C . LEU B 1 53 ? 8.328 17.047 -20.266 1 72.5 53 LEU B C 1
ATOM 5856 O O . LEU B 1 53 ? 9.102 17.047 -21.219 1 72.5 53 LEU B O 1
ATOM 5860 N N . SER B 1 54 ? 7.395 16.062 -20.078 1 63.84 54 SER B N 1
ATOM 5861 C CA . SER B 1 54 ? 7.145 15 -21.047 1 63.84 54 SER B CA 1
ATOM 5862 C C . SER B 1 54 ? 6.773 15.57 -22.406 1 63.84 54 SER B C 1
ATOM 5864 O O . SER B 1 54 ? 7.062 14.953 -23.438 1 63.84 54 SER B O 1
ATOM 5866 N N . ASN B 1 55 ? 6.148 16.812 -22.453 1 61.78 55 ASN B N 1
ATOM 5867 C CA . ASN B 1 55 ? 5.734 17.406 -23.719 1 61.78 55 ASN B CA 1
ATOM 5868 C C . ASN B 1 55 ? 6.883 18.156 -24.391 1 61.78 55 ASN B C 1
ATOM 5870 O O . ASN B 1 55 ? 6.699 18.781 -25.438 1 61.78 55 ASN B O 1
ATOM 5874 N N . GLY B 1 56 ? 8.078 18 -23.812 1 62.91 56 GLY B N 1
ATOM 5875 C CA . GLY B 1 56 ? 9.242 18.625 -24.422 1 62.91 56 GLY B CA 1
ATOM 5876 C C . GLY B 1 56 ? 9.469 20.047 -23.938 1 62.91 56 GLY B C 1
ATOM 5877 O O . GLY B 1 56 ? 10.5 20.656 -24.25 1 62.91 56 GLY B O 1
ATOM 5878 N N . GLU B 1 57 ? 8.492 20.5 -23.219 1 72.44 57 GLU B N 1
ATOM 5879 C CA . GLU B 1 57 ? 8.648 21.859 -22.75 1 72.44 57 GLU B CA 1
ATOM 5880 C C . GLU B 1 57 ? 9.531 21.922 -21.516 1 72.44 57 GLU B C 1
ATOM 5882 O O . GLU B 1 57 ? 9.586 20.969 -20.734 1 72.44 57 GLU B O 1
ATOM 5887 N N . VAL B 1 58 ? 10.414 22.969 -21.547 1 76.88 58 VAL B N 1
ATOM 5888 C CA . VAL B 1 58 ? 11.312 23.172 -20.406 1 76.88 58 VAL B CA 1
ATOM 5889 C C . VAL B 1 58 ? 10.688 24.156 -19.438 1 76.88 58 VAL B C 1
ATOM 5891 O O . VAL B 1 58 ? 10.203 25.219 -19.828 1 76.88 58 VAL B O 1
ATOM 5894 N N . GLN B 1 59 ? 10.516 23.781 -18.25 1 81.88 59 GLN B N 1
ATOM 5895 C CA . GLN B 1 59 ? 9.961 24.625 -17.203 1 81.88 59 GLN B CA 1
ATOM 5896 C C . GLN B 1 59 ? 11.039 25.016 -16.188 1 81.88 59 GLN B C 1
ATOM 5898 O O . GLN B 1 59 ? 11.812 24.172 -15.734 1 81.88 59 GLN B O 1
ATOM 5903 N N . LYS B 1 60 ? 11.18 26.359 -16.016 1 84.56 60 LYS B N 1
ATOM 5904 C CA . LYS B 1 60 ? 12.086 26.844 -1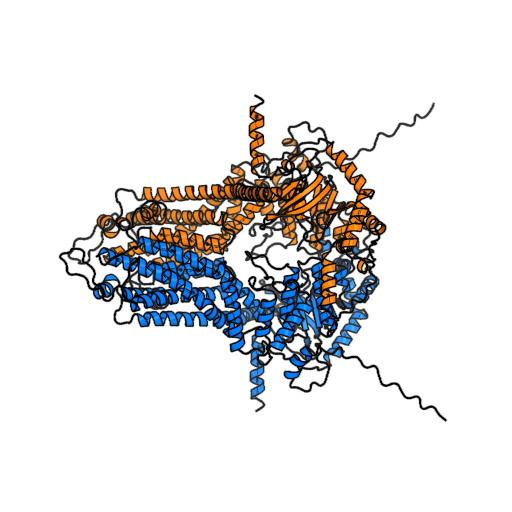4.977 1 84.56 60 LYS B CA 1
ATOM 5905 C C . LYS B 1 60 ? 11.461 26.688 -13.594 1 84.56 60 LYS B C 1
ATOM 5907 O O . LYS B 1 60 ? 10.469 27.344 -13.273 1 84.56 60 LYS B O 1
ATOM 5912 N N . VAL B 1 61 ? 11.977 25.828 -12.797 1 86.81 61 VAL B N 1
ATOM 5913 C CA . VAL B 1 61 ? 11.453 25.594 -11.461 1 86.81 61 VAL B CA 1
ATOM 5914 C C . VAL B 1 61 ? 12.094 26.578 -10.477 1 86.81 61 VAL B C 1
ATOM 5916 O O . VAL B 1 61 ? 11.414 27.094 -9.586 1 86.81 61 VAL B O 1
ATOM 5919 N N . LEU B 1 62 ? 13.398 26.781 -10.57 1 92.06 62 LEU B N 1
ATOM 5920 C CA . LEU B 1 62 ? 14.125 27.75 -9.766 1 92.06 62 LEU B CA 1
ATOM 5921 C C . LEU B 1 62 ? 14.797 28.797 -10.648 1 92.06 62 LEU B C 1
ATOM 5923 O O . LEU B 1 62 ? 15.328 28.469 -11.711 1 92.06 62 LEU B O 1
ATOM 5927 N N . GLU B 1 63 ? 14.734 30.094 -10.141 1 93 63 GLU B N 1
ATOM 5928 C CA . GLU B 1 63 ? 15.266 31.172 -10.969 1 93 63 GLU B CA 1
ATOM 5929 C C . GLU B 1 63 ? 16.25 32.031 -10.18 1 93 63 GLU B C 1
ATOM 5931 O O . GLU B 1 63 ? 15.836 33 -9.508 1 93 63 GLU B O 1
ATOM 5936 N N . GLY B 1 64 ? 17.453 31.812 -10.375 1 90.62 64 GLY B N 1
ATOM 5937 C CA . GLY B 1 64 ? 18.516 32.688 -9.898 1 90.62 64 GLY B CA 1
ATOM 5938 C C . GLY B 1 64 ? 18.531 32.844 -8.391 1 90.62 64 GLY B C 1
ATOM 5939 O O . GLY B 1 64 ? 18.547 33.969 -7.879 1 90.62 64 GLY B O 1
ATOM 5940 N N . LEU B 1 65 ? 18.562 31.812 -7.648 1 93.44 65 LEU B N 1
ATOM 5941 C CA . LEU B 1 65 ? 18.531 31.844 -6.191 1 93.44 65 LEU B CA 1
ATOM 5942 C C . LEU B 1 65 ? 19.922 32 -5.613 1 93.44 65 LEU B C 1
ATOM 5944 O O . LEU B 1 65 ? 20.875 31.391 -6.105 1 93.44 65 LEU B O 1
ATOM 5948 N N . THR B 1 66 ? 20.078 32.906 -4.727 1 93.75 66 THR B N 1
ATOM 5949 C CA . THR B 1 66 ? 21.344 33.125 -4.02 1 93.75 66 THR B CA 1
ATOM 5950 C C . THR B 1 66 ? 21.125 33.062 -2.508 1 93.75 66 THR B C 1
ATOM 5952 O O . THR B 1 66 ? 20.125 33.562 -1.984 1 93.75 66 THR B O 1
ATOM 5955 N N . GLY B 1 67 ? 21.953 32.375 -1.819 1 93.62 67 GLY B N 1
ATOM 5956 C CA . GLY B 1 67 ? 21.844 32.219 -0.378 1 93.62 67 GLY B CA 1
ATOM 5957 C C . GLY B 1 67 ? 23.031 31.516 0.231 1 93.62 67 GLY B C 1
ATOM 5958 O O . GLY B 1 67 ? 24.016 31.219 -0.463 1 93.62 67 GLY B O 1
ATOM 5959 N N . TYR B 1 68 ? 23.016 31.438 1.508 1 93.62 68 TYR B N 1
ATOM 5960 C CA . TYR B 1 68 ? 24.094 30.75 2.217 1 93.62 68 TYR B CA 1
ATOM 5961 C C . TYR B 1 68 ? 23.578 30.078 3.48 1 93.62 68 TYR B C 1
ATOM 5963 O O . TYR B 1 68 ? 22.469 30.375 3.943 1 93.62 68 TYR B O 1
ATOM 5971 N N . ALA B 1 69 ? 24.266 29.141 3.98 1 92.25 69 ALA B N 1
ATOM 5972 C CA . ALA B 1 69 ? 24.047 28.453 5.254 1 92.25 69 ALA B CA 1
ATOM 5973 C C . ALA B 1 69 ? 25.344 28.312 6.043 1 92.25 69 ALA B C 1
ATOM 5975 O O . ALA B 1 69 ? 26.344 27.844 5.508 1 92.25 69 ALA B O 1
ATOM 5976 N N . GLU B 1 70 ? 25.297 28.812 7.219 1 89.81 70 GLU B N 1
ATOM 5977 C CA . GLU B 1 70 ? 26.484 28.797 8.07 1 89.81 70 GLU B CA 1
ATOM 5978 C C . GLU B 1 70 ? 26.328 27.797 9.219 1 89.81 70 GLU B C 1
ATOM 5980 O O . GLU B 1 70 ? 25.203 27.453 9.594 1 89.81 70 GLU B O 1
ATOM 5985 N N . PRO B 1 71 ? 27.469 27.359 9.688 1 89.5 71 PRO B N 1
ATOM 5986 C CA . PRO B 1 71 ? 27.391 26.469 10.844 1 89.5 71 PRO B CA 1
ATOM 5987 C C . PRO B 1 71 ? 26.797 27.156 12.078 1 89.5 71 PRO B C 1
ATOM 5989 O O . PRO B 1 71 ? 27.062 28.328 12.328 1 89.5 71 PRO B O 1
ATOM 5992 N N . GLY B 1 72 ? 25.922 26.453 12.789 1 88.69 72 GLY B N 1
ATOM 5993 C CA . GLY B 1 72 ? 25.312 27 13.992 1 88.69 72 GLY B CA 1
ATOM 5994 C C . GLY B 1 72 ? 23.969 27.656 13.727 1 88.69 72 GLY B C 1
ATOM 5995 O O . GLY B 1 72 ? 23.328 28.156 14.656 1 88.69 72 GLY B O 1
ATOM 5996 N N . THR B 1 73 ? 23.656 27.609 12.477 1 90.81 73 THR B N 1
ATOM 5997 C CA . THR B 1 73 ? 22.391 28.266 12.133 1 90.81 73 THR B CA 1
ATOM 5998 C C . THR B 1 73 ? 21.391 27.234 11.617 1 90.81 73 THR B C 1
ATOM 6000 O O . THR B 1 73 ? 21.75 26.312 10.898 1 90.81 73 THR B O 1
ATOM 6003 N N . PHE B 1 74 ? 20.219 27.391 12.102 1 94.44 74 PHE B N 1
ATOM 6004 C CA . PHE B 1 74 ? 19.094 26.594 11.633 1 94.44 74 PHE B CA 1
ATOM 6005 C C . PHE B 1 74 ? 18.266 27.359 10.617 1 94.44 74 PHE B C 1
ATOM 6007 O O . PHE B 1 74 ? 17.516 28.281 10.977 1 94.44 74 PHE B O 1
ATOM 6014 N N . THR B 1 75 ? 18.406 27.016 9.297 1 95.75 75 THR B N 1
ATOM 6015 C CA . THR B 1 75 ? 17.734 27.719 8.211 1 95.75 75 THR B CA 1
ATOM 6016 C C . THR B 1 75 ? 16.453 27 7.809 1 95.75 75 THR B C 1
ATOM 6018 O O . THR B 1 75 ? 16.469 25.797 7.508 1 95.75 75 THR B O 1
ATOM 6021 N N . ALA B 1 76 ? 15.32 27.672 7.809 1 95.75 76 ALA B N 1
ATOM 6022 C CA . ALA B 1 76 ? 14.023 27.125 7.398 1 95.75 76 ALA B CA 1
ATOM 6023 C C . ALA B 1 76 ? 13.664 27.578 5.984 1 95.75 76 ALA B C 1
ATOM 6025 O O . ALA B 1 76 ? 13.648 28.781 5.699 1 95.75 76 ALA B O 1
ATOM 6026 N N . LEU B 1 77 ? 13.555 26.672 5.148 1 95.5 77 LEU B N 1
ATOM 6027 C CA . LEU B 1 77 ? 13.062 26.922 3.797 1 95.5 77 LEU B CA 1
ATOM 6028 C C . LEU B 1 77 ? 11.539 26.812 3.746 1 95.5 77 LEU B C 1
ATOM 6030 O O . LEU B 1 77 ? 10.984 25.734 3.961 1 95.5 77 LEU B O 1
ATOM 6034 N N . MET B 1 78 ? 10.883 27.922 3.479 1 93.94 78 MET B N 1
ATOM 6035 C CA . MET B 1 78 ? 9.422 27.953 3.494 1 93.94 78 MET B CA 1
ATOM 6036 C C . MET B 1 78 ? 8.875 28.5 2.18 1 93.94 78 MET B C 1
ATOM 6038 O O . MET B 1 78 ? 9.57 29.219 1.466 1 93.94 78 MET B O 1
ATOM 6042 N N . GLY B 1 79 ? 7.699 28.172 1.837 1 90.31 79 GLY B N 1
ATOM 6043 C CA . GLY B 1 79 ? 6.996 28.578 0.631 1 90.31 79 GLY B CA 1
ATOM 6044 C C . GLY B 1 79 ? 5.766 27.734 0.346 1 90.31 79 GLY B C 1
ATOM 6045 O O . GLY B 1 79 ? 5.586 26.672 0.94 1 90.31 79 GLY B O 1
ATOM 6046 N N . PRO B 1 80 ? 4.996 28.297 -0.498 1 87.06 80 PRO B N 1
ATOM 6047 C CA . PRO B 1 80 ? 3.809 27.516 -0.869 1 87.06 80 PRO B CA 1
ATOM 6048 C C . PRO B 1 80 ? 4.148 26.25 -1.649 1 87.06 80 PRO B C 1
ATOM 6050 O O . PRO B 1 80 ? 5.312 26.031 -1.99 1 87.06 80 PRO B O 1
ATOM 6053 N N . SER B 1 81 ? 3.121 25.391 -1.781 1 79.06 81 SER B N 1
ATOM 6054 C CA . SER B 1 81 ? 3.33 24.156 -2.52 1 79.06 81 SER B CA 1
ATOM 6055 C C . SER B 1 81 ? 3.729 24.438 -3.965 1 79.06 81 SER B C 1
ATOM 6057 O O . SER B 1 81 ? 3.139 25.297 -4.621 1 79.06 81 SER B O 1
ATOM 6059 N N . GLY B 1 82 ? 4.754 23.828 -4.492 1 78.88 82 GLY B N 1
ATOM 6060 C CA . GLY B 1 82 ? 5.215 23.984 -5.859 1 78.88 82 GLY B CA 1
ATOM 6061 C C . GLY B 1 82 ? 6.184 25.141 -6.031 1 78.88 82 GLY B C 1
ATOM 6062 O O . GLY B 1 82 ? 6.492 25.547 -7.156 1 78.88 82 GLY B O 1
ATOM 6063 N N . SER B 1 83 ? 6.59 25.688 -4.93 1 86 83 SER B N 1
ATOM 6064 C CA . SER B 1 83 ? 7.484 26.844 -5.016 1 86 83 SER B CA 1
ATOM 6065 C C . SER B 1 83 ? 8.914 26.406 -5.332 1 86 83 SER B C 1
ATOM 6067 O O . SER B 1 83 ? 9.758 27.234 -5.676 1 86 83 SER B O 1
ATOM 6069 N N . GLY B 1 84 ? 9.211 25.109 -5.203 1 87.5 84 GLY B N 1
ATOM 6070 C CA . GLY B 1 84 ? 10.539 24.625 -5.539 1 87.5 84 GLY B CA 1
ATOM 6071 C C . GLY B 1 84 ? 11.375 24.297 -4.316 1 87.5 84 GLY B C 1
ATOM 6072 O O . GLY B 1 84 ? 12.594 24.172 -4.414 1 87.5 84 GLY B O 1
ATOM 6073 N N . LYS B 1 85 ? 10.781 24.172 -3.115 1 90.44 85 LYS B N 1
ATOM 6074 C CA . LYS B 1 85 ? 11.508 23.906 -1.878 1 90.44 85 LYS B CA 1
ATOM 6075 C C . LYS B 1 85 ? 12.312 22.609 -1.987 1 90.44 85 LYS B C 1
ATOM 6077 O O . LYS B 1 85 ? 13.508 22.594 -1.691 1 90.44 85 LYS B O 1
ATOM 6082 N N . SER B 1 86 ? 11.656 21.562 -2.439 1 87.69 86 SER B N 1
ATOM 6083 C CA . SER B 1 86 ? 12.312 20.266 -2.541 1 87.69 86 SER B CA 1
ATOM 6084 C C . SER B 1 86 ? 13.359 20.25 -3.648 1 87.69 86 SER B C 1
ATOM 6086 O O . SER B 1 86 ? 14.406 19.625 -3.518 1 87.69 86 SER B O 1
ATOM 6088 N N . THR B 1 87 ? 13.117 20.969 -4.75 1 87.62 87 THR B N 1
ATOM 6089 C CA . THR B 1 87 ? 14.086 21.062 -5.844 1 87.62 87 THR B CA 1
ATOM 6090 C C . THR B 1 87 ? 15.344 21.797 -5.387 1 87.62 87 THR B C 1
ATOM 6092 O O . THR B 1 87 ? 16.453 21.422 -5.777 1 87.62 87 THR B O 1
ATOM 6095 N N . LEU B 1 88 ? 15.125 22.812 -4.621 1 91.88 88 LEU B N 1
ATOM 6096 C CA . LEU B 1 88 ? 16.281 23.547 -4.09 1 91.88 88 LEU B CA 1
ATOM 6097 C C . LEU B 1 88 ? 17.094 22.656 -3.168 1 91.88 88 LEU B C 1
ATOM 6099 O O . LEU B 1 88 ? 18.328 22.625 -3.264 1 91.88 88 LEU B O 1
ATOM 6103 N N . LEU B 1 89 ? 16.438 21.938 -2.254 1 90.38 89 LEU B N 1
ATOM 6104 C CA . LEU B 1 89 ? 17.125 21.031 -1.348 1 90.38 89 LEU B CA 1
ATOM 6105 C C . LEU B 1 89 ? 17.859 19.953 -2.125 1 90.38 89 LEU B C 1
ATOM 6107 O O . LEU B 1 89 ? 19 19.594 -1.779 1 90.38 89 LEU B O 1
ATOM 6111 N N . ASP B 1 90 ? 17.203 19.453 -3.17 1 86.44 90 ASP B N 1
ATOM 6112 C CA . ASP B 1 90 ? 17.828 18.422 -4 1 86.44 90 ASP B CA 1
ATOM 6113 C C . ASP B 1 90 ? 19.031 18.984 -4.754 1 86.44 90 ASP B C 1
ATOM 6115 O O . ASP B 1 90 ? 20.031 18.297 -4.941 1 86.44 90 ASP B O 1
ATOM 6119 N N . ALA B 1 91 ? 18.906 20.156 -5.207 1 86.12 91 ALA B N 1
ATOM 6120 C CA . ALA B 1 91 ? 20.016 20.797 -5.91 1 86.12 91 ALA B CA 1
ATOM 6121 C C . ALA B 1 91 ? 21.203 21.031 -4.984 1 86.12 91 ALA B C 1
ATOM 6123 O O . ALA B 1 91 ? 22.344 20.797 -5.371 1 86.12 91 ALA B O 1
ATOM 6124 N N . LEU B 1 92 ? 20.891 21.453 -3.797 1 88.12 92 LEU B N 1
ATOM 6125 C CA . LEU B 1 92 ? 21.938 21.734 -2.826 1 88.12 92 LEU B CA 1
ATOM 6126 C C . LEU B 1 92 ? 22.609 20.438 -2.363 1 88.12 92 LEU B C 1
ATOM 6128 O O . LEU B 1 92 ? 23.797 20.438 -2.031 1 88.12 92 LEU B O 1
ATOM 6132 N N . SER B 1 93 ? 21.875 19.375 -2.309 1 82.44 93 SER B N 1
ATOM 6133 C CA . SER B 1 93 ? 22.406 18.109 -1.851 1 82.44 93 SER B CA 1
ATOM 6134 C C . SER B 1 93 ? 22.969 17.297 -3.014 1 82.44 93 SER B C 1
ATOM 6136 O O . SER B 1 93 ? 23.375 16.141 -2.836 1 82.44 93 SER B O 1
ATOM 6138 N N . SER B 1 94 ? 22.922 17.812 -4.176 1 75.94 94 SER B N 1
ATOM 6139 C CA . SER B 1 94 ? 23.438 17.172 -5.379 1 75.94 94 SER B CA 1
ATOM 6140 C C . SER B 1 94 ? 22.672 15.891 -5.695 1 75.94 94 SER B C 1
ATOM 6142 O O . SER B 1 94 ? 23.266 14.867 -6.043 1 75.94 94 SER B O 1
ATOM 6144 N N . ARG B 1 95 ? 21.375 15.945 -5.383 1 72.75 95 ARG B N 1
ATOM 6145 C CA . ARG B 1 95 ? 20.5 14.805 -5.641 1 72.75 95 ARG B CA 1
ATOM 6146 C C . ARG B 1 95 ? 19.469 15.133 -6.715 1 72.75 95 ARG B C 1
ATOM 6148 O O . ARG B 1 95 ? 18.359 14.578 -6.715 1 72.75 95 ARG B O 1
ATOM 6155 N N . LEU B 1 96 ? 19.766 15.953 -7.527 1 70.44 96 LEU B N 1
ATOM 6156 C CA . LEU B 1 96 ? 18.797 16.359 -8.547 1 70.44 96 LEU B CA 1
ATOM 6157 C C . LEU B 1 96 ? 18.531 15.227 -9.523 1 70.44 96 LEU B C 1
ATOM 6159 O O . LEU B 1 96 ? 19.422 14.438 -9.844 1 70.44 96 LEU B O 1
ATOM 6163 N N . ALA B 1 97 ? 17.25 15.219 -9.93 1 65.25 97 ALA B N 1
ATOM 6164 C CA . ALA B 1 97 ? 16.812 14.219 -10.906 1 65.25 97 ALA B CA 1
ATOM 6165 C C . ALA B 1 97 ? 17.578 14.375 -12.219 1 65.25 97 ALA B C 1
ATOM 6167 O O . ALA B 1 97 ? 18.094 15.453 -12.523 1 65.25 97 ALA B O 1
ATOM 6168 N N . SER B 1 98 ? 17.641 13.398 -12.984 1 63.34 98 SER B N 1
ATOM 6169 C CA . SER B 1 98 ? 18.406 13.352 -14.227 1 63.34 98 SER B CA 1
ATOM 6170 C C . SER B 1 98 ? 17.781 14.234 -15.305 1 63.34 98 SER B C 1
ATOM 6172 O O . SER B 1 98 ? 18.469 14.656 -16.234 1 63.34 98 SER B O 1
ATOM 6174 N N . ASN B 1 99 ? 16.531 14.5 -15.117 1 68.38 99 ASN B N 1
ATOM 6175 C CA . ASN B 1 99 ? 15.875 15.336 -16.125 1 68.38 99 ASN B CA 1
ATOM 6176 C C . ASN B 1 99 ? 15.984 16.828 -15.766 1 68.38 99 ASN B C 1
ATOM 6178 O O . ASN B 1 99 ? 15.336 17.656 -16.406 1 68.38 99 ASN B O 1
ATOM 6182 N N . ALA B 1 100 ? 16.766 17.047 -14.766 1 73.94 100 ALA B N 1
ATOM 6183 C CA . ALA B 1 100 ? 16.891 18.438 -14.328 1 73.94 100 ALA B CA 1
ATOM 6184 C C . ALA B 1 100 ? 18.281 18.984 -14.656 1 73.94 100 ALA B C 1
ATOM 6186 O O . ALA B 1 100 ? 19.281 18.281 -14.578 1 73.94 100 ALA B O 1
ATOM 6187 N N . PHE B 1 101 ? 18.266 20.219 -15.219 1 78.81 101 PHE B N 1
ATOM 6188 C CA . PHE B 1 101 ? 19.5 20.922 -15.555 1 78.81 101 PHE B CA 1
ATOM 6189 C C . PHE B 1 101 ? 19.781 22.031 -14.555 1 78.81 101 PHE B C 1
ATOM 6191 O O . PHE B 1 101 ? 18.891 22.797 -14.195 1 78.81 101 PHE B O 1
ATOM 6198 N N . LEU B 1 102 ? 20.969 21.969 -13.992 1 83.19 102 LEU B N 1
ATOM 6199 C CA . LEU B 1 102 ? 21.359 22.922 -12.961 1 83.19 102 LEU B CA 1
ATOM 6200 C C . LEU B 1 102 ? 22.328 23.953 -13.508 1 83.19 102 LEU B C 1
ATOM 6202 O O . LEU B 1 102 ? 23.25 23.594 -14.258 1 83.19 102 LEU B O 1
ATOM 6206 N N . SER B 1 103 ? 21.922 25.234 -13.398 1 83.94 103 SER B N 1
ATOM 6207 C CA . SER B 1 103 ? 22.828 26.344 -13.688 1 83.94 103 SER B CA 1
ATOM 6208 C C . SER B 1 103 ? 23.125 27.156 -12.43 1 83.94 103 SER B C 1
ATOM 6210 O O . SER B 1 103 ? 22.281 27.266 -11.539 1 83.94 103 SER B O 1
ATOM 6212 N N . GLY B 1 104 ? 24.344 27.547 -12.188 1 86.25 104 GLY B N 1
ATOM 6213 C CA . GLY B 1 104 ? 24.781 28.281 -11.008 1 86.25 104 GLY B CA 1
ATOM 6214 C C . GLY B 1 104 ? 25.922 27.578 -10.273 1 86.25 104 GLY B C 1
ATOM 6215 O O . GLY B 1 104 ? 26.5 26.625 -10.789 1 86.25 104 GLY B O 1
ATOM 6216 N N . THR B 1 105 ? 26.312 28.156 -9.188 1 85.25 105 THR B N 1
ATOM 6217 C CA . THR B 1 105 ? 27.453 27.609 -8.469 1 85.25 105 THR B CA 1
ATOM 6218 C C . THR B 1 105 ? 27.078 27.25 -7.031 1 85.25 105 THR B C 1
ATOM 6220 O O . THR B 1 105 ? 26.375 28.031 -6.363 1 85.25 105 THR B O 1
ATOM 6223 N N . ILE B 1 106 ? 27.328 26.094 -6.668 1 86.75 106 ILE B N 1
ATOM 6224 C CA . ILE B 1 106 ? 27.188 25.641 -5.293 1 86.75 106 ILE B CA 1
ATOM 6225 C C . ILE B 1 106 ? 28.562 25.328 -4.707 1 86.75 106 ILE B C 1
ATOM 6227 O O . ILE B 1 106 ? 29.328 24.562 -5.289 1 86.75 106 ILE B O 1
ATOM 6231 N N . LEU B 1 107 ? 28.891 26 -3.691 1 84.94 107 LEU B N 1
ATOM 6232 C CA . LEU B 1 107 ? 30.203 25.812 -3.094 1 84.94 107 LEU B CA 1
ATOM 6233 C C . LEU B 1 107 ? 30.078 25.344 -1.648 1 84.94 107 LEU B C 1
ATOM 6235 O O . LEU B 1 107 ? 29.234 25.828 -0.896 1 84.94 107 LEU B O 1
ATOM 6239 N N . LEU B 1 108 ? 30.797 24.312 -1.361 1 83.56 108 LEU B N 1
ATOM 6240 C CA . LEU B 1 108 ? 30.953 23.844 0.014 1 83.56 108 LEU B CA 1
ATOM 6241 C C . LEU B 1 108 ? 32.312 24.234 0.56 1 83.56 108 LEU B C 1
ATOM 6243 O O . LEU B 1 108 ? 33.344 23.781 0.038 1 83.56 108 LEU B O 1
ATOM 6247 N N . ASN B 1 109 ? 32.312 24.953 1.57 1 81.81 109 ASN B N 1
ATOM 6248 C CA . ASN B 1 109 ? 33.562 25.484 2.104 1 81.81 109 ASN B CA 1
ATOM 6249 C C . ASN B 1 109 ? 34.406 26.109 1.008 1 81.81 109 ASN B C 1
ATOM 6251 O O . ASN B 1 109 ? 35.625 25.844 0.933 1 81.81 109 ASN B O 1
ATOM 6255 N N . GLY B 1 110 ? 33.75 26.734 0.054 1 76.5 110 GLY B N 1
ATOM 6256 C CA . GLY B 1 110 ? 34.438 27.484 -0.988 1 76.5 110 GLY B CA 1
ATOM 6257 C C . GLY B 1 110 ? 34.844 26.625 -2.166 1 76.5 110 GLY B C 1
ATOM 6258 O O . GLY B 1 110 ? 35.469 27.109 -3.111 1 76.5 110 GLY B O 1
ATOM 6259 N N . ARG B 1 111 ? 34.562 25.406 -2.066 1 76.25 111 ARG B N 1
ATOM 6260 C CA . ARG B 1 111 ? 34.969 24.516 -3.158 1 76.25 111 ARG B CA 1
ATOM 6261 C C . ARG B 1 111 ? 33.75 23.906 -3.842 1 76.25 111 ARG B C 1
ATOM 6263 O O . ARG B 1 111 ? 32.719 23.703 -3.203 1 76.25 111 ARG B O 1
ATOM 6270 N N . LYS B 1 112 ? 33.969 23.781 -5.164 1 70.19 112 LYS B N 1
ATOM 6271 C CA . LYS B 1 112 ? 32.875 23.156 -5.938 1 70.19 112 LYS B CA 1
ATOM 6272 C C . LYS B 1 112 ? 32.875 21.656 -5.723 1 70.19 112 LYS B C 1
ATOM 6274 O O . LYS B 1 112 ? 33.844 20.953 -6.051 1 70.19 112 LYS B O 1
ATOM 6279 N N . THR B 1 113 ? 32.469 21.25 -4.473 1 58.38 113 THR B N 1
ATOM 6280 C CA . THR B 1 113 ? 32.531 19.797 -4.27 1 58.38 113 THR B CA 1
ATOM 6281 C C . THR B 1 113 ? 31.141 19.188 -4.359 1 58.38 113 THR B C 1
ATOM 6283 O O . THR B 1 113 ? 30.141 19.844 -4.023 1 58.38 113 THR B O 1
ATOM 6286 N N . LYS B 1 114 ? 31.094 18.156 -5.141 1 56.25 114 LYS B N 1
ATOM 6287 C CA . LYS B 1 114 ? 29.891 17.328 -5.098 1 56.25 114 LYS B CA 1
ATOM 6288 C C . LYS B 1 114 ? 29.703 16.703 -3.717 1 56.25 114 LYS B C 1
ATOM 6290 O O . LYS B 1 114 ? 30.656 16.219 -3.111 1 56.25 114 LYS B O 1
ATOM 6295 N N . LEU B 1 115 ? 28.703 17.156 -3.059 1 55.53 115 LEU B N 1
ATOM 6296 C CA . LEU B 1 115 ? 28.438 16.672 -1.709 1 55.53 115 LEU B CA 1
ATOM 6297 C C . LEU B 1 115 ? 28.5 15.156 -1.654 1 55.53 115 LEU B C 1
ATOM 6299 O O . LEU B 1 115 ? 27.859 14.477 -2.463 1 55.53 115 LEU B O 1
ATOM 6303 N N . SER B 1 116 ? 29.672 14.609 -1.173 1 55.34 116 SER B N 1
ATOM 6304 C CA . SER B 1 116 ? 29.875 13.172 -1.013 1 55.34 116 SER B CA 1
ATOM 6305 C C . SER B 1 116 ? 29 12.609 0.104 1 55.34 116 SER B C 1
ATOM 6307 O O . SER B 1 116 ? 28.578 13.344 0.999 1 55.34 116 SER B O 1
ATOM 6309 N N . PHE B 1 117 ? 28.688 11.352 -0.016 1 55.84 117 PHE B N 1
ATOM 6310 C CA . PHE B 1 117 ? 27.984 10.578 1 1 55.84 117 PHE B CA 1
ATOM 6311 C C . PHE B 1 117 ? 28.75 10.609 2.322 1 55.84 117 PHE B C 1
ATOM 6313 O O . PHE B 1 117 ? 29.969 10.531 2.342 1 55.84 117 PHE B O 1
ATOM 6320 N N . GLY B 1 118 ? 28.078 11.125 3.516 1 59.44 118 GLY B N 1
ATOM 6321 C CA . GLY B 1 118 ? 28.672 11.133 4.844 1 59.44 118 GLY B CA 1
ATOM 6322 C C . GLY B 1 118 ? 28.859 12.531 5.406 1 59.44 118 GLY B C 1
ATOM 6323 O O . GLY B 1 118 ? 28.656 12.75 6.602 1 59.44 118 GLY B O 1
ATOM 6324 N N . ALA B 1 119 ? 29.312 13.344 4.461 1 64.94 119 ALA B N 1
ATOM 6325 C CA . ALA B 1 119 ? 29.453 14.719 4.941 1 64.94 119 ALA B CA 1
ATOM 6326 C C . ALA B 1 119 ? 28.094 15.406 5.047 1 64.94 119 ALA B C 1
ATOM 6328 O O . ALA B 1 119 ? 27.891 16.25 5.926 1 64.94 119 ALA B O 1
ATOM 6329 N N . ALA B 1 120 ? 27.312 14.922 4.164 1 77.62 120 ALA B N 1
ATOM 6330 C CA . ALA B 1 120 ? 25.953 15.484 4.148 1 77.62 120 ALA B CA 1
ATOM 6331 C C . ALA B 1 120 ? 24.906 14.391 4.34 1 77.62 120 ALA B C 1
ATOM 6333 O O . ALA B 1 120 ? 25.078 13.266 3.861 1 77.62 120 ALA B O 1
ATOM 6334 N N . ALA B 1 121 ? 24.062 14.672 5.242 1 82.19 121 ALA B N 1
ATOM 6335 C CA . ALA B 1 121 ? 22.953 13.75 5.461 1 82.19 121 ALA B CA 1
ATOM 6336 C C . ALA B 1 121 ? 21.641 14.328 4.953 1 82.19 121 ALA B C 1
ATOM 6338 O O . ALA B 1 121 ? 21.406 15.531 5.082 1 82.19 121 ALA B O 1
ATOM 6339 N N . TYR B 1 122 ? 20.953 13.492 4.277 1 83.62 122 TYR B N 1
ATOM 6340 C CA . TYR B 1 122 ? 19.656 13.883 3.756 1 83.62 122 TYR B CA 1
ATOM 6341 C C . TYR B 1 122 ? 18.547 13.039 4.363 1 83.62 122 TYR B C 1
ATOM 6343 O O . TYR B 1 122 ? 18.594 11.812 4.312 1 83.62 122 TYR B O 1
ATOM 6351 N N . VAL B 1 123 ? 17.672 13.68 5.016 1 83.5 123 VAL B N 1
ATOM 6352 C CA . VAL B 1 123 ? 16.5 13.016 5.562 1 83.5 123 VAL B CA 1
ATOM 6353 C C . VAL B 1 123 ? 15.289 13.289 4.672 1 83.5 123 VAL B C 1
ATOM 6355 O O . VAL B 1 123 ? 14.867 14.438 4.516 1 83.5 123 VAL B O 1
ATOM 6358 N N . THR B 1 124 ? 14.75 12.227 4.102 1 80.56 124 THR B N 1
ATOM 6359 C CA . THR B 1 124 ? 13.617 12.359 3.193 1 80.56 124 THR B CA 1
ATOM 6360 C C . THR B 1 124 ? 12.305 12.422 3.969 1 80.56 124 THR B C 1
ATOM 6362 O O . THR B 1 124 ? 12.281 12.219 5.184 1 80.56 124 THR B O 1
ATOM 6365 N N . GLN B 1 125 ? 11.289 12.633 3.188 1 75.69 125 GLN B N 1
ATOM 6366 C CA . GLN B 1 125 ? 9.961 12.781 3.771 1 75.69 125 GLN B CA 1
ATOM 6367 C C . GLN B 1 125 ? 9.391 11.43 4.195 1 75.69 125 GLN B C 1
ATOM 6369 O O . GLN B 1 125 ? 8.734 11.32 5.234 1 75.69 125 GLN B O 1
ATOM 6374 N N . ASP B 1 126 ? 9.672 10.398 3.445 1 75.5 126 ASP B N 1
ATOM 6375 C CA . ASP B 1 126 ? 9.117 9.078 3.744 1 75.5 126 ASP B CA 1
ATOM 6376 C C . ASP B 1 126 ? 10.039 8.297 4.68 1 75.5 126 ASP B C 1
ATOM 6378 O O . ASP B 1 126 ? 11.266 8.312 4.516 1 75.5 126 ASP B O 1
ATOM 6382 N N . ASP B 1 127 ? 9.352 7.734 5.715 1 77.12 127 ASP B N 1
ATOM 6383 C CA . ASP B 1 127 ? 10.109 6.945 6.676 1 77.12 127 ASP B CA 1
ATOM 6384 C C . ASP B 1 127 ? 10.023 5.453 6.355 1 77.12 127 ASP B C 1
ATOM 6386 O O . ASP B 1 127 ? 9.078 4.777 6.773 1 77.12 127 ASP B O 1
ATOM 6390 N N . ASN B 1 128 ? 10.891 4.961 5.57 1 83.81 128 ASN B N 1
ATOM 6391 C CA . ASN B 1 128 ? 10.914 3.527 5.293 1 83.81 128 ASN B CA 1
ATOM 6392 C C . ASN B 1 128 ? 11.859 2.793 6.238 1 83.81 128 ASN B C 1
ATOM 6394 O O . ASN B 1 128 ? 13.062 2.705 5.977 1 83.81 128 ASN B O 1
ATOM 6398 N N . LEU B 1 129 ? 11.359 2.373 7.41 1 90.38 129 LEU B N 1
ATOM 6399 C CA . LEU B 1 129 ? 12.125 1.639 8.406 1 90.38 129 LEU B CA 1
ATOM 6400 C C . LEU B 1 129 ? 11.633 0.2 8.523 1 90.38 129 LEU B C 1
ATOM 6402 O O . LEU B 1 129 ? 10.531 -0.12 8.07 1 90.38 129 LEU B O 1
ATOM 6406 N N . ILE B 1 130 ? 12.523 -0.573 9.023 1 92 130 ILE B N 1
ATOM 6407 C CA . ILE B 1 130 ? 12.141 -1.96 9.258 1 92 130 ILE B CA 1
ATOM 6408 C C . ILE B 1 130 ? 11.266 -2.045 10.508 1 92 130 ILE B C 1
ATOM 6410 O O . ILE B 1 130 ? 11.727 -1.778 11.617 1 92 130 ILE B O 1
ATOM 6414 N N . GLY B 1 131 ? 10.055 -2.451 10.359 1 91.19 131 GLY B N 1
ATOM 6415 C CA . GLY B 1 131 ? 9.039 -2.371 11.406 1 91.19 131 GLY B CA 1
ATOM 6416 C C . GLY B 1 131 ? 9.25 -3.377 12.516 1 91.19 131 GLY B C 1
ATOM 6417 O O . GLY B 1 131 ? 8.781 -3.172 13.641 1 91.19 131 GLY B O 1
ATOM 6418 N N . THR B 1 132 ? 10.031 -4.395 12.32 1 93.31 132 THR B N 1
ATOM 6419 C CA . THR B 1 132 ? 10.148 -5.473 13.297 1 93.31 132 THR B CA 1
ATOM 6420 C C . THR B 1 132 ? 11.281 -5.188 14.281 1 93.31 132 THR B C 1
ATOM 6422 O O . THR B 1 132 ? 11.383 -5.832 15.328 1 93.31 132 THR B O 1
ATOM 6425 N N . LEU B 1 133 ? 12.086 -4.262 13.961 1 94.94 133 LEU B N 1
ATOM 6426 C CA . LEU B 1 133 ? 13.219 -3.939 14.82 1 94.94 133 LEU B CA 1
ATOM 6427 C C . LEU B 1 133 ? 12.82 -2.912 15.875 1 94.94 133 LEU B C 1
ATOM 6429 O O . LEU B 1 133 ? 11.906 -2.113 15.656 1 94.94 133 LEU B O 1
ATOM 6433 N N . THR B 1 134 ? 13.469 -3.004 16.984 1 96.19 134 THR B N 1
ATOM 6434 C CA . THR B 1 134 ? 13.312 -1.972 18 1 96.19 134 THR B CA 1
ATOM 6435 C C . THR B 1 134 ? 14.086 -0.714 17.625 1 96.19 134 THR B C 1
ATOM 6437 O O . THR B 1 134 ? 14.922 -0.742 16.719 1 96.19 134 THR B O 1
ATOM 6440 N N . VAL B 1 135 ? 13.781 0.345 18.312 1 96.19 135 VAL B N 1
ATOM 6441 C CA . VAL B 1 135 ? 14.461 1.61 18.078 1 96.19 135 VAL B CA 1
ATOM 6442 C C . VAL B 1 135 ? 15.961 1.44 18.328 1 96.19 135 VAL B C 1
ATOM 6444 O O . VAL B 1 135 ? 16.781 1.816 17.484 1 96.19 135 VAL B O 1
ATOM 6447 N N . ARG B 1 136 ? 16.312 0.831 19.359 1 96.25 136 ARG B N 1
ATOM 6448 C CA . ARG B 1 136 ? 17.703 0.612 19.719 1 96.25 136 ARG B CA 1
ATOM 6449 C C . ARG B 1 136 ? 18.406 -0.264 18.688 1 96.25 136 ARG B C 1
ATOM 6451 O O . ARG B 1 136 ? 19.547 0.03 18.281 1 96.25 136 ARG B O 1
ATOM 6458 N N . GLU B 1 137 ? 17.797 -1.265 18.312 1 95.69 137 GLU B N 1
ATOM 6459 C CA . GLU B 1 137 ? 18.375 -2.16 17.312 1 95.69 137 GLU B CA 1
ATOM 6460 C C . GLU B 1 137 ? 18.578 -1.444 15.977 1 95.69 137 GLU B C 1
ATOM 6462 O O . GLU B 1 137 ? 19.609 -1.629 15.32 1 95.69 137 GLU B O 1
ATOM 6467 N N . THR B 1 138 ? 17.547 -0.718 15.602 1 95.56 138 THR B N 1
ATOM 6468 C CA . THR B 1 138 ? 17.625 -0.003 14.328 1 95.56 138 THR B CA 1
ATOM 6469 C C . THR B 1 138 ? 18.828 0.934 14.305 1 95.56 138 THR B C 1
ATOM 6471 O O . THR B 1 138 ? 19.594 0.953 13.336 1 95.56 138 THR B O 1
ATOM 6474 N N . ILE B 1 139 ? 19.047 1.66 15.359 1 95 139 ILE B N 1
ATOM 6475 C CA . ILE B 1 139 ? 20.141 2.605 15.445 1 95 139 ILE B CA 1
ATOM 6476 C C . ILE B 1 139 ? 21.469 1.845 15.57 1 95 139 ILE B C 1
ATOM 6478 O O . ILE B 1 139 ? 22.469 2.232 14.969 1 95 139 ILE B O 1
ATOM 6482 N N . ALA B 1 140 ? 21.438 0.773 16.266 1 94.62 140 ALA B N 1
ATOM 6483 C CA . ALA B 1 140 ? 22.641 -0.027 16.453 1 94.62 140 ALA B CA 1
ATOM 6484 C C . ALA B 1 140 ? 23.109 -0.651 15.148 1 94.62 140 ALA B C 1
ATOM 6486 O O . ALA B 1 140 ? 24.312 -0.65 14.844 1 94.62 140 ALA B O 1
ATOM 6487 N N . TYR B 1 141 ? 22.219 -1.213 14.406 1 94.06 141 TYR B N 1
ATOM 6488 C CA . TYR B 1 141 ? 22.594 -1.806 13.125 1 94.06 141 TYR B CA 1
ATOM 6489 C C . TYR B 1 141 ? 23.125 -0.746 12.164 1 94.06 141 TYR B C 1
ATOM 6491 O O . TYR B 1 141 ? 24.078 -0.989 11.43 1 94.06 141 TYR B O 1
ATOM 6499 N N . SER B 1 142 ? 22.453 0.365 12.172 1 91.81 142 SER B N 1
ATOM 6500 C CA . SER B 1 142 ? 22.938 1.44 11.305 1 91.81 142 SER B CA 1
ATOM 6501 C C . SER B 1 142 ? 24.328 1.902 11.703 1 91.81 142 SER B C 1
ATOM 6503 O O . SER B 1 142 ? 25.156 2.211 10.844 1 91.81 142 SER B O 1
ATOM 6505 N N . ALA B 1 143 ? 24.562 1.947 12.969 1 90.81 143 ALA B N 1
ATOM 6506 C CA . ALA B 1 143 ? 25.875 2.34 13.461 1 90.81 143 ALA B CA 1
ATOM 6507 C C . ALA B 1 143 ? 26.953 1.346 13.023 1 90.81 143 ALA B C 1
ATOM 6509 O O . ALA B 1 143 ? 28.047 1.743 12.617 1 90.81 143 ALA B O 1
ATOM 6510 N N . ARG B 1 144 ? 26.609 0.144 13.086 1 90.44 144 ARG B N 1
ATOM 6511 C CA . ARG B 1 144 ? 27.578 -0.893 12.719 1 90.44 144 ARG B CA 1
ATOM 6512 C C . ARG B 1 144 ? 27.812 -0.908 11.211 1 90.44 144 ARG B C 1
ATOM 6514 O O . ARG B 1 144 ? 28.875 -1.34 10.75 1 90.44 144 ARG B O 1
ATOM 6521 N N . LEU B 1 145 ? 26.891 -0.441 10.492 1 89.69 145 LEU B N 1
ATOM 6522 C CA . LEU B 1 145 ? 27 -0.436 9.039 1 89.69 145 LEU B CA 1
ATOM 6523 C C . LEU B 1 145 ? 27.812 0.764 8.555 1 89.69 145 LEU B C 1
ATOM 6525 O O . LEU B 1 145 ? 28.422 0.71 7.492 1 89.69 145 LEU B O 1
ATOM 6529 N N . ARG B 1 146 ? 27.844 1.798 9.352 1 86.06 146 ARG B N 1
ATOM 6530 C CA . ARG B 1 146 ? 28.406 3.045 8.836 1 86.06 146 ARG B CA 1
ATOM 6531 C C . ARG B 1 146 ? 29.703 3.4 9.547 1 86.06 146 ARG B C 1
ATOM 6533 O O . ARG B 1 146 ? 30.562 4.07 8.969 1 86.06 146 ARG B O 1
ATOM 6540 N N . LEU B 1 147 ? 29.844 3.043 10.742 1 85.31 147 LEU B N 1
ATOM 6541 C CA . LEU B 1 147 ? 31.016 3.41 11.523 1 85.31 147 LEU B CA 1
ATOM 6542 C C . LEU B 1 147 ? 32.188 2.486 11.211 1 85.31 147 LEU B C 1
ATOM 6544 O O . LEU B 1 147 ? 31.984 1.345 10.789 1 85.31 147 LEU B O 1
ATOM 6548 N N . PRO B 1 148 ? 33.344 3.014 11.375 1 84.5 148 PRO B N 1
ATOM 6549 C CA . PRO B 1 148 ? 34.531 2.232 11.031 1 84.5 148 PRO B CA 1
ATOM 6550 C C . PRO B 1 148 ? 34.656 0.973 11.883 1 84.5 148 PRO B C 1
ATOM 6552 O O . PRO B 1 148 ? 34.281 0.966 13.055 1 84.5 148 PRO B O 1
ATOM 6555 N N . ASP B 1 149 ? 35.281 0.002 11.297 1 84.69 149 ASP B N 1
ATOM 6556 C CA . ASP B 1 149 ? 35.469 -1.296 11.938 1 84.69 149 ASP B CA 1
ATOM 6557 C C . ASP B 1 149 ? 36.406 -1.182 13.141 1 84.69 149 ASP B C 1
ATOM 6559 O O . ASP B 1 149 ? 36.25 -1.924 14.117 1 84.69 149 ASP B O 1
ATOM 6563 N N . LYS B 1 150 ? 37.312 -0.301 13.031 1 82.62 150 LYS B N 1
ATOM 6564 C CA . LYS B 1 150 ? 38.344 -0.191 14.039 1 82.62 150 LYS B CA 1
ATOM 6565 C C . LYS B 1 150 ? 37.812 0.42 15.328 1 82.62 150 LYS B C 1
ATOM 6567 O O . LYS B 1 150 ? 38.406 0.274 16.391 1 82.62 150 LYS B O 1
ATOM 6572 N N . MET B 1 151 ? 36.688 0.951 15.25 1 85.31 151 MET B N 1
ATOM 6573 C CA . MET B 1 151 ? 36.094 1.544 16.438 1 85.31 151 MET B CA 1
ATOM 6574 C C . MET B 1 151 ? 35.594 0.462 17.391 1 85.31 151 MET B C 1
ATOM 6576 O O . MET B 1 151 ? 34.844 -0.444 16.984 1 85.31 151 MET B O 1
ATOM 6580 N N . PRO B 1 152 ? 36.125 0.522 18.594 1 88.19 152 PRO B N 1
ATOM 6581 C CA . PRO B 1 152 ? 35.688 -0.481 19.562 1 88.19 152 PRO B CA 1
ATOM 6582 C C . PRO B 1 152 ? 34.188 -0.433 19.828 1 88.19 152 PRO B C 1
ATOM 6584 O O . PRO B 1 152 ? 33.562 0.629 19.703 1 88.19 152 PRO B O 1
ATOM 6587 N N . TRP B 1 153 ? 33.656 -1.491 20.219 1 88 153 TRP B N 1
ATOM 6588 C CA . TRP B 1 153 ? 32.219 -1.645 20.422 1 88 153 TRP B CA 1
ATOM 6589 C C . TRP B 1 153 ? 31.734 -0.756 21.562 1 88 153 TRP B C 1
ATOM 6591 O O . TRP B 1 153 ? 30.625 -0.236 21.516 1 88 153 TRP B O 1
ATOM 6601 N N . GLU B 1 154 ? 32.531 -0.547 22.516 1 90.5 154 GLU B N 1
ATOM 6602 C CA . GLU B 1 154 ? 32.156 0.287 23.656 1 90.5 154 GLU B CA 1
ATOM 6603 C C . GLU B 1 154 ? 31.906 1.729 23.219 1 90.5 154 GLU B C 1
ATOM 6605 O O . GLU B 1 154 ? 30.969 2.373 23.688 1 90.5 154 GLU B O 1
ATOM 6610 N N . GLN B 1 155 ? 32.688 2.129 22.312 1 88.81 155 GLN B N 1
ATOM 6611 C CA . GLN B 1 155 ? 32.531 3.48 21.797 1 88.81 155 GLN B CA 1
ATOM 6612 C C . GLN B 1 155 ? 31.281 3.578 20.922 1 88.81 155 GLN B C 1
ATOM 6614 O O . GLN B 1 155 ? 30.578 4.59 20.938 1 88.81 155 GLN B O 1
ATOM 6619 N N . LYS B 1 156 ? 31.125 2.568 20.172 1 89.56 156 LYS B N 1
ATOM 6620 C CA . LYS B 1 156 ? 29.922 2.543 19.344 1 89.56 156 LYS B CA 1
ATOM 6621 C C . LYS B 1 156 ? 28.656 2.551 20.188 1 89.56 156 LYS B C 1
ATOM 6623 O O . LYS B 1 156 ? 27.703 3.273 19.875 1 89.56 156 LYS B O 1
ATOM 6628 N N . ARG B 1 157 ? 28.703 1.766 21.219 1 92 157 ARG B N 1
ATOM 6629 C CA . ARG B 1 157 ? 27.562 1.686 22.109 1 92 157 ARG B CA 1
ATOM 6630 C C . ARG B 1 157 ? 27.297 3.025 22.781 1 92 157 ARG B C 1
ATOM 6632 O O . ARG B 1 157 ? 26.141 3.42 22.969 1 92 157 ARG B O 1
ATOM 6639 N N . ALA B 1 158 ? 28.297 3.625 23.141 1 90.12 158 ALA B N 1
ATOM 6640 C CA . ALA B 1 158 ? 28.156 4.941 23.75 1 90.12 158 ALA B CA 1
ATOM 6641 C C . ALA B 1 158 ? 27.562 5.949 22.781 1 90.12 158 ALA B C 1
ATOM 6643 O O . ALA B 1 158 ? 26.734 6.785 23.172 1 90.12 158 ALA B O 1
ATOM 6644 N N . LEU B 1 159 ? 27.984 5.812 21.609 1 88.5 159 LEU B N 1
ATOM 6645 C CA . LEU B 1 159 ? 27.453 6.699 20.578 1 88.5 159 LEU B CA 1
ATOM 6646 C C . LEU B 1 159 ? 25.969 6.434 20.328 1 88.5 159 LEU B C 1
ATOM 6648 O O . LEU B 1 159 ? 25.203 7.367 20.125 1 88.5 159 LEU B O 1
ATOM 6652 N N . ILE B 1 160 ? 25.672 5.211 20.359 1 92.5 160 ILE B N 1
ATOM 6653 C CA . ILE B 1 160 ? 24.281 4.812 20.141 1 92.5 160 ILE B CA 1
ATOM 6654 C C . ILE B 1 160 ? 23.422 5.352 21.281 1 92.5 160 ILE B C 1
ATOM 6656 O O . ILE B 1 160 ? 22.391 5.977 21.031 1 92.5 160 ILE B O 1
ATOM 6660 N N . GLU B 1 161 ? 23.859 5.145 22.453 1 90.94 161 GLU B N 1
ATOM 6661 C CA . GLU B 1 161 ? 23.078 5.59 23.609 1 90.94 161 GLU B CA 1
ATOM 6662 C C . GLU B 1 161 ? 23 7.113 23.672 1 90.94 161 GLU B C 1
ATOM 6664 O O . GLU B 1 161 ? 21.969 7.672 24.031 1 90.94 161 GLU B O 1
ATOM 6669 N N . SER B 1 162 ? 24.047 7.703 23.266 1 86.25 162 SER B N 1
ATOM 6670 C CA . SER B 1 162 ? 24.047 9.164 23.234 1 86.25 162 SER B CA 1
ATOM 6671 C C . SER B 1 162 ? 23.062 9.695 22.188 1 86.25 162 SER B C 1
ATOM 6673 O O . SER B 1 162 ? 22.391 10.703 22.422 1 86.25 162 SER B O 1
ATOM 6675 N N . THR B 1 163 ? 23.062 9.07 21.094 1 88.5 163 THR B N 1
ATOM 6676 C CA . THR B 1 163 ? 22.141 9.477 20.031 1 88.5 163 THR B CA 1
ATOM 6677 C C . THR B 1 163 ? 20.688 9.273 20.453 1 88.5 163 THR B C 1
ATOM 6679 O O . THR B 1 163 ? 19.828 10.102 20.156 1 88.5 163 THR B O 1
ATOM 6682 N N . ILE B 1 164 ? 20.453 8.18 21.156 1 91.25 164 ILE B N 1
ATOM 6683 C CA . ILE B 1 164 ? 19.109 7.879 21.641 1 91.25 164 ILE B CA 1
ATOM 6684 C C . ILE B 1 164 ? 18.672 8.961 22.625 1 91.25 164 ILE B C 1
ATOM 6686 O O . ILE B 1 164 ? 17.531 9.445 22.562 1 91.25 164 ILE B O 1
ATOM 6690 N N . ILE B 1 165 ? 19.562 9.352 23.391 1 84.38 165 ILE B N 1
ATOM 6691 C CA . ILE B 1 165 ? 19.266 10.367 24.391 1 84.38 165 ILE B CA 1
ATOM 6692 C C . ILE B 1 165 ? 19.094 11.727 23.719 1 84.38 165 ILE B C 1
ATOM 6694 O O . ILE B 1 165 ? 18.172 12.477 24.047 1 84.38 165 ILE B O 1
ATOM 6698 N N . GLU B 1 166 ? 19.938 11.961 22.797 1 79.81 166 GLU B N 1
ATOM 6699 C CA . GLU B 1 166 ? 19.906 13.242 22.094 1 79.81 166 GLU B CA 1
ATOM 6700 C C . GLU B 1 166 ? 18.594 13.43 21.344 1 79.81 166 GLU B C 1
ATOM 6702 O O . GLU B 1 166 ? 18.094 14.555 21.219 1 79.81 166 GLU B O 1
ATOM 6707 N N . MET B 1 167 ? 18.062 12.344 20.922 1 86.69 167 MET B N 1
ATOM 6708 C CA . MET B 1 167 ? 16.828 12.422 20.141 1 86.69 167 MET B CA 1
ATOM 6709 C C . MET B 1 167 ? 15.609 12.18 21.031 1 86.69 167 MET B C 1
ATOM 6711 O O . MET B 1 167 ? 14.477 12.195 20.547 1 86.69 167 MET B O 1
ATOM 6715 N N . GLY B 1 168 ? 15.781 11.984 22.312 1 82.94 168 GLY B N 1
ATOM 6716 C CA . GLY B 1 168 ? 14.68 11.781 23.234 1 82.94 168 GLY B CA 1
ATOM 6717 C C . GLY B 1 168 ? 13.945 10.469 23.031 1 82.94 168 GLY B C 1
ATOM 6718 O O . GLY B 1 168 ? 12.719 10.422 23.109 1 82.94 168 GLY B O 1
ATOM 6719 N N . LEU B 1 169 ? 14.648 9.477 22.672 1 88.62 169 LEU B N 1
ATOM 6720 C CA . LEU B 1 169 ? 14.039 8.188 22.359 1 88.62 169 LEU B CA 1
ATOM 6721 C C . LEU B 1 169 ? 14.273 7.191 23.484 1 88.62 169 LEU B C 1
ATOM 6723 O O . LEU B 1 169 ? 14.094 5.988 23.297 1 88.62 169 LEU B O 1
ATOM 6727 N N . GLN B 1 170 ? 14.609 7.594 24.641 1 87.56 170 GLN B N 1
ATOM 6728 C CA . GLN B 1 170 ? 14.977 6.719 25.75 1 87.56 170 GLN B CA 1
ATOM 6729 C C . GLN B 1 170 ? 13.773 5.906 26.219 1 87.56 170 GLN B C 1
ATOM 6731 O O . GLN B 1 170 ? 13.898 4.719 26.531 1 87.56 170 GLN B O 1
ATOM 6736 N N . ASP B 1 171 ? 12.586 6.457 26.234 1 84.81 171 ASP B N 1
ATOM 6737 C CA . ASP B 1 171 ? 11.391 5.789 26.766 1 84.81 171 ASP B CA 1
ATOM 6738 C C . ASP B 1 171 ? 10.906 4.703 25.812 1 84.81 171 ASP B C 1
ATOM 6740 O O . ASP B 1 171 ? 10.219 3.766 26.219 1 84.81 171 ASP B O 1
ATOM 6744 N N . CYS B 1 172 ? 11.25 4.898 24.531 1 88.88 172 CYS B N 1
ATOM 6745 C CA . CYS B 1 172 ? 10.766 3.93 23.562 1 88.88 172 CYS B CA 1
ATOM 6746 C C . CYS B 1 172 ? 11.922 3.182 22.906 1 88.88 172 CYS B C 1
ATOM 6748 O O . CYS B 1 172 ? 11.773 2.631 21.812 1 88.88 172 CYS B O 1
ATOM 6750 N N . ALA B 1 173 ? 13.023 3.139 23.516 1 93.38 173 ALA B N 1
ATOM 6751 C CA . ALA B 1 173 ? 14.234 2.555 22.938 1 93.38 173 ALA B CA 1
ATOM 6752 C C . ALA B 1 173 ? 14.047 1.066 22.672 1 93.38 173 ALA B C 1
ATOM 6754 O O . ALA B 1 173 ? 14.602 0.531 21.703 1 93.38 173 ALA B O 1
ATOM 6755 N N . ASP B 1 174 ? 13.25 0.374 23.438 1 94 174 ASP B N 1
ATOM 6756 C CA . ASP B 1 174 ? 13.094 -1.069 23.297 1 94 174 ASP B CA 1
ATOM 6757 C C . ASP B 1 174 ? 11.734 -1.415 22.688 1 94 174 ASP B C 1
ATOM 6759 O O . ASP B 1 174 ? 11.32 -2.576 22.688 1 94 174 ASP B O 1
ATOM 6763 N N . THR B 1 175 ? 11.102 -0.442 22.203 1 93.44 175 THR B N 1
ATOM 6764 C CA . THR B 1 175 ? 9.836 -0.657 21.516 1 93.44 175 THR B CA 1
ATOM 6765 C C . THR B 1 175 ? 10.07 -0.868 20.016 1 93.44 175 THR B C 1
ATOM 6767 O O . THR B 1 175 ? 10.977 -0.279 19.438 1 93.44 175 THR B O 1
ATOM 6770 N N . VAL B 1 176 ? 9.289 -1.716 19.422 1 94.38 176 VAL B N 1
ATOM 6771 C CA . VAL B 1 176 ? 9.414 -2.002 18 1 94.38 176 VAL B CA 1
ATOM 6772 C C . VAL B 1 176 ? 8.898 -0.817 17.188 1 94.38 176 VAL B C 1
ATOM 6774 O O . VAL B 1 176 ? 8.062 -0.047 17.656 1 94.38 176 VAL B O 1
ATOM 6777 N N . ILE B 1 177 ? 9.414 -0.555 16.031 1 93.12 177 ILE B N 1
ATOM 6778 C CA . ILE B 1 177 ? 8.992 0.52 15.141 1 93.12 177 ILE B CA 1
ATOM 6779 C C . ILE B 1 177 ? 7.547 0.285 14.695 1 93.12 177 ILE B C 1
ATOM 6781 O O . ILE B 1 177 ? 6.727 1.203 14.719 1 93.12 177 ILE B O 1
ATOM 6785 N N . GLY B 1 178 ? 7.23 -0.929 14.367 1 87.56 178 GLY B N 1
ATOM 6786 C CA . GLY B 1 178 ? 5.848 -1.265 14.07 1 87.56 178 GLY B CA 1
ATOM 6787 C C . GLY B 1 178 ? 5.613 -1.594 12.609 1 87.56 178 GLY B C 1
ATOM 6788 O O . GLY B 1 178 ? 6.312 -1.084 11.734 1 87.56 178 GLY B O 1
ATOM 6789 N N . ASN B 1 179 ? 4.699 -2.492 12.336 1 79.31 179 ASN B N 1
ATOM 6790 C CA . ASN B 1 179 ? 4.199 -2.883 11.016 1 79.31 179 ASN B CA 1
ATOM 6791 C C . ASN B 1 179 ? 2.689 -3.109 11.039 1 79.31 179 ASN B C 1
ATOM 6793 O O . ASN B 1 179 ? 1.998 -2.625 11.938 1 79.31 179 ASN B O 1
ATOM 6797 N N . TRP B 1 180 ? 2.143 -3.701 10.047 1 68.06 180 TRP B N 1
ATOM 6798 C CA . TRP B 1 180 ? 0.698 -3.871 9.922 1 68.06 180 TRP B CA 1
ATOM 6799 C C . TRP B 1 180 ? 0.16 -4.785 11.023 1 68.06 180 TRP B C 1
ATOM 6801 O O . TRP B 1 180 ? -0.997 -4.66 11.43 1 68.06 180 TRP B O 1
ATOM 6811 N N . HIS B 1 181 ? 0.991 -5.617 11.562 1 70.12 181 HIS B N 1
ATOM 6812 C CA . HIS B 1 181 ? 0.507 -6.574 12.555 1 70.12 181 HIS B CA 1
ATOM 6813 C C . HIS B 1 181 ? 1.002 -6.223 13.953 1 70.12 181 HIS B C 1
ATOM 6815 O O . HIS B 1 181 ? 0.406 -6.641 14.945 1 70.12 181 HIS B O 1
ATOM 6821 N N . LEU B 1 182 ? 2.139 -5.422 13.977 1 76.31 182 LEU B N 1
ATOM 6822 C CA . LEU B 1 182 ? 2.729 -5.051 15.258 1 76.31 182 LEU B CA 1
ATOM 6823 C C . LEU B 1 182 ? 2.582 -3.557 15.516 1 76.31 182 LEU B C 1
ATOM 6825 O O . LEU B 1 182 ? 3.074 -2.738 14.734 1 76.31 182 LEU B O 1
ATOM 6829 N N . ARG B 1 183 ? 1.882 -3.225 16.609 1 81 183 ARG B N 1
ATOM 6830 C CA . ARG B 1 183 ? 1.788 -1.818 16.984 1 81 183 ARG B CA 1
ATOM 6831 C C . ARG B 1 183 ? 3.129 -1.294 17.484 1 81 183 ARG B C 1
ATOM 6833 O O . ARG B 1 183 ? 3.791 -1.945 18.297 1 81 183 ARG B O 1
ATOM 6840 N N . GLY B 1 184 ? 3.611 -0.281 16.844 1 87.81 184 GLY B N 1
ATOM 6841 C CA . GLY B 1 184 ? 4.914 0.244 17.219 1 87.81 184 GLY B CA 1
ATOM 6842 C C . GLY B 1 184 ? 4.863 1.68 17.703 1 87.81 184 GLY B C 1
ATOM 6843 O O . GLY B 1 184 ? 3.885 2.094 18.328 1 87.81 184 GLY B O 1
ATOM 6844 N N . ILE B 1 185 ? 5.93 2.344 17.531 1 88.12 185 ILE B N 1
ATOM 6845 C CA . ILE B 1 185 ? 6.133 3.705 18.016 1 88.12 185 ILE B CA 1
ATOM 6846 C C . ILE B 1 185 ? 5.254 4.672 17.234 1 88.12 185 ILE B C 1
ATOM 6848 O O . ILE B 1 185 ? 4.672 4.297 16.203 1 88.12 185 ILE B O 1
ATOM 6852 N N . SER B 1 186 ? 5.086 5.863 17.781 1 81.12 186 SER B N 1
ATOM 6853 C CA . SER B 1 186 ? 4.254 6.891 17.156 1 81.12 186 SER B CA 1
ATOM 6854 C C . SER B 1 186 ? 4.938 7.488 15.938 1 81.12 186 SER B C 1
ATOM 6856 O O . SER B 1 186 ? 6.121 7.242 15.695 1 81.12 186 SER B O 1
ATOM 6858 N N . GLY B 1 187 ? 4.184 8.227 15.141 1 81.31 187 GLY B N 1
ATOM 6859 C CA . GLY B 1 187 ? 4.73 8.875 13.961 1 81.31 187 GLY B CA 1
ATOM 6860 C C . GLY B 1 187 ? 5.848 9.844 14.273 1 81.31 187 GLY B C 1
ATOM 6861 O O . GLY B 1 187 ? 6.84 9.914 13.547 1 81.31 187 GLY B O 1
ATOM 6862 N N . GLY B 1 188 ? 5.68 10.57 15.359 1 83.06 188 GLY B N 1
ATOM 6863 C CA . GLY B 1 188 ? 6.719 11.5 15.766 1 83.06 188 GLY B CA 1
ATOM 6864 C C . GLY B 1 188 ? 7.996 10.805 16.203 1 83.06 188 GLY B C 1
ATOM 6865 O O . GLY B 1 188 ? 9.094 11.281 15.906 1 83.06 188 GLY B O 1
ATOM 6866 N N . GLU B 1 189 ? 7.797 9.719 16.906 1 86 189 GLU B N 1
ATOM 6867 C CA . GLU B 1 189 ? 8.961 8.938 17.328 1 86 189 GLU B CA 1
ATOM 6868 C C . GLU B 1 189 ? 9.656 8.305 16.125 1 86 189 GLU B C 1
ATOM 6870 O O . GLU B 1 189 ? 10.891 8.234 16.094 1 86 189 GLU B O 1
ATOM 6875 N N . LYS B 1 190 ? 8.875 7.906 15.195 1 90.62 190 LYS B N 1
ATOM 6876 C CA . LYS B 1 190 ? 9.438 7.316 13.984 1 90.62 190 LYS B CA 1
ATOM 6877 C C . LYS B 1 190 ? 10.289 8.328 13.227 1 90.62 190 LYS B C 1
ATOM 6879 O O . LYS B 1 190 ? 11.352 7.977 12.703 1 90.62 190 LYS B O 1
ATOM 6884 N N . ARG B 1 191 ? 9.836 9.492 13.164 1 89.06 191 ARG B N 1
ATOM 6885 C CA . ARG B 1 191 ? 10.586 10.547 12.5 1 89.06 191 ARG B CA 1
ATOM 6886 C C . ARG B 1 191 ? 11.906 10.82 13.211 1 89.06 191 ARG B C 1
ATOM 6888 O O . ARG B 1 191 ? 12.938 11.016 12.57 1 89.06 191 ARG B O 1
ATOM 6895 N N . ARG B 1 192 ? 11.836 10.859 14.484 1 88.5 192 ARG B N 1
ATOM 6896 C CA . ARG B 1 192 ? 13.047 11.109 15.258 1 88.5 192 ARG B CA 1
ATOM 6897 C C . ARG B 1 192 ? 14.047 9.969 15.102 1 88.5 192 ARG B C 1
ATOM 6899 O O . ARG B 1 192 ? 15.258 10.188 15.109 1 88.5 192 ARG B O 1
ATOM 6906 N N . VAL B 1 193 ? 13.523 8.789 14.938 1 92.62 193 VAL B N 1
ATOM 6907 C CA . VAL B 1 193 ? 14.398 7.652 14.695 1 92.62 193 VAL B CA 1
ATOM 6908 C C . VAL B 1 193 ? 15.078 7.805 13.336 1 92.62 193 VAL B C 1
ATOM 6910 O O . VAL B 1 193 ? 16.266 7.527 13.188 1 92.62 193 VAL B O 1
ATOM 6913 N N . SER B 1 194 ? 14.32 8.203 12.336 1 90.75 194 SER B N 1
ATOM 6914 C CA . SER B 1 194 ? 14.859 8.414 11 1 90.75 194 SER B CA 1
ATOM 6915 C C . SER B 1 194 ? 15.977 9.453 11.016 1 90.75 194 SER B C 1
ATOM 6917 O O . SER B 1 194 ? 16.984 9.305 10.312 1 90.75 194 SER B O 1
ATOM 6919 N N . ILE B 1 195 ? 15.805 10.438 11.773 1 88.12 195 ILE B N 1
ATOM 6920 C CA . ILE B 1 195 ? 16.828 11.477 11.891 1 88.12 195 ILE B CA 1
ATOM 6921 C C . ILE B 1 195 ? 18.031 10.938 12.664 1 88.12 195 ILE B C 1
ATOM 6923 O O . ILE B 1 195 ? 19.172 11.227 12.305 1 88.12 195 ILE B O 1
ATOM 6927 N N . ALA B 1 196 ? 17.734 10.188 13.703 1 89.94 196 ALA B N 1
ATOM 6928 C CA . ALA B 1 196 ? 18.797 9.617 14.539 1 89.94 196 ALA B CA 1
ATOM 6929 C C . ALA B 1 196 ? 19.75 8.766 13.703 1 89.94 196 ALA B C 1
ATOM 6931 O O . ALA B 1 196 ? 20.953 8.797 13.906 1 89.94 196 ALA B O 1
ATOM 6932 N N . ILE B 1 197 ? 19.219 8.047 12.789 1 90.12 197 ILE B N 1
ATOM 6933 C CA . ILE B 1 197 ? 20 7.172 11.938 1 90.12 197 ILE B CA 1
ATOM 6934 C C . ILE B 1 197 ? 20.953 8 11.086 1 90.12 197 ILE B C 1
ATOM 6936 O O . ILE B 1 197 ? 22.109 7.605 10.852 1 90.12 197 ILE B O 1
ATOM 6940 N N . GLU B 1 198 ? 20.547 9.148 10.703 1 84.44 198 GLU B N 1
ATOM 6941 C CA . GLU B 1 198 ? 21.344 9.969 9.805 1 84.44 198 GLU B CA 1
ATOM 6942 C C . GLU B 1 198 ? 22.391 10.781 10.57 1 84.44 198 GLU B C 1
ATOM 6944 O O . GLU B 1 198 ? 23.453 11.117 10.031 1 84.44 198 GLU B O 1
ATOM 6949 N N . ILE B 1 199 ? 22.109 11.023 11.812 1 83.31 199 ILE B N 1
ATOM 6950 C CA . ILE B 1 199 ? 23.016 11.891 12.555 1 83.31 199 ILE B CA 1
ATOM 6951 C C . ILE B 1 199 ? 24.094 11.047 13.242 1 83.31 199 ILE B C 1
ATOM 6953 O O . ILE B 1 199 ? 25.031 11.586 13.844 1 83.31 199 ILE B O 1
ATOM 6957 N N . LEU B 1 200 ? 23.906 9.812 13.133 1 82.31 200 LEU B N 1
ATOM 6958 C CA . LEU B 1 200 ? 24.844 8.891 13.773 1 82.31 200 LEU B CA 1
ATOM 6959 C C . LEU B 1 200 ? 26.266 9.164 13.32 1 82.31 200 LEU B C 1
ATOM 6961 O O . LEU B 1 200 ? 27.203 9.055 14.117 1 82.31 200 LEU B O 1
ATOM 6965 N N . MET B 1 201 ? 26.359 9.547 12.008 1 76.56 201 MET B N 1
ATOM 6966 C CA . MET B 1 201 ? 27.688 9.805 11.461 1 76.56 201 MET B CA 1
ATOM 6967 C C . MET B 1 201 ? 28.141 11.219 11.789 1 76.56 201 MET B C 1
ATOM 6969 O O . MET B 1 201 ? 29.25 11.617 11.422 1 76.56 201 MET B O 1
ATOM 6973 N N . ARG B 1 202 ? 27.359 11.859 12.484 1 77.94 202 ARG B N 1
ATOM 6974 C CA . ARG B 1 202 ? 27.656 13.242 12.875 1 77.94 202 ARG B CA 1
ATOM 6975 C C . ARG B 1 202 ? 28 14.094 11.664 1 77.94 202 ARG B C 1
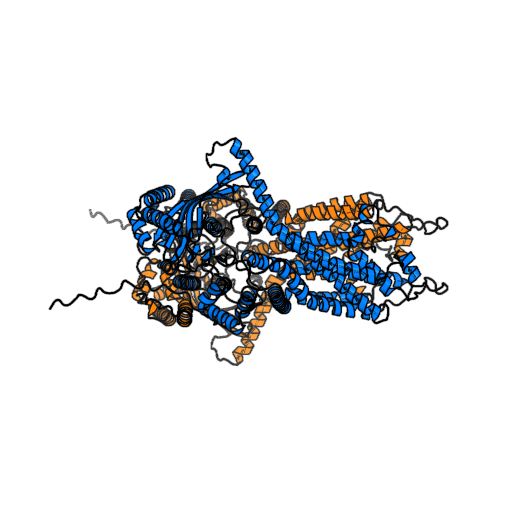ATOM 6977 O O . ARG B 1 202 ? 29.062 14.727 11.617 1 77.94 202 ARG B O 1
ATOM 6984 N N . PRO B 1 203 ? 27.094 14.07 10.773 1 80.88 203 PRO B N 1
ATOM 6985 C CA . PRO B 1 203 ? 27.312 14.906 9.594 1 80.88 203 PRO B CA 1
ATOM 6986 C C . PRO B 1 203 ? 27.359 16.406 9.93 1 80.88 203 PRO B C 1
ATOM 6988 O O . PRO B 1 203 ? 26.734 16.828 10.898 1 80.88 203 PRO B O 1
ATOM 6991 N N . ARG B 1 204 ? 28.141 17.109 9.109 1 83.75 204 ARG B N 1
ATOM 6992 C CA . ARG B 1 204 ? 28.266 18.531 9.344 1 83.75 204 ARG B CA 1
ATOM 6993 C C . ARG B 1 204 ? 27.156 19.312 8.633 1 83.75 204 ARG B C 1
ATOM 6995 O O . ARG B 1 204 ? 26.828 20.438 9.016 1 83.75 204 ARG B O 1
ATOM 7002 N N . LEU B 1 205 ? 26.688 18.688 7.652 1 87.69 205 LEU B N 1
ATOM 7003 C CA . LEU B 1 205 ? 25.594 19.281 6.891 1 87.69 205 LEU B CA 1
ATOM 7004 C C . LEU B 1 205 ? 24.359 18.391 6.91 1 87.69 205 LEU B C 1
ATOM 7006 O O . LEU B 1 205 ? 24.438 17.203 6.594 1 87.69 205 LEU B O 1
ATOM 7010 N N . LEU B 1 206 ? 23.312 18.969 7.367 1 90.38 206 LEU B N 1
ATOM 7011 C CA . LEU B 1 206 ? 22.078 18.203 7.469 1 90.38 206 LEU B CA 1
ATOM 7012 C C . LEU B 1 206 ? 20.969 18.828 6.629 1 90.38 206 LEU B C 1
ATOM 7014 O O . LEU B 1 206 ? 20.672 20.031 6.77 1 90.38 206 LEU B O 1
ATOM 7018 N N . PHE B 1 207 ? 20.453 18.094 5.66 1 91.88 207 PHE B N 1
ATOM 7019 C CA . PHE B 1 207 ? 19.312 18.5 4.863 1 91.88 207 PHE B CA 1
ATOM 7020 C C . PHE B 1 207 ? 18.062 17.703 5.262 1 91.88 207 PHE B C 1
ATOM 7022 O O . PHE B 1 207 ? 18.094 16.484 5.289 1 91.88 207 PHE B O 1
ATOM 7029 N N . LEU B 1 208 ? 17 18.375 5.625 1 93.12 208 LEU B N 1
ATOM 7030 C CA . LEU B 1 208 ? 15.766 17.703 5.992 1 93.12 208 LEU B CA 1
ATOM 7031 C C . LEU B 1 208 ? 14.609 18.172 5.121 1 93.12 208 LEU B C 1
ATOM 7033 O O . LEU B 1 208 ? 14.359 19.375 5.016 1 93.12 208 LEU B O 1
ATOM 7037 N N . ASP B 1 209 ? 14.008 17.234 4.473 1 90.62 209 ASP B N 1
ATOM 7038 C CA . ASP B 1 209 ? 12.844 17.547 3.656 1 90.62 209 ASP B CA 1
ATOM 7039 C C . ASP B 1 209 ? 11.547 17.312 4.426 1 90.62 209 ASP B C 1
ATOM 7041 O O . ASP B 1 209 ? 11.117 16.156 4.594 1 90.62 209 ASP B O 1
ATOM 7045 N N . GLU B 1 210 ? 10.906 18.312 4.832 1 89.06 210 GLU B N 1
ATOM 7046 C CA . GLU B 1 210 ? 9.625 18.344 5.527 1 89.06 210 GLU B CA 1
ATOM 7047 C C . GLU B 1 210 ? 9.633 17.391 6.73 1 89.06 210 GLU B C 1
ATOM 7049 O O . GLU B 1 210 ? 8.766 16.531 6.852 1 89.06 210 GLU B O 1
ATOM 7054 N N . PRO B 1 211 ? 10.5 17.641 7.676 1 89.44 211 PRO B N 1
ATOM 7055 C CA . PRO B 1 211 ? 10.625 16.766 8.844 1 89.44 211 PRO B CA 1
ATOM 7056 C C . PRO B 1 211 ? 9.414 16.844 9.773 1 89.44 211 PRO B C 1
ATOM 7058 O O . PRO B 1 211 ? 9.219 15.961 10.602 1 89.44 211 PRO B O 1
ATOM 7061 N N . THR B 1 212 ? 8.625 17.938 9.703 1 87.44 212 THR B N 1
ATOM 7062 C CA . THR B 1 212 ? 7.516 18.109 10.625 1 87.44 212 THR B CA 1
ATOM 7063 C C . THR B 1 212 ? 6.188 17.766 9.961 1 87.44 212 THR B C 1
ATOM 7065 O O . THR B 1 212 ? 5.125 17.875 10.57 1 87.44 212 THR B O 1
ATOM 7068 N N . SER B 1 213 ? 6.219 17.328 8.781 1 80.62 213 SER B N 1
ATOM 7069 C CA . SER B 1 213 ? 4.988 17.016 8.062 1 80.62 213 SER B CA 1
ATOM 7070 C C . SER B 1 213 ? 4.293 15.797 8.672 1 80.62 213 SER B C 1
ATOM 7072 O O . SER B 1 213 ? 4.945 14.805 9 1 80.62 213 SER B O 1
ATOM 7074 N N . GLY B 1 214 ? 3 15.906 8.891 1 72.19 214 GLY B N 1
ATOM 7075 C CA . GLY B 1 214 ? 2.215 14.797 9.398 1 72.19 214 GLY B CA 1
ATOM 7076 C C . GLY B 1 214 ? 2.344 14.609 10.898 1 72.19 214 GLY B C 1
ATOM 7077 O O . GLY B 1 214 ? 1.814 13.641 11.453 1 72.19 214 GLY B O 1
ATOM 7078 N N . LEU B 1 215 ? 3.109 15.492 11.547 1 79.19 215 LEU B N 1
ATOM 7079 C CA . LEU B 1 215 ? 3.295 15.383 12.992 1 79.19 215 LEU B CA 1
ATOM 7080 C C . LEU B 1 215 ? 2.373 16.344 13.734 1 79.19 215 LEU B C 1
ATOM 7082 O O . LEU B 1 215 ? 1.973 17.375 13.18 1 79.19 215 LEU B O 1
ATOM 7086 N N . ASP B 1 216 ? 2.01 15.961 14.953 1 76.62 216 ASP B N 1
ATOM 7087 C CA . ASP B 1 216 ? 1.271 16.891 15.805 1 76.62 216 ASP B CA 1
ATOM 7088 C C . ASP B 1 216 ? 2.18 18 16.328 1 76.62 216 ASP B C 1
ATOM 7090 O O . ASP B 1 216 ? 3.4 17.938 16.156 1 76.62 216 ASP B O 1
ATOM 7094 N N . SER B 1 217 ? 1.679 18.906 16.938 1 78.75 217 SER B N 1
ATOM 7095 C CA . SER B 1 217 ? 2.395 20.109 17.344 1 78.75 217 SER B CA 1
ATOM 7096 C C . SER B 1 217 ? 3.488 19.797 18.359 1 78.75 217 SER B C 1
ATOM 7098 O O . SER B 1 217 ? 4.594 20.328 18.266 1 78.75 217 SER B O 1
ATOM 7100 N N . ALA B 1 218 ? 3.109 18.906 19.266 1 79.62 218 ALA B N 1
ATOM 7101 C CA . ALA B 1 218 ? 4.098 18.578 20.281 1 79.62 218 ALA B CA 1
ATOM 7102 C C . ALA B 1 218 ? 5.285 17.828 19.688 1 79.62 218 ALA B C 1
ATOM 7104 O O . ALA B 1 218 ? 6.438 18.109 20.016 1 79.62 218 ALA B O 1
ATOM 7105 N N . SER B 1 219 ? 4.973 16.922 18.859 1 82.38 219 SER B N 1
ATOM 7106 C CA . SER B 1 219 ? 6.027 16.156 18.203 1 82.38 219 SER B CA 1
ATOM 7107 C C . SER B 1 219 ? 6.852 17.031 17.281 1 82.38 219 SER B C 1
ATOM 7109 O O . SER B 1 219 ? 8.07 16.891 17.203 1 82.38 219 SER B O 1
ATOM 7111 N N . ALA B 1 220 ? 6.172 17.891 16.531 1 86.56 220 ALA B N 1
ATOM 7112 C CA . ALA B 1 220 ? 6.883 18.812 15.648 1 86.56 220 ALA B CA 1
ATOM 7113 C C . ALA B 1 220 ? 7.824 19.703 16.438 1 86.56 220 ALA B C 1
ATOM 7115 O O . ALA B 1 220 ? 8.945 19.969 16 1 86.56 220 ALA B O 1
ATOM 7116 N N . PHE B 1 221 ? 7.344 20.234 17.531 1 85.69 221 PHE B N 1
ATOM 7117 C CA . PHE B 1 221 ? 8.164 21.062 18.406 1 85.69 221 PHE B CA 1
ATOM 7118 C C . PHE B 1 221 ? 9.383 20.297 18.906 1 85.69 221 PHE B C 1
ATOM 7120 O O . PHE B 1 221 ? 10.492 20.828 18.922 1 85.69 221 PHE B O 1
ATOM 7127 N N . PHE B 1 222 ? 9.086 19.047 19.234 1 83.75 222 PHE B N 1
ATOM 7128 C CA . PHE B 1 222 ? 10.164 18.203 19.75 1 83.75 222 PHE B CA 1
ATOM 7129 C C . PHE B 1 222 ? 11.234 17.984 18.688 1 83.75 222 PHE B C 1
ATOM 7131 O O . PHE B 1 222 ? 12.43 18.141 18.953 1 83.75 222 PHE B O 1
ATOM 7138 N N . VAL B 1 223 ? 10.867 17.688 17.562 1 87.25 223 VAL B N 1
ATOM 7139 C CA . VAL B 1 223 ? 11.789 17.422 16.469 1 87.25 223 VAL B CA 1
ATOM 7140 C C . VAL B 1 223 ? 12.57 18.688 16.125 1 87.25 223 VAL B C 1
ATOM 7142 O O . VAL B 1 223 ? 13.789 18.641 15.938 1 87.25 223 VAL B O 1
ATOM 7145 N N . THR B 1 224 ? 11.938 19.812 16.031 1 90.44 224 THR B N 1
ATOM 7146 C CA . THR B 1 224 ? 12.586 21.078 15.68 1 90.44 224 THR B CA 1
ATOM 7147 C C . THR B 1 224 ? 13.578 21.5 16.766 1 90.44 224 THR B C 1
ATOM 7149 O O . THR B 1 224 ? 14.656 22.016 16.453 1 90.44 224 THR B O 1
ATOM 7152 N N . GLN B 1 225 ? 13.156 21.281 17.953 1 87.12 225 GLN B N 1
ATOM 7153 C CA . GLN B 1 225 ? 14.055 21.594 19.062 1 87.12 225 GLN B CA 1
ATOM 7154 C C . GLN B 1 225 ? 15.32 20.734 19 1 87.12 225 GLN B C 1
ATOM 7156 O O . GLN B 1 225 ? 16.422 21.219 19.297 1 87.12 225 GLN B O 1
ATOM 7161 N N . THR B 1 226 ? 15.086 19.562 18.703 1 84.38 226 THR B N 1
ATOM 7162 C CA . THR B 1 226 ? 16.219 18.656 18.562 1 84.38 226 THR B CA 1
ATOM 7163 C C . THR B 1 226 ? 17.141 19.109 17.422 1 84.38 226 THR B C 1
ATOM 7165 O O . THR B 1 226 ? 18.359 19.094 17.562 1 84.38 226 THR B O 1
ATOM 7168 N N . LEU B 1 227 ? 16.594 19.484 16.391 1 88.38 227 LEU B N 1
ATOM 7169 C CA . LEU B 1 227 ? 17.375 19.953 15.25 1 88.38 227 LEU B CA 1
ATOM 7170 C C . LEU B 1 227 ? 18.109 21.25 15.57 1 88.38 227 LEU B C 1
ATOM 7172 O O . LEU B 1 227 ? 19.234 21.453 15.125 1 88.38 227 LEU B O 1
ATOM 7176 N N . ARG B 1 228 ? 17.453 22.109 16.281 1 90.06 228 ARG B N 1
ATOM 7177 C CA . ARG B 1 228 ? 18.094 23.344 16.703 1 90.06 228 ARG B CA 1
ATOM 7178 C C . ARG B 1 228 ? 19.297 23.078 17.594 1 90.06 228 ARG B C 1
ATOM 7180 O O . ARG B 1 228 ? 20.328 23.75 17.484 1 90.06 228 ARG B O 1
ATOM 7187 N N . ALA B 1 229 ? 19.062 22.141 18.453 1 83.12 229 ALA B N 1
ATOM 7188 C CA . ALA B 1 229 ? 20.156 21.75 19.328 1 83.12 229 ALA B CA 1
ATOM 7189 C C . ALA B 1 229 ? 21.344 21.203 18.531 1 83.12 229 ALA B C 1
ATOM 7191 O O . ALA B 1 229 ? 22.5 21.469 18.859 1 83.12 229 ALA B O 1
ATOM 7192 N N . LEU B 1 230 ? 21.062 20.531 17.562 1 83.44 230 LEU B N 1
ATOM 7193 C CA . LEU B 1 230 ? 22.109 20 16.703 1 83.44 230 LEU B CA 1
ATOM 7194 C C . LEU B 1 230 ? 22.828 21.125 15.969 1 83.44 230 LEU B C 1
ATOM 7196 O O . LEU B 1 230 ? 24.047 21.062 15.773 1 83.44 230 LEU B O 1
ATOM 7200 N N . SER B 1 231 ? 22.109 22.062 15.531 1 87.88 231 SER B N 1
ATOM 7201 C CA . SER B 1 231 ? 22.703 23.203 14.852 1 87.88 231 SER B CA 1
ATOM 7202 C C . SER B 1 231 ? 23.609 24 15.789 1 87.88 231 SER B C 1
ATOM 7204 O O . SER B 1 231 ? 24.672 24.469 15.375 1 87.88 231 SER B O 1
ATOM 7206 N N . ARG B 1 232 ? 23.234 24.125 16.984 1 83.94 232 ARG B N 1
ATOM 7207 C CA . ARG B 1 232 ? 24 24.891 17.969 1 83.94 232 ARG B CA 1
ATOM 7208 C C . ARG B 1 232 ? 25.312 24.188 18.297 1 83.94 232 ARG B C 1
ATOM 7210 O O . ARG B 1 232 ? 26.266 24.828 18.734 1 83.94 232 ARG B O 1
ATOM 7217 N N . ASP B 1 233 ? 25.297 22.922 18.031 1 78.56 233 ASP B N 1
ATOM 7218 C CA . ASP B 1 233 ? 26.516 22.141 18.219 1 78.56 233 ASP B CA 1
ATOM 7219 C C . ASP B 1 233 ? 27.484 22.344 17.062 1 78.56 233 ASP B C 1
ATOM 7221 O O . ASP B 1 233 ? 28.547 21.703 17.016 1 78.56 233 ASP B O 1
ATOM 7225 N N . GLY B 1 234 ? 27.156 23.203 16.141 1 80.69 234 GLY B N 1
ATOM 7226 C CA . GLY B 1 234 ? 28.094 23.547 15.078 1 80.69 234 GLY B CA 1
ATOM 7227 C C . GLY B 1 234 ? 27.719 22.969 13.727 1 80.69 234 GLY B C 1
ATOM 7228 O O . GLY B 1 234 ? 28.484 23.078 12.766 1 80.69 234 GLY B O 1
ATOM 7229 N N . ARG B 1 235 ? 26.656 22.375 13.641 1 86.44 235 ARG B N 1
ATOM 7230 C CA . ARG B 1 235 ? 26.219 21.797 12.375 1 86.44 235 ARG B CA 1
ATOM 7231 C C . ARG B 1 235 ? 25.391 22.797 11.578 1 86.44 235 ARG B C 1
ATOM 7233 O O . ARG B 1 235 ? 24.812 23.719 12.141 1 86.44 235 ARG B O 1
ATOM 7240 N N . THR B 1 236 ? 25.516 22.625 10.25 1 90.81 236 THR B N 1
ATOM 7241 C CA . THR B 1 236 ? 24.641 23.391 9.367 1 90.81 236 THR B CA 1
ATOM 7242 C C . THR B 1 236 ? 23.375 22.625 9.047 1 90.81 236 THR B C 1
ATOM 7244 O O . THR B 1 236 ? 23.438 21.516 8.508 1 90.81 236 THR B O 1
ATOM 7247 N N . VAL B 1 237 ? 22.266 23.156 9.438 1 93.06 237 VAL B N 1
ATOM 7248 C CA . VAL B 1 237 ? 21 22.453 9.258 1 93.06 237 VAL B CA 1
ATOM 7249 C C . VAL B 1 237 ? 20.078 23.266 8.359 1 93.06 237 VAL B C 1
ATOM 7251 O O . VAL B 1 237 ? 19.844 24.453 8.602 1 93.06 237 VAL B O 1
ATOM 7254 N N . ILE B 1 238 ? 19.594 22.703 7.262 1 94.56 238 ILE B N 1
ATOM 7255 C CA . ILE B 1 238 ? 18.609 23.297 6.371 1 94.56 238 ILE B CA 1
ATOM 7256 C C . ILE B 1 238 ? 17.375 22.391 6.305 1 94.56 238 ILE B C 1
ATOM 7258 O O . ILE B 1 238 ? 17.484 21.203 6.031 1 94.56 238 ILE B O 1
ATOM 7262 N N . ALA B 1 239 ? 16.219 22.906 6.594 1 94.62 239 ALA B N 1
ATOM 7263 C CA . ALA B 1 239 ? 14.992 22.109 6.586 1 94.62 239 ALA B CA 1
ATOM 7264 C C . ALA B 1 239 ? 13.883 22.812 5.82 1 94.62 239 ALA B C 1
ATOM 7266 O O . ALA B 1 239 ? 13.734 24.047 5.914 1 94.62 239 ALA B O 1
ATOM 7267 N N . SER B 1 240 ? 13.25 22.094 4.973 1 94.06 240 SER B N 1
ATOM 7268 C CA . SER B 1 240 ? 12.039 22.625 4.344 1 94.06 240 SER B CA 1
ATOM 7269 C C . SER B 1 240 ? 10.828 22.453 5.254 1 94.06 240 SER B C 1
ATOM 7271 O O . SER B 1 240 ? 10.609 21.375 5.816 1 94.06 240 SER B O 1
ATOM 7273 N N . ILE B 1 241 ? 10.109 23.547 5.492 1 90.56 241 ILE B N 1
ATOM 7274 C CA . ILE B 1 241 ? 8.945 23.516 6.379 1 90.56 241 ILE B CA 1
ATOM 7275 C C . ILE B 1 241 ? 7.719 24.031 5.633 1 90.56 241 ILE B C 1
ATOM 7277 O O . ILE B 1 241 ? 7.797 25.047 4.918 1 90.56 241 ILE B O 1
ATOM 7281 N N . HIS B 1 242 ? 6.699 23.422 5.75 1 81.25 242 HIS B N 1
ATOM 7282 C CA . HIS B 1 242 ? 5.477 23.859 5.086 1 81.25 242 HIS B CA 1
ATOM 7283 C C . HIS B 1 242 ? 4.738 24.906 5.914 1 81.25 242 HIS B C 1
ATOM 7285 O O . HIS B 1 242 ? 4.656 26.062 5.52 1 81.25 242 HIS B O 1
ATOM 7291 N N . GLN B 1 243 ? 4.047 24.484 6.98 1 81.38 243 GLN B N 1
ATOM 7292 C CA . GLN B 1 243 ? 3.295 25.391 7.848 1 81.38 243 GLN B CA 1
ATOM 7293 C C . GLN B 1 243 ? 3.594 25.109 9.32 1 81.38 243 GLN B C 1
ATOM 7295 O O . GLN B 1 243 ? 2.857 24.375 9.984 1 81.38 243 GLN B O 1
ATOM 7300 N N . PRO B 1 244 ? 4.539 25.844 9.82 1 85.88 244 PRO B N 1
ATOM 7301 C CA . PRO B 1 244 ? 4.898 25.609 11.219 1 85.88 244 PRO B CA 1
ATOM 7302 C C . PRO B 1 244 ? 3.975 26.328 12.195 1 85.88 244 PRO B C 1
ATOM 7304 O O . PRO B 1 244 ? 3.352 27.328 11.836 1 85.88 244 PRO B O 1
ATOM 7307 N N . SER B 1 245 ? 3.852 25.766 13.383 1 85.12 245 SER B N 1
ATOM 7308 C CA . SER B 1 245 ? 3.174 26.469 14.469 1 85.12 245 SER B CA 1
ATOM 7309 C C . SER B 1 245 ? 3.998 27.656 14.969 1 85.12 245 SER B C 1
ATOM 7311 O O . SER B 1 245 ? 5.164 27.812 14.602 1 85.12 245 SER B O 1
ATOM 7313 N N . SER B 1 246 ? 3.416 28.5 15.742 1 84.31 246 SER B N 1
ATOM 7314 C CA . SER B 1 246 ? 4.098 29.688 16.25 1 84.31 246 SER B CA 1
ATOM 7315 C C . SER B 1 246 ? 5.301 29.312 17.109 1 84.31 246 SER B C 1
ATOM 7317 O O . SER B 1 246 ? 6.355 29.953 17.016 1 84.31 246 SER B O 1
ATOM 7319 N N . GLU B 1 247 ? 5.098 28.25 17.828 1 81.38 247 GLU B N 1
ATOM 7320 C CA . GLU B 1 247 ? 6.18 27.828 18.703 1 81.38 247 GLU B CA 1
ATOM 7321 C C . GLU B 1 247 ? 7.348 27.25 17.906 1 81.38 247 GLU B C 1
ATOM 7323 O O . GLU B 1 247 ? 8.508 27.453 18.266 1 81.38 247 GLU B O 1
ATOM 7328 N N . VAL B 1 248 ? 7.082 26.625 16.891 1 87.88 248 VAL B N 1
ATOM 7329 C CA . VAL B 1 248 ? 8.102 26.016 16.047 1 87.88 248 VAL B CA 1
ATOM 7330 C C . VAL B 1 248 ? 8.812 27.094 15.227 1 87.88 248 VAL B C 1
ATOM 7332 O O . VAL B 1 248 ? 10.023 27.031 15.039 1 87.88 248 VAL B O 1
ATOM 7335 N N . PHE B 1 249 ? 8.094 28.094 14.805 1 89.12 249 PHE B N 1
ATOM 7336 C CA . PHE B 1 249 ? 8.641 29.156 13.977 1 89.12 249 PHE B CA 1
ATOM 7337 C C . PHE B 1 249 ? 9.695 29.938 14.742 1 89.12 249 PHE B C 1
ATOM 7339 O O . PHE B 1 249 ? 10.688 30.391 14.156 1 89.12 249 PHE B O 1
ATOM 7346 N N . GLU B 1 250 ? 9.492 30.078 15.984 1 85.88 250 GLU B N 1
ATOM 7347 C CA . GLU B 1 250 ? 10.398 30.859 16.812 1 85.88 250 GLU B CA 1
ATOM 7348 C C . GLU B 1 250 ? 11.742 30.156 16.984 1 85.88 250 GLU B C 1
ATOM 7350 O O . GLU B 1 250 ? 12.734 30.797 17.375 1 85.88 250 GLU B O 1
ATOM 7355 N N . LEU B 1 251 ? 11.781 28.953 16.641 1 89.56 251 LEU B N 1
ATOM 7356 C CA . LEU B 1 251 ? 12.992 28.172 16.859 1 89.56 251 LEU B CA 1
ATOM 7357 C C . LEU B 1 251 ? 13.961 28.328 15.688 1 89.56 251 LEU B C 1
ATOM 7359 O O . LEU B 1 251 ? 15.133 27.953 15.789 1 89.56 251 LEU B O 1
ATOM 7363 N N . PHE B 1 252 ? 13.539 28.906 14.625 1 93.62 252 PHE B N 1
ATOM 7364 C CA . PHE B 1 252 ? 14.398 29.047 13.453 1 93.62 252 PHE B CA 1
ATOM 7365 C C . PHE B 1 252 ? 15.281 30.281 13.57 1 93.62 252 PHE B C 1
ATOM 7367 O O . PHE B 1 252 ? 14.859 31.297 14.117 1 93.62 252 PHE B O 1
ATOM 7374 N N . ASP B 1 253 ? 16.453 30.234 13.047 1 93.81 253 ASP B N 1
ATOM 7375 C CA . ASP B 1 253 ? 17.375 31.359 13.055 1 93.81 253 ASP B CA 1
ATOM 7376 C C . ASP B 1 253 ? 17.297 32.156 11.742 1 93.81 253 ASP B C 1
ATOM 7378 O O . ASP B 1 253 ? 17.25 33.375 11.758 1 93.81 253 ASP B O 1
ATOM 7382 N N . GLN B 1 254 ? 17.328 31.391 10.695 1 95.12 254 GLN B N 1
ATOM 7383 C CA . GLN B 1 254 ? 17.312 31.984 9.359 1 95.12 254 GLN B CA 1
ATOM 7384 C C . GLN B 1 254 ? 16.094 31.516 8.578 1 95.12 254 GLN B C 1
ATOM 7386 O O . GLN B 1 254 ? 15.641 30.375 8.742 1 95.12 254 GLN B O 1
ATOM 7391 N N . LEU B 1 255 ? 15.594 32.406 7.758 1 95.38 255 LEU B N 1
ATOM 7392 C CA . LEU B 1 255 ? 14.398 32.125 6.977 1 95.38 255 LEU B CA 1
ATOM 7393 C C . LEU B 1 255 ? 14.656 32.344 5.488 1 95.38 255 LEU B C 1
ATOM 7395 O O . LEU B 1 255 ? 15.227 33.344 5.094 1 95.38 255 LEU B O 1
ATOM 7399 N N . TYR B 1 256 ? 14.414 31.344 4.711 1 95.88 256 TYR B N 1
ATOM 7400 C CA . TYR B 1 256 ? 14.438 31.406 3.256 1 95.88 256 TYR B CA 1
ATOM 7401 C C . TYR B 1 256 ? 13.039 31.234 2.682 1 95.88 256 TYR B C 1
ATOM 7403 O O . TYR B 1 256 ? 12.477 30.141 2.709 1 95.88 256 TYR B O 1
ATOM 7411 N N . LEU B 1 257 ? 12.477 32.312 2.178 1 95.56 257 LEU B N 1
ATOM 7412 C CA . LEU B 1 257 ? 11.117 32.312 1.644 1 95.56 257 LEU B CA 1
ATOM 7413 C C . LEU B 1 257 ? 11.133 32.281 0.119 1 95.56 257 LEU B C 1
ATOM 7415 O O . LEU B 1 257 ? 11.711 33.156 -0.522 1 95.56 257 LEU B O 1
ATOM 7419 N N . LEU B 1 258 ? 10.508 31.234 -0.39 1 94.31 258 LEU B N 1
ATOM 7420 C CA . LEU B 1 258 ? 10.461 31.031 -1.833 1 94.31 258 LEU B CA 1
ATOM 7421 C C . LEU B 1 258 ? 9.023 31.109 -2.346 1 94.31 258 LEU B C 1
ATOM 7423 O O . LEU B 1 258 ? 8.094 30.641 -1.682 1 94.31 258 LEU B O 1
ATOM 7427 N N . SER B 1 259 ? 8.844 31.75 -3.424 1 92.56 259 SER B N 1
ATOM 7428 C CA . SER B 1 259 ? 7.566 31.766 -4.125 1 92.56 259 SER B CA 1
ATOM 7429 C C . SER B 1 259 ? 7.766 31.719 -5.637 1 92.56 259 SER B C 1
ATOM 7431 O O . SER B 1 259 ? 8.508 32.531 -6.195 1 92.56 259 SER B O 1
ATOM 7433 N N . GLY B 1 260 ? 7.172 30.844 -6.348 1 87.38 260 GLY B N 1
ATOM 7434 C CA . GLY B 1 260 ? 7.285 30.719 -7.793 1 87.38 260 GLY B CA 1
ATOM 7435 C C . GLY B 1 260 ? 8.711 30.5 -8.258 1 87.38 260 GLY B C 1
ATOM 7436 O O . GLY B 1 260 ? 9.102 30.984 -9.328 1 87.38 260 GLY B O 1
ATOM 7437 N N . GLY B 1 261 ? 9.492 29.969 -7.457 1 91.25 261 GLY B N 1
ATOM 7438 C CA . GLY B 1 261 ? 10.867 29.703 -7.832 1 91.25 261 GLY B CA 1
ATOM 7439 C C . GLY B 1 261 ? 11.789 30.875 -7.602 1 91.25 261 GLY B C 1
ATOM 7440 O O . GLY B 1 261 ? 12.969 30.828 -7.965 1 91.25 261 GLY B O 1
ATOM 7441 N N . LYS B 1 262 ? 11.297 31.922 -7.047 1 93.19 262 LYS B N 1
ATOM 7442 C CA . LYS B 1 262 ? 12.086 33.125 -6.789 1 93.19 262 LYS B CA 1
ATOM 7443 C C . LYS B 1 262 ? 12.211 33.406 -5.293 1 93.19 262 LYS B C 1
ATOM 7445 O O . LYS B 1 262 ? 11.367 32.938 -4.504 1 93.19 262 LYS B O 1
ATOM 7450 N N . THR B 1 263 ? 13.25 34.125 -4.914 1 94.88 263 THR B N 1
ATOM 7451 C CA . THR B 1 263 ? 13.469 34.438 -3.51 1 94.88 263 THR B CA 1
ATOM 7452 C C . THR B 1 263 ? 12.648 35.656 -3.107 1 94.88 263 THR B C 1
ATOM 7454 O O . THR B 1 263 ? 12.773 36.719 -3.717 1 94.88 263 THR B O 1
ATOM 7457 N N . VAL B 1 264 ? 11.891 35.531 -2.127 1 94.62 264 VAL B N 1
ATOM 7458 C CA . VAL B 1 264 ? 11.086 36.625 -1.616 1 94.62 264 VAL B CA 1
ATOM 7459 C C . VAL B 1 264 ? 11.797 37.281 -0.438 1 94.62 264 VAL B C 1
ATOM 7461 O O . VAL B 1 264 ? 11.742 38.5 -0.274 1 94.62 264 VAL B O 1
ATOM 7464 N N . TYR B 1 265 ? 12.352 36.406 0.375 1 95.12 265 TYR B N 1
ATOM 7465 C CA . TYR B 1 265 ? 13.078 36.906 1.546 1 95.12 265 TYR B CA 1
ATOM 7466 C C . TYR B 1 265 ? 14.156 35.906 1.971 1 95.12 265 TYR B C 1
ATOM 7468 O O . TYR B 1 265 ? 13.953 34.688 1.905 1 95.12 265 TYR B O 1
ATOM 7476 N N . PHE B 1 266 ? 15.281 36.406 2.258 1 96 266 PHE B N 1
ATOM 7477 C CA . PHE B 1 266 ? 16.359 35.625 2.852 1 96 266 PHE B CA 1
ATOM 7478 C C . PHE B 1 266 ? 17.078 36.406 3.932 1 96 266 PHE B C 1
ATOM 7480 O O . PHE B 1 266 ? 17.609 37.5 3.66 1 96 266 PHE B O 1
ATOM 7487 N N . GLY B 1 267 ? 17 35.906 5.133 1 93.56 267 GLY B N 1
ATOM 7488 C CA . GLY B 1 267 ? 17.641 36.594 6.25 1 93.56 267 GLY B CA 1
ATOM 7489 C C . GLY B 1 267 ? 17.234 36.031 7.602 1 93.56 267 GLY B C 1
ATOM 7490 O O . GLY B 1 267 ? 16.75 34.906 7.691 1 93.56 267 GLY B O 1
ATOM 7491 N N . LEU B 1 268 ? 17.484 36.781 8.633 1 93.75 268 LEU B N 1
ATOM 7492 C CA . LEU B 1 268 ? 17.141 36.375 9.992 1 93.75 268 LEU B CA 1
ATOM 7493 C C . LEU B 1 268 ? 15.633 36.375 10.203 1 93.75 268 LEU B C 1
ATOM 7495 O O . LEU B 1 268 ? 14.945 37.281 9.688 1 93.75 268 LEU B O 1
ATOM 7499 N N . VAL B 1 269 ? 15.125 35.469 10.977 1 92.81 269 VAL B N 1
ATOM 7500 C CA . VAL B 1 269 ? 13.695 35.375 11.25 1 92.81 269 VAL B CA 1
ATOM 7501 C C . VAL B 1 269 ? 13.211 36.625 11.992 1 92.81 269 VAL B C 1
ATOM 7503 O O . VAL B 1 269 ? 12.109 37.125 11.75 1 92.81 269 VAL B O 1
ATOM 7506 N N . SER B 1 270 ? 14 37.156 12.867 1 88.25 270 SER B N 1
ATOM 7507 C CA . SER B 1 270 ? 13.648 38.344 13.672 1 88.25 270 SER B CA 1
ATOM 7508 C C . SER B 1 270 ? 13.461 39.562 12.805 1 88.25 270 SER B C 1
ATOM 7510 O O . SER B 1 270 ? 12.648 40.438 13.117 1 88.25 270 SER B O 1
ATOM 7512 N N . GLU B 1 271 ? 14.156 39.562 11.727 1 92.06 271 GLU B N 1
ATOM 7513 C CA . GLU B 1 271 ? 14.109 40.719 10.844 1 92.06 271 GLU B CA 1
ATOM 7514 C C . GLU B 1 271 ? 13 40.562 9.805 1 92.06 271 GLU B C 1
ATOM 7516 O O . GLU B 1 271 ? 12.641 41.562 9.148 1 92.06 271 GLU B O 1
ATOM 7521 N N . ALA B 1 272 ? 12.523 39.438 9.727 1 91.75 272 ALA B N 1
ATOM 7522 C CA . ALA B 1 272 ? 11.492 39.188 8.719 1 91.75 272 ALA B CA 1
ATOM 7523 C C . ALA B 1 272 ? 10.219 39.969 9.031 1 91.75 272 ALA B C 1
ATOM 7525 O O . ALA B 1 272 ? 9.547 40.469 8.117 1 91.75 272 ALA B O 1
ATOM 7526 N N . TYR B 1 273 ? 9.93 40.125 10.289 1 89.06 273 TYR B N 1
ATOM 7527 C CA . TYR B 1 273 ? 8.742 40.875 10.719 1 89.06 273 TYR B CA 1
ATOM 7528 C C . TYR B 1 273 ? 8.812 42.312 10.258 1 89.06 273 TYR B C 1
ATOM 7530 O O . TYR B 1 273 ? 7.848 42.844 9.703 1 89.06 273 TYR B O 1
ATOM 7538 N N . GLU B 1 274 ? 9.953 42.875 10.523 1 90 274 GLU B N 1
ATOM 7539 C CA . GLU B 1 274 ? 10.148 44.281 10.156 1 90 274 GLU B CA 1
ATOM 7540 C C . GLU B 1 274 ? 10.203 44.438 8.641 1 90 274 GLU B C 1
ATOM 7542 O O . GLU B 1 274 ? 9.734 45.438 8.102 1 90 274 GLU B O 1
ATOM 7547 N N . PHE B 1 275 ? 10.844 43.562 7.961 1 92.88 275 PHE B N 1
ATOM 7548 C CA . PHE B 1 275 ? 10.93 43.594 6.504 1 92.88 275 PHE B CA 1
ATOM 7549 C C . PHE B 1 275 ? 9.539 43.625 5.879 1 92.88 275 PHE B C 1
ATOM 7551 O O . PHE B 1 275 ? 9.273 44.438 5 1 92.88 275 PHE B O 1
ATOM 7558 N N . PHE B 1 276 ? 8.625 42.781 6.34 1 92.38 276 PHE B N 1
ATOM 7559 C CA . PHE B 1 276 ? 7.277 42.719 5.789 1 92.38 276 PHE B CA 1
ATOM 7560 C C . PHE B 1 276 ? 6.492 43.969 6.152 1 92.38 276 PHE B C 1
ATOM 7562 O O . PHE B 1 276 ? 5.684 44.469 5.355 1 92.38 276 PHE B O 1
ATOM 7569 N N . ALA B 1 277 ? 6.738 44.438 7.359 1 89.69 277 ALA B N 1
ATOM 7570 C CA . ALA B 1 277 ? 6.086 45.688 7.762 1 89.69 277 ALA B CA 1
ATOM 7571 C C . ALA B 1 277 ? 6.531 46.844 6.887 1 89.69 277 ALA B C 1
ATOM 7573 O O . ALA B 1 277 ? 5.711 47.688 6.469 1 89.69 277 ALA B O 1
ATOM 7574 N N . GLN B 1 278 ? 7.797 46.969 6.562 1 91.25 278 GLN B N 1
ATOM 7575 C CA . GLN B 1 278 ? 8.359 48.031 5.742 1 91.25 278 GLN B CA 1
ATOM 7576 C C . GLN B 1 278 ? 7.922 47.906 4.289 1 91.25 278 GLN B C 1
ATOM 7578 O O . GLN B 1 278 ? 7.797 48.906 3.578 1 91.25 278 GLN B O 1
ATOM 7583 N N . ALA B 1 279 ? 7.727 46.688 3.871 1 91 279 ALA B N 1
ATOM 7584 C CA . ALA B 1 279 ? 7.312 46.438 2.494 1 91 279 ALA B CA 1
ATOM 7585 C C . ALA B 1 279 ? 5.828 46.75 2.305 1 91 279 ALA B C 1
ATOM 7587 O O . ALA B 1 279 ? 5.328 46.75 1.179 1 91 279 ALA B O 1
ATOM 7588 N N . GLY B 1 280 ? 5.09 47 3.422 1 86.81 280 GLY B N 1
ATOM 7589 C CA . GLY B 1 280 ? 3.691 47.375 3.32 1 86.81 280 GLY B CA 1
ATOM 7590 C C . GLY B 1 280 ? 2.736 46.281 3.75 1 86.81 280 GLY B C 1
ATOM 7591 O O . GLY B 1 280 ? 1.524 46.406 3.549 1 86.81 280 GLY B O 1
ATOM 7592 N N . PHE B 1 281 ? 3.309 45.281 4.242 1 88.94 281 PHE B N 1
ATOM 7593 C CA . PHE B 1 281 ? 2.463 44.156 4.656 1 88.94 281 PHE B CA 1
ATOM 7594 C C . PHE B 1 281 ? 2.695 43.812 6.121 1 88.94 281 PHE B C 1
ATOM 7596 O O . PHE B 1 281 ? 3.174 42.719 6.445 1 88.94 281 PHE B O 1
ATOM 7603 N N . PRO B 1 282 ? 2.197 44.562 6.992 1 87.31 282 PRO B N 1
ATOM 7604 C CA . PRO B 1 282 ? 2.41 44.312 8.414 1 87.31 282 PRO B CA 1
ATOM 7605 C C . PRO B 1 282 ? 1.597 43.125 8.914 1 87.31 282 PRO B C 1
ATOM 7607 O O . PRO B 1 282 ? 0.479 42.875 8.445 1 87.31 282 PRO B O 1
ATOM 7610 N N . CYS B 1 283 ? 2.16 42.344 9.773 1 86.19 283 CYS B N 1
ATOM 7611 C CA . CYS B 1 283 ? 1.504 41.188 10.352 1 86.19 283 CYS B CA 1
ATOM 7612 C C . CYS B 1 283 ? 0.427 41.594 11.344 1 86.19 283 CYS B C 1
ATOM 7614 O O . CYS B 1 283 ? 0.697 42.375 12.273 1 86.19 283 CYS B O 1
ATOM 7616 N N . PRO B 1 284 ? -0.79 41.125 11.164 1 82.06 284 PRO B N 1
ATOM 7617 C CA . PRO B 1 284 ? -1.86 41.438 12.109 1 82.06 284 PRO B CA 1
ATOM 7618 C C . PRO B 1 284 ? -1.607 40.875 13.5 1 82.06 284 PRO B C 1
ATOM 7620 O O . PRO B 1 284 ? -0.822 39.938 13.656 1 82.06 284 PRO B O 1
ATOM 7623 N N . ALA B 1 285 ? -2.363 41.469 14.422 1 78.31 285 ALA B N 1
ATOM 7624 C CA . ALA B 1 285 ? -2.244 40.969 15.797 1 78.31 285 ALA B CA 1
ATOM 7625 C C . ALA B 1 285 ? -2.846 39.594 15.945 1 78.31 285 ALA B C 1
ATOM 7627 O O . ALA B 1 285 ? -3.816 39.25 15.266 1 78.31 285 ALA B O 1
ATOM 7628 N N . LEU B 1 286 ? -2.293 38.719 16.719 1 77.38 286 LEU B N 1
ATOM 7629 C CA . LEU B 1 286 ? -2.795 37.406 17.062 1 77.38 286 LEU B CA 1
ATOM 7630 C C . LEU B 1 286 ? -2.646 36.438 15.906 1 77.38 286 LEU B C 1
ATOM 7632 O O . LEU B 1 286 ? -3.469 35.531 15.734 1 77.38 286 LEU B O 1
ATOM 7636 N N . ARG B 1 287 ? -1.814 36.844 14.961 1 82.62 287 ARG B N 1
ATOM 7637 C CA . ARG B 1 287 ? -1.516 35.938 13.852 1 82.62 287 ARG B CA 1
ATOM 7638 C C . ARG B 1 287 ? -0.076 35.438 13.922 1 82.62 287 ARG B C 1
ATOM 7640 O O . ARG B 1 287 ? 0.833 36.188 14.266 1 82.62 287 ARG B O 1
ATOM 7647 N N . ASN B 1 288 ? -0.01 34.219 13.609 1 85.56 288 ASN B N 1
ATOM 7648 C CA . ASN B 1 288 ? 1.327 33.656 13.469 1 85.56 288 ASN B CA 1
ATOM 7649 C C . ASN B 1 288 ? 2.072 34.281 12.289 1 85.56 288 ASN B C 1
ATOM 7651 O O . ASN B 1 288 ? 1.557 34.281 11.172 1 85.56 288 ASN B O 1
ATOM 7655 N N . PRO B 1 289 ? 3.195 34.875 12.5 1 86.75 289 PRO B N 1
ATOM 7656 C CA . PRO B 1 289 ? 3.945 35.5 11.414 1 86.75 289 PRO B CA 1
ATOM 7657 C C . PRO B 1 289 ? 4.16 34.562 10.219 1 86.75 289 PRO B C 1
ATOM 7659 O O . PRO B 1 289 ? 4.082 35 9.07 1 86.75 289 PRO B O 1
ATOM 7662 N N . SER B 1 290 ? 4.453 33.344 10.508 1 88.56 290 SER B N 1
ATOM 7663 C CA . SER B 1 290 ? 4.672 32.406 9.414 1 88.56 290 SER B CA 1
ATOM 7664 C C . SER B 1 290 ? 3.426 32.281 8.547 1 88.56 290 SER B C 1
ATOM 7666 O O . SER B 1 290 ? 3.529 32.188 7.32 1 88.56 290 SER B O 1
ATOM 7668 N N . ASP B 1 291 ? 2.275 32.281 9.172 1 87.56 291 ASP B N 1
ATOM 7669 C CA . ASP B 1 291 ? 1.022 32.188 8.422 1 87.56 291 ASP B CA 1
ATOM 7670 C C . ASP B 1 291 ? 0.841 33.438 7.547 1 87.56 291 ASP B C 1
ATOM 7672 O O . ASP B 1 291 ? 0.35 33.344 6.422 1 87.56 291 ASP B O 1
ATOM 7676 N N . HIS B 1 292 ? 1.21 34.5 8.125 1 87.62 292 HIS B N 1
ATOM 7677 C CA . HIS B 1 292 ? 1.085 35.781 7.406 1 87.62 292 HIS B CA 1
ATOM 7678 C C . HIS B 1 292 ? 2.006 35.812 6.191 1 87.62 292 HIS B C 1
ATOM 7680 O O . HIS B 1 292 ? 1.591 36.219 5.105 1 87.62 292 HIS B O 1
ATOM 7686 N N . PHE B 1 293 ? 3.244 35.406 6.359 1 90.06 293 PHE B N 1
ATOM 7687 C CA . PHE B 1 293 ? 4.211 35.406 5.27 1 90.06 293 PHE B CA 1
ATOM 7688 C C . PHE B 1 293 ? 3.738 34.5 4.137 1 90.06 293 PHE B C 1
ATOM 7690 O O . PHE B 1 293 ? 3.799 34.875 2.965 1 90.06 293 PHE B O 1
ATOM 7697 N N . LEU B 1 294 ? 3.277 33.344 4.512 1 87.31 294 LEU B N 1
ATOM 7698 C CA . LEU B 1 294 ? 2.848 32.375 3.52 1 87.31 294 LEU B CA 1
ATOM 7699 C C . LEU B 1 294 ? 1.595 32.844 2.791 1 87.31 294 LEU B C 1
ATOM 7701 O O . LEU B 1 294 ? 1.417 32.562 1.604 1 87.31 294 LEU B O 1
ATOM 7705 N N . ARG B 1 295 ? 0.74 33.5 3.523 1 84.94 295 ARG B N 1
ATOM 7706 C CA . ARG B 1 295 ? -0.466 34.031 2.902 1 84.94 295 ARG B CA 1
ATOM 7707 C C . ARG B 1 295 ? -0.122 35.094 1.873 1 84.94 295 ARG B C 1
ATOM 7709 O O . ARG B 1 295 ? -0.774 35.188 0.831 1 84.94 295 ARG B O 1
ATOM 7716 N N . CYS B 1 296 ? 0.866 35.812 2.158 1 86.31 296 CYS B N 1
ATOM 7717 C CA . CYS B 1 296 ? 1.268 36.938 1.288 1 86.31 296 CYS B CA 1
ATOM 7718 C C . CYS B 1 296 ? 1.888 36.406 -0.002 1 86.31 296 CYS B C 1
ATOM 7720 O O . CYS B 1 296 ? 1.802 37.062 -1.045 1 86.31 296 CYS B O 1
ATOM 7722 N N . ILE B 1 297 ? 2.412 35.219 0.052 1 88.38 297 ILE B N 1
ATOM 7723 C CA . ILE B 1 297 ? 3.221 34.812 -1.085 1 88.38 297 ILE B CA 1
ATOM 7724 C C . ILE B 1 297 ? 2.545 33.625 -1.785 1 88.38 297 ILE B C 1
ATOM 7726 O O . ILE B 1 297 ? 3.15 32.969 -2.639 1 88.38 297 ILE B O 1
ATOM 7730 N N . ASN B 1 298 ? 1.394 33.25 -1.41 1 85.88 298 ASN B N 1
ATOM 7731 C CA . ASN B 1 298 ? 0.693 32.125 -1.995 1 85.88 298 ASN B CA 1
ATOM 7732 C C . ASN B 1 298 ? -0.37 32.562 -2.994 1 85.88 298 ASN B C 1
ATOM 7734 O O . ASN B 1 298 ? -1.438 33.031 -2.6 1 85.88 298 ASN B O 1
ATOM 7738 N N . SER B 1 299 ? -0.135 32.344 -4.211 1 80.31 299 SER B N 1
ATOM 7739 C CA . SER B 1 299 ? -1.039 32.781 -5.27 1 80.31 299 SER B CA 1
ATOM 7740 C C . SER B 1 299 ? -2.295 31.922 -5.312 1 80.31 299 SER B C 1
ATOM 7742 O O . SER B 1 299 ? -3.295 32.281 -5.926 1 80.31 299 SER B O 1
ATOM 7744 N N . ASP B 1 300 ? -2.268 30.844 -4.664 1 77.44 300 ASP B N 1
ATOM 7745 C CA . ASP B 1 300 ? -3.414 29.938 -4.699 1 77.44 300 ASP B CA 1
ATOM 7746 C C . ASP B 1 300 ? -4.609 30.547 -3.965 1 77.44 300 ASP B C 1
ATOM 7748 O O . ASP B 1 300 ? -5.758 30.219 -4.266 1 77.44 300 ASP B O 1
ATOM 7752 N N . PHE B 1 301 ? -4.328 31.438 -3.08 1 75.12 301 PHE B N 1
ATOM 7753 C CA . PHE B 1 301 ? -5.406 32.094 -2.33 1 75.12 301 PHE B CA 1
ATOM 7754 C C . PHE B 1 301 ? -6.277 32.938 -3.25 1 75.12 301 PHE B C 1
ATOM 7756 O O . PHE B 1 301 ? -7.488 33.031 -3.039 1 75.12 301 PHE B O 1
ATOM 7763 N N . ASP B 1 302 ? -5.629 33.5 -4.16 1 76.31 302 ASP B N 1
ATOM 7764 C CA . ASP B 1 302 ? -6.387 34.281 -5.113 1 76.31 302 ASP B CA 1
ATOM 7765 C C . ASP B 1 302 ? -7.297 33.406 -5.969 1 76.31 302 ASP B C 1
ATOM 7767 O O . ASP B 1 302 ? -8.422 33.812 -6.285 1 76.31 302 ASP B O 1
ATOM 7771 N N . LYS B 1 303 ? -6.711 32.312 -6.328 1 73.81 303 LYS B N 1
ATOM 7772 C CA . LYS B 1 303 ? -7.539 31.375 -7.086 1 73.81 303 LYS B CA 1
ATOM 7773 C C . LYS B 1 303 ? -8.742 30.922 -6.27 1 73.81 303 LYS B C 1
ATOM 7775 O O . LYS B 1 303 ? -9.852 30.797 -6.797 1 73.81 303 LYS B O 1
ATOM 7780 N N . VAL B 1 304 ? -8.508 30.703 -5.074 1 74.75 304 VAL B N 1
ATOM 7781 C CA . VAL B 1 304 ? -9.57 30.25 -4.176 1 74.75 304 VAL B CA 1
ATOM 7782 C C . VAL B 1 304 ? -10.625 31.359 -4.027 1 74.75 304 VAL B C 1
ATOM 7784 O O . VAL B 1 304 ? -11.82 31.078 -4.098 1 74.75 304 VAL B O 1
ATOM 7787 N N . LYS B 1 305 ? -10.188 32.562 -3.803 1 72.81 305 LYS B N 1
ATOM 7788 C CA . LYS B 1 305 ? -11.109 33.688 -3.645 1 72.81 305 LYS B CA 1
ATOM 7789 C C . LYS B 1 305 ? -11.922 33.906 -4.914 1 72.81 305 LYS B C 1
ATOM 7791 O O . LYS B 1 305 ? -13.125 34.188 -4.848 1 72.81 305 LYS B O 1
ATOM 7796 N N . ALA B 1 306 ? -11.211 33.719 -6.004 1 73.81 306 ALA B N 1
ATOM 7797 C CA . ALA B 1 306 ? -11.898 33.875 -7.285 1 73.81 306 ALA B CA 1
ATOM 7798 C C . ALA B 1 306 ? -12.961 32.812 -7.488 1 73.81 306 ALA B C 1
ATOM 7800 O O . ALA B 1 306 ? -14.055 33.094 -7.969 1 73.81 306 ALA B O 1
ATOM 7801 N N . THR B 1 307 ? -12.578 31.656 -7.109 1 73.25 307 THR B N 1
ATOM 7802 C CA . THR B 1 307 ? -13.5 30.531 -7.254 1 73.25 307 THR B CA 1
ATOM 7803 C C . THR B 1 307 ? -14.688 30.688 -6.305 1 73.25 307 THR B C 1
ATOM 7805 O O . THR B 1 307 ? -15.82 30.375 -6.668 1 73.25 307 THR B O 1
ATOM 7808 N N . LEU B 1 308 ? -14.391 31.109 -5.105 1 70.38 308 LEU B N 1
ATOM 7809 C CA . LEU B 1 308 ? -15.445 31.281 -4.109 1 70.38 308 LEU B CA 1
ATOM 7810 C C . LEU B 1 308 ? -16.375 32.406 -4.496 1 70.38 308 LEU B C 1
ATOM 7812 O O . LEU B 1 308 ? -17.594 32.344 -4.258 1 70.38 308 LEU B O 1
ATOM 7816 N N . LYS B 1 309 ? -15.82 33.531 -4.957 1 64.19 309 LYS B N 1
ATOM 7817 C CA . LYS B 1 309 ? -16.641 34.625 -5.418 1 64.19 309 LYS B CA 1
ATOM 7818 C C . LYS B 1 309 ? -17.594 34.188 -6.531 1 64.19 309 LYS B C 1
ATOM 7820 O O . LYS B 1 309 ? -18.734 34.656 -6.598 1 64.19 309 LYS B O 1
ATOM 7825 N N . GLY B 1 310 ? -17.016 33.344 -7.422 1 57.09 310 GLY B N 1
ATOM 7826 C CA . GLY B 1 310 ? -17.859 32.844 -8.484 1 57.09 310 GLY B CA 1
ATOM 7827 C C . GLY B 1 310 ? -18.891 31.844 -7.992 1 57.09 310 GLY B C 1
ATOM 7828 O O . GLY B 1 310 ? -19.953 31.688 -8.602 1 57.09 310 GLY B O 1
ATOM 7829 N N . SER B 1 311 ? -18.438 30.984 -7.207 1 56.47 311 SER B N 1
ATOM 7830 C CA . SER B 1 311 ? -19.328 29.922 -6.75 1 56.47 311 SER B CA 1
ATOM 7831 C C . SER B 1 311 ? -20.406 30.469 -5.82 1 56.47 311 SER B C 1
ATOM 7833 O O . SER B 1 311 ? -21.578 30.109 -5.953 1 56.47 311 SER B O 1
ATOM 7835 N N . MET B 1 312 ? -19.953 30.953 -4.457 1 51.69 312 MET B N 1
ATOM 7836 C CA . MET B 1 312 ? -20.922 31.25 -3.393 1 51.69 312 MET B CA 1
ATOM 7837 C C . MET B 1 312 ? -21.328 32.719 -3.41 1 51.69 312 MET B C 1
ATOM 7839 O O . MET B 1 312 ? -20.516 33.594 -3.717 1 51.69 312 MET B O 1
ATOM 7843 N N . LYS B 1 313 ? -22.625 33.125 -3.795 1 47.72 313 LYS B N 1
ATOM 7844 C CA . LYS B 1 313 ? -23.25 34.375 -3.391 1 47.72 313 LYS B CA 1
ATOM 7845 C C . LYS B 1 313 ? -22.672 34.875 -2.08 1 47.72 313 LYS B C 1
ATOM 7847 O O . LYS B 1 313 ? -23.328 35.625 -1.347 1 47.72 313 LYS B O 1
ATOM 7852 N N . LEU B 1 314 ? -21.656 34.219 -1.608 1 48.84 314 LEU B N 1
ATOM 7853 C CA . LEU B 1 314 ? -21.234 34.562 -0.253 1 48.84 314 LEU B CA 1
ATOM 7854 C C . LEU B 1 314 ? -20.562 35.938 -0.221 1 48.84 314 LEU B C 1
ATOM 7856 O O . LEU B 1 314 ? -19.688 36.219 -1.034 1 48.84 314 LEU B O 1
ATOM 7860 N N . ARG B 1 315 ? -21.328 36.875 0.213 1 44.31 315 ARG B N 1
ATOM 7861 C CA . ARG B 1 315 ? -20.828 38.156 0.685 1 44.31 315 ARG B CA 1
ATOM 7862 C C . ARG B 1 315 ? -19.562 38 1.514 1 44.31 315 ARG B C 1
ATOM 7864 O O . ARG B 1 315 ? -19.609 37.469 2.633 1 44.31 315 ARG B O 1
ATOM 7871 N N . PHE B 1 316 ? -18.469 37.5 0.904 1 47.88 316 PHE B N 1
ATOM 7872 C CA . PHE B 1 316 ? -17.234 37.625 1.674 1 47.88 316 PHE B CA 1
ATOM 7873 C C . PHE B 1 316 ? -17.219 38.875 2.51 1 47.88 316 PHE B C 1
ATOM 7875 O O . PHE B 1 316 ? -17.406 40 1.979 1 47.88 316 PHE B O 1
ATOM 7882 N N . GLU B 1 317 ? -17.719 38.844 3.645 1 44.25 317 GLU B N 1
ATOM 7883 C CA . GLU B 1 317 ? -17.531 40.031 4.504 1 44.25 317 GLU B CA 1
ATOM 7884 C C . GLU B 1 317 ? -16.109 40.562 4.402 1 44.25 317 GLU B C 1
ATOM 7886 O O . GLU B 1 317 ? -15.141 39.781 4.414 1 44.25 317 GLU B O 1
ATOM 7891 N N . SER B 1 318 ? -15.906 41.562 3.641 1 44.41 318 SER B N 1
ATOM 7892 C CA . SER B 1 318 ? -14.695 42.375 3.49 1 44.41 318 SER B CA 1
ATOM 7893 C C . SER B 1 318 ? -13.844 42.344 4.758 1 44.41 318 SER B C 1
ATOM 7895 O O . SER B 1 318 ? -14.281 42.781 5.812 1 44.41 318 SER B O 1
ATOM 7897 N N . SER B 1 319 ? -13.289 41.281 5.086 1 49.94 319 SER B N 1
ATOM 7898 C CA . SER B 1 319 ? -12.375 41.406 6.211 1 49.94 319 SER B CA 1
ATOM 7899 C C . SER B 1 319 ? -11.383 42.531 5.984 1 49.94 319 SER B C 1
ATOM 7901 O O . SER B 1 319 ? -11.07 42.875 4.844 1 49.94 319 SER B O 1
ATOM 7903 N N . ASP B 1 320 ? -11.203 43.438 6.828 1 50.31 320 ASP B N 1
ATOM 7904 C CA . ASP B 1 320 ? -10.297 44.562 6.941 1 50.31 320 ASP B CA 1
ATOM 7905 C C . ASP B 1 320 ? -8.852 44.156 6.68 1 50.31 320 ASP B C 1
ATOM 7907 O O . ASP B 1 320 ? -7.918 44.875 7.035 1 50.31 320 ASP B O 1
ATOM 7911 N N . ASP B 1 321 ? -8.594 42.969 6.16 1 56.81 321 ASP B N 1
ATOM 7912 C CA . ASP B 1 321 ? -7.195 42.625 5.938 1 56.81 321 ASP B CA 1
ATOM 7913 C C . ASP B 1 321 ? -6.652 43.312 4.691 1 56.81 321 ASP B C 1
ATOM 7915 O O . ASP B 1 321 ? -7.246 43.219 3.615 1 56.81 321 ASP B O 1
ATOM 7919 N N . PRO B 1 322 ? -5.75 44.312 4.852 1 57.44 322 PRO B N 1
ATOM 7920 C CA . PRO B 1 322 ? -5.152 45 3.721 1 57.44 322 PRO B CA 1
ATOM 7921 C C . PRO B 1 322 ? -4.758 44.094 2.576 1 57.44 322 PRO B C 1
ATOM 7923 O O . PRO B 1 322 ? -4.715 44.5 1.418 1 57.44 322 PRO B O 1
ATOM 7926 N N . LEU B 1 323 ? -4.527 42.781 2.883 1 63.31 323 LEU B N 1
ATOM 7927 C CA . LEU B 1 323 ? -4.109 41.844 1.848 1 63.31 323 LEU B CA 1
ATOM 7928 C C . LEU B 1 323 ? -5.266 41.531 0.913 1 63.31 323 LEU B C 1
ATOM 7930 O O . LEU B 1 323 ? -5.055 41.031 -0.203 1 63.31 323 LEU B O 1
ATOM 7934 N N . GLU B 1 324 ? -6.453 41.844 1.323 1 64.44 324 GLU B N 1
ATOM 7935 C CA . GLU B 1 324 ? -7.617 41.531 0.505 1 64.44 324 GLU B CA 1
ATOM 7936 C C . GLU B 1 324 ? -7.754 42.469 -0.676 1 64.44 324 GLU B C 1
ATOM 7938 O O . GLU B 1 324 ? -8.359 42.125 -1.693 1 64.44 324 GLU B O 1
ATOM 7943 N N . GLN B 1 325 ? -7.078 43.656 -0.526 1 64.06 325 GLN B N 1
ATOM 7944 C CA . GLN B 1 325 ? -7.254 44.625 -1.584 1 64.06 325 GLN B CA 1
ATOM 7945 C C . GLN B 1 325 ? -6.199 44.469 -2.674 1 64.06 325 GLN B C 1
ATOM 7947 O O . GLN B 1 325 ? -6.367 44.969 -3.791 1 64.06 325 GLN B O 1
ATOM 7952 N N . ILE B 1 326 ? -5.102 43.75 -2.352 1 73.12 326 ILE B N 1
ATOM 7953 C CA . ILE B 1 326 ? -4.012 43.625 -3.312 1 73.12 326 ILE B CA 1
ATOM 7954 C C . ILE B 1 326 ? -3.939 42.156 -3.791 1 73.12 326 ILE B C 1
ATOM 7956 O O . ILE B 1 326 ? -4.145 41.25 -3.006 1 73.12 326 ILE B O 1
ATOM 7960 N N . SER B 1 327 ? -3.836 42.031 -5.109 1 80.38 327 SER B N 1
ATOM 7961 C CA . SER B 1 327 ? -3.648 40.688 -5.648 1 80.38 327 SER B CA 1
ATOM 7962 C C . SER B 1 327 ? -2.355 40.062 -5.133 1 80.38 327 SER B C 1
ATOM 7964 O O . SER B 1 327 ? -1.376 40.781 -4.883 1 80.38 327 SER B O 1
ATOM 7966 N N . THR B 1 328 ? -2.396 38.812 -4.848 1 84.56 328 THR B N 1
ATOM 7967 C CA . THR B 1 328 ? -1.224 38.125 -4.336 1 84.56 328 THR B CA 1
ATOM 7968 C C . THR B 1 328 ? -0.057 38.219 -5.312 1 84.56 328 THR B C 1
ATOM 7970 O O . THR B 1 328 ? 1.102 38.312 -4.895 1 84.56 328 THR B O 1
ATOM 7973 N N . ALA B 1 329 ? -0.319 38.25 -6.645 1 83.88 329 ALA B N 1
ATOM 7974 C CA . ALA B 1 329 ? 0.744 38.406 -7.637 1 83.88 329 ALA B CA 1
ATOM 7975 C C . ALA B 1 329 ? 1.464 39.75 -7.465 1 83.88 329 ALA B C 1
ATOM 7977 O O . ALA B 1 329 ? 2.688 39.812 -7.59 1 83.88 329 ALA B O 1
ATOM 7978 N N . GLU B 1 330 ? 0.666 40.719 -7.227 1 86.62 330 GLU B N 1
ATOM 7979 C CA . GLU B 1 330 ? 1.24 42.031 -7.012 1 86.62 330 GLU B CA 1
ATOM 7980 C C . GLU B 1 330 ? 2.025 42.094 -5.703 1 86.62 330 GLU B C 1
ATOM 7982 O O . GLU B 1 330 ? 3.062 42.75 -5.625 1 86.62 330 GLU B O 1
ATOM 7987 N N . ALA B 1 331 ? 1.464 41.469 -4.727 1 89.06 331 ALA B N 1
ATOM 7988 C CA . ALA B 1 331 ? 2.168 41.406 -3.447 1 89.06 331 ALA B CA 1
ATOM 7989 C C . ALA B 1 331 ? 3.518 40.719 -3.592 1 89.06 331 ALA B C 1
ATOM 7991 O O . ALA B 1 331 ? 4.52 41.156 -3.037 1 89.06 331 ALA B O 1
ATOM 7992 N N . ILE B 1 332 ? 3.578 39.688 -4.32 1 90.69 332 ILE B N 1
ATOM 7993 C CA . ILE B 1 332 ? 4.805 38.906 -4.535 1 90.69 332 ILE B CA 1
ATOM 7994 C C . ILE B 1 332 ? 5.82 39.781 -5.285 1 90.69 332 ILE B C 1
ATOM 7996 O O . ILE B 1 332 ? 6.996 39.812 -4.922 1 90.69 332 ILE B O 1
ATOM 8000 N N . ARG B 1 333 ? 5.367 40.438 -6.328 1 90.5 333 ARG B N 1
ATOM 8001 C CA . ARG B 1 333 ? 6.254 41.312 -7.109 1 90.5 333 ARG B CA 1
ATOM 8002 C C . ARG B 1 333 ? 6.824 42.438 -6.25 1 90.5 333 ARG B C 1
ATOM 8004 O O . ARG B 1 333 ? 8.008 42.75 -6.348 1 90.5 333 ARG B O 1
ATOM 8011 N N . THR B 1 334 ? 5.941 42.969 -5.453 1 91.25 334 THR B N 1
ATOM 8012 C CA . THR B 1 334 ? 6.371 44.031 -4.574 1 91.25 334 THR B CA 1
ATOM 8013 C C . THR B 1 334 ? 7.406 43.531 -3.568 1 91.25 334 THR B C 1
ATOM 8015 O O . THR B 1 334 ? 8.398 44.219 -3.303 1 91.25 334 THR B O 1
ATOM 8018 N N . LEU B 1 335 ? 7.16 42.438 -3.053 1 93.25 335 LEU B N 1
ATOM 8019 C CA . LEU B 1 335 ? 8.055 41.875 -2.047 1 93.25 335 LEU B CA 1
ATOM 8020 C C . LEU B 1 335 ? 9.391 41.5 -2.668 1 93.25 335 LEU B C 1
ATOM 8022 O O . LEU B 1 335 ? 10.445 41.688 -2.057 1 93.25 335 LEU B O 1
ATOM 8026 N N . ILE B 1 336 ? 9.375 40.938 -3.859 1 93.06 336 ILE B N 1
ATOM 8027 C CA . ILE B 1 336 ? 10.602 40.531 -4.551 1 93.06 336 ILE B CA 1
ATOM 8028 C C . ILE B 1 336 ? 11.43 41.781 -4.879 1 93.06 336 ILE B C 1
ATOM 8030 O O . ILE B 1 336 ? 12.648 41.781 -4.688 1 93.06 336 ILE B O 1
ATOM 8034 N N . ASP B 1 337 ? 10.766 42.781 -5.371 1 92.94 337 ASP B N 1
ATOM 8035 C CA . ASP B 1 337 ? 11.453 44.031 -5.711 1 92.94 337 ASP B CA 1
ATOM 8036 C C . ASP B 1 337 ? 12.008 44.688 -4.461 1 92.94 337 ASP B C 1
ATOM 8038 O O . ASP B 1 337 ? 13.102 45.25 -4.484 1 92.94 337 ASP B O 1
ATOM 8042 N N . PHE B 1 338 ? 11.195 44.625 -3.449 1 93.38 338 PHE B N 1
ATOM 8043 C CA . PHE B 1 338 ? 11.633 45.219 -2.188 1 93.38 338 PHE B CA 1
ATOM 8044 C C . PHE B 1 338 ? 12.844 44.469 -1.641 1 93.38 338 PHE B C 1
ATOM 8046 O O . PHE B 1 338 ? 13.766 45.062 -1.096 1 93.38 338 PHE B O 1
ATOM 8053 N N . TYR B 1 339 ? 12.891 43.219 -1.732 1 93.94 339 TYR B N 1
ATOM 8054 C CA . TYR B 1 339 ? 14.008 42.438 -1.255 1 93.94 339 TYR B CA 1
ATOM 8055 C C . TYR B 1 339 ? 15.273 42.719 -2.059 1 93.94 339 TYR B C 1
ATOM 8057 O O . TYR B 1 339 ? 16.359 42.812 -1.497 1 93.94 339 TYR B O 1
ATOM 8065 N N . ARG B 1 340 ? 15.172 42.844 -3.352 1 91.44 340 ARG B N 1
ATOM 8066 C CA . ARG B 1 340 ? 16.312 43.094 -4.227 1 91.44 340 ARG B CA 1
ATOM 8067 C C . ARG B 1 340 ? 17 44.406 -3.848 1 91.44 340 ARG B C 1
ATOM 8069 O O . ARG B 1 340 ? 18.219 44.531 -3.992 1 91.44 340 ARG B O 1
ATOM 8076 N N . SER B 1 341 ? 16.219 45.281 -3.324 1 90.94 341 SER B N 1
ATOM 8077 C CA . SER B 1 341 ? 16.781 46.594 -2.971 1 90.94 341 SER B CA 1
ATOM 8078 C C . SER B 1 341 ? 17 46.719 -1.468 1 90.94 341 SER B C 1
ATOM 8080 O O . SER B 1 341 ? 17.484 47.75 -0.984 1 90.94 341 SER B O 1
ATOM 8082 N N . SER B 1 342 ? 16.797 45.75 -0.751 1 90.81 342 SER B N 1
ATOM 8083 C CA . SER B 1 342 ? 16.859 45.781 0.706 1 90.81 342 SER B CA 1
ATOM 8084 C C . SER B 1 342 ? 18.281 45.531 1.199 1 90.81 342 SER B C 1
ATOM 8086 O O . SER B 1 342 ? 19.141 45.094 0.437 1 90.81 342 SER B O 1
ATOM 8088 N N . GLN B 1 343 ? 18.5 45.875 2.41 1 88.88 343 GLN B N 1
ATOM 8089 C CA . GLN B 1 343 ? 19.797 45.656 3.064 1 88.88 343 GLN B CA 1
ATOM 8090 C C . GLN B 1 343 ? 20.062 44.156 3.26 1 88.88 343 GLN B C 1
ATOM 8092 O O . GLN B 1 343 ? 21.219 43.719 3.217 1 88.88 343 GLN B O 1
ATOM 8097 N N . GLN B 1 344 ? 19.047 43.469 3.449 1 90 344 GLN B N 1
ATOM 8098 C CA . GLN B 1 344 ? 19.188 42.031 3.66 1 90 344 GLN B CA 1
ATOM 8099 C C . GLN B 1 344 ? 19.766 41.344 2.422 1 90 344 GLN B C 1
ATOM 8101 O O . GLN B 1 344 ? 20.609 40.438 2.535 1 90 344 GLN B O 1
ATOM 8106 N N . CYS B 1 345 ? 19.328 41.688 1.237 1 91.88 345 CYS B N 1
ATOM 8107 C CA . CYS B 1 345 ? 19.828 41.125 -0.006 1 91.88 345 CYS B CA 1
ATOM 8108 C C . CYS B 1 345 ? 21.297 41.438 -0.205 1 91.88 345 CYS B C 1
ATOM 8110 O O . CYS B 1 345 ? 22.094 40.594 -0.592 1 91.88 345 CYS B O 1
ATOM 8112 N N . TYR B 1 346 ? 21.672 42.688 0.043 1 91.56 346 TYR B N 1
ATOM 8113 C CA . TYR B 1 346 ? 23.062 43.094 -0.106 1 91.56 346 TYR B CA 1
ATOM 8114 C C . TYR B 1 346 ? 23.953 42.375 0.889 1 91.56 346 TYR B C 1
ATOM 8116 O O . TYR B 1 346 ? 25.062 41.969 0.543 1 91.56 346 TYR B O 1
ATOM 8124 N N . ALA B 1 347 ? 23.438 42.281 2.064 1 90.94 347 ALA B N 1
ATOM 8125 C CA . ALA B 1 347 ? 24.188 41.562 3.094 1 90.94 347 ALA B CA 1
ATOM 8126 C C . ALA B 1 347 ? 24.391 40.094 2.717 1 90.94 347 ALA B C 1
ATOM 8128 O O . ALA B 1 347 ? 25.438 39.531 2.982 1 90.94 347 ALA B O 1
ATOM 8129 N N . ALA B 1 348 ? 23.391 39.531 2.176 1 92.12 348 ALA B N 1
ATOM 8130 C CA . ALA B 1 348 ? 23.469 38.125 1.761 1 92.12 348 ALA B CA 1
ATOM 8131 C C . ALA B 1 348 ? 24.484 37.938 0.634 1 92.12 348 ALA B C 1
ATOM 8133 O O . ALA B 1 348 ? 25.281 37 0.647 1 92.12 348 ALA B O 1
ATOM 8134 N N . LYS B 1 349 ? 24.484 38.812 -0.331 1 91.81 349 LYS B N 1
ATOM 8135 C CA . LYS B 1 349 ? 25.422 38.75 -1.449 1 91.81 349 LYS B CA 1
ATOM 8136 C C . LYS B 1 349 ? 26.859 38.938 -0.979 1 91.81 349 LYS B C 1
ATOM 8138 O O . LYS B 1 349 ? 27.766 38.281 -1.468 1 91.81 349 LYS B O 1
ATOM 8143 N N . GLU B 1 350 ? 26.969 39.812 -0.083 1 91.56 350 GLU B N 1
ATOM 8144 C CA . GLU B 1 350 ? 28.297 40.062 0.467 1 91.56 350 GLU B CA 1
ATOM 8145 C C . GLU B 1 350 ? 28.812 38.844 1.239 1 91.56 350 GLU B C 1
ATOM 8147 O O . GLU B 1 350 ? 29.969 38.469 1.117 1 91.56 350 GLU B O 1
ATOM 8152 N N . LYS B 1 351 ? 27.984 38.344 2.037 1 91.69 351 LYS B N 1
ATOM 8153 C CA . LYS B 1 351 ? 28.375 37.156 2.816 1 91.69 351 LYS B CA 1
ATOM 8154 C C . LYS B 1 351 ? 28.703 36 1.907 1 91.69 351 LYS B C 1
ATOM 8156 O O . LYS B 1 351 ? 29.609 35.188 2.197 1 91.69 351 LYS B O 1
ATOM 8161 N N . VAL B 1 352 ? 27.938 35.812 0.866 1 92.25 352 VAL B N 1
ATOM 8162 C CA . VAL B 1 352 ? 28.172 34.719 -0.09 1 92.25 352 VAL B CA 1
ATOM 8163 C C . VAL B 1 352 ? 29.531 34.906 -0.746 1 92.25 352 VAL B C 1
ATOM 8165 O O . VAL B 1 352 ? 30.281 33.938 -0.92 1 92.25 352 VAL B O 1
ATOM 8168 N N . GLU B 1 353 ? 29.891 36.125 -1.076 1 89.62 353 GLU B N 1
ATOM 8169 C CA . GLU B 1 353 ? 31.188 36.406 -1.694 1 89.62 353 GLU B CA 1
ATOM 8170 C C . GLU B 1 353 ? 32.312 36.188 -0.711 1 89.62 353 GLU B C 1
ATOM 8172 O O . GLU B 1 353 ? 33.375 35.656 -1.086 1 89.62 353 GLU B O 1
ATOM 8177 N N . GLU B 1 354 ? 32.062 36.531 0.466 1 88.88 354 GLU B N 1
ATOM 8178 C CA . GLU B 1 354 ? 33.062 36.344 1.499 1 88.88 354 GLU B CA 1
ATOM 8179 C C . GLU B 1 354 ? 33.312 34.844 1.749 1 88.88 354 GLU B C 1
ATOM 8181 O O . GLU B 1 354 ? 34.469 34.406 1.874 1 88.88 354 GLU B O 1
ATOM 8186 N N . MET B 1 355 ? 32.281 34.156 1.871 1 86.94 355 MET B N 1
ATOM 8187 C CA . MET B 1 355 ? 32.375 32.719 2.162 1 86.94 355 MET B CA 1
ATOM 8188 C C . MET B 1 355 ? 32.938 31.953 0.97 1 86.94 355 MET B C 1
ATOM 8190 O O . MET B 1 355 ? 33.562 30.922 1.14 1 86.94 355 MET B O 1
ATOM 8194 N N . SER B 1 356 ? 32.625 32.406 -0.185 1 83.88 356 SER B N 1
ATOM 8195 C CA . SER B 1 356 ? 33.125 31.75 -1.391 1 83.88 356 SER B CA 1
ATOM 8196 C C . SER B 1 356 ? 34.656 31.891 -1.51 1 83.88 356 SER B C 1
ATOM 8198 O O . SER B 1 356 ? 35.312 31.062 -2.139 1 83.88 356 SER B O 1
ATOM 8200 N N . LYS B 1 357 ? 35.188 32.844 -0.958 1 78.19 357 LYS B N 1
ATOM 8201 C CA . LYS B 1 357 ? 36.625 33.094 -1.053 1 78.19 357 LYS B CA 1
ATOM 8202 C C . LYS B 1 357 ? 37.406 32.281 -0.03 1 78.19 357 LYS B C 1
ATOM 8204 O O . LYS B 1 357 ? 38.594 32 -0.203 1 78.19 357 LYS B O 1
ATOM 8209 N N . PHE B 1 358 ? 36.625 31.844 0.992 1 72.31 358 PHE B N 1
ATOM 8210 C CA . PHE B 1 358 ? 37.281 31.047 2.023 1 72.31 358 PHE B CA 1
ATOM 8211 C C . PHE B 1 358 ? 37.469 29.609 1.56 1 72.31 358 PHE B C 1
ATOM 8213 O O . PHE B 1 358 ? 36.5 28.938 1.187 1 72.31 358 PHE B O 1
ATOM 8220 N N . LYS B 1 359 ? 38.625 29.172 1.212 1 66.62 359 LYS B N 1
ATOM 8221 C CA . LYS B 1 359 ? 38.906 27.797 0.818 1 66.62 359 LYS B CA 1
ATOM 8222 C C . LYS B 1 359 ? 39.062 26.891 2.041 1 66.62 359 LYS B C 1
ATOM 8224 O O . LYS B 1 359 ? 40.125 26.922 2.691 1 66.62 359 LYS B O 1
ATOM 8229 N N . GLY B 1 360 ? 37.938 26.469 2.561 1 64.5 360 GLY B N 1
ATOM 8230 C CA . GLY B 1 360 ? 38 25.609 3.734 1 64.5 360 GLY B CA 1
ATOM 8231 C C . GLY B 1 360 ? 38.375 24.172 3.406 1 64.5 360 GLY B C 1
ATOM 8232 O O . GLY B 1 360 ? 38.844 23.891 2.301 1 64.5 360 GLY B O 1
ATOM 8233 N N . THR B 1 361 ? 38.344 23.25 4.473 1 62.44 361 THR B N 1
ATOM 8234 C CA . THR B 1 361 ? 38.75 21.844 4.418 1 62.44 361 THR B CA 1
ATOM 8235 C C . THR B 1 361 ? 37.75 21.047 3.557 1 62.44 361 THR B C 1
ATOM 8237 O O . THR B 1 361 ? 36.562 21.328 3.549 1 62.44 361 THR B O 1
ATOM 8240 N N . VAL B 1 362 ? 38.281 20.266 2.568 1 59.47 362 VAL B N 1
ATOM 8241 C CA . VAL B 1 362 ? 37.5 19.375 1.738 1 59.47 362 VAL B CA 1
ATOM 8242 C C . VAL B 1 362 ? 36.875 18.281 2.605 1 59.47 362 VAL B C 1
ATOM 8244 O O . VAL B 1 362 ? 37.562 17.562 3.322 1 59.47 362 VAL B O 1
ATOM 8247 N N . LEU B 1 363 ? 35.656 18.438 2.922 1 58.47 363 LEU B N 1
ATOM 8248 C CA . LEU B 1 363 ? 34.938 17.422 3.688 1 58.47 363 LEU B CA 1
ATOM 8249 C C . LEU B 1 363 ? 34.688 16.188 2.848 1 58.47 363 LEU B C 1
ATOM 8251 O O . LEU B 1 363 ? 33.781 16.156 2.018 1 58.47 363 LEU B O 1
ATOM 8255 N N . ASP B 1 364 ? 35.656 15.344 2.418 1 53.28 364 ASP B N 1
ATOM 8256 C CA . ASP B 1 364 ? 35.469 14.148 1.599 1 53.28 364 ASP B CA 1
ATOM 8257 C C . ASP B 1 364 ? 35.125 12.938 2.461 1 53.28 364 ASP B C 1
ATOM 8259 O O . ASP B 1 364 ? 36.031 12.273 3.004 1 53.28 364 ASP B O 1
ATOM 8263 N N . LEU B 1 365 ? 34.188 13.086 3.426 1 52.97 365 LEU B N 1
ATOM 8264 C CA . LEU B 1 365 ? 33.938 11.805 4.062 1 52.97 365 LEU B CA 1
ATOM 8265 C C . LEU B 1 365 ? 33.25 10.844 3.096 1 52.97 365 LEU B C 1
ATOM 8267 O O . LEU B 1 365 ? 32.25 11.18 2.492 1 52.97 365 LEU B O 1
ATOM 8271 N N . GLY B 1 366 ? 33.969 10.062 2.4 1 54.91 366 GLY B N 1
ATOM 8272 C CA . GLY B 1 366 ? 33.406 9.008 1.564 1 54.91 366 GLY B CA 1
ATOM 8273 C C . GLY B 1 366 ? 32.281 8.266 2.229 1 54.91 366 GLY B C 1
ATOM 8274 O O . GLY B 1 366 ? 31.938 8.539 3.383 1 54.91 366 GLY B O 1
ATOM 8275 N N . GLY B 1 367 ? 31.484 7.418 1.615 1 59.03 367 GLY B N 1
ATOM 8276 C CA . GLY B 1 367 ? 30.391 6.527 1.986 1 59.03 367 GLY B CA 1
ATOM 8277 C C . GLY B 1 367 ? 30.656 5.773 3.277 1 59.03 367 GLY B C 1
ATOM 8278 O O . GLY B 1 367 ? 31.344 6.27 4.164 1 59.03 367 GLY B O 1
ATOM 8279 N N . SER B 1 368 ? 30.203 4.629 3.551 1 64.19 368 SER B N 1
ATOM 8280 C CA . SER B 1 368 ? 30.344 3.734 4.695 1 64.19 368 SER B CA 1
ATOM 8281 C C . SER B 1 368 ? 31.812 3.393 4.965 1 64.19 368 SER B C 1
ATOM 8283 O O . SER B 1 368 ? 32.562 3.154 4.027 1 64.19 368 SER B O 1
ATOM 8285 N N . GLN B 1 369 ? 32.219 3.633 6.223 1 69.88 369 GLN B N 1
ATOM 8286 C CA . GLN B 1 369 ? 33.594 3.35 6.629 1 69.88 369 GLN B CA 1
ATOM 8287 C C . GLN B 1 369 ? 33.75 1.913 7.121 1 69.88 369 GLN B C 1
ATOM 8289 O O . GLN B 1 369 ? 34.844 1.48 7.48 1 69.88 369 GLN B O 1
ATOM 8294 N N . ALA B 1 370 ? 32.625 1.276 6.98 1 78.5 370 ALA B N 1
ATOM 8295 C CA . ALA B 1 370 ? 32.656 -0.124 7.395 1 78.5 370 ALA B CA 1
ATOM 8296 C C . ALA B 1 370 ? 33.156 -1.016 6.254 1 78.5 370 ALA B C 1
ATOM 8298 O O . ALA B 1 370 ? 32.906 -0.729 5.082 1 78.5 370 ALA B O 1
ATOM 8299 N N . SER B 1 371 ? 33.906 -2.006 6.617 1 86.06 371 SER B N 1
ATOM 8300 C CA . SER B 1 371 ? 34.375 -2.973 5.641 1 86.06 371 SER B CA 1
ATOM 8301 C C . SER B 1 371 ? 33.219 -3.781 5.043 1 86.06 371 SER B C 1
ATOM 8303 O O . SER B 1 371 ? 32.125 -3.805 5.594 1 86.06 371 SER B O 1
ATOM 8305 N N . PHE B 1 372 ? 33.562 -4.398 3.939 1 89.81 372 PHE B N 1
ATOM 8306 C CA . PHE B 1 372 ? 32.562 -5.207 3.23 1 89.81 372 PHE B CA 1
ATOM 8307 C C . PHE B 1 372 ? 32.062 -6.352 4.109 1 89.81 372 PHE B C 1
ATOM 8309 O O . PHE B 1 372 ? 30.875 -6.621 4.164 1 89.81 372 PHE B O 1
ATOM 8316 N N . PHE B 1 373 ? 32.906 -7.004 4.812 1 91.38 373 PHE B N 1
ATOM 8317 C CA . PHE B 1 373 ? 32.562 -8.164 5.613 1 91.38 373 PHE B CA 1
ATOM 8318 C C . PHE B 1 373 ? 31.719 -7.758 6.816 1 91.38 373 PHE B C 1
ATOM 8320 O O . PHE B 1 373 ? 30.797 -8.477 7.207 1 91.38 373 PHE B O 1
ATOM 8327 N N . MET B 1 374 ? 32.031 -6.609 7.332 1 90.56 374 MET B N 1
ATOM 8328 C CA . MET B 1 374 ? 31.25 -6.121 8.461 1 90.56 374 MET B CA 1
ATOM 8329 C C . MET B 1 374 ? 29.844 -5.711 8.008 1 90.56 374 MET B C 1
ATOM 8331 O O . MET B 1 374 ? 28.859 -5.977 8.703 1 90.56 374 MET B O 1
ATOM 8335 N N . GLN B 1 375 ? 29.859 -5.105 6.902 1 92.94 375 GLN B N 1
ATOM 8336 C CA . GLN B 1 375 ? 28.562 -4.734 6.352 1 92.94 375 GLN B CA 1
ATOM 8337 C C . GLN B 1 375 ? 27.703 -5.969 6.07 1 92.94 375 GLN B C 1
ATOM 8339 O O . GLN B 1 375 ? 26.531 -6.012 6.438 1 92.94 375 GLN B O 1
ATOM 8344 N N . ALA B 1 376 ? 28.359 -6.945 5.477 1 94.12 376 ALA B N 1
ATOM 8345 C CA . ALA B 1 376 ? 27.641 -8.172 5.125 1 94.12 376 ALA B CA 1
ATOM 8346 C C . ALA B 1 376 ? 27.172 -8.906 6.379 1 94.12 376 ALA B C 1
ATOM 8348 O O . ALA B 1 376 ? 26.047 -9.414 6.422 1 94.12 376 ALA B O 1
ATOM 8349 N N . PHE B 1 377 ? 28 -8.945 7.312 1 94.88 377 PHE B N 1
ATOM 8350 C CA . PHE B 1 377 ? 27.656 -9.633 8.555 1 94.88 377 PHE B CA 1
ATOM 8351 C C . PHE B 1 377 ? 26.531 -8.914 9.281 1 94.88 377 PHE B C 1
ATOM 8353 O O . PHE B 1 377 ? 25.578 -9.555 9.742 1 94.88 377 PHE B O 1
ATOM 8360 N N . THR B 1 378 ? 26.594 -7.59 9.375 1 94.5 378 THR B N 1
ATOM 8361 C CA . THR B 1 378 ? 25.578 -6.801 10.07 1 94.5 378 THR B CA 1
ATOM 8362 C C . THR B 1 378 ? 24.25 -6.867 9.344 1 94.5 378 THR B C 1
ATOM 8364 O O . THR B 1 378 ? 23.188 -7.012 9.969 1 94.5 378 THR B O 1
ATOM 8367 N N . LEU B 1 379 ? 24.344 -6.77 8.094 1 95.5 379 LEU B N 1
ATOM 8368 C CA . LEU B 1 379 ? 23.125 -6.848 7.297 1 95.5 379 LEU B CA 1
ATOM 8369 C C . LEU B 1 379 ? 22.484 -8.227 7.414 1 95.5 379 LEU B C 1
ATOM 8371 O O . LEU B 1 379 ? 21.266 -8.352 7.434 1 95.5 379 LEU B O 1
ATOM 8375 N N . THR B 1 380 ? 23.312 -9.266 7.438 1 96.69 380 THR B N 1
ATOM 8376 C CA . THR B 1 380 ? 22.812 -10.617 7.582 1 96.69 380 THR B CA 1
ATOM 8377 C C . THR B 1 380 ? 22.094 -10.789 8.922 1 96.69 380 THR B C 1
ATOM 8379 O O . THR B 1 380 ? 21 -11.352 8.984 1 96.69 380 THR B O 1
ATOM 8382 N N . LYS B 1 381 ? 22.719 -10.305 9.891 1 96.31 381 LYS B N 1
ATOM 8383 C CA . LYS B 1 381 ? 22.125 -10.398 11.219 1 96.31 381 LYS B CA 1
ATOM 8384 C C . LYS B 1 381 ? 20.812 -9.617 11.281 1 96.31 381 LYS B C 1
ATOM 8386 O O . LYS B 1 381 ? 19.812 -10.109 11.812 1 96.31 381 LYS B O 1
ATOM 8391 N N . ARG B 1 382 ? 20.812 -8.438 10.734 1 95.25 382 ARG B N 1
ATOM 8392 C CA . ARG B 1 382 ? 19.625 -7.586 10.711 1 95.25 382 ARG B CA 1
ATOM 8393 C C . ARG B 1 382 ? 18.484 -8.242 9.93 1 95.25 382 ARG B C 1
ATOM 8395 O O . ARG B 1 382 ? 17.359 -8.289 10.398 1 95.25 382 ARG B O 1
ATOM 8402 N N . SER B 1 383 ? 18.828 -8.727 8.805 1 94.81 383 SER B N 1
ATOM 8403 C CA . SER B 1 383 ? 17.812 -9.359 7.957 1 94.81 383 SER B CA 1
ATOM 8404 C C . SER B 1 383 ? 17.297 -10.641 8.586 1 94.81 383 SER B C 1
ATOM 8406 O O . SER B 1 383 ? 16.109 -10.961 8.469 1 94.81 383 SER B O 1
ATOM 8408 N N . PHE B 1 384 ? 18.172 -11.367 9.234 1 95.62 384 PHE B N 1
ATOM 8409 C CA . PHE B 1 384 ? 17.766 -12.594 9.898 1 95.62 384 PHE B CA 1
ATOM 8410 C C . PHE B 1 384 ? 16.766 -12.305 11.008 1 95.62 384 PHE B C 1
ATOM 8412 O O . PHE B 1 384 ? 15.758 -13 11.141 1 95.62 384 PHE B O 1
ATOM 8419 N N . VAL B 1 385 ? 17.016 -11.234 11.742 1 94.81 385 VAL B N 1
ATOM 8420 C CA . VAL B 1 385 ? 16.125 -10.852 12.828 1 94.81 385 VAL B CA 1
ATOM 8421 C C . VAL B 1 385 ? 14.781 -10.383 12.266 1 94.81 385 VAL B C 1
ATOM 8423 O O . VAL B 1 385 ? 13.727 -10.742 12.781 1 94.81 385 VAL B O 1
ATOM 8426 N N . ASN B 1 386 ? 14.852 -9.594 11.273 1 92.69 386 ASN B N 1
ATOM 8427 C CA . ASN B 1 386 ? 13.633 -9.117 10.617 1 92.69 386 ASN B CA 1
ATOM 8428 C C . ASN B 1 386 ? 12.797 -10.273 10.086 1 92.69 386 ASN B C 1
ATOM 8430 O O . ASN B 1 386 ? 11.586 -10.328 10.32 1 92.69 386 ASN B O 1
ATOM 8434 N N . MET B 1 387 ? 13.461 -11.234 9.438 1 93.25 387 MET B N 1
ATOM 8435 C CA . MET B 1 387 ? 12.766 -12.367 8.828 1 93.25 387 MET B CA 1
ATOM 8436 C C . MET B 1 387 ? 12.211 -13.305 9.898 1 93.25 387 MET B C 1
ATOM 8438 O O . MET B 1 387 ? 11.164 -13.914 9.719 1 93.25 387 MET B O 1
ATOM 8442 N N . SER B 1 388 ? 12.875 -13.414 11.008 1 94 388 SER B N 1
ATOM 8443 C CA . SER B 1 388 ? 12.445 -14.297 12.086 1 94 388 SER B CA 1
ATOM 8444 C C . SER B 1 388 ? 11.266 -13.711 12.852 1 94 388 SER B C 1
ATOM 8446 O O . SER B 1 388 ? 10.422 -14.445 13.359 1 94 388 SER B O 1
ATOM 8448 N N . ARG B 1 389 ? 11.219 -12.344 12.922 1 91.81 389 ARG B N 1
ATOM 8449 C CA . ARG B 1 389 ? 10.18 -11.703 13.727 1 91.81 389 ARG B CA 1
ATOM 8450 C C . ARG B 1 389 ? 8.961 -11.367 12.875 1 91.81 389 ARG B C 1
ATOM 8452 O O . ARG B 1 389 ? 7.859 -11.195 13.406 1 91.81 389 ARG B O 1
ATOM 8459 N N . ASP B 1 390 ? 9.109 -11.234 11.648 1 87.94 390 ASP B N 1
ATOM 8460 C CA . ASP B 1 390 ? 7.984 -10.938 10.766 1 87.94 390 ASP B CA 1
ATOM 8461 C C . ASP B 1 390 ? 7.223 -12.211 10.391 1 87.94 390 ASP B C 1
ATOM 8463 O O . ASP B 1 390 ? 7.734 -13.055 9.656 1 87.94 390 ASP B O 1
ATOM 8467 N N . PHE B 1 391 ? 6.055 -12.32 10.742 1 83.5 391 PHE B N 1
ATOM 8468 C CA . PHE B 1 391 ? 5.254 -13.523 10.531 1 83.5 391 PHE B CA 1
ATOM 8469 C C . PHE B 1 391 ? 4.867 -13.664 9.07 1 83.5 391 PHE B C 1
ATOM 8471 O O . PHE B 1 391 ? 4.738 -14.781 8.555 1 83.5 391 PHE B O 1
ATOM 8478 N N . GLY B 1 392 ? 4.703 -12.547 8.398 1 78.25 392 GLY B N 1
ATOM 8479 C CA . GLY B 1 392 ? 4.258 -12.57 7.016 1 78.25 392 GLY B CA 1
ATOM 8480 C C . GLY B 1 392 ? 5.379 -12.867 6.035 1 78.25 392 GLY B C 1
ATOM 8481 O O . GLY B 1 392 ? 5.125 -13.172 4.867 1 78.25 392 GLY B O 1
ATOM 8482 N N . TYR B 1 393 ? 6.559 -12.938 6.527 1 81.38 393 TYR B N 1
ATOM 8483 C CA . TYR B 1 393 ? 7.703 -13.102 5.637 1 81.38 393 TYR B CA 1
ATOM 8484 C C . TYR B 1 393 ? 7.887 -14.562 5.25 1 81.38 393 TYR B C 1
ATOM 8486 O O . TYR B 1 393 ? 7.367 -15.008 4.223 1 81.38 393 TYR B O 1
ATOM 8494 N N . TYR B 1 394 ? 8.375 -15.492 6.18 1 87.88 394 TYR B N 1
ATOM 8495 C CA . TYR B 1 394 ? 8.625 -16.891 5.844 1 87.88 394 TYR B CA 1
ATOM 8496 C C . TYR B 1 394 ? 7.773 -17.812 6.699 1 87.88 394 TYR B C 1
ATOM 8498 O O . TYR B 1 394 ? 7.527 -18.969 6.324 1 87.88 394 TYR B O 1
ATOM 8506 N N . TRP B 1 395 ? 7.215 -17.375 7.758 1 89.75 395 TRP B N 1
ATOM 8507 C CA . TRP B 1 395 ? 6.445 -18.25 8.641 1 89.75 395 TRP B CA 1
ATOM 8508 C C . TRP B 1 395 ? 5.105 -18.609 8.008 1 89.75 395 TRP B C 1
ATOM 8510 O O . TRP B 1 395 ? 4.684 -19.766 8.055 1 89.75 395 TRP B O 1
ATOM 8520 N N . LEU B 1 396 ? 4.504 -17.609 7.52 1 84.81 396 LEU B N 1
ATOM 8521 C CA . LEU B 1 396 ? 3.252 -17.891 6.828 1 84.81 396 LEU B CA 1
ATOM 8522 C C . LEU B 1 396 ? 3.482 -18.828 5.645 1 84.81 396 LEU B C 1
ATOM 8524 O O . LEU B 1 396 ? 2.648 -19.688 5.363 1 84.81 396 LEU B O 1
ATOM 8528 N N . ARG B 1 397 ? 4.52 -18.688 4.988 1 87.62 397 ARG B N 1
ATOM 8529 C CA . ARG B 1 397 ? 4.871 -19.562 3.873 1 87.62 397 ARG B CA 1
ATOM 8530 C C . ARG B 1 397 ? 5.129 -20.984 4.352 1 87.62 397 ARG B C 1
ATOM 8532 O O . ARG B 1 397 ? 4.742 -21.953 3.689 1 87.62 397 ARG B O 1
ATOM 8539 N N . LEU B 1 398 ? 5.781 -21.062 5.457 1 91.94 398 LEU B N 1
ATOM 8540 C CA . LEU B 1 398 ? 6.031 -22.375 6.027 1 91.94 398 LEU B CA 1
ATOM 8541 C C . LEU B 1 398 ? 4.723 -23.109 6.293 1 91.94 398 LEU B C 1
ATOM 8543 O O . LEU B 1 398 ? 4.586 -24.297 5.938 1 91.94 398 LEU B O 1
ATOM 8547 N N . VAL B 1 399 ? 3.799 -22.453 6.805 1 90.62 399 VAL B N 1
ATOM 8548 C CA . VAL B 1 399 ? 2.518 -23.062 7.141 1 90.62 399 VAL B CA 1
ATOM 8549 C C . VAL B 1 399 ? 1.818 -23.531 5.867 1 90.62 399 VAL B C 1
ATOM 8551 O O . VAL B 1 399 ? 1.322 -24.656 5.805 1 90.62 399 VAL B O 1
ATOM 8554 N N . ILE B 1 400 ? 1.838 -22.766 4.918 1 86.38 400 ILE B N 1
ATOM 8555 C CA . ILE B 1 400 ? 1.109 -23.094 3.701 1 86.38 400 ILE B CA 1
ATOM 8556 C C . ILE B 1 400 ? 1.825 -24.234 2.973 1 86.38 400 ILE B C 1
ATOM 8558 O O . ILE B 1 400 ? 1.181 -25.094 2.375 1 86.38 400 ILE B O 1
ATOM 8562 N N . TYR B 1 401 ? 3.129 -24.219 2.963 1 91.19 401 TYR B N 1
ATOM 8563 C CA . TYR B 1 401 ? 3.887 -25.297 2.346 1 91.19 401 TYR B CA 1
ATOM 8564 C C . TYR B 1 401 ? 3.6 -26.625 3.033 1 91.19 401 TYR B C 1
ATOM 8566 O O . TYR B 1 401 ? 3.408 -27.656 2.367 1 91.19 401 TYR B O 1
ATOM 8574 N N . VAL B 1 402 ? 3.523 -26.562 4.277 1 93.19 402 VAL B N 1
ATOM 8575 C CA . VAL B 1 402 ? 3.266 -27.781 5.039 1 93.19 402 VAL B CA 1
ATOM 8576 C C . VAL B 1 402 ? 1.852 -28.281 4.75 1 93.19 402 VAL B C 1
ATOM 8578 O O . VAL B 1 402 ? 1.644 -29.469 4.516 1 93.19 402 VAL B O 1
ATOM 8581 N N . VAL B 1 403 ? 0.958 -27.406 4.688 1 91.06 403 VAL B N 1
ATOM 8582 C CA . VAL B 1 403 ? -0.429 -27.781 4.43 1 91.06 403 VAL B CA 1
ATOM 8583 C C . VAL B 1 403 ? -0.551 -28.391 3.035 1 91.06 403 VAL B C 1
ATOM 8585 O O . VAL B 1 403 ? -1.168 -29.438 2.863 1 91.06 403 VAL B O 1
ATOM 8588 N N . VAL B 1 404 ? -0.005 -27.828 2.096 1 90.12 404 VAL B N 1
ATOM 8589 C CA . VAL B 1 404 ? -0.105 -28.297 0.717 1 90.12 404 VAL B CA 1
ATOM 8590 C C . VAL B 1 404 ? 0.616 -29.625 0.572 1 90.12 404 VAL B C 1
ATOM 8592 O O . VAL B 1 404 ? 0.132 -30.531 -0.118 1 90.12 404 VAL B O 1
ATOM 8595 N N . THR B 1 405 ? 1.723 -29.781 1.236 1 93.06 405 THR B N 1
ATOM 8596 C CA . THR B 1 405 ? 2.48 -31.016 1.11 1 93.06 405 THR B CA 1
ATOM 8597 C C . THR B 1 405 ? 1.782 -32.156 1.852 1 93.06 405 THR B C 1
ATOM 8599 O O . THR B 1 405 ? 1.873 -33.312 1.446 1 93.06 405 THR B O 1
ATOM 8602 N N . ILE B 1 406 ? 1.102 -31.766 2.879 1 94.12 406 ILE B N 1
ATOM 8603 C CA . ILE B 1 406 ? 0.288 -32.781 3.547 1 94.12 406 ILE B CA 1
ATOM 8604 C C . ILE B 1 406 ? -0.838 -33.219 2.619 1 94.12 406 ILE B C 1
ATOM 8606 O O . ILE B 1 406 ? -1.146 -34.438 2.539 1 94.12 406 ILE B O 1
ATOM 8610 N N . CYS B 1 407 ? -1.339 -32.344 1.922 1 92 407 CYS B N 1
ATOM 8611 C CA . CYS B 1 407 ? -2.375 -32.688 0.953 1 92 407 CYS B CA 1
ATOM 8612 C C . CYS B 1 407 ? -1.817 -33.562 -0.153 1 92 407 CYS B C 1
ATOM 8614 O O . CYS B 1 407 ? -2.426 -34.594 -0.509 1 92 407 CYS B O 1
ATOM 8616 N N . ILE B 1 408 ? -0.683 -33.281 -0.647 1 93.44 408 ILE B N 1
ATOM 8617 C CA . ILE B 1 408 ? -0.041 -34.094 -1.675 1 93.44 408 ILE B CA 1
ATOM 8618 C C . ILE B 1 408 ? 0.266 -35.469 -1.117 1 93.44 408 ILE B C 1
ATOM 8620 O O . ILE B 1 408 ? -0.028 -36.5 -1.757 1 93.44 408 ILE B O 1
ATOM 8624 N N . GLY B 1 409 ? 0.787 -35.469 0.102 1 93.75 409 GLY B N 1
ATOM 8625 C CA . GLY B 1 409 ? 1.146 -36.75 0.728 1 93.75 409 GLY B CA 1
ATOM 8626 C C . GLY B 1 409 ? -0.045 -37.656 0.969 1 93.75 409 GLY B C 1
ATOM 8627 O O . GLY B 1 409 ? 0.06 -38.875 0.833 1 93.75 409 GLY B O 1
ATOM 8628 N N . THR B 1 410 ? -1.151 -37.031 1.221 1 93.56 410 THR B N 1
ATOM 8629 C CA . THR B 1 410 ? -2.344 -37.844 1.492 1 93.56 410 THR B CA 1
ATOM 8630 C C . THR B 1 410 ? -2.994 -38.312 0.191 1 93.56 410 THR B C 1
ATOM 8632 O O . THR B 1 410 ? -3.607 -39.375 0.142 1 93.56 410 THR B O 1
ATOM 8635 N N . ILE B 1 411 ? -2.809 -37.594 -0.797 1 92.25 411 ILE B N 1
ATOM 8636 C CA . ILE B 1 411 ? -3.383 -37.969 -2.088 1 92.25 411 ILE B CA 1
ATOM 8637 C C . ILE B 1 411 ? -2.545 -39.062 -2.732 1 92.25 411 ILE B C 1
ATOM 8639 O O . ILE B 1 411 ? -3.086 -39.969 -3.361 1 92.25 411 ILE B O 1
ATOM 8643 N N . TYR B 1 412 ? -1.267 -38.969 -2.594 1 94.06 412 TYR B N 1
ATOM 8644 C CA . TYR B 1 412 ? -0.354 -39.969 -3.152 1 94.06 412 TYR B CA 1
ATOM 8645 C C . TYR B 1 412 ? 0.149 -40.906 -2.07 1 94.06 412 TYR B C 1
ATOM 8647 O O . TYR B 1 412 ? 1.284 -41.406 -2.135 1 94.06 412 TYR B O 1
ATOM 8655 N N . LEU B 1 413 ? -0.688 -41.125 -1.119 1 92.81 413 LEU B N 1
ATOM 8656 C CA . LEU B 1 413 ? -0.274 -41.938 0.026 1 92.81 413 LEU B CA 1
ATOM 8657 C C . LEU B 1 413 ? 0.125 -43.344 -0.412 1 92.81 413 LEU B C 1
ATOM 8659 O O . LEU B 1 413 ? -0.654 -44.031 -1.07 1 92.81 413 LEU B O 1
ATOM 8663 N N . ASN B 1 414 ? 1.281 -43.688 -0.151 1 90.56 414 ASN B N 1
ATOM 8664 C CA . ASN B 1 414 ? 1.804 -45.031 -0.421 1 90.56 414 ASN B CA 1
ATOM 8665 C C . ASN B 1 414 ? 1.524 -45.438 -1.857 1 90.56 414 ASN B C 1
ATOM 8667 O O . ASN B 1 414 ? 0.851 -46.469 -2.088 1 90.56 414 ASN B O 1
ATOM 8671 N N . VAL B 1 415 ? 2.086 -44.812 -2.816 1 88 415 VAL B N 1
ATOM 8672 C CA . VAL B 1 415 ? 1.853 -45.031 -4.242 1 88 415 VAL B CA 1
ATOM 8673 C C . VAL B 1 415 ? 2.291 -46.438 -4.645 1 88 415 VAL B C 1
ATOM 8675 O O . VAL B 1 415 ? 1.647 -47.062 -5.477 1 88 415 VAL B O 1
ATOM 8678 N N . GLY B 1 416 ? 3.342 -46.969 -4.09 1 88.12 416 GLY B N 1
ATOM 8679 C CA . GLY B 1 416 ? 3.775 -48.344 -4.355 1 88.12 416 GLY B CA 1
ATOM 8680 C C . GLY B 1 416 ? 4.52 -48.5 -5.668 1 88.12 416 GLY B C 1
ATOM 8681 O O . GLY B 1 416 ? 5.156 -47.531 -6.133 1 88.12 416 GLY B O 1
ATOM 8682 N N . THR B 1 417 ? 4.641 -49.75 -6.25 1 90.5 417 THR B N 1
ATOM 8683 C CA . THR B 1 417 ? 5.395 -50.031 -7.465 1 90.5 417 THR B CA 1
ATOM 8684 C C . THR B 1 417 ? 4.539 -50.781 -8.477 1 90.5 417 THR B C 1
ATOM 8686 O O . THR B 1 417 ? 5.035 -51.688 -9.18 1 90.5 417 THR B O 1
ATOM 8689 N N . GLY B 1 418 ? 3.244 -50.438 -8.398 1 89.06 418 GLY B N 1
ATOM 8690 C CA . GLY B 1 418 ? 2.367 -51 -9.414 1 89.06 418 GLY B CA 1
ATOM 8691 C C . GLY B 1 418 ? 2.475 -50.281 -10.75 1 89.06 418 GLY B C 1
ATOM 8692 O O . GLY B 1 418 ? 3.244 -49.344 -10.898 1 89.06 418 GLY B O 1
ATOM 8693 N N . TYR B 1 419 ? 1.785 -50.812 -11.75 1 87.19 419 TYR B N 1
ATOM 8694 C CA . TYR B 1 419 ? 1.852 -50.219 -13.086 1 87.19 419 TYR B CA 1
ATOM 8695 C C . TYR B 1 419 ? 1.328 -48.781 -13.07 1 87.19 419 TYR B C 1
ATOM 8697 O O . TYR B 1 419 ? 1.926 -47.906 -13.672 1 87.19 419 TYR B O 1
ATOM 8705 N N . ASN B 1 420 ? 0.277 -48.531 -12.375 1 84.75 420 ASN B N 1
ATOM 8706 C CA . ASN B 1 420 ? -0.316 -47.219 -12.297 1 84.75 420 ASN B CA 1
ATOM 8707 C C . ASN B 1 420 ? 0.53 -46.281 -11.445 1 84.75 420 ASN B C 1
ATOM 8709 O O . ASN B 1 420 ? 0.354 -45.062 -11.5 1 84.75 420 ASN B O 1
ATOM 8713 N N . SER B 1 421 ? 1.4 -46.844 -10.75 1 90.31 421 SER B N 1
ATOM 8714 C CA . SER B 1 421 ? 2.238 -46.062 -9.867 1 90.31 421 SER B CA 1
ATOM 8715 C C . SER B 1 421 ? 3.309 -45.281 -10.648 1 90.31 421 SER B C 1
ATOM 8717 O O . SER B 1 421 ? 3.867 -44.312 -10.156 1 90.31 421 SER B O 1
ATOM 8719 N N . ILE B 1 422 ? 3.605 -45.781 -11.867 1 89.88 422 ILE B N 1
ATOM 8720 C CA . ILE B 1 422 ? 4.637 -45.156 -12.68 1 89.88 422 ILE B CA 1
ATOM 8721 C C . ILE B 1 422 ? 4.223 -43.719 -13.016 1 89.88 422 ILE B C 1
ATOM 8723 O O . ILE B 1 422 ? 4.961 -42.781 -12.734 1 89.88 422 ILE B O 1
ATOM 8727 N N . LEU B 1 423 ? 3.064 -43.594 -13.469 1 87.94 423 LEU B N 1
ATOM 8728 C CA . LEU B 1 423 ? 2.586 -42.281 -13.828 1 87.94 423 LEU B CA 1
ATOM 8729 C C . LEU B 1 423 ? 2.295 -41.438 -12.578 1 87.94 423 LEU B C 1
ATOM 8731 O O . LEU B 1 423 ? 2.473 -40.219 -12.586 1 87.94 423 LEU B O 1
ATOM 8735 N N . ALA B 1 424 ? 1.889 -42.094 -11.562 1 91.25 424 ALA B N 1
ATOM 8736 C CA . ALA B 1 424 ? 1.593 -41.406 -10.312 1 91.25 424 ALA B CA 1
ATOM 8737 C C . ALA B 1 424 ? 2.855 -40.781 -9.719 1 91.25 424 ALA B C 1
ATOM 8739 O O . ALA B 1 424 ? 2.83 -39.625 -9.25 1 91.25 424 ALA B O 1
ATOM 8740 N N . ARG B 1 425 ? 3.908 -41.5 -9.797 1 94.06 425 ARG B N 1
ATOM 8741 C CA . ARG B 1 425 ? 5.172 -41 -9.281 1 94.06 425 ARG B CA 1
ATOM 8742 C C . ARG B 1 425 ? 5.68 -39.844 -10.117 1 94.06 425 ARG B C 1
ATOM 8744 O O . ARG B 1 425 ? 6.219 -38.875 -9.578 1 94.06 425 ARG B O 1
ATOM 8751 N N . GLY B 1 426 ? 5.504 -39.938 -11.414 1 92.62 426 GLY B N 1
ATOM 8752 C CA . GLY B 1 426 ? 5.879 -38.844 -12.289 1 92.62 426 GLY B CA 1
ATOM 8753 C C . GLY B 1 426 ? 5.047 -37.594 -12.07 1 92.62 426 GLY B C 1
ATOM 8754 O O . GLY B 1 426 ? 5.578 -36.469 -12.055 1 92.62 426 GLY B O 1
ATOM 8755 N N . SER B 1 427 ? 3.783 -37.812 -11.898 1 92.81 427 SER B N 1
ATOM 8756 C CA . SER B 1 427 ? 2.891 -36.688 -11.68 1 92.81 427 SER B CA 1
ATOM 8757 C C . SER B 1 427 ? 3.145 -36.031 -10.32 1 92.81 427 SER B C 1
ATOM 8759 O O . SER B 1 427 ? 3.057 -34.812 -10.188 1 92.81 427 SER B O 1
ATOM 8761 N N . CYS B 1 428 ? 3.379 -36.812 -9.328 1 94.44 428 CYS B N 1
ATOM 8762 C CA . CYS B 1 428 ? 3.695 -36.281 -8.016 1 94.44 428 CYS B CA 1
ATOM 8763 C C . CYS B 1 428 ? 4.934 -35.375 -8.07 1 94.44 428 CYS B C 1
ATOM 8765 O O . CYS B 1 428 ? 4.93 -34.281 -7.539 1 94.44 428 CYS B O 1
ATOM 8767 N N . ALA B 1 429 ? 5.957 -35.875 -8.75 1 94.94 429 ALA B N 1
ATOM 8768 C CA . ALA B 1 429 ? 7.184 -35.094 -8.891 1 94.94 429 ALA B CA 1
ATOM 8769 C C . ALA B 1 429 ? 6.922 -33.781 -9.625 1 94.94 429 ALA B C 1
ATOM 8771 O O . ALA B 1 429 ? 7.434 -32.75 -9.234 1 94.94 429 ALA B O 1
ATOM 8772 N N . SER B 1 430 ? 6.145 -33.875 -10.641 1 93 430 SER B N 1
ATOM 8773 C CA . SER B 1 430 ? 5.855 -32.688 -11.43 1 93 430 SER B CA 1
ATOM 8774 C C . SER B 1 430 ? 5.059 -31.672 -10.617 1 93 430 SER B C 1
ATOM 8776 O O . SER B 1 430 ? 5.23 -30.469 -10.781 1 93 430 SER B O 1
ATOM 8778 N N . PHE B 1 431 ? 4.203 -32.156 -9.805 1 93 431 PHE B N 1
ATOM 8779 C CA . PHE B 1 431 ? 3.41 -31.234 -8.992 1 93 431 PHE B CA 1
ATOM 8780 C C . PHE B 1 431 ? 4.273 -30.562 -7.926 1 93 431 PHE B C 1
ATOM 8782 O O . PHE B 1 431 ? 4.141 -29.375 -7.664 1 93 431 PHE B O 1
ATOM 8789 N N . VAL B 1 432 ? 5.098 -31.328 -7.305 1 94.38 432 VAL B N 1
ATOM 8790 C CA . VAL B 1 432 ? 5.953 -30.797 -6.25 1 94.38 432 VAL B CA 1
ATOM 8791 C C . VAL B 1 432 ? 6.922 -29.766 -6.832 1 94.38 432 VAL B C 1
ATOM 8793 O O . VAL B 1 432 ? 7.035 -28.656 -6.324 1 94.38 432 VAL B O 1
ATOM 8796 N N . PHE B 1 433 ? 7.59 -30.078 -7.914 1 95.12 433 PHE B N 1
ATOM 8797 C CA . PHE B 1 433 ? 8.625 -29.219 -8.461 1 95.12 433 PHE B CA 1
ATOM 8798 C C . PHE B 1 433 ? 8.039 -28.203 -9.43 1 95.12 433 PHE B C 1
ATOM 8800 O O . PHE B 1 433 ? 8.734 -27.297 -9.891 1 95.12 433 PHE B O 1
ATOM 8807 N N . GLY B 1 434 ? 6.805 -28.328 -9.695 1 89.94 434 GLY B N 1
ATOM 8808 C CA . GLY B 1 434 ? 6.105 -27.359 -10.531 1 89.94 434 GLY B CA 1
ATOM 8809 C C . GLY B 1 434 ? 5.27 -26.375 -9.727 1 89.94 434 GLY B C 1
ATOM 8810 O O . GLY B 1 434 ? 5.613 -25.203 -9.617 1 89.94 434 GLY B O 1
ATOM 8811 N N . PHE B 1 435 ? 4.289 -26.969 -9.086 1 85.56 435 PHE B N 1
ATOM 8812 C CA . PHE B 1 435 ? 3.316 -26.109 -8.414 1 85.56 435 PHE B CA 1
ATOM 8813 C C . PHE B 1 435 ? 3.836 -25.656 -7.055 1 85.56 435 PHE B C 1
ATOM 8815 O O . PHE B 1 435 ? 3.691 -24.484 -6.688 1 85.56 435 PHE B O 1
ATOM 8822 N N . VAL B 1 436 ? 4.363 -26.547 -6.285 1 88.25 436 VAL B N 1
ATOM 8823 C CA . VAL B 1 436 ? 4.816 -26.188 -4.949 1 88.25 436 VAL B CA 1
ATOM 8824 C C . VAL B 1 436 ? 5.902 -25.125 -5.039 1 88.25 436 VAL B C 1
ATOM 8826 O O . VAL B 1 436 ? 5.941 -24.188 -4.227 1 88.25 436 VAL B O 1
ATOM 8829 N N . THR B 1 437 ? 6.75 -25.281 -5.992 1 90.56 437 THR B N 1
ATOM 8830 C CA . THR B 1 437 ? 7.793 -24.266 -6.164 1 90.56 437 THR B CA 1
ATOM 8831 C C . THR B 1 437 ? 7.199 -22.953 -6.652 1 90.56 437 THR B C 1
ATOM 8833 O O . THR B 1 437 ? 7.719 -21.875 -6.336 1 90.56 437 THR B O 1
ATOM 8836 N N . PHE B 1 438 ? 6.082 -23.031 -7.352 1 86.38 438 PHE B N 1
ATOM 8837 C CA . PHE B 1 438 ? 5.402 -21.844 -7.855 1 86.38 438 PHE B CA 1
ATOM 8838 C C . PHE B 1 438 ? 4.887 -20.984 -6.711 1 86.38 438 PHE B C 1
ATOM 8840 O O . PHE B 1 438 ? 4.852 -19.75 -6.812 1 86.38 438 PHE B O 1
ATOM 8847 N N . MET B 1 439 ? 4.594 -21.547 -5.648 1 84.25 439 MET B N 1
ATOM 8848 C CA . MET B 1 439 ? 4.027 -20.859 -4.492 1 84.25 439 MET B CA 1
ATOM 8849 C C . MET B 1 439 ? 5.035 -19.875 -3.893 1 84.25 439 MET B C 1
ATOM 8851 O O . MET B 1 439 ? 4.664 -18.969 -3.146 1 84.25 439 MET B O 1
ATOM 8855 N N . SER B 1 440 ? 6.238 -20.047 -4.25 1 85.25 440 SER B N 1
ATOM 8856 C CA . SER B 1 440 ? 7.273 -19.141 -3.75 1 85.25 440 SER B CA 1
ATOM 8857 C C . SER B 1 440 ? 7.07 -17.719 -4.27 1 85.25 440 SER B C 1
ATOM 8859 O O . SER B 1 440 ? 7.668 -16.781 -3.752 1 85.25 440 SER B O 1
ATOM 8861 N N . ILE B 1 441 ? 6.145 -17.547 -5.184 1 81.94 441 ILE B N 1
ATOM 8862 C CA . ILE B 1 441 ? 5.824 -16.234 -5.715 1 81.94 441 ILE B CA 1
ATOM 8863 C C . ILE B 1 441 ? 5.223 -15.367 -4.613 1 81.94 441 ILE B C 1
ATOM 8865 O O . ILE B 1 441 ? 5.312 -14.141 -4.664 1 81.94 441 ILE B O 1
ATOM 8869 N N . GLY B 1 442 ? 4.707 -15.977 -3.559 1 77.69 442 GLY B N 1
ATOM 8870 C CA . GLY B 1 442 ? 4.078 -15.281 -2.443 1 77.69 442 GLY B CA 1
ATOM 8871 C C . GLY B 1 442 ? 5.047 -14.422 -1.65 1 77.69 442 GLY B C 1
ATOM 8872 O O . GLY B 1 442 ? 4.633 -13.555 -0.88 1 77.69 442 GLY B O 1
ATOM 8873 N N . GLY B 1 443 ? 6.363 -14.523 -1.936 1 81.06 443 GLY B N 1
ATOM 8874 C CA . GLY B 1 443 ? 7.344 -13.727 -1.217 1 81.06 443 GLY B CA 1
ATOM 8875 C C . GLY B 1 443 ? 7.613 -12.383 -1.87 1 81.06 443 GLY B C 1
ATOM 8876 O O . GLY B 1 443 ? 8.289 -11.523 -1.29 1 81.06 443 GLY B O 1
ATOM 8877 N N . PHE B 1 444 ? 6.926 -12.102 -2.918 1 85.75 444 PHE B N 1
ATOM 8878 C CA . PHE B 1 444 ? 7.246 -10.914 -3.713 1 85.75 444 PHE B CA 1
ATOM 8879 C C . PHE B 1 444 ? 6.93 -9.641 -2.939 1 85.75 444 PHE B C 1
ATOM 8881 O O . PHE B 1 444 ? 7.734 -8.711 -2.912 1 85.75 444 PHE B O 1
ATOM 8888 N N . PRO B 1 445 ? 5.793 -9.617 -2.225 1 82.12 445 PRO B N 1
ATOM 8889 C CA . PRO B 1 445 ? 5.496 -8.367 -1.521 1 82.12 445 PRO B CA 1
ATOM 8890 C C . PRO B 1 445 ? 6.527 -8.031 -0.446 1 82.12 445 PRO B C 1
ATOM 8892 O O . PRO B 1 445 ? 6.863 -6.859 -0.245 1 82.12 445 PRO B O 1
ATOM 8895 N N . SER B 1 446 ? 7.023 -8.977 0.208 1 84.88 446 SER B N 1
ATOM 8896 C CA . SER B 1 446 ? 8.039 -8.75 1.23 1 84.88 446 SER B CA 1
ATOM 8897 C C . SER B 1 446 ? 9.344 -8.25 0.614 1 84.88 446 SER B C 1
ATOM 8899 O O . SER B 1 446 ? 10.031 -7.414 1.199 1 84.88 446 SER B O 1
ATOM 8901 N N . PHE B 1 447 ? 9.648 -8.773 -0.575 1 87.94 447 PHE B N 1
ATOM 8902 C CA . PHE B 1 447 ? 10.867 -8.344 -1.259 1 87.94 447 PHE B CA 1
ATOM 8903 C C . PHE B 1 447 ? 10.727 -6.906 -1.747 1 87.94 447 PHE B C 1
ATOM 8905 O O . PHE B 1 447 ? 11.695 -6.145 -1.729 1 87.94 447 PHE B O 1
ATOM 8912 N N . ALA B 1 448 ? 9.555 -6.645 -2.17 1 86.62 448 ALA B N 1
ATOM 8913 C CA . ALA B 1 448 ? 9.305 -5.281 -2.635 1 86.62 448 ALA B CA 1
ATOM 8914 C C . ALA B 1 448 ? 9.453 -4.281 -1.492 1 86.62 448 ALA B C 1
ATOM 8916 O O . ALA B 1 448 ? 9.969 -3.176 -1.688 1 86.62 448 ALA B O 1
ATOM 8917 N N . GLU B 1 449 ? 9.047 -4.605 -0.339 1 85.25 449 GLU B N 1
ATOM 8918 C CA . GLU B 1 449 ? 9.188 -3.742 0.831 1 85.25 449 GLU B CA 1
ATOM 8919 C C . GLU B 1 449 ? 10.648 -3.588 1.231 1 85.25 449 GLU B C 1
ATOM 8921 O O . GLU B 1 449 ? 11.078 -2.502 1.624 1 85.25 449 GLU B O 1
ATOM 8926 N N . ASP B 1 450 ? 11.367 -4.672 1.107 1 88.62 450 ASP B N 1
ATOM 8927 C CA . ASP B 1 450 ? 12.789 -4.633 1.42 1 88.62 450 ASP B CA 1
ATOM 8928 C C . ASP B 1 450 ? 13.539 -3.719 0.453 1 88.62 450 ASP B C 1
ATOM 8930 O O . ASP B 1 450 ? 14.492 -3.043 0.841 1 88.62 450 ASP B O 1
ATOM 8934 N N . MET B 1 451 ? 13.102 -3.77 -0.745 1 88.88 451 MET B N 1
ATOM 8935 C CA . MET B 1 451 ? 13.773 -2.959 -1.76 1 88.88 451 MET B CA 1
ATOM 8936 C C . MET B 1 451 ? 13.562 -1.472 -1.492 1 88.88 451 MET B C 1
ATOM 8938 O O . MET B 1 451 ? 14.445 -0.656 -1.772 1 88.88 451 MET B O 1
ATOM 8942 N N . LYS B 1 452 ? 12.445 -1.11 -0.911 1 87.12 452 LYS B N 1
ATOM 8943 C CA . LYS B 1 452 ? 12.195 0.288 -0.569 1 87.12 452 LYS B CA 1
ATOM 8944 C C . LYS B 1 452 ? 13.164 0.769 0.508 1 87.12 452 LYS B C 1
ATOM 8946 O O . LYS B 1 452 ? 13.711 1.87 0.414 1 87.12 452 LYS B O 1
ATOM 8951 N N . VAL B 1 453 ? 13.336 -0.045 1.498 1 88.81 453 VAL B N 1
ATOM 8952 C CA . VAL B 1 453 ? 14.273 0.284 2.568 1 88.81 453 VAL B CA 1
ATOM 8953 C C . VAL B 1 453 ? 15.688 0.357 2.01 1 88.81 453 VAL B C 1
ATOM 8955 O O . VAL B 1 453 ? 16.453 1.255 2.363 1 88.81 453 VAL B O 1
ATOM 8958 N N . PHE B 1 454 ? 16.016 -0.555 1.104 1 89.75 454 PHE B N 1
ATOM 8959 C CA . PHE B 1 454 ? 17.328 -0.608 0.486 1 89.75 454 PHE B CA 1
ATOM 8960 C C . PHE B 1 454 ? 17.609 0.652 -0.329 1 89.75 454 PHE B C 1
ATOM 8962 O O . PHE B 1 454 ? 18.688 1.228 -0.252 1 89.75 454 PHE B O 1
ATOM 8969 N N . HIS B 1 455 ? 16.641 1.075 -1.049 1 83.81 455 HIS B N 1
ATOM 8970 C CA . HIS B 1 455 ? 16.812 2.252 -1.893 1 83.81 455 HIS B CA 1
ATOM 8971 C C . HIS B 1 455 ? 17.047 3.502 -1.053 1 83.81 455 HIS B C 1
ATOM 8973 O O . HIS B 1 455 ? 17.891 4.332 -1.398 1 83.81 455 HIS B O 1
ATOM 8979 N N . ARG B 1 456 ? 16.391 3.637 0.024 1 82.88 456 ARG B N 1
ATOM 8980 C CA . ARG B 1 456 ? 16.578 4.773 0.921 1 82.88 456 ARG B CA 1
ATOM 8981 C C . ARG B 1 456 ? 17.969 4.77 1.54 1 82.88 456 ARG B C 1
ATOM 8983 O O . ARG B 1 456 ? 18.641 5.801 1.574 1 82.88 456 ARG B O 1
ATOM 8990 N N . GLU B 1 457 ? 18.359 3.629 1.95 1 84.88 457 GLU B N 1
ATOM 8991 C CA . GLU B 1 457 ? 19.656 3.52 2.609 1 84.88 457 GLU B CA 1
ATOM 8992 C C . GLU B 1 457 ? 20.797 3.65 1.604 1 84.88 457 GLU B C 1
ATOM 8994 O O . GLU B 1 457 ? 21.875 4.164 1.936 1 84.88 457 GLU B O 1
ATOM 8999 N N . ARG B 1 458 ? 20.562 3.197 0.46 1 82.81 458 ARG B N 1
ATOM 9000 C CA . ARG B 1 458 ? 21.578 3.283 -0.585 1 82.81 458 ARG B CA 1
ATOM 9001 C C . ARG B 1 458 ? 21.781 4.727 -1.032 1 82.81 458 ARG B C 1
ATOM 9003 O O . ARG B 1 458 ? 22.906 5.141 -1.319 1 82.81 458 ARG B O 1
ATOM 9010 N N . LEU B 1 459 ? 20.75 5.426 -1.047 1 74.81 459 LEU B N 1
ATOM 9011 C CA . LEU B 1 459 ? 20.828 6.832 -1.431 1 74.81 459 LEU B CA 1
ATOM 9012 C C . LEU B 1 459 ? 21.641 7.629 -0.421 1 74.81 459 LEU B C 1
ATOM 9014 O O . LEU B 1 459 ? 22.297 8.617 -0.78 1 74.81 459 LEU B O 1
ATOM 9018 N N . ASN B 1 460 ? 21.641 7.133 0.794 1 76.94 460 ASN B N 1
ATOM 9019 C CA . ASN B 1 460 ? 22.406 7.812 1.832 1 76.94 460 ASN B CA 1
ATOM 9020 C C . ASN B 1 460 ? 23.781 7.176 2.02 1 76.94 460 ASN B C 1
ATOM 9022 O O . ASN B 1 460 ? 24.531 7.547 2.934 1 76.94 460 ASN B O 1
ATOM 9026 N N . GLY B 1 461 ? 24.078 6.129 1.212 1 76.62 461 GLY B N 1
ATOM 9027 C CA . GLY B 1 461 ? 25.406 5.547 1.19 1 76.62 461 GLY B CA 1
ATOM 9028 C C . GLY B 1 461 ? 25.688 4.672 2.395 1 76.62 461 GLY B C 1
ATOM 9029 O O . GLY B 1 461 ? 26.812 4.641 2.893 1 76.62 461 GLY B O 1
ATOM 9030 N N . HIS B 1 462 ? 24.734 4.02 2.896 1 80.38 462 HIS B N 1
ATOM 9031 C CA . HIS B 1 462 ? 24.922 3.189 4.082 1 80.38 462 HIS B CA 1
ATOM 9032 C C . HIS B 1 462 ? 25.812 1.986 3.777 1 80.38 462 HIS B C 1
ATOM 9034 O O . HIS B 1 462 ? 26.656 1.615 4.586 1 80.38 462 HIS B O 1
ATOM 9040 N N . TYR B 1 463 ? 25.516 1.298 2.691 1 85.81 463 TYR B N 1
ATOM 9041 C CA . TYR B 1 463 ? 26.266 0.104 2.322 1 85.81 463 TYR B CA 1
ATOM 9042 C C . TYR B 1 463 ? 26.203 -0.135 0.819 1 85.81 463 TYR B C 1
ATOM 9044 O O . TYR B 1 463 ? 25.562 0.617 0.089 1 85.81 463 TYR B O 1
ATOM 9052 N N . GLY B 1 464 ? 26.922 -1.111 0.398 1 86.38 464 GLY B N 1
ATOM 9053 C CA . GLY B 1 464 ? 27.016 -1.426 -1.019 1 86.38 464 GLY B CA 1
ATOM 9054 C C . GLY B 1 464 ? 25.984 -2.451 -1.467 1 86.38 464 GLY B C 1
ATOM 9055 O O . GLY B 1 464 ? 25.344 -3.1 -0.637 1 86.38 464 GLY B O 1
ATOM 9056 N N . VAL B 1 465 ? 25.906 -2.562 -2.787 1 90.5 465 VAL B N 1
ATOM 9057 C CA . VAL B 1 465 ? 24.938 -3.467 -3.389 1 90.5 465 VAL B CA 1
ATOM 9058 C C . VAL B 1 465 ? 25.359 -4.914 -3.15 1 90.5 465 VAL B C 1
ATOM 9060 O O . VAL B 1 465 ? 24.516 -5.77 -2.848 1 90.5 465 VAL B O 1
ATOM 9063 N N . GLY B 1 466 ? 26.594 -5.191 -3.252 1 91.62 466 GLY B N 1
ATOM 9064 C CA . GLY B 1 466 ? 27.109 -6.539 -3.055 1 91.62 466 GLY B CA 1
ATOM 9065 C C . GLY B 1 466 ? 26.844 -7.082 -1.662 1 91.62 466 GLY B C 1
ATOM 9066 O O . GLY B 1 466 ? 26.438 -8.234 -1.505 1 91.62 466 GLY B O 1
ATOM 9067 N N . SER B 1 467 ? 27.062 -6.234 -0.65 1 93.31 467 SER B N 1
ATOM 9068 C CA . SER B 1 467 ? 26.812 -6.652 0.727 1 93.31 467 SER B CA 1
ATOM 9069 C C . SER B 1 467 ? 25.344 -6.941 0.967 1 93.31 467 SER B C 1
ATOM 9071 O O . SER B 1 467 ? 25 -7.848 1.728 1 93.31 467 SER B O 1
ATOM 9073 N N . PHE B 1 468 ? 24.578 -6.18 0.266 1 93.62 468 PHE B N 1
ATOM 9074 C CA . PHE B 1 468 ? 23.141 -6.375 0.427 1 93.62 468 PHE B CA 1
ATOM 9075 C C . PHE B 1 468 ? 22.719 -7.719 -0.155 1 93.62 468 PHE B C 1
ATOM 9077 O O . PHE B 1 468 ? 21.984 -8.469 0.488 1 93.62 468 PHE B O 1
ATOM 9084 N N . VAL B 1 469 ? 23.125 -8.055 -1.326 1 94.19 469 VAL B N 1
ATOM 9085 C CA . VAL B 1 469 ? 22.719 -9.266 -2.025 1 94.19 469 VAL B CA 1
ATOM 9086 C C . VAL B 1 469 ? 23.219 -10.5 -1.273 1 94.19 469 VAL B C 1
ATOM 9088 O O . VAL B 1 469 ? 22.469 -11.461 -1.074 1 94.19 469 VAL B O 1
ATOM 9091 N N . ILE B 1 470 ? 24.391 -10.422 -0.83 1 94.31 470 ILE B N 1
ATOM 9092 C CA . ILE B 1 470 ? 24.969 -11.555 -0.108 1 94.31 470 ILE B CA 1
ATOM 9093 C C . ILE B 1 470 ? 24.25 -11.734 1.227 1 94.31 470 ILE B C 1
ATOM 9095 O O . ILE B 1 470 ? 23.953 -12.867 1.626 1 94.31 470 ILE B O 1
ATOM 9099 N N . SER B 1 471 ? 24 -10.617 1.893 1 94.75 471 SER B N 1
ATOM 9100 C CA . SER B 1 471 ? 23.312 -10.68 3.182 1 94.75 471 SER B CA 1
ATOM 9101 C C . SER B 1 471 ? 21.891 -11.234 3.031 1 94.75 471 SER B C 1
ATOM 9103 O O . SER B 1 471 ? 21.453 -12.031 3.852 1 94.75 471 SER B O 1
ATOM 9105 N N . ASN B 1 472 ? 21.25 -10.781 1.985 1 92.69 472 ASN B N 1
ATOM 9106 C CA . ASN B 1 472 ? 19.891 -11.266 1.748 1 92.69 472 ASN B CA 1
ATOM 9107 C C . ASN B 1 472 ? 19.875 -12.758 1.448 1 92.69 472 ASN B C 1
ATOM 9109 O O . ASN B 1 472 ? 18.969 -13.469 1.868 1 92.69 472 ASN B O 1
ATOM 9113 N N . THR B 1 473 ? 20.859 -13.25 0.774 1 94.62 473 THR B N 1
ATOM 9114 C CA . THR B 1 473 ? 20.953 -14.656 0.411 1 94.62 473 THR B CA 1
ATOM 9115 C C . THR B 1 473 ? 21.234 -15.516 1.642 1 94.62 473 THR B C 1
ATOM 9117 O O . THR B 1 473 ? 20.547 -16.516 1.874 1 94.62 473 THR B O 1
ATOM 9120 N N . ILE B 1 474 ? 22.109 -15.07 2.438 1 95.81 474 ILE B N 1
ATOM 9121 C CA . ILE B 1 474 ? 22.531 -15.859 3.586 1 95.81 474 ILE B CA 1
ATOM 9122 C C . ILE B 1 474 ? 21.453 -15.836 4.664 1 95.81 474 ILE B C 1
ATOM 9124 O O . ILE B 1 474 ? 21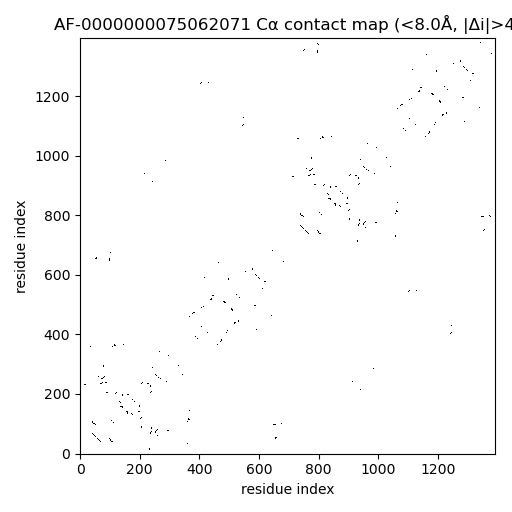.219 -16.844 5.34 1 95.81 474 ILE B O 1
ATOM 9128 N N . SER B 1 475 ? 20.844 -14.719 4.844 1 95.69 475 SER B N 1
ATOM 9129 C CA . SER B 1 475 ? 19.812 -14.602 5.875 1 95.69 475 SER B CA 1
ATOM 9130 C C . SER B 1 475 ? 18.578 -15.414 5.52 1 95.69 475 SER B C 1
ATOM 9132 O O . SER B 1 475 ? 17.875 -15.914 6.402 1 95.69 475 SER B O 1
ATOM 9134 N N . ALA B 1 476 ? 18.297 -15.547 4.266 1 94.31 476 ALA B N 1
ATOM 9135 C CA . ALA B 1 476 ? 17.109 -16.266 3.818 1 94.31 476 ALA B CA 1
ATOM 9136 C C . ALA B 1 476 ? 17.344 -17.781 3.838 1 94.31 476 ALA B C 1
ATOM 9138 O O . ALA B 1 476 ? 16.391 -18.562 3.92 1 94.31 476 ALA B O 1
ATOM 9139 N N . MET B 1 477 ? 18.562 -18.234 3.805 1 96.12 477 MET B N 1
ATOM 9140 C CA . MET B 1 477 ? 18.953 -19.625 3.615 1 96.12 477 MET B CA 1
ATOM 9141 C C . MET B 1 477 ? 18.375 -20.516 4.707 1 96.12 477 MET B C 1
ATOM 9143 O O . MET B 1 477 ? 17.734 -21.531 4.418 1 96.12 477 MET B O 1
ATOM 9147 N N . PRO B 1 478 ? 18.453 -20.094 5.957 1 96.06 478 PRO B N 1
ATOM 9148 C CA . PRO B 1 478 ? 17.938 -20.984 7 1 96.06 478 PRO B CA 1
ATOM 9149 C C . PRO B 1 478 ? 16.422 -21.172 6.91 1 96.06 478 PRO B C 1
ATOM 9151 O O . PRO B 1 478 ? 15.906 -22.25 7.191 1 96.06 478 PRO B O 1
ATOM 9154 N N . PHE B 1 479 ? 15.734 -20.203 6.574 1 95.5 479 PHE B N 1
ATOM 9155 C CA . PHE B 1 479 ? 14.281 -20.281 6.48 1 95.5 479 PHE B CA 1
ATOM 9156 C C . PHE B 1 479 ? 13.867 -21.125 5.277 1 95.5 479 PHE B C 1
ATOM 9158 O O . PHE B 1 479 ? 12.938 -21.922 5.363 1 95.5 479 PHE B O 1
ATOM 9165 N N . LEU B 1 480 ? 14.547 -20.938 4.199 1 95.56 480 LEU B N 1
ATOM 9166 C CA . LEU B 1 480 ? 14.242 -21.719 3.01 1 95.56 480 LEU B CA 1
ATOM 9167 C C . LEU B 1 480 ? 14.578 -23.188 3.238 1 95.56 480 LEU B C 1
ATOM 9169 O O . LEU B 1 480 ? 13.859 -24.078 2.775 1 95.56 480 LEU B O 1
ATOM 9173 N N . ILE B 1 481 ? 15.688 -23.422 3.947 1 97.25 481 ILE B N 1
ATOM 9174 C CA . ILE B 1 481 ? 16.062 -24.781 4.285 1 97.25 481 ILE B CA 1
ATOM 9175 C C . ILE B 1 481 ? 14.992 -25.406 5.188 1 97.25 481 ILE B C 1
ATOM 9177 O O . ILE B 1 481 ? 14.578 -26.547 4.977 1 97.25 481 ILE B O 1
ATOM 9181 N N . LEU B 1 482 ? 14.523 -24.641 6.07 1 97.06 482 LEU B N 1
ATOM 9182 C CA . LEU B 1 482 ? 13.492 -25.125 6.98 1 97.06 482 LEU B CA 1
ATOM 9183 C C . LEU B 1 482 ? 12.211 -25.469 6.223 1 97.06 482 LEU B C 1
ATOM 9185 O O . LEU B 1 482 ? 11.617 -26.531 6.43 1 97.06 482 LEU B O 1
ATOM 9189 N N . ILE B 1 483 ? 11.805 -24.641 5.375 1 95.25 483 ILE B N 1
ATOM 9190 C CA . ILE B 1 483 ? 10.57 -24.812 4.613 1 95.25 483 ILE B CA 1
ATOM 9191 C C . ILE B 1 483 ? 10.688 -26.047 3.723 1 95.25 483 ILE B C 1
ATOM 9193 O O . ILE B 1 483 ? 9.789 -26.891 3.707 1 95.25 483 ILE B O 1
ATOM 9197 N N . THR B 1 484 ? 11.797 -26.172 3.008 1 96.69 484 THR B N 1
ATOM 9198 C CA . THR B 1 484 ? 11.953 -27.266 2.061 1 96.69 484 THR B CA 1
ATOM 9199 C C . THR B 1 484 ? 12.242 -28.578 2.791 1 96.69 484 THR B C 1
ATOM 9201 O O . THR B 1 484 ? 11.812 -29.641 2.352 1 96.69 484 THR B O 1
ATOM 9204 N N . PHE B 1 485 ? 12.961 -28.469 3.908 1 97.44 485 PHE B N 1
ATOM 9205 C CA . PHE B 1 485 ? 13.266 -29.656 4.691 1 97.44 485 PHE B CA 1
ATOM 9206 C C . PHE B 1 485 ? 11.992 -30.266 5.285 1 97.44 485 PHE B C 1
ATOM 9208 O O . PHE B 1 485 ? 11.734 -31.453 5.133 1 97.44 485 PHE B O 1
ATOM 9215 N N . LEU B 1 486 ? 11.203 -29.453 5.914 1 97.31 486 LEU B N 1
ATOM 9216 C CA . LEU B 1 486 ? 9.992 -29.938 6.555 1 97.31 486 LEU B CA 1
ATOM 9217 C C . LEU B 1 486 ? 8.977 -30.406 5.516 1 97.31 486 LEU B C 1
ATOM 9219 O O . LEU B 1 486 ? 8.43 -31.5 5.621 1 97.31 486 LEU B O 1
ATOM 9223 N N . SER B 1 487 ? 8.727 -29.625 4.59 1 95.62 487 SER B N 1
ATOM 9224 C CA . SER B 1 487 ? 7.758 -29.984 3.559 1 95.62 487 SER B CA 1
ATOM 9225 C C . SER B 1 487 ? 8.234 -31.172 2.732 1 95.62 487 SER B C 1
ATOM 9227 O O . SER B 1 487 ? 7.449 -32.062 2.402 1 95.62 487 SER B O 1
ATOM 9229 N N . GLY B 1 488 ? 9.539 -31.156 2.408 1 95.88 488 GLY B N 1
ATOM 9230 C CA . GLY B 1 488 ? 10.094 -32.25 1.651 1 95.88 488 GLY B CA 1
ATOM 9231 C C . GLY B 1 488 ? 10.062 -33.594 2.406 1 95.88 488 GLY B C 1
ATOM 9232 O O . GLY B 1 488 ? 9.773 -34.625 1.823 1 95.88 488 GLY B O 1
ATOM 9233 N N . THR B 1 489 ? 10.305 -33.562 3.684 1 97.31 489 THR B N 1
ATOM 9234 C CA . THR B 1 489 ? 10.305 -34.75 4.512 1 97.31 489 THR B CA 1
ATOM 9235 C C . THR B 1 489 ? 8.891 -35.312 4.629 1 97.31 489 THR B C 1
ATOM 9237 O O . THR B 1 489 ? 8.688 -36.531 4.5 1 97.31 489 THR B O 1
ATOM 9240 N N . ILE B 1 490 ? 7.98 -34.469 4.793 1 96.56 490 ILE B N 1
ATOM 9241 C CA . ILE B 1 490 ? 6.594 -34.906 4.91 1 96.56 490 ILE B CA 1
ATOM 9242 C C . ILE B 1 490 ? 6.152 -35.562 3.605 1 96.56 490 ILE B C 1
ATOM 9244 O O . ILE B 1 490 ? 5.625 -36.688 3.617 1 96.56 490 ILE B O 1
ATOM 9248 N N . CYS B 1 491 ? 6.453 -34.938 2.543 1 95.31 491 CYS B N 1
ATOM 9249 C CA . CYS B 1 491 ? 6.043 -35.469 1.24 1 95.31 491 CYS B CA 1
ATOM 9250 C C . CYS B 1 491 ? 6.77 -36.75 0.909 1 95.31 491 CYS B C 1
ATOM 9252 O O . CYS B 1 491 ? 6.145 -37.719 0.493 1 95.31 491 CYS B O 1
ATOM 9254 N N . TYR B 1 492 ? 8.086 -36.812 1.154 1 96.56 492 TYR B N 1
ATOM 9255 C CA . TYR B 1 492 ? 8.922 -37.938 0.772 1 96.56 492 TYR B CA 1
ATOM 9256 C C . TYR B 1 492 ? 8.477 -39.219 1.498 1 96.56 492 TYR B C 1
ATOM 9258 O O . TYR B 1 492 ? 8.336 -40.281 0.882 1 96.56 492 TYR B O 1
ATOM 9266 N N . PHE B 1 493 ? 8.172 -39.156 2.719 1 96.44 493 PHE B N 1
ATOM 9267 C CA . PHE B 1 493 ? 7.879 -40.344 3.516 1 96.44 493 PHE B CA 1
ATOM 9268 C C . PHE B 1 493 ? 6.402 -40.688 3.43 1 96.44 493 PHE B C 1
ATOM 9270 O O . PHE B 1 493 ? 6.039 -41.875 3.51 1 96.44 493 PHE B O 1
ATOM 9277 N N . MET B 1 494 ? 5.555 -39.75 3.273 1 95.75 494 MET B N 1
ATOM 9278 C CA . MET B 1 494 ? 4.137 -40.062 3.105 1 95.75 494 MET B CA 1
ATOM 9279 C C . MET B 1 494 ? 3.893 -40.781 1.776 1 95.75 494 MET B C 1
ATOM 9281 O O . MET B 1 494 ? 3.145 -41.75 1.716 1 95.75 494 MET B O 1
ATOM 9285 N N . VAL B 1 495 ? 4.535 -40.281 0.721 1 95.19 495 VAL B N 1
ATOM 9286 C CA . VAL B 1 495 ? 4.367 -40.875 -0.604 1 95.19 495 VAL B CA 1
ATOM 9287 C C . VAL B 1 495 ? 5.184 -42.156 -0.702 1 95.19 495 VAL B C 1
ATOM 9289 O O . VAL B 1 495 ? 4.898 -43.031 -1.54 1 95.19 495 VAL B O 1
ATOM 9292 N N . ARG B 1 496 ? 6.094 -42.375 0.124 1 94.81 496 ARG B N 1
ATOM 9293 C CA . ARG B 1 496 ? 7 -43.531 0.146 1 94.81 496 ARG B CA 1
ATOM 9294 C C . ARG B 1 496 ? 7.762 -43.656 -1.171 1 94.81 496 ARG B C 1
ATOM 9296 O O . ARG B 1 496 ? 7.656 -44.656 -1.864 1 94.81 496 ARG B O 1
ATOM 9303 N N . LEU B 1 497 ? 8.523 -42.625 -1.44 1 94.62 497 LEU B N 1
ATOM 9304 C CA . LEU B 1 497 ? 9.367 -42.625 -2.629 1 94.62 497 LEU B CA 1
ATOM 9305 C C . LEU B 1 497 ? 10.547 -43.562 -2.469 1 94.62 497 LEU B C 1
ATOM 9307 O O . LEU B 1 497 ? 10.555 -44.406 -1.563 1 94.62 497 LEU B O 1
ATOM 9311 N N . HIS B 1 498 ? 11.438 -43.531 -3.439 1 93.94 498 HIS B N 1
ATOM 9312 C CA . HIS B 1 498 ? 12.57 -44.469 -3.447 1 93.94 498 HIS B CA 1
ATOM 9313 C C . HIS B 1 498 ? 13.234 -44.531 -2.076 1 93.94 498 HIS B C 1
ATOM 9315 O O . HIS B 1 498 ? 13.625 -43.5 -1.522 1 93.94 498 HIS B O 1
ATOM 9321 N N . PRO B 1 499 ? 13.266 -45.719 -1.567 1 92.5 499 PRO B N 1
ATOM 9322 C CA . PRO B 1 499 ? 13.891 -45.844 -0.246 1 92.5 499 PRO B CA 1
ATOM 9323 C C . PRO B 1 499 ? 15.398 -45.594 -0.281 1 92.5 499 PRO B C 1
ATOM 9325 O O . PRO B 1 499 ? 16.047 -45.844 -1.296 1 92.5 499 PRO B O 1
ATOM 9328 N N . GLY B 1 500 ? 15.961 -44.938 0.709 1 94.12 500 GLY B N 1
ATOM 9329 C CA . GLY B 1 500 ? 17.391 -44.625 0.81 1 94.12 500 GLY B CA 1
ATOM 9330 C C . GLY B 1 500 ? 17.656 -43.219 1.276 1 94.12 500 GLY B C 1
ATOM 9331 O O . GLY B 1 500 ? 16.938 -42.281 0.912 1 94.12 500 GLY B O 1
ATOM 9332 N N . PHE B 1 501 ? 18.656 -43.094 2.004 1 95.5 501 PHE B N 1
ATOM 9333 C CA . PHE B 1 501 ? 19 -41.812 2.574 1 95.5 501 PHE B CA 1
ATOM 9334 C C . PHE B 1 501 ? 19.547 -40.875 1.5 1 95.5 501 PHE B C 1
ATOM 9336 O O . PHE B 1 501 ? 19.266 -39.656 1.518 1 95.5 501 PHE B O 1
ATOM 9343 N N . GLU B 1 502 ? 20.328 -41.406 0.53 1 95.69 502 GLU B N 1
ATOM 9344 C CA . GLU B 1 502 ? 20.891 -40.594 -0.538 1 95.69 502 GLU B CA 1
ATOM 9345 C C . GLU B 1 502 ? 19.781 -40.031 -1.435 1 95.69 502 GLU B C 1
ATOM 9347 O O . GLU B 1 502 ? 19.859 -38.875 -1.865 1 95.69 502 GLU B O 1
ATOM 9352 N N . HIS B 1 503 ? 18.766 -40.906 -1.688 1 96.81 503 HIS B N 1
ATOM 9353 C CA . HIS B 1 503 ? 17.641 -40.438 -2.514 1 96.81 503 HIS B CA 1
ATOM 9354 C C . HIS B 1 503 ? 16.812 -39.406 -1.791 1 96.81 503 HIS B C 1
ATOM 9356 O O . HIS B 1 503 ? 16.344 -38.438 -2.41 1 96.81 503 HIS B O 1
ATOM 9362 N N . TYR B 1 504 ? 16.703 -39.625 -0.474 1 97.38 504 TYR B N 1
ATOM 9363 C CA . TYR B 1 504 ? 15.977 -38.656 0.346 1 97.38 504 TYR B CA 1
ATOM 9364 C C . TYR B 1 504 ? 16.688 -37.312 0.363 1 97.38 504 TYR B C 1
ATOM 9366 O O . TYR B 1 504 ? 16.062 -36.281 0.169 1 97.38 504 TYR B O 1
ATOM 9374 N N . LEU B 1 505 ? 17.969 -37.312 0.559 1 97.12 505 LEU B N 1
ATOM 9375 C CA . LEU B 1 505 ? 18.766 -36.094 0.605 1 97.12 505 LEU B CA 1
ATOM 9376 C C . LEU B 1 505 ? 18.719 -35.344 -0.731 1 97.12 505 LEU B C 1
ATOM 9378 O O . LEU B 1 505 ? 18.641 -34.125 -0.767 1 97.12 505 LEU B O 1
ATOM 9382 N N . PHE B 1 506 ? 18.812 -36.125 -1.816 1 97.62 506 PHE B N 1
ATOM 9383 C CA . PHE B 1 506 ? 18.734 -35.5 -3.139 1 97.62 506 PHE B CA 1
ATOM 9384 C C . PHE B 1 506 ? 17.406 -34.781 -3.328 1 97.62 506 PHE B C 1
ATOM 9386 O O . PHE B 1 506 ? 17.375 -33.688 -3.854 1 97.62 506 PHE B O 1
ATOM 9393 N N . PHE B 1 507 ? 16.344 -35.469 -2.875 1 97.88 507 PHE B N 1
ATOM 9394 C CA . PHE B 1 507 ? 15.008 -34.906 -3.027 1 97.88 507 PHE B CA 1
ATOM 9395 C C . PHE B 1 507 ? 14.898 -33.562 -2.289 1 97.88 507 PHE B C 1
ATOM 9397 O O . PHE B 1 507 ? 14.414 -32.594 -2.846 1 97.88 507 PHE B O 1
ATOM 9404 N N . VAL B 1 508 ? 15.359 -33.531 -1.099 1 97.44 508 VAL B N 1
ATOM 9405 C CA . VAL B 1 508 ? 15.258 -32.312 -0.262 1 97.44 508 VAL B CA 1
ATOM 9406 C C . VAL B 1 508 ? 16.156 -31.219 -0.824 1 97.44 508 VAL B C 1
ATOM 9408 O O . VAL B 1 508 ? 15.758 -30.062 -0.875 1 97.44 508 VAL B O 1
ATOM 9411 N N . LEU B 1 509 ? 17.312 -31.547 -1.283 1 97.75 509 LEU B N 1
ATOM 9412 C CA . LEU B 1 509 ? 18.25 -30.562 -1.838 1 97.75 509 LEU B CA 1
ATOM 9413 C C . LEU B 1 509 ? 17.719 -30 -3.152 1 97.75 509 LEU B C 1
ATOM 9415 O O . LEU B 1 509 ? 17.906 -28.828 -3.443 1 97.75 509 LEU B O 1
ATOM 9419 N N . CYS B 1 510 ? 17.109 -30.891 -3.912 1 97.69 510 CYS B N 1
ATOM 9420 C CA . CYS B 1 510 ? 16.531 -30.453 -5.18 1 97.69 510 CYS B CA 1
ATOM 9421 C C . CYS B 1 510 ? 15.375 -29.5 -4.945 1 97.69 510 CYS B C 1
ATOM 9423 O O . CYS B 1 510 ? 15.227 -28.5 -5.668 1 97.69 510 CYS B O 1
ATOM 9425 N N . LEU B 1 511 ? 14.602 -29.844 -3.967 1 97.5 511 LEU B N 1
ATOM 9426 C CA . LEU B 1 511 ? 13.492 -28.969 -3.619 1 97.5 511 LEU B CA 1
ATOM 9427 C C . LEU B 1 511 ? 14 -27.625 -3.115 1 97.5 511 LEU B C 1
ATOM 9429 O O . LEU B 1 511 ? 13.469 -26.578 -3.49 1 97.5 511 LEU B O 1
ATOM 9433 N N . TYR B 1 512 ? 14.992 -27.625 -2.334 1 97.25 512 TYR B N 1
ATOM 9434 C CA . TYR B 1 512 ? 15.602 -26.406 -1.829 1 97.25 512 TYR B CA 1
ATOM 9435 C C . TYR B 1 512 ? 16.141 -25.562 -2.973 1 97.25 512 TYR B C 1
ATOM 9437 O O . TYR B 1 512 ? 15.906 -24.344 -3.02 1 97.25 512 TYR B O 1
ATOM 9445 N N . ALA B 1 513 ? 16.875 -26.203 -3.838 1 97.75 513 ALA B N 1
ATOM 9446 C CA . ALA B 1 513 ? 17.469 -25.484 -4.961 1 97.75 513 ALA B CA 1
ATOM 9447 C C . ALA B 1 513 ? 16.391 -24.859 -5.844 1 97.75 513 ALA B C 1
ATOM 9449 O O . ALA B 1 513 ? 16.516 -23.703 -6.262 1 97.75 513 ALA B O 1
ATOM 9450 N N . SER B 1 514 ? 15.352 -25.578 -6.086 1 97.25 514 SER B N 1
ATOM 9451 C CA . SER B 1 514 ? 14.281 -25.094 -6.949 1 97.25 514 SER B CA 1
ATOM 9452 C C . SER B 1 514 ? 13.562 -23.906 -6.316 1 97.25 514 SER B C 1
ATOM 9454 O O . SER B 1 514 ? 13.312 -22.906 -6.984 1 97.25 514 SER B O 1
ATOM 9456 N N . VAL B 1 515 ? 13.281 -24.016 -5.078 1 96 515 VAL B N 1
ATOM 9457 C CA . VAL B 1 515 ? 12.594 -22.953 -4.375 1 96 515 VAL B CA 1
ATOM 9458 C C . VAL B 1 515 ? 13.477 -21.703 -4.324 1 96 515 VAL B C 1
ATOM 9460 O O . VAL B 1 515 ? 13 -20.578 -4.516 1 96 515 VAL B O 1
ATOM 9463 N N . THR B 1 516 ? 14.742 -21.891 -4.102 1 96.12 516 THR B N 1
ATOM 9464 C CA . THR B 1 516 ? 15.68 -20.781 -4.016 1 96.12 516 THR B CA 1
ATOM 9465 C C . THR B 1 516 ? 15.852 -20.109 -5.379 1 96.12 516 THR B C 1
ATOM 9467 O O . THR B 1 516 ? 16.031 -18.891 -5.457 1 96.12 516 THR B O 1
ATOM 9470 N N . VAL B 1 517 ? 15.82 -20.891 -6.426 1 96.69 517 VAL B N 1
ATOM 9471 C CA . VAL B 1 517 ? 15.922 -20.328 -7.766 1 96.69 517 VAL B CA 1
ATOM 9472 C C . VAL B 1 517 ? 14.734 -19.406 -8.031 1 96.69 517 VAL B C 1
ATOM 9474 O O . VAL B 1 517 ? 14.898 -18.297 -8.547 1 96.69 517 VAL B O 1
ATOM 9477 N N . VAL B 1 518 ? 13.57 -19.891 -7.684 1 95.06 518 VAL B N 1
ATOM 9478 C CA . VAL B 1 518 ? 12.375 -19.094 -7.902 1 95.06 518 VAL B CA 1
ATOM 9479 C C . VAL B 1 518 ? 12.438 -17.812 -7.055 1 95.06 518 VAL B C 1
ATOM 9481 O O . VAL B 1 518 ? 12.078 -16.734 -7.523 1 95.06 518 VAL B O 1
ATOM 9484 N N . GLU B 1 519 ? 12.891 -17.922 -5.871 1 93.06 519 GLU B N 1
ATOM 9485 C CA . GLU B 1 519 ? 13.047 -16.766 -5.004 1 93.06 519 GLU B CA 1
ATOM 9486 C C . GLU B 1 519 ? 14.023 -15.758 -5.602 1 93.06 519 GLU B C 1
ATOM 9488 O O . GLU B 1 519 ? 13.797 -14.547 -5.551 1 93.06 519 GLU B O 1
ATOM 9493 N N . SER B 1 520 ? 15.07 -16.281 -6.094 1 94.75 520 SER B N 1
ATOM 9494 C CA . SER B 1 520 ? 16.078 -15.422 -6.703 1 94.75 520 SER B CA 1
ATOM 9495 C C . SER B 1 520 ? 15.523 -14.719 -7.941 1 94.75 520 SER B C 1
ATOM 9497 O O . SER B 1 520 ? 15.828 -13.555 -8.18 1 94.75 520 SER B O 1
ATOM 9499 N N . LEU B 1 521 ? 14.781 -15.445 -8.672 1 94.25 521 LEU B N 1
ATOM 9500 C CA . LEU B 1 521 ? 14.141 -14.859 -9.844 1 94.25 521 LEU B CA 1
ATOM 9501 C C . LEU B 1 521 ? 13.18 -13.75 -9.438 1 94.25 521 LEU B C 1
ATOM 9503 O O . LEU B 1 521 ? 13.172 -12.68 -10.047 1 94.25 521 LEU B O 1
ATOM 9507 N N . MET B 1 522 ? 12.414 -14.008 -8.438 1 92.31 522 MET B N 1
ATOM 9508 C CA . MET B 1 522 ? 11.438 -13.031 -7.969 1 92.31 522 MET B CA 1
ATOM 9509 C C . MET B 1 522 ? 12.133 -11.789 -7.422 1 92.31 522 MET B C 1
ATOM 9511 O O . MET B 1 522 ? 11.633 -10.672 -7.578 1 92.31 522 MET B O 1
ATOM 9515 N N . MET B 1 523 ? 13.258 -11.938 -6.793 1 91.81 523 MET B N 1
ATOM 9516 C CA . MET B 1 523 ? 14.008 -10.797 -6.277 1 91.81 523 MET B CA 1
ATOM 9517 C C . MET B 1 523 ? 14.555 -9.945 -7.422 1 91.81 523 MET B C 1
ATOM 9519 O O . MET B 1 523 ? 14.578 -8.719 -7.328 1 91.81 523 MET B O 1
ATOM 9523 N N . ALA B 1 524 ? 14.953 -10.602 -8.43 1 92.44 524 ALA B N 1
ATOM 9524 C CA . ALA B 1 524 ? 15.445 -9.883 -9.602 1 92.44 524 ALA B CA 1
ATOM 9525 C C . ALA B 1 524 ? 14.336 -9.07 -10.25 1 92.44 524 ALA B C 1
ATOM 9527 O O . ALA B 1 524 ? 14.555 -7.93 -10.672 1 92.44 524 ALA B O 1
ATOM 9528 N N . ILE B 1 525 ? 13.148 -9.625 -10.273 1 90.44 525 ILE B N 1
ATOM 9529 C CA . ILE B 1 525 ? 12.008 -8.945 -10.867 1 90.44 525 ILE B CA 1
ATOM 9530 C C . ILE B 1 525 ? 11.578 -7.777 -9.969 1 90.44 525 ILE B C 1
ATOM 9532 O O . ILE B 1 525 ? 11.25 -6.699 -10.461 1 90.44 525 ILE B O 1
ATOM 9536 N N . ALA B 1 526 ? 11.594 -7.957 -8.695 1 88.06 526 ALA B N 1
ATOM 9537 C CA . ALA B 1 526 ? 11.172 -6.949 -7.73 1 88.06 526 ALA B CA 1
ATOM 9538 C C . ALA B 1 526 ? 12.047 -5.699 -7.832 1 88.06 526 ALA B C 1
ATOM 9540 O O . ALA B 1 526 ? 11.602 -4.598 -7.508 1 88.06 526 ALA B O 1
ATOM 9541 N N . SER B 1 527 ? 13.258 -5.84 -8.305 1 87.69 527 SER B N 1
ATOM 9542 C CA . SER B 1 527 ? 14.188 -4.715 -8.367 1 87.69 527 SER B CA 1
ATOM 9543 C C . SER B 1 527 ? 13.852 -3.789 -9.531 1 87.69 527 SER B C 1
ATOM 9545 O O . SER B 1 527 ? 14.227 -2.615 -9.531 1 87.69 527 SER B O 1
ATOM 9547 N N . VAL B 1 528 ? 13.039 -4.312 -10.484 1 83.38 528 VAL B N 1
ATOM 9548 C CA . VAL B 1 528 ? 12.828 -3.525 -11.695 1 83.38 528 VAL B CA 1
ATOM 9549 C C . VAL B 1 528 ? 11.375 -3.055 -11.758 1 83.38 528 VAL B C 1
ATOM 9551 O O . VAL B 1 528 ? 11.078 -2 -12.328 1 83.38 528 VAL B O 1
ATOM 9554 N N . VAL B 1 529 ? 10.516 -3.762 -11.18 1 80.75 529 VAL B N 1
ATOM 9555 C CA . VAL B 1 529 ? 9.102 -3.469 -11.367 1 80.75 529 VAL B CA 1
ATOM 9556 C C . VAL B 1 529 ? 8.625 -2.504 -10.281 1 80.75 529 VAL B C 1
ATOM 9558 O O . VAL B 1 529 ? 8.945 -2.674 -9.102 1 80.75 529 VAL B O 1
ATOM 9561 N N . PRO B 1 530 ? 7.766 -1.547 -10.68 1 72.56 530 PRO B N 1
ATOM 9562 C CA . PRO B 1 530 ? 7.32 -0.505 -9.75 1 72.56 530 PRO B CA 1
ATOM 9563 C C . PRO B 1 530 ? 6.117 -0.935 -8.914 1 72.56 530 PRO B C 1
ATOM 9565 O O . PRO B 1 530 ? 5.852 -0.346 -7.859 1 72.56 530 PRO B O 1
ATOM 9568 N N . ASN B 1 531 ? 5.359 -1.939 -9.5 1 76.5 531 ASN B N 1
ATOM 9569 C CA . ASN B 1 531 ? 4.102 -2.285 -8.844 1 76.5 531 ASN B CA 1
ATOM 9570 C C . ASN B 1 531 ? 4.02 -3.779 -8.539 1 76.5 531 ASN B C 1
ATOM 9572 O O . ASN B 1 531 ? 4.602 -4.594 -9.258 1 76.5 531 ASN B O 1
ATOM 9576 N N . PHE B 1 532 ? 3.25 -4.047 -7.508 1 76 532 PHE B N 1
ATOM 9577 C CA . PHE B 1 532 ? 3.055 -5.418 -7.051 1 76 532 PHE B CA 1
ATOM 9578 C C . PHE B 1 532 ? 2.363 -6.254 -8.125 1 76 532 PHE B C 1
ATOM 9580 O O . PHE B 1 532 ? 2.752 -7.395 -8.375 1 76 532 PHE B O 1
ATOM 9587 N N . LEU B 1 533 ? 1.454 -5.609 -8.781 1 75.25 533 LEU B N 1
ATOM 9588 C CA . LEU B 1 533 ? 0.627 -6.32 -9.75 1 75.25 533 LEU B CA 1
ATOM 9589 C C . LEU B 1 533 ? 1.457 -6.77 -10.953 1 75.25 533 LEU B C 1
ATOM 9591 O O . LEU B 1 533 ? 1.402 -7.934 -11.344 1 75.25 533 LEU B O 1
ATOM 9595 N N . MET B 1 534 ? 2.273 -5.926 -11.398 1 79.06 534 MET B N 1
ATOM 9596 C CA . MET B 1 534 ? 3.092 -6.234 -12.57 1 79.06 534 MET B CA 1
ATOM 9597 C C . MET B 1 534 ? 4.156 -7.273 -12.227 1 79.06 534 MET B C 1
ATOM 9599 O O . MET B 1 534 ? 4.48 -8.125 -13.055 1 79.06 534 MET B O 1
ATOM 9603 N N . GLY B 1 535 ? 4.625 -7.125 -11.008 1 83.44 535 GLY B N 1
ATOM 9604 C CA . GLY B 1 535 ? 5.645 -8.078 -10.602 1 83.44 535 GLY B CA 1
ATOM 9605 C C . GLY B 1 535 ? 5.129 -9.508 -10.516 1 83.44 535 GLY B C 1
ATOM 9606 O O . GLY B 1 535 ? 5.762 -10.43 -11.023 1 83.44 535 GLY B O 1
ATOM 9607 N N . ILE B 1 536 ? 3.951 -9.711 -9.984 1 81.81 536 ILE B N 1
ATOM 9608 C CA . ILE B 1 536 ? 3.383 -11.039 -9.797 1 81.81 536 ILE B CA 1
ATOM 9609 C C . ILE B 1 536 ? 2.975 -11.617 -11.148 1 81.81 536 ILE B C 1
ATOM 9611 O O . ILE B 1 536 ? 3.229 -12.797 -11.43 1 81.81 536 ILE B O 1
ATOM 9615 N N . ILE B 1 537 ? 2.488 -10.805 -12.031 1 78.94 537 ILE B N 1
ATOM 9616 C CA . ILE B 1 537 ? 2.018 -11.266 -13.336 1 78.94 537 ILE B CA 1
ATOM 9617 C C . ILE B 1 537 ? 3.209 -11.672 -14.203 1 78.94 537 ILE B C 1
ATOM 9619 O O . ILE B 1 537 ? 3.184 -12.719 -14.852 1 78.94 537 ILE B O 1
ATOM 9623 N N . ILE B 1 538 ? 4.25 -10.891 -14.094 1 83.88 538 ILE B N 1
ATOM 9624 C CA . ILE B 1 538 ? 5.441 -11.195 -14.875 1 83.88 538 ILE B CA 1
ATOM 9625 C C . ILE B 1 538 ? 6.113 -12.453 -14.328 1 83.88 538 ILE B C 1
ATOM 9627 O O . ILE B 1 538 ? 6.512 -13.336 -15.094 1 83.88 538 ILE B O 1
ATOM 9631 N N . GLY B 1 539 ? 6.207 -12.438 -13.023 1 87.06 539 GLY B N 1
ATOM 9632 C CA . GLY B 1 539 ? 6.781 -13.625 -12.406 1 87.06 539 GLY B CA 1
ATOM 9633 C C . GLY B 1 539 ? 6.004 -14.891 -12.711 1 87.06 539 GLY B C 1
ATOM 9634 O O . GLY B 1 539 ? 6.594 -15.922 -13.047 1 87.06 539 GLY B O 1
ATOM 9635 N N . ALA B 1 540 ? 4.711 -14.828 -12.641 1 85.88 540 ALA B N 1
ATOM 9636 C CA . ALA B 1 540 ? 3.854 -15.969 -12.93 1 85.88 540 ALA B CA 1
ATOM 9637 C C . ALA B 1 540 ? 3.953 -16.375 -14.398 1 85.88 540 ALA B C 1
ATOM 9639 O O . ALA B 1 540 ? 3.988 -17.562 -14.719 1 85.88 540 ALA B O 1
ATOM 9640 N N . GLY B 1 541 ? 4.051 -15.375 -15.273 1 85.81 541 GLY B N 1
ATOM 9641 C CA . GLY B 1 541 ? 4.188 -15.656 -16.688 1 85.81 541 GLY B CA 1
ATOM 9642 C C . GLY B 1 541 ? 5.473 -16.375 -17.047 1 85.81 541 GLY B C 1
ATOM 9643 O O . GLY B 1 541 ? 5.453 -17.375 -17.766 1 85.81 541 GLY B O 1
ATOM 9644 N N . ILE B 1 542 ? 6.508 -16 -16.453 1 88.88 542 ILE B N 1
ATOM 9645 C CA . ILE B 1 542 ? 7.805 -16.609 -16.734 1 88.88 542 ILE B CA 1
ATOM 9646 C C . ILE B 1 542 ? 7.824 -18.047 -16.203 1 88.88 542 ILE B C 1
ATOM 9648 O O . ILE B 1 542 ? 8.258 -18.969 -16.906 1 88.88 542 ILE B O 1
ATOM 9652 N N . GLN B 1 543 ? 7.367 -18.219 -15.039 1 90.44 543 GLN B N 1
ATOM 9653 C CA . GLN B 1 543 ? 7.352 -19.562 -14.445 1 90.44 543 GLN B CA 1
ATOM 9654 C C . GLN B 1 543 ? 6.422 -20.484 -15.211 1 90.44 543 GLN B C 1
ATOM 9656 O O . GLN B 1 543 ? 6.691 -21.688 -15.328 1 90.44 543 GLN B O 1
ATOM 9661 N N . GLY B 1 544 ? 5.344 -19.891 -15.695 1 88.06 544 GLY B N 1
ATOM 9662 C CA . GLY B 1 544 ? 4.449 -20.703 -16.5 1 88.06 544 GLY B CA 1
ATOM 9663 C C . GLY B 1 544 ? 5.09 -21.203 -17.781 1 88.06 544 GLY B C 1
ATOM 9664 O O . GLY B 1 544 ? 4.941 -22.375 -18.141 1 88.06 544 GLY B O 1
ATOM 9665 N N . ILE B 1 545 ? 5.82 -20.391 -18.375 1 89 545 ILE B N 1
ATOM 9666 C CA . ILE B 1 545 ? 6.516 -20.766 -19.609 1 89 545 ILE B CA 1
ATOM 9667 C C . ILE B 1 545 ? 7.574 -21.812 -19.297 1 89 545 ILE B C 1
ATOM 9669 O O . ILE B 1 545 ? 7.715 -22.797 -20.016 1 89 545 ILE B O 1
ATOM 9673 N N . PHE B 1 546 ? 8.25 -21.625 -18.188 1 92.56 546 PHE B N 1
ATOM 9674 C CA . PHE B 1 546 ? 9.258 -22.594 -17.766 1 92.56 546 PHE B CA 1
ATOM 9675 C C . PHE B 1 546 ? 8.633 -23.938 -17.469 1 92.56 546 PHE B C 1
ATOM 9677 O O . PHE B 1 546 ? 9.219 -24.984 -17.781 1 92.56 546 PHE B O 1
ATOM 9684 N N . MET B 1 547 ? 7.496 -23.891 -16.906 1 91.69 547 MET B N 1
ATOM 9685 C CA . MET B 1 547 ? 6.809 -25.141 -16.578 1 91.69 547 MET B CA 1
ATOM 9686 C C . MET B 1 547 ? 6.379 -25.875 -17.828 1 91.69 547 MET B C 1
ATOM 9688 O O . MET B 1 547 ? 6.406 -27.109 -17.859 1 91.69 547 MET B O 1
ATOM 9692 N N . LEU B 1 548 ? 6.109 -25.141 -18.812 1 89.44 548 LEU B N 1
ATOM 9693 C CA . LEU B 1 548 ? 5.637 -25.734 -20.078 1 89.44 548 LEU B CA 1
ATOM 9694 C C . LEU B 1 548 ? 6.758 -26.484 -20.766 1 89.44 548 LEU B C 1
ATOM 9696 O O . LEU B 1 548 ? 6.516 -27.516 -21.391 1 89.44 548 LEU B O 1
ATOM 9700 N N . VAL B 1 549 ? 7.887 -26.016 -20.625 1 91.88 549 VAL B N 1
ATOM 9701 C CA . VAL B 1 549 ? 9 -26.625 -21.344 1 91.88 549 VAL B CA 1
ATOM 9702 C C . VAL B 1 549 ? 9.812 -27.5 -20.391 1 91.88 549 VAL B C 1
ATOM 9704 O O . VAL B 1 549 ? 10.969 -27.812 -20.656 1 91.88 549 VAL B O 1
ATOM 9707 N N . SER B 1 550 ? 9.227 -27.875 -19.25 1 91.12 550 SER B N 1
ATOM 9708 C CA . SER B 1 550 ? 9.938 -28.609 -18.219 1 91.12 550 SER B CA 1
ATOM 9709 C C . SER B 1 550 ? 10.125 -30.078 -18.609 1 91.12 550 SER B C 1
ATOM 9711 O O . SER B 1 550 ? 10.984 -30.766 -18.062 1 91.12 550 SER B O 1
ATOM 9713 N N . GLY B 1 551 ? 9.297 -30.625 -19.516 1 89.44 551 GLY B N 1
ATOM 9714 C CA . GLY B 1 551 ? 9.414 -32 -19.938 1 89.44 551 GLY B CA 1
ATOM 9715 C C . GLY B 1 551 ? 8.305 -32.906 -19.391 1 89.44 551 GLY B C 1
ATOM 9716 O O . GLY B 1 551 ? 8.258 -34.094 -19.688 1 89.44 551 GLY B O 1
ATOM 9717 N N . TYR B 1 552 ? 7.398 -32.344 -18.594 1 90.44 552 TYR B N 1
ATOM 9718 C CA . TYR B 1 552 ? 6.27 -33.125 -18.094 1 90.44 552 TYR B CA 1
ATOM 9719 C C . TYR B 1 552 ? 5.055 -32.969 -19 1 90.44 552 TYR B C 1
ATOM 9721 O O . TYR B 1 552 ? 4.402 -33.969 -19.359 1 90.44 552 TYR B O 1
ATOM 9729 N N . PHE B 1 553 ? 4.742 -31.766 -19.359 1 88.62 553 PHE B N 1
ATOM 9730 C CA . PHE B 1 553 ? 3.566 -31.516 -20.172 1 88.62 553 PHE B CA 1
ATOM 9731 C C . PHE B 1 553 ? 3.83 -31.875 -21.625 1 88.62 553 PHE B C 1
ATOM 9733 O O . PHE B 1 553 ? 2.904 -32.25 -22.359 1 88.62 553 PHE B O 1
ATOM 9740 N N . ARG B 1 554 ? 5.02 -31.656 -21.953 1 88.56 554 ARG B N 1
ATOM 9741 C CA . ARG B 1 554 ? 5.523 -32.125 -23.234 1 88.56 554 ARG B CA 1
ATOM 9742 C C . ARG B 1 554 ? 6.883 -32.781 -23.078 1 88.56 554 ARG B C 1
ATOM 9744 O O . ARG B 1 554 ? 7.824 -32.188 -22.562 1 88.56 554 ARG B O 1
ATOM 9751 N N . LEU B 1 555 ? 6.895 -34 -23.5 1 89.19 555 LEU B N 1
ATOM 9752 C CA . LEU B 1 555 ? 8.125 -34.781 -23.328 1 89.19 555 LEU B CA 1
ATOM 9753 C C . LEU B 1 555 ? 9.297 -34.094 -24.016 1 89.19 555 LEU B C 1
ATOM 9755 O O . LEU B 1 555 ? 9.102 -33.375 -25 1 89.19 555 LEU B O 1
ATOM 9759 N N . PRO B 1 556 ? 10.484 -34.25 -23.5 1 88.25 556 PRO B N 1
ATOM 9760 C CA . PRO B 1 556 ? 11.664 -33.469 -23.938 1 88.25 556 PRO B CA 1
ATOM 9761 C C . PRO B 1 556 ? 11.938 -33.625 -25.438 1 88.25 556 PRO B C 1
ATOM 9763 O O . PRO B 1 556 ? 12.312 -32.625 -26.078 1 88.25 556 PRO B O 1
ATOM 9766 N N . ASN B 1 557 ? 11.711 -34.75 -25.969 1 87.88 557 ASN B N 1
ATOM 9767 C CA . ASN B 1 557 ? 11.992 -34.938 -27.375 1 87.88 557 ASN B CA 1
ATOM 9768 C C . ASN B 1 557 ? 10.859 -34.438 -28.25 1 87.88 557 ASN B C 1
ATOM 9770 O O . ASN B 1 557 ? 11.031 -34.219 -29.453 1 87.88 557 ASN B O 1
ATOM 9774 N N . ASP B 1 558 ? 9.703 -34.156 -27.641 1 87.38 558 ASP B N 1
ATOM 9775 C CA . ASP B 1 558 ? 8.539 -33.688 -28.391 1 87.38 558 ASP B CA 1
ATOM 9776 C C . ASP B 1 558 ? 8.438 -32.188 -28.344 1 87.38 558 ASP B C 1
ATOM 9778 O O . ASP B 1 558 ? 7.57 -31.594 -29 1 87.38 558 ASP B O 1
ATOM 9782 N N . ILE B 1 559 ? 9.305 -31.562 -27.656 1 89.19 559 ILE B N 1
ATOM 9783 C CA . ILE B 1 559 ? 9.328 -30.109 -27.625 1 89.19 559 ILE B CA 1
ATOM 9784 C C . ILE B 1 559 ? 9.898 -29.562 -28.938 1 89.19 559 ILE B C 1
ATOM 9786 O O . ILE B 1 559 ? 10.977 -29.984 -29.359 1 89.19 559 ILE B O 1
ATOM 9790 N N . PRO B 1 560 ? 9.117 -28.625 -29.531 1 88.31 560 PRO B N 1
ATOM 9791 C CA . PRO B 1 560 ? 9.516 -28.156 -30.859 1 88.31 560 PRO B CA 1
ATOM 9792 C C . PRO B 1 560 ? 10.836 -27.391 -30.859 1 88.31 560 PRO B C 1
ATOM 9794 O O . PRO B 1 560 ? 11.102 -26.625 -29.922 1 88.31 560 PRO B O 1
ATOM 9797 N N . LYS B 1 561 ? 11.602 -27.719 -31.891 1 85.06 561 LYS B N 1
ATOM 9798 C CA . LYS B 1 561 ? 12.812 -26.938 -32.156 1 85.06 561 LYS B CA 1
ATOM 9799 C C . LYS B 1 561 ? 12.508 -25.734 -33.031 1 85.06 561 LYS B C 1
ATOM 9801 O O . LYS B 1 561 ? 11.484 -25.703 -33.719 1 85.06 561 LYS B O 1
ATOM 9806 N N . PRO B 1 562 ? 13.359 -24.594 -32.969 1 81.5 562 PRO B N 1
ATOM 9807 C CA . PRO B 1 562 ? 14.68 -24.375 -32.375 1 81.5 562 PRO B CA 1
ATOM 9808 C C . PRO B 1 562 ? 14.633 -23.531 -31.094 1 81.5 562 PRO B C 1
ATOM 9810 O O . PRO B 1 562 ? 15.602 -23.5 -30.344 1 81.5 562 PRO B O 1
ATOM 9813 N N . PHE B 1 563 ? 13.477 -22.953 -30.75 1 87.56 563 PHE B N 1
ATOM 9814 C CA . PHE B 1 563 ? 13.469 -21.969 -29.688 1 87.56 563 PHE B CA 1
ATOM 9815 C C . PHE B 1 563 ? 13.07 -22.609 -28.359 1 87.56 563 PHE B C 1
ATOM 9817 O O . PHE B 1 563 ? 13.711 -22.359 -27.328 1 87.56 563 PHE B O 1
ATOM 9824 N N . TRP B 1 564 ? 12.188 -23.531 -28.391 1 89.75 564 TRP B N 1
ATOM 9825 C CA . TRP B 1 564 ? 11.602 -24.031 -27.141 1 89.75 564 TRP B CA 1
ATOM 9826 C C . TRP B 1 564 ? 12.477 -25.141 -26.547 1 89.75 564 TRP B C 1
ATOM 9828 O O . TRP B 1 564 ? 12.633 -25.203 -25.328 1 89.75 564 TRP B O 1
ATOM 9838 N N . ARG B 1 565 ? 13 -26.016 -27.422 1 87.31 565 ARG B N 1
ATOM 9839 C CA . ARG B 1 565 ? 13.867 -27.062 -26.922 1 87.31 565 ARG B CA 1
ATOM 9840 C C . ARG B 1 565 ? 15.234 -26.516 -26.531 1 87.31 565 ARG B C 1
ATOM 9842 O O . ARG B 1 565 ? 15.742 -26.781 -25.438 1 87.31 565 ARG B O 1
ATOM 9849 N N . TYR B 1 566 ? 15.766 -25.859 -27.625 1 84.25 566 TYR B N 1
ATOM 9850 C CA . TYR B 1 566 ? 17.031 -25.172 -27.406 1 84.25 566 TYR B CA 1
ATOM 9851 C C . TYR B 1 566 ? 16.875 -23.672 -27.609 1 84.25 566 TYR B C 1
ATOM 9853 O O . TYR B 1 566 ? 16.516 -23.219 -28.703 1 84.25 566 TYR B O 1
ATOM 9861 N N . PRO B 1 567 ? 16.891 -22.891 -26.484 1 87.56 567 PRO B N 1
ATOM 9862 C CA . PRO B 1 567 ? 17.516 -22.703 -25.172 1 87.56 567 PRO B CA 1
ATOM 9863 C C . PRO B 1 567 ? 16.516 -22.641 -24.031 1 87.56 567 PRO B C 1
ATOM 9865 O O . PRO B 1 567 ? 16.891 -22.719 -22.859 1 87.56 567 PRO B O 1
ATOM 9868 N N . MET B 1 568 ? 15.258 -22.688 -24.344 1 90.12 568 MET B N 1
ATOM 9869 C CA . MET B 1 568 ? 14.273 -22.375 -23.312 1 90.12 568 MET B CA 1
ATOM 9870 C C . MET B 1 568 ? 14.18 -23.5 -22.297 1 90.12 568 MET B C 1
ATOM 9872 O O . MET B 1 568 ? 14.102 -23.234 -21.094 1 90.12 568 MET B O 1
ATOM 9876 N N . SER B 1 569 ? 14.219 -24.688 -22.75 1 91.31 569 SER B N 1
ATOM 9877 C CA . SER B 1 569 ? 14.133 -25.812 -21.828 1 91.31 569 SER B CA 1
ATOM 9878 C C . SER B 1 569 ? 15.344 -25.859 -20.906 1 91.31 569 SER B C 1
ATOM 9880 O O . SER B 1 569 ? 15.211 -26.203 -19.734 1 91.31 569 SER B O 1
ATOM 9882 N N . TYR B 1 570 ? 16.469 -25.359 -21.453 1 90.69 570 TYR B N 1
ATOM 9883 C CA . TYR B 1 570 ? 17.703 -25.438 -20.656 1 90.69 570 TYR B CA 1
ATOM 9884 C C . TYR B 1 570 ? 17.812 -24.266 -19.703 1 90.69 570 TYR B C 1
ATOM 9886 O O . TYR B 1 570 ? 18.547 -24.328 -18.719 1 90.69 570 TYR B O 1
ATOM 9894 N N . ILE B 1 571 ? 17.047 -23.297 -19.938 1 93.25 571 ILE B N 1
ATOM 9895 C CA . ILE B 1 571 ? 17.047 -22.141 -19.062 1 93.25 571 ILE B CA 1
ATOM 9896 C C . ILE B 1 571 ? 16.016 -22.328 -17.953 1 93.25 571 ILE B C 1
ATOM 9898 O O . ILE B 1 571 ? 16.109 -21.703 -16.891 1 93.25 571 ILE B O 1
ATOM 9902 N N . SER B 1 572 ? 15.148 -23.281 -18.172 1 94.31 572 SER B N 1
ATOM 9903 C CA . SER B 1 572 ? 14.094 -23.531 -17.188 1 94.31 572 SER B CA 1
ATOM 9904 C C . SER B 1 572 ? 14.594 -24.406 -16.047 1 94.31 572 SER B C 1
ATOM 9906 O O . SER B 1 572 ? 15.133 -25.484 -16.281 1 94.31 572 SER B O 1
ATOM 9908 N N . PHE B 1 573 ? 14.445 -23.984 -14.844 1 96 573 PHE B N 1
ATOM 9909 C CA . PHE B 1 573 ? 14.898 -24.766 -13.703 1 96 573 PHE B CA 1
ATOM 9910 C C . PHE B 1 573 ? 14.031 -25.984 -13.5 1 96 573 PHE B C 1
ATOM 9912 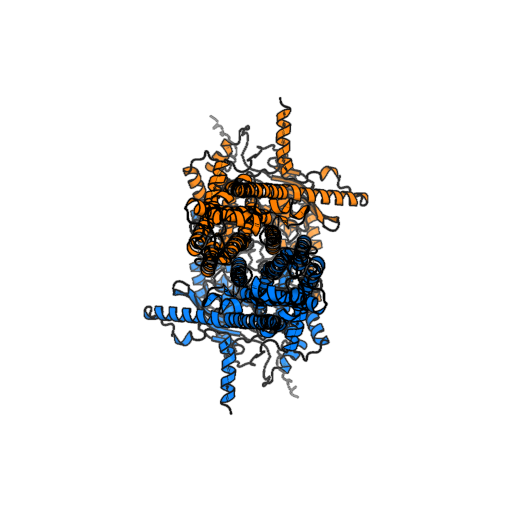O O . PHE B 1 573 ? 14.492 -27 -12.969 1 96 573 PHE B O 1
ATOM 9919 N N . HIS B 1 574 ? 12.797 -25.938 -13.969 1 95.62 574 HIS B N 1
ATOM 9920 C CA . HIS B 1 574 ? 11.883 -27.062 -13.852 1 95.62 574 HIS B CA 1
ATOM 9921 C C . HIS B 1 574 ? 12.414 -28.281 -14.602 1 95.62 574 HIS B C 1
ATOM 9923 O O . HIS B 1 574 ? 12.266 -29.422 -14.141 1 95.62 574 HIS B O 1
ATOM 9929 N N . PHE B 1 575 ? 13.008 -27.984 -15.758 1 95.44 575 PHE B N 1
ATOM 9930 C CA . PHE B 1 575 ? 13.547 -29.047 -16.594 1 95.44 575 PHE B CA 1
ATOM 9931 C C . PHE B 1 575 ? 14.594 -29.859 -15.844 1 95.44 575 PHE B C 1
ATOM 9933 O O . PHE B 1 575 ? 14.516 -31.094 -15.789 1 95.44 575 PHE B O 1
ATOM 9940 N N . TRP B 1 576 ? 15.477 -29.219 -15.227 1 96.06 576 TRP B N 1
ATOM 9941 C CA . TRP B 1 576 ? 16.578 -29.875 -14.523 1 96.06 576 TRP B CA 1
ATOM 9942 C C . TRP B 1 576 ? 16.094 -30.531 -13.242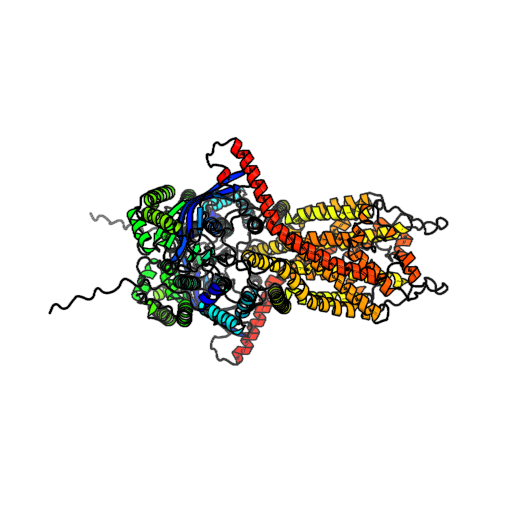 1 96.06 576 TRP B C 1
ATOM 9944 O O . TRP B 1 576 ? 16.547 -31.625 -12.875 1 96.06 576 TRP B O 1
ATOM 9954 N N . ALA B 1 577 ? 15.195 -29.891 -12.57 1 97.06 577 ALA B N 1
ATOM 9955 C CA . ALA B 1 577 ? 14.648 -30.438 -11.328 1 97.06 577 ALA B CA 1
ATOM 9956 C C . ALA B 1 577 ? 13.867 -31.719 -11.594 1 97.06 577 ALA B C 1
ATOM 9958 O O . ALA B 1 577 ? 14.023 -32.719 -10.875 1 97.06 577 ALA B O 1
ATOM 9959 N N . LEU B 1 578 ? 13.078 -31.766 -12.633 1 95.69 578 LEU B N 1
ATOM 9960 C CA . LEU B 1 578 ? 12.258 -32.906 -12.945 1 95.69 578 LEU B CA 1
ATOM 9961 C C . LEU B 1 578 ? 13.117 -34.094 -13.422 1 95.69 578 LEU B C 1
ATOM 9963 O O . LEU B 1 578 ? 12.898 -35.219 -13.008 1 95.69 578 LEU B O 1
ATOM 9967 N N . GLN B 1 579 ? 14.078 -33.781 -14.297 1 95.19 579 GLN B N 1
ATOM 9968 C CA . GLN B 1 579 ? 14.961 -34.844 -14.781 1 95.19 579 GLN B CA 1
ATOM 9969 C C . GLN B 1 579 ? 15.742 -35.469 -13.625 1 95.19 579 GLN B C 1
ATOM 9971 O O . GLN B 1 579 ? 15.875 -36.688 -13.562 1 95.19 579 GLN B O 1
ATOM 9976 N N . GLY B 1 580 ? 16.203 -34.625 -12.773 1 96.31 580 GLY B N 1
ATOM 9977 C CA . GLY B 1 580 ? 16.922 -35.125 -11.617 1 96.31 580 GLY B CA 1
ATOM 9978 C C . GLY B 1 580 ? 16.062 -35.969 -10.695 1 96.31 580 GLY B C 1
ATOM 9979 O O . GLY B 1 580 ? 16.484 -37.031 -10.219 1 96.31 580 GLY B O 1
ATOM 9980 N N . GLN B 1 581 ? 14.891 -35.562 -10.477 1 96.56 581 GLN B N 1
ATOM 9981 C CA . GLN B 1 581 ? 13.992 -36.25 -9.562 1 96.56 581 GLN B CA 1
ATOM 9982 C C . GLN B 1 581 ? 13.516 -37.562 -10.156 1 96.56 581 GLN B C 1
ATOM 9984 O O . GLN B 1 581 ? 13.352 -38.562 -9.438 1 96.56 581 GLN B O 1
ATOM 9989 N N . TYR B 1 582 ? 13.219 -37.594 -11.469 1 96.31 582 TYR B N 1
ATOM 9990 C CA . TYR B 1 582 ? 12.828 -38.844 -12.117 1 96.31 582 TYR B CA 1
ATOM 9991 C C . TYR B 1 582 ? 13.922 -39.906 -11.969 1 96.31 582 TYR B C 1
ATOM 9993 O O . TYR B 1 582 ? 13.633 -41.062 -11.617 1 96.31 582 TYR B O 1
ATOM 10001 N N . GLN B 1 583 ? 15.117 -39.469 -12.25 1 96.12 583 GLN B N 1
ATOM 10002 C CA . GLN B 1 583 ? 16.234 -40.375 -12.102 1 96.12 583 GLN B CA 1
ATOM 10003 C C . GLN B 1 583 ? 16.391 -40.844 -10.648 1 96.12 583 GLN B C 1
ATOM 10005 O O . GLN B 1 583 ? 16.672 -42 -10.383 1 96.12 583 GLN B O 1
ATOM 10010 N N . ASN B 1 584 ? 16.219 -39.906 -9.734 1 96.62 584 ASN B N 1
ATOM 10011 C CA . ASN B 1 584 ? 16.375 -40.188 -8.312 1 96.62 584 ASN B CA 1
ATOM 10012 C C . ASN B 1 584 ? 15.328 -41.156 -7.801 1 96.62 584 ASN B C 1
ATOM 10014 O O . ASN B 1 584 ? 15.633 -42.031 -6.984 1 96.62 584 ASN B O 1
ATOM 10018 N N . ASP B 1 585 ? 14.172 -41.125 -8.297 1 96.12 585 ASP B N 1
ATOM 10019 C CA . ASP B 1 585 ? 13.055 -41.875 -7.742 1 96.12 585 ASP B CA 1
ATOM 10020 C C . ASP B 1 585 ? 12.898 -43.219 -8.438 1 96.12 585 ASP B C 1
ATOM 10022 O O . ASP B 1 585 ? 12.484 -44.219 -7.812 1 96.12 585 ASP B O 1
ATOM 10026 N N . LEU B 1 586 ? 13.25 -43.312 -9.75 1 94.75 586 LEU B N 1
ATOM 10027 C CA . LEU B 1 586 ? 12.867 -44.5 -10.508 1 94.75 586 LEU B CA 1
ATOM 10028 C C . LEU B 1 586 ? 14.078 -45.406 -10.742 1 94.75 586 LEU B C 1
ATOM 10030 O O . LEU B 1 586 ? 13.93 -46.625 -10.883 1 94.75 586 LEU B O 1
ATOM 10034 N N . LEU B 1 587 ? 15.195 -44.781 -10.727 1 94 587 LEU B N 1
ATOM 10035 C CA . LEU B 1 587 ? 16.375 -45.594 -11.008 1 94 587 LEU B CA 1
ATOM 10036 C C . LEU B 1 587 ? 16.594 -46.656 -9.922 1 94 587 LEU B C 1
ATOM 10038 O O . LEU B 1 587 ? 16.578 -46.344 -8.734 1 94 587 LEU B O 1
ATOM 10042 N N . GLY B 1 588 ? 16.734 -47.875 -10.281 1 91.44 588 GLY B N 1
ATOM 10043 C CA . GLY B 1 588 ? 17.031 -48.969 -9.359 1 91.44 588 GLY B CA 1
ATOM 10044 C C . GLY B 1 588 ? 15.781 -49.688 -8.875 1 91.44 588 GLY B C 1
ATOM 10045 O O . GLY B 1 588 ? 15.875 -50.719 -8.219 1 91.44 588 GLY B O 1
ATOM 10046 N N . LEU B 1 589 ? 14.617 -49.156 -9.188 1 93.88 589 LEU B N 1
ATOM 10047 C CA . LEU B 1 589 ? 13.367 -49.812 -8.797 1 93.88 589 LEU B CA 1
ATOM 10048 C C . LEU B 1 589 ? 12.789 -50.594 -9.953 1 93.88 589 LEU B C 1
ATOM 10050 O O . LEU B 1 589 ? 13.148 -50.375 -11.117 1 93.88 589 LEU B O 1
ATOM 10054 N N . THR B 1 590 ? 11.992 -51.562 -9.586 1 93.88 590 THR B N 1
ATOM 10055 C CA . THR B 1 590 ? 11.273 -52.344 -10.578 1 93.88 590 THR B CA 1
ATOM 10056 C C . THR B 1 590 ? 9.766 -52.219 -10.398 1 93.88 590 THR B C 1
ATOM 10058 O O . THR B 1 590 ? 9.266 -52.156 -9.273 1 93.88 590 THR B O 1
ATOM 10061 N N . PHE B 1 591 ? 9.086 -52.062 -11.469 1 93.88 591 PHE B N 1
ATOM 10062 C CA . PHE B 1 591 ? 7.652 -51.812 -11.445 1 93.88 591 PHE B CA 1
ATOM 10063 C C . PHE B 1 591 ? 6.906 -52.969 -12.109 1 93.88 591 PHE B C 1
ATOM 10065 O O . PHE B 1 591 ? 7.457 -53.656 -12.977 1 93.88 591 PHE B O 1
ATOM 10072 N N . ASP B 1 592 ? 5.723 -53.156 -11.617 1 91.75 592 ASP B N 1
ATOM 10073 C CA . ASP B 1 592 ? 4.883 -54.188 -12.203 1 91.75 592 ASP B CA 1
ATOM 10074 C C . ASP B 1 592 ? 4.398 -53.781 -13.594 1 91.75 592 ASP B C 1
ATOM 10076 O O . ASP B 1 592 ? 4.242 -52.594 -13.875 1 91.75 592 ASP B O 1
ATOM 10080 N N . ASN B 1 593 ? 4.285 -54.781 -14.422 1 88.62 593 ASN B N 1
ATOM 10081 C CA . ASN B 1 593 ? 3.766 -54.531 -15.766 1 88.62 593 ASN B CA 1
ATOM 10082 C C . ASN B 1 593 ? 2.24 -54.562 -15.797 1 88.62 593 ASN B C 1
ATOM 10084 O O . ASN B 1 593 ? 1.602 -54.781 -14.758 1 88.62 593 ASN B O 1
ATOM 10088 N N . GLN B 1 594 ? 1.5 -54.25 -16.953 1 80.19 594 GLN B N 1
ATOM 10089 C CA . GLN B 1 594 ? 0.048 -54.188 -17.094 1 80.19 594 GLN B CA 1
ATOM 10090 C C . GLN B 1 594 ? -0.579 -55.531 -16.703 1 80.19 594 GLN B C 1
ATOM 10092 O O . GLN B 1 594 ? -1.639 -55.562 -16.078 1 80.19 594 GLN B O 1
ATOM 10097 N N . SER B 1 595 ? 0.097 -56.625 -17.141 1 81.06 595 SER B N 1
ATOM 10098 C CA . SER B 1 595 ? -0.342 -57.969 -16.797 1 81.06 595 SER B CA 1
ATOM 10099 C C . SER B 1 595 ? 0.69 -58.688 -15.922 1 81.06 595 SER B C 1
ATOM 10101 O O . SER B 1 595 ? 1.896 -58.531 -16.141 1 81.06 595 SER B O 1
ATOM 10103 N N . PRO B 1 596 ? 0.205 -59.25 -14.938 1 80.25 596 PRO B N 1
ATOM 10104 C CA . PRO B 1 596 ? 1.129 -59.938 -14.047 1 80.25 596 PRO B CA 1
ATOM 10105 C C . PRO B 1 596 ? 1.958 -61 -14.781 1 80.25 596 PRO B C 1
ATOM 10107 O O . PRO B 1 596 ? 2.994 -61.438 -14.273 1 80.25 596 PRO B O 1
ATOM 10110 N N . MET B 1 597 ? 1.578 -61.312 -15.984 1 84.81 597 MET B N 1
ATOM 10111 C CA . MET B 1 597 ? 2.285 -62.344 -16.719 1 84.81 597 MET B CA 1
ATOM 10112 C C . MET B 1 597 ? 3.482 -61.75 -17.469 1 84.81 597 MET B C 1
ATOM 10114 O O . MET B 1 597 ? 4.379 -62.5 -17.891 1 84.81 597 MET B O 1
ATOM 10118 N N . LEU B 1 598 ? 3.471 -60.469 -17.531 1 86.56 598 LEU B N 1
ATOM 10119 C CA . LEU B 1 598 ? 4.559 -59.781 -18.234 1 86.56 598 LEU B CA 1
ATOM 10120 C C . LEU B 1 598 ? 5.691 -59.438 -17.281 1 86.56 598 LEU B C 1
ATOM 10122 O O . LEU B 1 598 ? 5.465 -59.25 -16.078 1 86.56 598 LEU B O 1
ATOM 10126 N N . PRO B 1 599 ? 6.887 -59.469 -17.828 1 88.88 599 PRO B N 1
ATOM 10127 C CA . PRO B 1 599 ? 8.031 -59.156 -16.969 1 88.88 599 PRO B CA 1
ATOM 10128 C C . PRO B 1 599 ? 7.953 -57.75 -16.375 1 88.88 599 PRO B C 1
ATOM 10130 O O . PRO B 1 599 ? 7.371 -56.844 -16.984 1 88.88 599 PRO B O 1
ATOM 10133 N N . LYS B 1 600 ? 8.523 -57.688 -15.211 1 92.06 600 LYS B N 1
ATOM 10134 C CA . LYS B 1 600 ? 8.562 -56.406 -14.516 1 92.06 600 LYS B CA 1
ATOM 10135 C C . LYS B 1 600 ? 9.383 -55.375 -15.297 1 92.06 600 LYS B C 1
ATOM 10137 O O . LYS B 1 600 ? 10.305 -55.75 -16.031 1 92.06 600 LYS B O 1
ATOM 10142 N N . LEU B 1 601 ? 9.039 -54.156 -15.219 1 92.56 601 LEU B N 1
ATOM 10143 C CA . LEU B 1 601 ? 9.711 -53.094 -15.922 1 92.56 601 LEU B CA 1
ATOM 10144 C C . LEU B 1 601 ? 10.758 -52.438 -15.039 1 92.56 601 LEU B C 1
ATOM 10146 O O . LEU B 1 601 ? 10.43 -51.875 -13.977 1 92.56 601 LEU B O 1
ATOM 10150 N N . PRO B 1 602 ? 12.008 -52.562 -15.516 1 93.31 602 PRO B N 1
ATOM 10151 C CA . PRO B 1 602 ? 13.031 -51.844 -14.742 1 93.31 602 PRO B CA 1
ATOM 10152 C C . PRO B 1 602 ? 12.898 -50.344 -14.836 1 93.31 602 PRO B C 1
ATOM 10154 O O . PRO B 1 602 ? 12.461 -49.812 -15.859 1 93.31 602 PRO B O 1
ATOM 10157 N N . GLY B 1 603 ? 13.258 -49.625 -13.789 1 93.88 603 GLY B N 1
ATOM 10158 C CA . GLY B 1 603 ? 13.188 -48.156 -13.734 1 93.88 603 GLY B CA 1
ATOM 10159 C C . GLY B 1 603 ? 13.938 -47.469 -14.867 1 93.88 603 GLY B C 1
ATOM 10160 O O . GLY B 1 603 ? 13.508 -46.438 -15.359 1 93.88 603 GLY B O 1
ATOM 10161 N N . GLU B 1 604 ? 15.016 -48 -15.344 1 93.62 604 GLU B N 1
ATOM 10162 C CA . GLU B 1 604 ? 15.805 -47.469 -16.438 1 93.62 604 GLU B CA 1
ATOM 10163 C C . GLU B 1 604 ? 15.008 -47.406 -17.734 1 93.62 604 GLU B C 1
ATOM 10165 O O . GLU B 1 604 ? 15.109 -46.438 -18.5 1 93.62 604 GLU B O 1
ATOM 10170 N N . TYR B 1 605 ? 14.242 -48.438 -17.891 1 92.38 605 TYR B N 1
ATOM 10171 C CA . TYR B 1 605 ? 13.406 -48.5 -19.078 1 92.38 605 TYR B CA 1
ATOM 10172 C C . TYR B 1 605 ? 12.328 -47.406 -19.047 1 92.38 605 TYR B C 1
ATOM 10174 O O . TYR B 1 605 ? 12.078 -46.75 -20.047 1 92.38 605 TYR B O 1
ATOM 10182 N N . ILE B 1 606 ? 11.758 -47.281 -17.938 1 92.31 606 ILE B N 1
ATOM 10183 C CA . ILE B 1 606 ? 10.695 -46.281 -17.781 1 92.31 606 ILE B CA 1
ATOM 10184 C C . ILE B 1 606 ? 11.258 -44.875 -18.016 1 92.31 606 ILE B C 1
ATOM 10186 O O . ILE B 1 606 ? 10.633 -44.062 -18.672 1 92.31 606 ILE B O 1
ATOM 10190 N N . LEU B 1 607 ? 12.438 -44.656 -17.547 1 94.19 607 LEU B N 1
ATOM 10191 C CA . LEU B 1 607 ? 13.062 -43.344 -17.672 1 94.19 607 LEU B CA 1
ATOM 10192 C C . LEU B 1 607 ? 13.383 -43.031 -19.125 1 94.19 607 LEU B C 1
ATOM 10194 O O . LEU B 1 607 ? 13.156 -41.906 -19.594 1 94.19 607 LEU B O 1
ATOM 10198 N N . ARG B 1 608 ? 13.82 -43.969 -19.875 1 91.69 608 ARG B N 1
ATOM 10199 C CA . ARG B 1 608 ? 14.25 -43.75 -21.266 1 91.69 608 ARG B CA 1
ATOM 10200 C C . ARG B 1 608 ? 13.047 -43.719 -22.203 1 91.69 608 ARG B C 1
ATOM 10202 O O . ARG B 1 608 ? 12.984 -42.906 -23.109 1 91.69 608 ARG B O 1
ATOM 10209 N N . VAL B 1 609 ? 12.07 -44.562 -21.891 1 87.31 609 VAL B N 1
ATOM 10210 C CA . VAL B 1 609 ? 11.008 -44.75 -22.875 1 87.31 609 VAL B CA 1
ATOM 10211 C C . VAL B 1 609 ? 9.789 -43.906 -22.5 1 87.31 609 VAL B C 1
ATOM 10213 O O . VAL B 1 609 ? 9.18 -43.281 -23.375 1 87.31 609 VAL B O 1
ATOM 10216 N N . VAL B 1 610 ? 9.453 -43.906 -21.25 1 86.06 610 VAL B N 1
ATOM 10217 C CA . VAL B 1 610 ? 8.227 -43.219 -20.844 1 86.06 610 VAL B CA 1
ATOM 10218 C C . VAL B 1 610 ? 8.508 -41.719 -20.656 1 86.06 610 VAL B C 1
ATOM 10220 O O . VAL B 1 610 ? 7.793 -40.875 -21.203 1 86.06 610 VAL B O 1
ATOM 10223 N N . PHE B 1 611 ? 9.578 -41.375 -19.969 1 90.94 611 PHE B N 1
ATOM 10224 C CA . PHE B 1 611 ? 9.836 -40 -19.641 1 90.94 611 PHE B CA 1
ATOM 10225 C C . PHE B 1 611 ? 10.922 -39.406 -20.531 1 90.94 611 PHE B C 1
ATOM 10227 O O . PHE B 1 611 ? 11.172 -38.188 -20.516 1 90.94 611 PHE B O 1
ATOM 10234 N N . GLN B 1 612 ? 11.539 -40.125 -21.422 1 91 612 GLN B N 1
ATOM 10235 C CA . GLN B 1 612 ? 12.539 -39.719 -22.406 1 91 612 GLN B CA 1
ATOM 10236 C C . GLN B 1 612 ? 13.672 -38.938 -21.75 1 91 612 GLN B C 1
ATOM 10238 O O . GLN B 1 612 ? 14.031 -37.875 -22.203 1 91 612 GLN B O 1
ATOM 10243 N N . ILE B 1 613 ? 14.195 -39.469 -20.703 1 90.94 613 ILE B N 1
ATOM 10244 C CA . ILE B 1 613 ? 15.273 -38.844 -19.969 1 90.94 613 ILE B CA 1
ATOM 10245 C C . ILE B 1 613 ? 16.625 -39.406 -20.406 1 90.94 613 ILE B C 1
ATOM 10247 O O . ILE B 1 613 ? 16.734 -40.625 -20.641 1 90.94 613 ILE B O 1
ATOM 10251 N N . ASP B 1 614 ? 17.562 -38.562 -20.562 1 85.12 614 ASP B N 1
ATOM 10252 C CA . ASP B 1 614 ? 18.906 -38.969 -20.891 1 85.12 614 ASP B CA 1
ATOM 10253 C C . ASP B 1 614 ? 19.625 -39.562 -19.656 1 85.12 614 ASP B C 1
ATOM 10255 O O . ASP B 1 614 ? 19.875 -38.844 -18.688 1 85.12 614 ASP B O 1
ATOM 10259 N N . LEU B 1 615 ? 19.953 -40.781 -19.719 1 90.12 615 LEU B N 1
ATOM 10260 C CA . LEU B 1 615 ? 20.562 -41.469 -18.562 1 90.12 615 LEU B CA 1
ATOM 10261 C C . LEU B 1 615 ? 22.062 -41.25 -18.547 1 90.12 615 LEU B C 1
ATOM 10263 O O . LEU B 1 615 ? 22.734 -41.594 -17.578 1 90.12 615 LEU B O 1
ATOM 10267 N N . ASN B 1 616 ? 22.562 -40.625 -19.531 1 88.75 616 ASN B N 1
ATOM 10268 C CA . ASN B 1 616 ? 24 -40.375 -19.562 1 88.75 616 ASN B CA 1
ATOM 10269 C C . ASN B 1 616 ? 24.406 -39.25 -18.609 1 88.75 616 ASN B C 1
ATOM 10271 O O . ASN B 1 616 ? 25.578 -39.156 -18.219 1 88.75 616 ASN B O 1
ATOM 10275 N N . ARG B 1 617 ? 23.547 -38.531 -18.234 1 90.88 617 ARG B N 1
ATOM 10276 C CA . ARG B 1 617 ? 23.812 -37.438 -17.312 1 90.88 617 ARG B CA 1
ATOM 10277 C C . ARG B 1 617 ? 23.375 -37.781 -15.898 1 90.88 617 ARG B C 1
ATOM 10279 O O . ARG B 1 617 ? 22.25 -38.25 -15.68 1 90.88 617 ARG B O 1
ATOM 10286 N N . SER B 1 618 ? 24.297 -37.531 -14.969 1 92.19 618 SER B N 1
ATOM 10287 C CA . SER B 1 618 ? 24.016 -37.875 -13.578 1 92.19 618 SER B CA 1
ATOM 10288 C C . SER B 1 618 ? 23.016 -36.875 -12.969 1 92.19 618 SER B C 1
ATOM 10290 O O . SER B 1 618 ? 22.938 -35.719 -13.398 1 92.19 618 SER B O 1
ATOM 10292 N N . LYS B 1 619 ? 22.234 -37.438 -12 1 94.69 619 LYS B N 1
ATOM 10293 C CA . LYS B 1 619 ? 21.281 -36.594 -11.289 1 94.69 619 LYS B CA 1
ATOM 10294 C C . LYS B 1 619 ? 22 -35.5 -10.516 1 94.69 619 LYS B C 1
ATOM 10296 O O . LYS B 1 619 ? 21.438 -34.406 -10.305 1 94.69 619 LYS B O 1
ATOM 10301 N N . TRP B 1 620 ? 23.219 -35.656 -10.18 1 96.38 620 TRP B N 1
ATOM 10302 C CA . TRP B 1 620 ? 23.984 -34.656 -9.43 1 96.38 620 TRP B CA 1
ATOM 10303 C C . TRP B 1 620 ? 24.391 -33.5 -10.328 1 96.38 620 TRP B C 1
ATOM 10305 O O . TRP B 1 620 ? 24.578 -32.375 -9.852 1 96.38 620 TRP B O 1
ATOM 10315 N N . VAL B 1 621 ? 24.531 -33.781 -11.594 1 96.25 621 VAL B N 1
ATOM 10316 C CA . VAL B 1 621 ? 24.797 -32.688 -12.539 1 96.25 621 VAL B CA 1
ATOM 10317 C C . VAL B 1 621 ? 23.578 -31.781 -12.656 1 96.25 621 VAL B C 1
ATOM 10319 O O . VAL B 1 621 ? 23.719 -30.562 -12.719 1 96.25 621 VAL B O 1
ATOM 10322 N N . ASN B 1 622 ? 22.406 -32.438 -12.703 1 96.44 622 ASN B N 1
ATOM 10323 C CA . ASN B 1 622 ? 21.188 -31.641 -12.727 1 96.44 622 ASN B CA 1
ATOM 10324 C C . ASN B 1 622 ? 21.078 -30.734 -11.5 1 96.44 622 ASN B C 1
ATOM 10326 O O . ASN B 1 622 ? 20.688 -29.578 -11.609 1 96.44 622 ASN B O 1
ATOM 10330 N N . LEU B 1 623 ? 21.422 -31.281 -10.367 1 97.62 623 LEU B N 1
ATOM 10331 C CA . LEU B 1 623 ? 21.391 -30.5 -9.133 1 97.62 623 LEU B CA 1
ATOM 10332 C C . LEU B 1 623 ? 22.406 -29.375 -9.172 1 97.62 623 LEU B C 1
ATOM 10334 O O . LEU B 1 623 ? 22.125 -28.266 -8.703 1 97.62 623 LEU B O 1
ATOM 10338 N N . SER B 1 624 ? 23.547 -29.641 -9.766 1 97.56 624 SER B N 1
ATOM 10339 C CA . SER B 1 624 ? 24.578 -28.609 -9.859 1 97.56 624 SER B CA 1
ATOM 10340 C C . SER B 1 624 ? 24.141 -27.469 -10.766 1 97.56 624 SER B C 1
ATOM 10342 O O . SER B 1 624 ? 24.484 -26.312 -10.516 1 97.56 624 SER B O 1
ATOM 10344 N N . VAL B 1 625 ? 23.422 -27.781 -11.789 1 97.31 625 VAL B N 1
ATOM 10345 C CA . VAL B 1 625 ? 22.922 -26.734 -12.68 1 97.31 625 VAL B CA 1
ATOM 10346 C C . VAL B 1 625 ? 21.938 -25.844 -11.922 1 97.31 625 VAL B C 1
ATOM 10348 O O . VAL B 1 625 ? 21.953 -24.625 -12.086 1 97.31 625 VAL B O 1
ATOM 10351 N N . LEU B 1 626 ? 21.125 -26.438 -11.094 1 97.88 626 LEU B N 1
ATOM 10352 C CA . LEU B 1 626 ? 20.172 -25.672 -10.312 1 97.88 626 LEU B CA 1
ATOM 10353 C C . LEU B 1 626 ? 20.875 -24.719 -9.352 1 97.88 626 LEU B C 1
ATOM 10355 O O . LEU B 1 626 ? 20.5 -23.562 -9.234 1 97.88 626 LEU B O 1
ATOM 10359 N N . PHE B 1 627 ? 21.891 -25.188 -8.727 1 97.75 627 PHE B N 1
ATOM 10360 C CA . PHE B 1 627 ? 22.641 -24.344 -7.809 1 97.75 627 PHE B CA 1
ATOM 10361 C C . PHE B 1 627 ? 23.375 -23.234 -8.57 1 97.75 627 PHE B C 1
ATOM 10363 O O . PHE B 1 627 ? 23.5 -22.125 -8.07 1 97.75 627 PHE B O 1
ATOM 10370 N N . SER B 1 628 ? 23.812 -23.609 -9.773 1 97.75 628 SER B N 1
ATOM 10371 C CA . SER B 1 628 ? 24.453 -22.578 -10.602 1 97.75 628 SER B CA 1
ATOM 10372 C C . SER B 1 628 ? 23.453 -21.5 -11.008 1 97.75 628 SER B C 1
ATOM 10374 O O . SER B 1 628 ? 23.812 -20.328 -11.125 1 97.75 628 SER B O 1
ATOM 10376 N N . MET B 1 629 ? 22.234 -21.906 -11.242 1 97.5 629 MET B N 1
ATOM 10377 C CA . MET B 1 629 ? 21.188 -20.953 -11.617 1 97.5 629 MET B CA 1
ATOM 10378 C C . MET B 1 629 ? 20.906 -19.984 -10.469 1 97.5 629 MET B C 1
ATOM 10380 O O . MET B 1 629 ? 20.594 -18.812 -10.703 1 97.5 629 MET B O 1
ATOM 10384 N N . ILE B 1 630 ? 21.016 -20.422 -9.234 1 97.06 630 ILE B N 1
ATOM 10385 C CA . ILE B 1 630 ? 20.844 -19.547 -8.078 1 97.06 630 ILE B CA 1
ATOM 10386 C C . ILE B 1 630 ? 21.875 -18.422 -8.125 1 97.06 630 ILE B C 1
ATOM 10388 O O . ILE B 1 630 ? 21.531 -17.25 -7.98 1 97.06 630 ILE B O 1
ATOM 10392 N N . VAL B 1 631 ? 23.094 -18.781 -8.43 1 96.5 631 VAL B N 1
ATOM 10393 C CA . VAL B 1 631 ? 24.188 -17.812 -8.469 1 96.5 631 VAL B CA 1
ATOM 10394 C C . VAL B 1 631 ? 23.984 -16.859 -9.641 1 96.5 631 VAL B C 1
ATOM 10396 O O . VAL B 1 631 ? 24.172 -15.641 -9.492 1 96.5 631 VAL B O 1
ATOM 10399 N N . ILE B 1 632 ? 23.547 -17.406 -10.734 1 96.88 632 ILE B N 1
ATOM 10400 C CA . ILE B 1 632 ? 23.359 -16.594 -11.922 1 96.88 632 ILE B CA 1
ATOM 10401 C C . ILE B 1 632 ? 22.25 -15.562 -11.664 1 96.88 632 ILE B C 1
ATOM 10403 O O . ILE B 1 632 ? 22.391 -14.383 -12 1 96.88 632 ILE B O 1
ATOM 10407 N N . TYR B 1 633 ? 21.172 -16.016 -11.086 1 96.44 633 TYR B N 1
ATOM 10408 C CA . TYR B 1 633 ? 20.062 -15.094 -10.836 1 96.44 633 TYR B CA 1
ATOM 10409 C C . TYR B 1 633 ? 20.453 -14.055 -9.789 1 96.44 633 TYR B C 1
ATOM 10411 O O . TYR B 1 633 ? 19.984 -12.914 -9.836 1 96.44 633 TYR B O 1
ATOM 10419 N N . ARG B 1 634 ? 21.266 -14.383 -8.852 1 95.94 634 ARG B N 1
ATOM 10420 C CA . ARG B 1 634 ? 21.734 -13.406 -7.875 1 95.94 634 ARG B CA 1
ATOM 10421 C C . ARG B 1 634 ? 22.672 -12.383 -8.523 1 95.94 634 ARG B C 1
ATOM 10423 O O . ARG B 1 634 ? 22.656 -11.211 -8.156 1 95.94 634 ARG B O 1
ATOM 10430 N N . LEU B 1 635 ? 23.406 -12.844 -9.484 1 95.62 635 LEU B N 1
ATOM 10431 C CA . LEU B 1 635 ? 24.25 -11.93 -10.234 1 95.62 635 LEU B CA 1
ATOM 10432 C C . LEU B 1 635 ? 23.406 -10.992 -11.094 1 95.62 635 LEU B C 1
ATOM 10434 O O . LEU B 1 635 ? 23.703 -9.797 -11.195 1 95.62 635 LEU B O 1
ATOM 10438 N N . ILE B 1 636 ? 22.375 -11.594 -11.633 1 94.81 636 ILE B N 1
ATOM 10439 C CA . ILE B 1 636 ? 21.469 -10.766 -12.414 1 94.81 636 ILE B CA 1
ATOM 10440 C C . ILE B 1 636 ? 20.812 -9.719 -11.508 1 94.81 636 ILE B C 1
ATOM 10442 O O . ILE B 1 636 ? 20.641 -8.562 -11.914 1 94.81 636 ILE B O 1
ATOM 10446 N N . PHE B 1 637 ? 20.562 -10.125 -10.336 1 93.38 637 PHE B N 1
ATOM 10447 C CA . PHE B 1 637 ? 19.984 -9.227 -9.344 1 93.38 637 PHE B CA 1
ATOM 10448 C C . PHE B 1 637 ? 20.922 -8.055 -9.062 1 93.38 637 PHE B C 1
ATOM 10450 O O . PHE B 1 637 ? 20.5 -6.902 -9.039 1 93.38 637 PHE B O 1
ATOM 10457 N N . VAL B 1 638 ? 22.172 -8.281 -8.945 1 93.62 638 VAL B N 1
ATOM 10458 C CA . VAL B 1 638 ? 23.172 -7.246 -8.703 1 93.62 638 VAL B CA 1
ATOM 10459 C C . VAL B 1 638 ? 23.266 -6.312 -9.906 1 93.62 638 VAL B C 1
ATOM 10461 O O . VAL B 1 638 ? 23.281 -5.09 -9.758 1 93.62 638 VAL B O 1
ATOM 10464 N N . VAL B 1 639 ? 23.188 -6.926 -11.023 1 92.31 639 VAL B N 1
ATOM 10465 C CA . VAL B 1 639 ? 23.344 -6.164 -12.258 1 92.31 639 VAL B CA 1
ATOM 10466 C C . VAL B 1 639 ? 22.125 -5.277 -12.469 1 92.31 639 VAL B C 1
ATOM 10468 O O . VAL B 1 639 ? 22.25 -4.125 -12.891 1 92.31 639 VAL B O 1
ATOM 10471 N N . MET B 1 640 ? 21 -5.836 -12.203 1 90.88 640 MET B N 1
ATOM 10472 C CA . MET B 1 640 ? 19.766 -5.082 -12.391 1 90.88 640 MET B CA 1
ATOM 10473 C C . MET B 1 640 ? 19.719 -3.881 -11.453 1 90.88 640 MET B C 1
ATOM 10475 O O . MET B 1 640 ? 19.266 -2.803 -11.844 1 90.88 640 MET B O 1
ATOM 10479 N N . ILE B 1 641 ? 20.156 -3.982 -10.266 1 88.75 641 ILE B N 1
ATOM 10480 C CA . ILE B 1 641 ? 20.188 -2.883 -9.305 1 88.75 641 ILE B CA 1
ATOM 10481 C C . ILE B 1 641 ? 21.156 -1.806 -9.773 1 88.75 641 ILE B C 1
ATOM 10483 O O . ILE B 1 641 ? 20.844 -0.615 -9.742 1 88.75 641 ILE B O 1
ATOM 10487 N N . LYS B 1 642 ? 22.25 -2.221 -10.266 1 86.44 642 LYS B N 1
ATOM 10488 C CA . LYS B 1 642 ? 23.281 -1.274 -10.703 1 86.44 642 LYS B CA 1
ATOM 10489 C C . LYS B 1 642 ? 22.828 -0.538 -11.969 1 86.44 642 LYS B C 1
ATOM 10491 O O . LYS B 1 642 ? 23.109 0.651 -12.125 1 86.44 642 LYS B O 1
ATOM 10496 N N . ILE B 1 643 ? 22.156 -1.276 -12.773 1 83.38 643 ILE B N 1
ATOM 10497 C CA . ILE B 1 643 ? 21.672 -0.666 -14.008 1 83.38 643 ILE B CA 1
ATOM 10498 C C . ILE B 1 643 ? 20.578 0.36 -13.672 1 83.38 643 ILE B C 1
ATOM 10500 O O . ILE B 1 643 ? 20.547 1.449 -14.25 1 83.38 643 ILE B O 1
ATOM 10504 N N . ASN B 1 644 ? 19.734 0.047 -12.812 1 79.94 644 ASN B N 1
ATOM 10505 C CA . ASN B 1 644 ? 18.656 0.956 -12.422 1 79.94 644 ASN B CA 1
ATOM 10506 C C . ASN B 1 644 ? 19.203 2.215 -11.75 1 79.94 644 ASN B C 1
ATOM 10508 O O . ASN B 1 644 ? 18.625 3.295 -11.883 1 79.94 644 ASN B O 1
ATOM 10512 N N . GLU B 1 645 ? 20.234 2.098 -11.109 1 75.44 645 GLU B N 1
ATOM 10513 C CA . GLU B 1 645 ? 20.859 3.232 -10.438 1 75.44 645 GLU B CA 1
ATOM 10514 C C . GLU B 1 645 ? 21.609 4.117 -11.43 1 75.44 645 GLU B C 1
ATOM 10516 O O . GLU B 1 645 ? 21.594 5.344 -11.312 1 75.44 645 GLU B O 1
ATOM 10521 N N . ASP B 1 646 ? 22.141 3.445 -12.438 1 71.56 646 ASP B N 1
ATOM 10522 C CA . ASP B 1 646 ? 23.047 4.207 -13.297 1 71.56 646 ASP B CA 1
ATOM 10523 C C . ASP B 1 646 ? 22.406 4.465 -14.664 1 71.56 646 ASP B C 1
ATOM 10525 O O . ASP B 1 646 ? 22.469 5.586 -15.172 1 71.56 646 ASP B O 1
ATOM 10529 N N . VAL B 1 647 ? 21.844 3.43 -15.133 1 66.31 647 VAL B N 1
ATOM 10530 C CA . VAL B 1 647 ? 21.469 3.484 -16.547 1 66.31 647 VAL B CA 1
ATOM 10531 C C . VAL B 1 647 ? 20.156 4.234 -16.719 1 66.31 647 VAL B C 1
ATOM 10533 O O . VAL B 1 647 ? 20.016 5.051 -17.625 1 66.31 647 VAL B O 1
ATOM 10536 N N . THR B 1 648 ? 19.219 4.012 -15.875 1 66.81 648 THR B N 1
ATOM 10537 C CA . THR B 1 648 ? 17.906 4.637 -16.062 1 66.81 648 THR B CA 1
ATOM 10538 C C . THR B 1 648 ? 18.016 6.156 -15.969 1 66.81 648 THR B C 1
ATOM 10540 O O . THR B 1 648 ? 17.516 6.871 -16.844 1 66.81 648 THR B O 1
ATOM 10543 N N . PRO B 1 649 ? 18.719 6.648 -15.008 1 66.5 649 PRO B N 1
ATOM 10544 C CA . PRO B 1 649 ? 18.875 8.102 -14.992 1 66.5 649 PRO B CA 1
ATOM 10545 C C . PRO B 1 649 ? 19.688 8.625 -16.172 1 66.5 649 PRO B C 1
ATOM 10547 O O . PRO B 1 649 ? 19.438 9.727 -16.656 1 66.5 649 PRO B O 1
ATOM 10550 N N . TRP B 1 650 ? 20.594 7.77 -16.656 1 62.75 650 TRP B N 1
ATOM 10551 C CA . TRP B 1 650 ? 21.391 8.172 -17.812 1 62.75 650 TRP B CA 1
ATOM 10552 C C . TRP B 1 650 ? 20.516 8.258 -19.062 1 62.75 650 TRP B C 1
ATOM 10554 O O . TRP B 1 650 ? 20.609 9.219 -19.828 1 62.75 650 TRP B O 1
ATOM 10564 N N . ILE B 1 651 ? 19.703 7.27 -19.219 1 66.19 651 ILE B N 1
ATOM 10565 C CA . ILE B 1 651 ? 18.812 7.258 -20.375 1 66.19 651 ILE B CA 1
ATOM 10566 C C . ILE B 1 651 ? 17.844 8.43 -20.297 1 66.19 651 ILE B C 1
ATOM 10568 O O . ILE B 1 651 ? 17.609 9.125 -21.297 1 66.19 651 ILE B O 1
ATOM 10572 N N . ARG B 1 652 ? 17.328 8.695 -19.156 1 69 652 ARG B N 1
ATOM 10573 C CA . ARG B 1 652 ? 16.406 9.797 -18.953 1 69 652 ARG B CA 1
ATOM 10574 C C . ARG B 1 652 ? 17.078 11.141 -19.203 1 69 652 ARG B C 1
ATOM 10576 O O . ARG B 1 652 ? 16.484 12.047 -19.797 1 69 652 ARG B O 1
ATOM 10583 N N . GLY B 1 653 ? 18.281 11.242 -18.812 1 69.25 653 GLY B N 1
ATOM 10584 C CA . GLY B 1 653 ? 19.062 12.445 -19.062 1 69.25 653 GLY B CA 1
ATOM 10585 C C . GLY B 1 653 ? 19.391 12.648 -20.531 1 69.25 653 GLY B C 1
ATOM 10586 O O . GLY B 1 653 ? 19.312 13.766 -21.031 1 69.25 653 GLY B O 1
ATOM 10587 N N . TYR B 1 654 ? 19.656 11.492 -21.094 1 69.31 654 TYR B N 1
ATOM 10588 C CA . TYR B 1 654 ? 19.969 11.562 -22.516 1 69.31 654 TYR B CA 1
ATOM 10589 C C . TYR B 1 654 ? 18.734 11.984 -23.328 1 69.31 654 TYR B C 1
ATOM 10591 O O . TYR B 1 654 ? 18.844 12.836 -24.203 1 69.31 654 TYR B O 1
ATOM 10599 N N . ILE B 1 655 ? 17.672 11.477 -23.016 1 69.88 655 ILE B N 1
ATOM 10600 C CA . ILE B 1 655 ? 16.453 11.812 -23.719 1 69.88 655 ILE B CA 1
ATOM 10601 C C . ILE B 1 655 ? 16.094 13.273 -23.469 1 69.88 655 ILE B C 1
ATOM 10603 O O . ILE B 1 655 ? 15.656 13.977 -24.391 1 69.88 655 ILE B O 1
ATOM 10607 N N . ALA B 1 656 ? 16.297 13.688 -22.297 1 72.38 656 ALA B N 1
ATOM 10608 C CA . ALA B 1 656 ? 16 15.078 -21.938 1 72.38 656 ALA B CA 1
ATOM 10609 C C . ALA B 1 656 ? 16.922 16.047 -22.688 1 72.38 656 ALA B C 1
ATOM 10611 O O . ALA B 1 656 ? 16.484 17.094 -23.141 1 72.38 656 ALA B O 1
ATOM 10612 N N . ARG B 1 657 ? 18.172 15.727 -22.812 1 71.5 657 ARG B N 1
ATOM 10613 C CA . ARG B 1 657 ? 19.125 16.562 -23.516 1 71.5 657 ARG B CA 1
ATOM 10614 C C . ARG B 1 657 ? 18.797 16.641 -25 1 71.5 657 ARG B C 1
ATOM 10616 O O . ARG B 1 657 ? 18.891 17.703 -25.625 1 71.5 657 ARG B O 1
ATOM 10623 N N . ARG B 1 658 ? 18.422 15.492 -25.438 1 70.5 658 ARG B N 1
ATOM 10624 C CA . ARG B 1 658 ? 18.078 15.445 -26.859 1 70.5 658 ARG B CA 1
ATOM 10625 C C . ARG B 1 658 ? 16.812 16.25 -27.141 1 70.5 658 ARG B C 1
ATOM 10627 O O . ARG B 1 658 ? 16.719 16.938 -28.156 1 70.5 658 ARG B O 1
ATOM 10634 N N . ARG B 1 659 ? 15.945 16.188 -26.281 1 70.25 659 ARG B N 1
ATOM 10635 C CA . ARG B 1 659 ? 14.711 16.938 -26.438 1 70.25 659 ARG B CA 1
ATOM 10636 C C . ARG B 1 659 ? 14.961 18.438 -26.344 1 70.25 659 ARG B C 1
ATOM 10638 O O . ARG B 1 659 ? 14.359 19.234 -27.062 1 70.25 659 ARG B O 1
ATOM 10645 N N . MET B 1 660 ? 15.797 18.797 -25.469 1 65.31 660 MET B N 1
ATOM 10646 C CA . MET B 1 660 ? 16.156 20.203 -25.297 1 65.31 660 MET B CA 1
ATOM 10647 C C . MET B 1 660 ? 16.906 20.719 -26.531 1 65.31 660 MET B C 1
ATOM 10649 O O . MET B 1 660 ? 16.703 21.859 -26.953 1 65.31 660 MET B O 1
ATOM 10653 N N . GLN B 1 661 ? 17.766 19.875 -26.969 1 64.12 661 GLN B N 1
ATOM 10654 C CA . GLN B 1 661 ? 18.516 20.266 -28.156 1 64.12 661 GLN B CA 1
ATOM 10655 C C . GLN B 1 661 ? 17.609 20.406 -29.375 1 64.12 661 GLN B C 1
ATOM 10657 O O . GLN B 1 661 ? 17.812 21.297 -30.203 1 64.12 661 GLN B O 1
ATOM 10662 N N . GLN B 1 662 ? 16.766 19.547 -29.453 1 59.84 662 GLN B N 1
ATOM 10663 C CA . GLN B 1 662 ? 15.852 19.625 -30.594 1 59.84 662 GLN B CA 1
ATOM 10664 C C . GLN B 1 662 ? 14.992 20.891 -30.531 1 59.84 662 GLN B C 1
ATOM 10666 O O . GLN B 1 662 ? 14.711 21.5 -31.562 1 59.84 662 GLN B O 1
ATOM 10671 N N . LYS B 1 663 ? 14.617 21.344 -29.422 1 55.38 663 LYS B N 1
ATOM 10672 C CA . LYS B 1 663 ? 13.773 22.531 -29.344 1 55.38 663 LYS B CA 1
ATOM 10673 C C . LYS B 1 663 ? 14.625 23.797 -29.297 1 55.38 663 LYS B C 1
ATOM 10675 O O . LYS B 1 663 ? 14.164 24.875 -29.688 1 55.38 663 LYS B O 1
ATOM 10680 N N . ASN B 1 664 ? 15.68 23.812 -28.594 1 51.59 664 ASN B N 1
ATOM 10681 C CA . ASN B 1 664 ? 16.516 25 -28.641 1 51.59 664 ASN B CA 1
ATOM 10682 C C . ASN B 1 664 ? 16.938 25.344 -30.062 1 51.59 664 ASN B C 1
ATOM 10684 O O . ASN B 1 664 ? 17.594 26.359 -30.297 1 51.59 664 ASN B O 1
ATOM 10688 N N . GLY B 1 665 ? 17 24.547 -31.125 1 42.66 665 GLY B N 1
ATOM 10689 C CA . GLY B 1 665 ? 17.172 25.156 -32.438 1 42.66 665 GLY B CA 1
ATOM 10690 C C . GLY B 1 665 ? 16.156 26.25 -32.719 1 42.66 665 GLY B C 1
ATOM 10691 O O . GLY B 1 665 ? 16.344 27.062 -33.625 1 42.66 665 GLY B O 1
ATOM 10692 N N . ILE B 1 666 ? 14.914 26.219 -32.438 1 35.47 666 ILE B N 1
ATOM 10693 C CA . ILE B 1 666 ? 14.008 27.312 -32.75 1 35.47 666 ILE B CA 1
ATOM 10694 C C . ILE B 1 666 ? 14.164 28.438 -31.734 1 35.47 666 ILE B C 1
ATOM 10696 O O . ILE B 1 666 ? 14.086 29.625 -32.094 1 35.47 666 ILE B O 1
ATOM 10700 N N . VAL B 1 667 ? 13.844 28.375 -30.422 1 35.91 667 VAL B N 1
ATOM 10701 C CA . VAL B 1 667 ? 13.781 29.531 -29.531 1 35.91 667 VAL B CA 1
ATOM 10702 C C . VAL B 1 667 ? 15.188 29.938 -29.109 1 35.91 667 VAL B C 1
ATOM 10704 O O . VAL B 1 667 ? 16.016 29.094 -28.797 1 35.91 667 VAL B O 1
ATOM 10707 N N . ASN B 1 668 ? 15.781 31.125 -29.562 1 32.19 668 ASN B N 1
ATOM 10708 C CA . ASN B 1 668 ? 16.906 31.969 -29.172 1 32.19 668 ASN B CA 1
ATOM 10709 C C . ASN B 1 668 ? 17.109 31.984 -27.672 1 32.19 668 ASN B C 1
ATOM 10711 O O . ASN B 1 668 ? 17.016 33.031 -27.031 1 32.19 668 ASN B O 1
ATOM 10715 N N . THR B 1 669 ? 16.438 31.297 -26.844 1 35.09 669 THR B N 1
ATOM 10716 C CA . THR B 1 669 ? 16.656 31.578 -25.422 1 35.09 669 THR B CA 1
ATOM 10717 C C . THR B 1 669 ? 18.125 31.391 -25.062 1 35.09 669 THR B C 1
ATOM 10719 O O . THR B 1 669 ? 18.734 30.375 -25.406 1 35.09 669 THR B O 1
ATOM 10722 N N . THR B 1 670 ? 18.969 32.5 -24.875 1 32.91 670 THR B N 1
ATOM 10723 C CA . THR B 1 670 ? 20.344 32.875 -24.484 1 32.91 670 THR B CA 1
ATOM 10724 C C . THR B 1 670 ? 20.844 31.938 -23.391 1 32.91 670 THR B C 1
ATOM 10726 O O . THR B 1 670 ? 21.844 32.219 -22.734 1 32.91 670 THR B O 1
ATOM 10729 N N . VAL B 1 671 ? 20.062 31.109 -22.797 1 36.66 671 VAL B N 1
ATOM 10730 C CA . VAL B 1 671 ? 20.781 30.406 -21.75 1 36.66 671 VAL B CA 1
ATOM 10731 C C . VAL B 1 671 ? 21.906 29.562 -22.359 1 36.66 671 VAL B C 1
ATOM 10733 O O . VAL B 1 671 ? 21.656 28.781 -23.281 1 36.66 671 VAL B O 1
ATOM 10736 N N . ALA B 1 672 ? 23.281 30.031 -22.406 1 31.11 672 ALA B N 1
ATOM 10737 C CA . ALA B 1 672 ? 24.484 29.359 -22.891 1 31.11 672 ALA B CA 1
ATOM 10738 C C . ALA B 1 672 ? 24.422 27.859 -22.656 1 31.11 672 ALA B C 1
ATOM 10740 O O . ALA B 1 672 ? 24.156 27.406 -21.547 1 31.11 672 ALA B O 1
ATOM 10741 N N . PRO B 1 673 ? 24.203 27 -23.609 1 35.22 673 PRO B N 1
ATOM 10742 C CA . PRO B 1 673 ? 24.172 25.531 -23.625 1 35.22 673 PRO B CA 1
ATOM 10743 C C . PRO B 1 673 ? 25.281 24.922 -22.75 1 35.22 673 PRO B C 1
ATOM 10745 O O . PRO B 1 673 ? 25.156 23.766 -22.312 1 35.22 673 PRO B O 1
ATOM 10748 N N . ASP B 1 674 ? 26.516 25.422 -22.828 1 33.78 674 ASP B N 1
ATOM 10749 C CA . ASP B 1 674 ? 27.672 24.812 -22.188 1 33.78 674 ASP B CA 1
ATOM 10750 C C . ASP B 1 674 ? 27.484 24.719 -20.672 1 33.78 674 ASP B C 1
ATOM 10752 O O . ASP B 1 674 ? 28.219 24 -19.984 1 33.78 674 ASP B O 1
ATOM 10756 N N . GLY B 1 675 ? 26.797 25.688 -20.062 1 34.91 675 GLY B N 1
ATOM 10757 C CA . GLY B 1 675 ? 26.672 25.719 -18.625 1 34.91 675 GLY B CA 1
ATOM 10758 C C . GLY B 1 675 ? 25.672 24.703 -18.078 1 34.91 675 GLY B C 1
ATOM 10759 O O . GLY B 1 675 ? 25.484 24.609 -16.875 1 34.91 675 GLY B O 1
ATOM 10760 N N . LEU B 1 676 ? 24.781 24.156 -18.922 1 38.94 676 LEU B N 1
ATOM 10761 C CA . LEU B 1 676 ? 23.797 23.156 -18.547 1 38.94 676 LEU B CA 1
ATOM 10762 C C . LEU B 1 676 ? 24.438 21.781 -18.422 1 38.94 676 LEU B C 1
ATOM 10764 O O . LEU B 1 676 ? 23.781 20.75 -18.656 1 38.94 676 LEU B O 1
ATOM 10768 N N . THR B 1 677 ? 25.781 21.641 -18.453 1 35.72 677 THR B N 1
ATOM 10769 C CA . THR B 1 677 ? 26.5 20.391 -18.656 1 35.72 677 THR B CA 1
ATOM 10770 C C . THR B 1 677 ? 26.172 19.406 -17.531 1 35.72 677 THR B C 1
ATOM 10772 O O . THR B 1 677 ? 26.438 18.203 -17.656 1 35.72 677 THR B O 1
ATOM 10775 N N . GLN B 1 678 ? 26.172 19.797 -16.266 1 38.59 678 GLN B N 1
ATOM 10776 C CA . GLN B 1 678 ? 26.453 18.719 -15.328 1 38.59 678 GLN B CA 1
ATOM 10777 C C . GLN B 1 678 ? 25.172 17.969 -14.953 1 38.59 678 GLN B C 1
ATOM 10779 O O . GLN B 1 678 ? 24.281 18.547 -14.344 1 38.59 678 GLN B O 1
ATOM 10784 N N . SER B 1 679 ? 24.734 17.25 -15.812 1 40.38 679 SER B N 1
ATOM 10785 C CA . SER B 1 679 ? 23.766 16.297 -15.273 1 40.38 679 SER B CA 1
ATOM 10786 C C . SER B 1 679 ? 24.391 15.438 -14.18 1 40.38 679 SER B C 1
ATOM 10788 O O . SER B 1 679 ? 25.484 14.891 -14.359 1 40.38 679 SER B O 1
ATOM 10790 N N . PRO B 1 680 ? 24.141 15.539 -12.953 1 36.78 680 PRO B N 1
ATOM 10791 C CA . PRO B 1 680 ? 24.75 14.805 -11.844 1 36.78 680 PRO B CA 1
ATOM 10792 C C . PRO B 1 680 ? 24.625 13.289 -12.008 1 36.78 680 PRO B C 1
ATOM 10794 O O . PRO B 1 680 ? 23.531 12.742 -11.938 1 36.78 680 PRO B O 1
ATOM 10797 N N . SER B 1 681 ? 25.188 12.711 -13.023 1 35.84 681 SER B N 1
ATOM 10798 C CA . SER B 1 681 ? 25.203 11.258 -12.93 1 35.84 681 SER B CA 1
ATOM 10799 C C . SER B 1 681 ? 25.953 10.789 -11.688 1 35.84 681 SER B C 1
ATOM 10801 O O . SER B 1 681 ? 26.922 11.414 -11.273 1 35.84 681 SER B O 1
ATOM 10803 N N . LEU B 1 682 ? 25.391 9.891 -11.008 1 33.25 682 LEU B N 1
ATOM 10804 C CA . LEU B 1 682 ? 26.047 9.312 -9.844 1 33.25 682 LEU B CA 1
ATOM 10805 C C . LEU B 1 682 ? 27.469 8.867 -10.18 1 33.25 682 LEU B C 1
ATOM 10807 O O . LEU B 1 682 ? 28.359 8.922 -9.328 1 33.25 682 LEU B O 1
ATOM 10811 N N . ARG B 1 683 ? 27.719 8.25 -11.438 1 31.16 683 ARG B N 1
ATOM 10812 C CA . ARG B 1 683 ? 29.031 7.703 -11.742 1 31.16 683 ARG B CA 1
ATOM 10813 C C . ARG B 1 683 ? 30.031 8.812 -12.047 1 31.16 683 ARG B C 1
ATOM 10815 O O . ARG B 1 683 ? 31.234 8.547 -12.211 1 31.16 683 ARG B O 1
ATOM 10822 N N . SER B 1 684 ? 29.719 9.859 -12.664 1 31.73 684 SER B N 1
ATOM 10823 C CA . SER B 1 684 ? 30.828 10.758 -12.945 1 31.73 684 SER B CA 1
ATOM 10824 C C . SER B 1 684 ? 31.672 11.016 -11.703 1 31.73 684 SER B C 1
ATOM 10826 O O . SER B 1 684 ? 32.719 11.672 -11.766 1 31.73 684 SER B O 1
ATOM 10828 N N . TYR B 1 685 ? 31.172 10.617 -10.594 1 29.86 685 TYR B N 1
ATOM 10829 C CA . TYR B 1 685 ? 31.891 10.742 -9.328 1 29.86 685 TYR B CA 1
ATOM 10830 C C . TYR B 1 685 ? 33.031 9.75 -9.258 1 29.86 685 TYR B C 1
ATOM 10832 O O . TYR B 1 685 ? 34.125 10.07 -8.758 1 29.86 685 TYR B O 1
ATOM 10840 N N . VAL B 1 686 ? 32.781 8.5 -9.828 1 32.19 686 VAL B N 1
ATOM 10841 C CA . VAL B 1 686 ? 33.844 7.531 -9.617 1 32.19 686 VAL B CA 1
ATOM 10842 C C . VAL B 1 686 ? 34.969 7.766 -10.625 1 32.19 686 VAL B C 1
ATOM 10844 O O . VAL B 1 686 ? 36.125 7.438 -10.359 1 32.19 686 VAL B O 1
ATOM 10847 N N . ALA B 1 687 ? 34.688 8.289 -11.766 1 31.05 687 ALA B N 1
ATOM 10848 C CA . ALA B 1 687 ? 35.719 8.258 -12.789 1 31.05 687 ALA B CA 1
ATOM 10849 C C . ALA B 1 687 ? 36.781 9.32 -12.523 1 31.05 687 ALA B C 1
ATOM 10851 O O . ALA B 1 687 ? 37.938 9.195 -12.969 1 31.05 687 ALA B O 1
ATOM 10852 N N . ASN B 1 688 ? 36.406 10.469 -12.055 1 30.62 688 ASN B N 1
ATOM 10853 C CA . ASN B 1 688 ? 37.531 11.422 -12.078 1 30.62 688 ASN B CA 1
ATOM 10854 C C . ASN B 1 688 ? 38.625 11.039 -11.086 1 30.62 688 ASN B C 1
ATOM 10856 O O . ASN B 1 688 ? 39.625 11.727 -10.984 1 30.62 688 ASN B O 1
ATOM 10860 N N . ARG B 1 689 ? 38.312 10.172 -10.148 1 31.38 689 ARG B N 1
ATOM 10861 C CA . ARG B 1 689 ? 39.438 9.812 -9.289 1 31.38 689 ARG B CA 1
ATOM 10862 C C . ARG B 1 689 ? 40.438 8.945 -10.039 1 31.38 689 ARG B C 1
ATOM 10864 O O . ARG B 1 689 ? 41.594 8.789 -9.602 1 31.38 689 ARG B O 1
ATOM 10871 N N . THR B 1 690 ? 40 8.156 -11.039 1 31.56 690 THR B N 1
ATOM 10872 C CA . THR B 1 690 ? 41.031 7.27 -11.57 1 31.56 690 THR B CA 1
ATOM 10873 C C . THR B 1 690 ? 42 8.047 -12.453 1 31.56 690 THR B C 1
ATOM 10875 O O . THR B 1 690 ? 43.125 7.609 -12.664 1 31.56 690 THR B O 1
ATOM 10878 N N . THR B 1 691 ? 41.562 9.102 -13.102 1 31.69 691 THR B N 1
ATOM 10879 C CA . THR B 1 691 ? 42.531 9.664 -14.047 1 31.69 691 THR B CA 1
ATOM 10880 C C . THR B 1 691 ? 43.562 10.508 -13.32 1 31.69 691 THR B C 1
ATOM 10882 O O . THR B 1 691 ? 44.656 10.734 -13.836 1 31.69 691 THR B O 1
ATOM 10885 N N . THR B 1 692 ? 43.156 11.172 -12.289 1 30.8 692 THR B N 1
ATOM 10886 C CA . THR B 1 692 ? 44.188 12.062 -11.781 1 30.8 692 THR B CA 1
ATOM 10887 C C . THR B 1 692 ? 45.281 11.273 -11.078 1 30.8 692 THR B C 1
ATOM 10889 O O . THR B 1 692 ? 46.312 11.836 -10.711 1 30.8 692 THR B O 1
ATOM 10892 N N . ARG B 1 693 ? 45.094 9.969 -10.727 1 29.86 693 ARG B N 1
ATOM 10893 C CA . ARG B 1 693 ? 46.25 9.266 -10.172 1 29.86 693 ARG B CA 1
ATOM 10894 C C . ARG B 1 693 ? 47.25 8.922 -11.266 1 29.86 693 ARG B C 1
ATOM 10896 O O . ARG B 1 693 ? 48.375 8.539 -10.977 1 29.86 693 ARG B O 1
ATOM 10903 N N . MET B 1 694 ? 46.781 8.797 -12.555 1 28.48 694 MET B N 1
ATOM 10904 C CA . MET B 1 694 ? 47.812 8.297 -13.461 1 28.48 694 MET B CA 1
ATOM 10905 C C . MET B 1 694 ? 48.812 9.398 -13.797 1 28.48 694 MET B C 1
ATOM 10907 O O . MET B 1 694 ? 49.906 9.117 -14.312 1 28.48 694 MET B O 1
ATOM 10911 N N . SER B 1 695 ? 48.438 10.625 -13.852 1 26.23 695 SER B N 1
ATOM 10912 C CA . SER B 1 695 ? 49.438 11.508 -14.414 1 26.23 695 SER B CA 1
ATOM 10913 C C . SER B 1 695 ? 50.531 11.836 -13.398 1 26.23 695 SER B C 1
ATOM 10915 O O . SER B 1 695 ? 51.469 12.547 -13.711 1 26.23 695 SER B O 1
ATOM 10917 N N . ARG B 1 696 ? 50.281 11.734 -12.141 1 25.64 696 ARG B N 1
ATOM 10918 C CA . ARG B 1 696 ? 51.406 12.219 -11.336 1 25.64 696 ARG B CA 1
ATOM 10919 C C . ARG B 1 696 ? 52.5 11.148 -11.227 1 25.64 696 ARG B C 1
ATOM 10921 O O . ARG B 1 696 ? 53.469 11.328 -10.5 1 25.64 696 ARG B O 1
ATOM 10928 N N . ARG B 1 697 ? 52.25 9.945 -11.961 1 22.7 697 ARG B N 1
ATOM 10929 C CA . ARG B 1 697 ? 53.562 9.367 -12.094 1 22.7 697 ARG B CA 1
ATOM 10930 C C . ARG B 1 697 ? 54.25 9.828 -13.383 1 22.7 697 ARG B C 1
ATOM 10932 O O . ARG B 1 697 ? 53.625 9.805 -14.445 1 22.7 697 ARG B O 1
#

Radius of gyration: 36.4 Å; Cα contacts (8 Å, |Δi|>4): 2279; chains: 2; bounding box: 113×126×80 Å

pLDDT: mean 80.93, std 18.44, range [22.7, 97.88]

InterPro domains:
  IPR003439 ABC transporter-like, ATP-binding domain [PF00005] (63-213)
  IPR003439 ABC transporter-like, ATP-binding domain [PS50893] (42-285)
  IPR003593 AAA+ ATPase domain [SM00382] (71-261)
  IPR013525 ABC-2 type transporter, transmembrane domain [PF01061] (375-584)
  IPR017871 ABC transporter-like, conserved site [PS00211] (185-199)
  IPR027417 P-loop containing nucleoside triphosphate hydrolase [G3DSA:3.40.50.300] (37-280)
  IPR027417 P-loop containing nucleoside triphosphate hydrolase [SSF52540] (42-278)
  IPR043926 ABC transporter family G domain [PF19055] (242-297)
  IPR052215 Plant ABC transporter G [PTHR48042] (17-663)

Nearest PDB structures (foldseek):
  8wto-assembly1_B  TM=8.019E-01  e=4.256E-37  Arabidopsis thaliana
  8wtm-assembly1_A  TM=8.245E-01  e=5.663E-36  Arabidopsis thaliana
  9iul-assembly1_A  TM=8.492E-01  e=2.696E-30  Candida albicans SC5314
  9ium-assembly1_A  TM=8.156E-01  e=6.774E-30  Candida albicans SC5314
  6vxh-assembly1_B  TM=8.484E-01  e=2.423E-25  Homo sapiens

Foldseek 3Di:
DDPPPPDDDDDPPVLLDFDPVLCVLQVVPQPDPQPDRPAKKKWWFQKWKWAQDPVLDIDTQAGTDTFIWFFLFEEEEEAAPSLCSVVVLCVQQLNHFLRMFIFTAMDILLHRDNNFQLQEFEQEDDQQDQQLAFLLLRLLLLLLLFGAPPDDVVSSSVLSVVLCVLLVNVVRRRFGNHDPVGDTDDPLSSLSSSVSSRCSSVHQHYEYEASCPPHDQVSSLSRLVSVSVSRNSTHTYYYYHYDHDLNSLVSGAWYFYGASNATLDTGGSVCVQVLCVVLPQHDDPPDRVSVSSRVLRDQVVVVVVVVCVVPDPDPPPPDPRPSVVDHSVVSSVSSRVSRCPDPRVVVRVVVSVVSSPRNHRDPCPHFGNYDLVSNLVSLLVVLLSSQVRDCQAQVVVLVVLQVVLLVLLVVLFQLDFAPVSLVVLLVSLLCLLQVSLLSLLSNLVVLLSVLVVVVVCVVSRSDDLVSNLSSVLNSCLVSLLVSLVNSLVSNCVRNVFDDDPVLSVLSSLLSSLSSLLLVLLLNLLSLPDDDPVVSSVVSSVLSVLLSCLLCSVPHLVRQDDDVSNPPSPVLRLSNLSSLLNLCSGQAPDWHQDPDNVDDIHHSVNCCCPVRNHDPVDHSVVSSVSSNVSSVVSSVSSSVSNVCVLAVVSVVSSVVSLVSNVVPVVVDPPPPPPVSSPDSSGVPVVVPVVVPVVPPVD/DDPPPPPPDDDPPVLLDFDPLLCVLQVVPQPDDQPDRPFKKKWWFQKWKWAQDPVLDIDTQAGTDTFIWFFLFEEEEEAAPSLCSVVVLCVQQLNHFLRMFIFTAMDILLHRDNNFQLQEFEQEDDQQDQQLAFLLLRLLLLLLLFGAPPDDPVSSSVLSVVLCVLLVNVVRRRFGNHDPVGDTDDPLSSLSSSVSSRCSSVHQHYEYEASCPPHDQVSSLSRLVSVSVSSNSTHTYYYYHYDHDLNSLVSGAWYFYGASNATLDTGGSVCVQVLCVVLPQHDDPPDRVSVSSRVLRDQVVVVVVVVCVVPDPDPPPPDPRPSVVDHSVVSSVSSRVSRCPDPRVVVRVVVSVVSSPRNDRDPCPHFGNYDLVSNLVSLLVVLLSSQVRDCQAQVVVLVVLQVVLLVLLVVLFQLDFAPVSLVVLLVSLLCLLQVSLLSLLSNLVVLLSVLVVVVVCVVSRSDDLVSNLSSVLNSCLVSLLVSLVNSLVSNCVRNVFDDDPVLSVLSSLLSSLSSLLLNLLLSLLSLPDDDPVVSSVVSSVLSVLLSCLLCSVPHLVRQDDDVSNPPSPVLRLSNLSSLLNLCSGQAPDWHQDPDNVDDIHHSVCCCCPVRNHDPVDHSVVSSVSSNVSSVVSSVSSSVSNVCVLAVVSVVSSVVSLVSNVVPVVVDPPPPPPVSSPCSSGVPVVVPVVVPVVPPVD

Sequence (1394 aa):
MEIEASKSTGNGAAGIGLSPLSETLWREKAKTEIVGGVSARLTWKDLTVMVSLSNGEVQKVLEGLTGYAEPGTFTALMGPSGSGKSTLLDALSSRLASNAFLSGTILLNGRKTKLSFGAAAYVTQDDNLIGTLTVRETIAYSARLRLPDKMPWEQKRALIESTIIEMGLQDCADTVIGNWHLRGISGGEKRRVSIAIEILMRPRLLFLDEPTSGLDSASAFFVTQTLRALSRDGRTVIASIHQPSSEVFELFDQLYLLSGGKTVYFGLVSEAYEFFAQAGFPCPALRNPSDHFLRCINSDFDKVKATLKGSMKLRFESSDDPLEQISTAEAIRTLIDFYRSSQQCYAAKEKVEEMSKFKGTVLDLGGSQASFFMQAFTLTKRSFVNMSRDFGYYWLRLVIYVVVTICIGTIYLNVGTGYNSILARGSCASFVFGFVTFMSIGGFPSFAEDMKVFHRERLNGHYGVGSFVISNTISAMPFLILITFLSGTICYFMVRLHPGFEHYLFFVLCLYASVTVVESLMMAIASVVPNFLMGIIIGAGIQGIFMLVSGYFRLPNDIPKPFWRYPMSYISFHFWALQGQYQNDLLGLTFDNQSPMLPKLPGEYILRVVFQIDLNRSKWVNLSVLFSMIVIYRLIFVVMIKINEDVTPWIRGYIARRRMQQKNGIVNTTVAPDGLTQSPSLRSYVANRTTTRMSRRMEIEASKSTGNGAAGIGLSPLSETLWREKAKTEIVGGVSARLTWKDLTVMVSLSNGEVQKVLEGLTGYAEPGTFTALMGPSGSGKSTLLDALSSRLASNAFLSGTILLNGRKTKLSFGAAAYVTQDDNLIGTLTVRETIAYSARLRLPDKMPWEQKRALIESTIIEMGLQDCADTVIGNWHLRGISGGEKRRVSIAIEILMRPRLLFLDEPTSGLDSASAFFVTQTLRALSRDGRTVIASIHQPSSEVFELFDQLYLLSGGKTVYFGLVSEAYEFFAQAGFPCPALRNPSDHFLRCINSDFDKVKATLKGSMKLRFESSDDPLEQISTAEAIRTLIDFYRSSQQCYAAKEKVEEMSKFKGTVLDLGGSQASFFMQAFTLTKRSFVNMSRDFGYYWLRLVIYVVVTICIGTIYLNVGTGYNSILARGSCASFVFGFVTFMSIGGFPSFAEDMKVFHRERLNGHYGVGSFVISNTISAMPFLILITFLSGTICYFMVRLHPGFEHYLFFVLCLYASVTVVESLMMAIASVVPNFLMGIIIGAGIQGIFMLVSGYFRLPNDIPKPFWRYPMSYISFHFWALQGQYQNDLLGLTFDNQSPMLPKLPGEYILRVVFQIDLNRSKWVNLSVLFSMIVIYRLIFVVMIKINEDVTPWIRGYIARRRMQQKNGIVNTTVAPDGLTQSPSLRSYVANRTTTRMSRR

Solvent-accessible surface area (backbone atoms only — not comparable to full-atom values): 72920 Å² total; per-residue (Å²): 138,78,80,78,78,80,78,81,82,79,87,78,74,74,69,68,63,55,57,67,70,56,42,52,69,49,55,75,68,53,74,66,85,71,79,76,85,90,56,39,34,41,31,36,43,48,32,25,34,35,35,56,43,97,88,56,49,72,44,74,46,32,53,55,37,65,46,68,44,46,49,44,34,32,33,36,37,33,40,45,91,84,15,36,66,68,58,50,53,23,54,73,54,65,59,49,58,39,48,35,34,47,36,61,46,56,25,47,24,34,33,81,54,77,66,37,37,45,33,44,31,76,42,65,69,74,85,68,68,67,26,69,36,27,45,48,52,51,44,45,53,50,46,55,27,35,39,46,70,83,55,54,66,68,58,51,50,50,50,46,52,47,45,34,32,57,58,54,36,66,92,48,29,85,37,34,45,25,53,97,87,40,88,41,56,52,73,49,55,49,48,42,47,58,48,45,56,50,46,69,72,58,35,34,29,38,39,31,40,40,77,50,66,94,43,55,68,54,43,30,39,46,53,51,50,42,52,40,53,47,7,60,51,31,18,17,34,40,32,34,44,74,81,71,51,52,74,48,55,68,64,42,47,28,34,36,34,32,36,81,16,30,65,43,44,58,45,47,46,83,51,47,58,54,51,35,38,74,71,71,52,61,74,58,84,45,28,23,57,65,58,48,55,46,57,44,48,26,59,59,47,53,54,45,50,52,35,42,57,69,40,39,90,57,74,69,71,78,62,88,50,74,68,76,78,46,57,35,66,56,45,38,52,50,38,30,55,47,31,71,71,32,69,51,42,53,50,48,54,50,51,36,54,55,47,48,67,41,74,52,76,83,71,72,38,57,49,42,53,28,47,66,66,51,32,22,50,50,44,18,52,51,48,34,51,40,47,72,64,32,56,79,55,51,52,51,51,38,53,52,45,41,52,52,27,50,51,51,15,61,53,40,45,59,52,68,50,43,48,72,22,55,58,40,54,53,32,49,51,49,42,49,61,44,52,59,36,51,56,50,61,62,46,44,66,58,49,42,53,49,48,52,35,47,51,58,39,44,74,59,28,39,60,56,71,68,33,48,55,53,13,55,52,60,35,45,44,62,58,48,48,49,40,26,46,53,27,38,50,50,28,44,62,41,24,51,52,48,84,52,68,69,44,47,50,49,52,31,50,45,47,33,34,50,39,48,32,48,43,30,47,44,51,38,44,43,70,72,44,93,44,72,59,60,37,54,46,50,51,51,49,52,51,50,53,26,47,51,43,23,30,78,51,36,41,54,83,65,39,42,78,63,57,50,42,54,56,45,22,74,69,17,63,37,19,37,50,48,54,22,47,51,50,52,48,31,51,87,40,66,24,41,36,97,44,89,85,44,71,64,41,47,22,62,53,46,38,45,68,73,52,50,47,72,80,85,56,56,48,63,55,30,49,50,51,37,52,48,46,33,55,50,31,49,50,47,31,54,49,52,50,52,38,58,68,51,44,50,43,47,52,46,26,49,51,41,51,50,42,46,53,64,50,51,72,70,53,82,69,78,74,67,70,79,59,50,60,63,51,70,51,80,59,70,63,63,52,63,61,60,58,65,62,57,67,80,102,139,81,83,77,82,80,81,83,81,81,87,74,75,75,68,68,64,55,58,68,68,54,43,53,68,49,54,75,69,52,76,66,84,70,78,75,84,90,55,38,33,41,33,35,43,46,32,26,34,35,34,56,44,96,87,55,48,73,44,73,46,33,52,55,37,66,48,69,46,46,49,44,34,33,34,37,37,32,40,45,92,83,14,34,65,67,57,50,53,24,53,72,53,65,59,49,58,38,47,35,34,48,37,64,47,56,25,46,24,34,32,83,53,76,66,36,35,46,33,46,30,76,43,66,69,71,84,68,69,68,26,68,36,25,46,47,52,52,43,46,54,49,46,56,28,35,39,47,70,85,57,55,65,70,58,51,50,49,50,45,54,49,45,34,32,57,58,54,37,66,92,50,28,84,37,33,46,25,52,97,87,39,89,42,55,52,74,48,56,48,48,41,48,58,50,45,56,51,47,69,71,59,34,33,29,40,39,30,41,39,78,50,66,97,41,54,69,54,43,30,40,46,53,52,50,44,50,40,52,47,7,60,48,31,18,16,34,41,33,35,44,75,81,69,52,52,75,47,54,70,64,42,47,28,34,36,34,31,37,80,16,30,64,43,43,56,45,48,45,81,51,46,58,55,50,34,38,73,72,70,52,62,71,58,83,46,27,21,57,66,57,48,56,46,56,46,46,26,56,58,46,51,54,43,51,51,34,42,58,68,37,40,91,59,73,68,70,77,63,87,50,74,67,74,80,46,55,36,66,57,45,39,52,50,38,31,54,46,31,71,71,30,69,50,42,53,51,48,54,50,49,38,54,55,48,48,68,40,73,51,76,82,71,73,38,60,50,42,54,27,48,66,66,49,31,21,51,51,44,18,52,51,47,33,51,41,47,71,65,33,55,80,54,53,52,51,50,37,53,52,46,40,53,53,27,49,51,50,15,60,51,41,46,58,50,67,50,43,48,71,23,55,58,40,54,52,31,50,50,48,43,50,61,45,53,59,35,52,57,50,61,60,45,45,66,59,48,41,53,48,48,52,36,48,52,58,39,44,74,58,26,40,60,58,72,66,33,48,54,52,13,54,52,59,35,45,44,64,57,47,45,49,41,25,46,53,26,37,51,50,28,44,62,39,24,51,54,46,83,53,69,69,43,47,51,49,51,31,51,45,47,34,34,51,37,48,32,48,42,31,47,46,52,38,43,44,70,72,45,92,44,71,61,60,36,52,46,50,51,50,50,51,51,50,55,26,50,50,43,21,30,77,50,35,41,55,85,66,40,41,78,64,58,49,42,54,56,46,21,74,69,17,63,38,20,35,51,48,54,23,46,50,50,52,47,32,51,90,40,66,25,41,35,96,43,91,87,44,71,63,40,48,22,61,54,45,37,46,68,74,53,50,46,72,77,86,56,57,48,65,56,31,48,48,50,36,51,48,46,33,54,51,32,48,50,48,31,54,49,52,51,51,38,56,69,50,44,51,42,47,52,47,25,50,52,40,51,51,41,46,54,64,49,52,72,73,56,82,69,78,72,65,70,79,59,50,60,62,51,70,51,82,60,70,63,62,53,62,60,61,56,65,62,57,66,79,103